Protein 3OFT (pdb70)

Structure (mmCIF, N/CA/C/O backbone):
data_3OFT
#
_entry.id   3OFT
#
_cell.length_a   57.986
_cell.length_b   150.148
_cell.length_c   68.454
_cell.angle_alpha   90.00
_cell.angle_beta   99.89
_cell.angle_gamma   90.00
#
_symmetry.space_group_name_H-M   'P 1 21 1'
#
loop_
_entity.id
_entity.type
_entity.pdbx_description
1 polymer 'Cytochrome P450'
2 non-polymer 'PROTOPORPHYRIN IX CONTAINING FE'
3 non-polymer (2R,5R)-hexane-2,5-diol
4 water water
#
loop_
_atom_site.group_PDB
_atom_site.id
_atom_site.type_symbol
_atom_site.label_atom_id
_atom_site.label_alt_id
_atom_site.label_comp_id
_atom_site.label_asym_id
_atom_site.label_entity_id
_atom_site.label_seq_id
_atom_site.pdbx_PDB_ins_code
_atom_site.Cartn_x
_atom_site.Cartn_y
_atom_site.Cartn_z
_atom_site.occupancy
_atom_site.B_iso_or_equiv
_atom_site.auth_seq_id
_atom_site.auth_comp_id
_atom_site.auth_asym_id
_atom_site.auth_atom_id
_atom_site.pdbx_PDB_model_num
ATOM 1 N N . MET A 1 1 ? 1.251 10.013 47.903 1.00 32.68 1 MET A N 1
ATOM 2 C CA . MET A 1 1 ? 0.241 9.385 48.799 1.00 31.88 1 MET A CA 1
ATOM 3 C C . MET A 1 1 ? -0.294 8.105 48.140 1.00 29.87 1 MET A C 1
ATOM 4 O O . MET A 1 1 ? -0.257 7.967 46.923 1.00 30.47 1 MET A O 1
ATOM 9 N N . ILE A 1 2 ? -0.803 7.180 48.941 1.00 26.36 2 ILE A N 1
ATOM 10 C CA . ILE A 1 2 ? -1.153 5.853 48.450 1.00 23.54 2 ILE A CA 1
ATOM 11 C C . ILE A 1 2 ? -2.669 5.725 48.184 1.00 21.32 2 ILE A C 1
ATOM 12 O O . ILE A 1 2 ? -3.464 5.992 49.081 1.00 20.54 2 ILE A O 1
ATOM 17 N N . PRO A 1 3 ? -3.081 5.309 46.962 1.00 19.23 3 PRO A N 1
ATOM 18 C CA . PRO A 1 3 ? -4.540 5.218 46.773 1.00 18.11 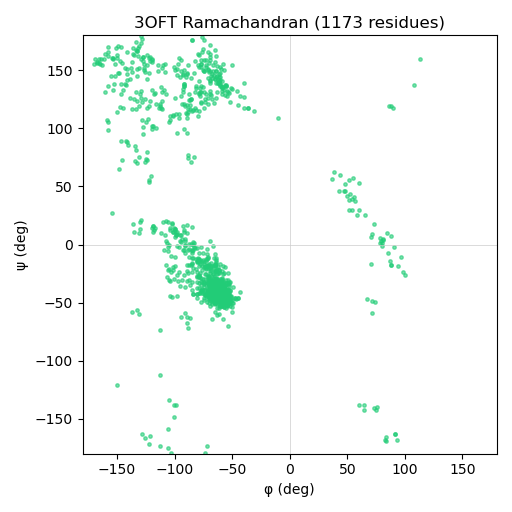3 PRO A CA 1
ATOM 19 C C . PRO A 1 3 ? -5.155 4.181 47.717 1.00 17.54 3 PRO A C 1
ATOM 20 O O . PRO A 1 3 ? -4.471 3.236 48.126 1.00 16.78 3 PRO A O 1
ATOM 24 N N . ALA A 1 4 ? -6.434 4.348 48.050 1.00 17.12 4 ALA A N 1
ATOM 25 C CA . ALA A 1 4 ? -7.091 3.425 48.984 1.00 17.48 4 ALA A CA 1
ATOM 26 C C . ALA A 1 4 ? -7.026 1.930 48.619 1.00 17.29 4 ALA A C 1
ATOM 27 O O . ALA A 1 4 ? -6.978 1.076 49.518 1.00 16.50 4 ALA A O 1
ATOM 29 N N . HIS A 1 5 ? -7.044 1.583 47.327 1.00 16.06 5 HIS A N 1
ATOM 30 C CA . HIS A 1 5 ? -7.111 0.168 46.948 1.00 16.55 5 HIS A CA 1
ATOM 31 C C . HIS A 1 5 ? -5.705 -0.480 46.951 1.00 17.18 5 HIS A C 1
ATOM 32 O O . HIS A 1 5 ? -5.554 -1.609 46.573 1.00 18.36 5 HIS A O 1
ATOM 39 N N . VAL A 1 6 ? -4.673 0.275 47.318 1.00 17.46 6 VAL A N 1
ATOM 40 C CA . VAL A 1 6 ? -3.316 -0.245 47.369 1.00 16.31 6 VAL A CA 1
ATOM 41 C C . VAL A 1 6 ? -2.958 -0.542 48.823 1.00 17.67 6 VAL A C 1
ATOM 42 O O . VAL A 1 6 ? -2.784 0.391 49.618 1.00 17.39 6 VAL A O 1
ATOM 46 N N . PRO A 1 7 ? -2.820 -1.837 49.173 1.00 18.57 7 PRO A N 1
ATOM 47 C CA . PRO A 1 7 ? -2.413 -2.160 50.549 1.00 19.41 7 PRO A CA 1
ATOM 48 C C . PRO A 1 7 ? -1.042 -1.614 50.850 1.00 20.27 7 PRO A C 1
ATOM 49 O O . PRO A 1 7 ? -0.159 -1.615 49.966 1.00 20.38 7 PRO A O 1
ATOM 53 N N . ALA A 1 8 ? -0.860 -1.115 52.074 1.00 20.49 8 ALA A N 1
ATOM 54 C CA . ALA A 1 8 ? 0.415 -0.544 52.474 1.00 21.81 8 ALA A CA 1
ATOM 55 C C . ALA A 1 8 ? 1.587 -1.482 52.199 1.00 21.60 8 ALA A C 1
ATOM 56 O O . ALA A 1 8 ? 2.666 -1.020 51.818 1.00 21.19 8 ALA A O 1
ATOM 58 N N . ASP A 1 9 ? 1.379 -2.776 52.425 1.00 22.50 9 ASP A N 1
ATOM 59 C CA . ASP A 1 9 ? 2.459 -3.753 52.286 1.00 23.43 9 ASP A CA 1
ATOM 60 C C . ASP A 1 9 ? 2.894 -4.006 50.822 1.00 22.81 9 ASP A C 1
ATOM 61 O O . ASP A 1 9 ? 3.930 -4.623 50.592 1.00 22.34 9 ASP A O 1
ATOM 66 N N . ARG A 1 10 ? 2.102 -3.512 49.863 1.00 21.77 10 ARG A N 1
ATOM 67 C CA . ARG A 1 10 ? 2.448 -3.564 48.424 1.00 20.26 10 ARG A CA 1
ATOM 68 C C . ARG A 1 10 ? 3.216 -2.331 47.908 1.00 19.35 10 ARG A C 1
ATOM 69 O O . ARG A 1 10 ? 3.555 -2.281 46.722 1.00 19.08 10 ARG A O 1
ATOM 77 N N . VAL A 1 11 ? 3.489 -1.336 48.753 1.00 18.47 11 VAL A N 1
ATOM 78 C CA . VAL A 1 11 ? 4.110 -0.080 48.286 1.00 18.84 11 VAL A CA 1
ATOM 79 C C . VAL A 1 11 ? 5.619 -0.231 48.164 1.00 19.07 11 VAL A C 1
ATOM 80 O O . VAL A 1 11 ? 6.256 -0.739 49.080 1.00 18.79 11 VAL A O 1
ATOM 84 N N . VAL A 1 12 ? 6.175 0.179 47.023 1.00 18.67 12 VAL A N 1
ATOM 85 C CA . VAL A 1 12 ? 7.630 0.263 46.814 1.00 18.14 12 VAL A CA 1
ATOM 86 C C . VAL A 1 12 ? 7.950 1.614 46.193 1.00 18.83 12 VAL A C 1
ATOM 87 O O . VAL A 1 12 ? 7.068 2.292 45.713 1.00 17.47 12 VAL A O 1
ATOM 91 N N . ASP A 1 13 ? 9.215 2.002 46.167 1.00 19.44 13 ASP A N 1
ATOM 92 C CA . ASP A 1 13 ? 9.559 3.211 45.442 1.00 21.21 13 ASP A CA 1
ATOM 93 C C . ASP A 1 13 ? 10.406 2.925 44.184 1.00 20.49 13 ASP A C 1
ATOM 94 O O . ASP A 1 13 ? 10.940 3.852 43.543 1.00 22.34 13 ASP A O 1
ATOM 99 N N . PHE A 1 14 ? 10.517 1.653 43.830 1.00 19.20 14 PHE A N 1
ATOM 100 C CA . PHE A 1 14 ? 11.183 1.195 42.590 1.00 17.98 14 PHE A CA 1
ATOM 101 C C . PHE A 1 14 ? 10.987 2.099 41.365 1.00 17.48 14 PHE A C 1
ATOM 102 O O . PHE A 1 14 ? 9.857 2.265 40.902 1.00 17.42 14 PHE A O 1
ATOM 110 N N . ASP A 1 15 ? 12.088 2.666 40.842 1.00 16.62 15 ASP A N 1
ATOM 111 C CA . ASP A 1 15 ? 12.082 3.496 39.641 1.00 16.54 15 ASP A CA 1
ATOM 112 C C . ASP A 1 15 ? 12.443 2.633 38.428 1.00 15.54 15 ASP A C 1
ATOM 113 O O . ASP A 1 15 ? 13.597 2.241 38.273 1.00 13.12 15 ASP A O 1
ATOM 118 N N . ILE A 1 16 ? 11.466 2.360 37.563 1.00 15.14 16 ILE A N 1
ATOM 119 C CA . ILE A 1 16 ? 11.706 1.498 36.391 1.00 15.82 16 ILE A CA 1
ATOM 120 C C . ILE A 1 16 ? 12.760 2.003 35.392 1.00 15.97 16 ILE A C 1
ATOM 121 O O . ILE A 1 16 ? 13.371 1.202 34.643 1.00 15.71 16 ILE A O 1
ATOM 126 N N . PHE A 1 17 ? 13.017 3.307 35.409 1.00 15.61 17 PHE A N 1
ATOM 127 C CA . PHE A 1 17 ? 14.047 3.904 34.573 1.00 18.03 17 PHE A CA 1
ATOM 128 C C . PHE A 1 17 ? 15.459 3.754 35.139 1.00 19.69 17 PHE A C 1
ATOM 129 O O . PHE A 1 17 ? 16.420 3.840 34.387 1.00 20.18 17 PHE A O 1
ATOM 137 N N . ASN A 1 18 ? 15.593 3.573 36.453 1.00 20.54 18 ASN A N 1
ATOM 138 C CA . ASN A 1 18 ? 16.904 3.299 37.041 1.00 22.57 18 ASN A CA 1
ATOM 139 C C . ASN A 1 18 ? 16.808 2.360 38.237 1.00 22.33 18 ASN A C 1
ATOM 140 O O . ASN A 1 18 ? 16.934 2.785 39.386 1.00 23.57 18 ASN A O 1
ATOM 145 N N . PRO A 1 19 ? 16.546 1.069 37.974 1.00 21.64 19 PRO A N 1
ATOM 146 C CA . PRO A 1 19 ? 16.488 0.129 39.091 1.00 21.39 19 PRO A CA 1
ATOM 147 C C . PRO A 1 19 ? 17.828 0.109 39.863 1.00 21.41 19 PRO A C 1
ATOM 148 O O . PRO A 1 19 ? 18.902 0.243 39.260 1.00 20.09 19 PRO A O 1
ATOM 152 N N . PRO A 1 20 ? 17.773 0.022 41.199 1.00 21.64 20 PRO A N 1
ATOM 153 C CA . PRO A 1 20 ? 19.031 0.024 41.978 1.00 20.32 20 PRO A CA 1
ATOM 154 C C . PRO A 1 20 ? 19.997 -1.096 41.541 1.00 18.72 20 PRO A C 1
ATOM 155 O O . PRO A 1 20 ? 19.592 -2.247 41.437 1.00 17.75 20 PRO A O 1
ATOM 159 N N . GLY A 1 21 ? 21.248 -0.754 41.255 1.00 17.23 21 GLY A N 1
ATOM 160 C CA . GLY A 1 21 ? 22.213 -1.758 40.780 1.00 16.97 21 GLY A CA 1
ATOM 161 C C . GLY A 1 21 ? 22.097 -2.101 39.292 1.00 16.15 21 GLY A C 1
ATOM 162 O O . GLY A 1 21 ? 22.860 -2.936 38.795 1.00 15.98 21 GLY A O 1
ATOM 163 N N . VAL A 1 22 ? 21.173 -1.461 38.563 1.00 16.02 22 VAL A N 1
ATOM 164 C CA . VAL A 1 22 ? 20.998 -1.765 37.126 1.00 15.56 22 VAL A CA 1
ATOM 165 C C . VAL A 1 22 ? 22.259 -1.540 36.296 1.00 16.56 22 VAL A C 1
ATOM 166 O O . VAL A 1 22 ? 22.480 -2.236 35.315 1.00 15.51 22 VAL A O 1
ATOM 170 N N . GLU A 1 23 ? 23.072 -0.545 36.660 1.00 17.04 23 GLU A N 1
ATOM 171 C CA . GLU A 1 23 ? 24.272 -0.275 35.891 1.00 19.70 23 GLU A CA 1
ATOM 172 C C . GLU A 1 23 ? 25.299 -1.398 35.943 1.00 19.14 23 GLU A C 1
ATOM 173 O O . GLU A 1 23 ? 26.064 -1.549 35.001 1.00 20.09 23 GLU A O 1
ATOM 179 N N . GLN A 1 24 ? 25.304 -2.176 37.021 1.00 19.18 24 GLN A N 1
ATOM 180 C CA . GLN A 1 24 ? 26.161 -3.359 37.102 1.00 19.45 24 GLN A CA 1
ATOM 181 C C . GLN A 1 24 ? 25.530 -4.591 36.431 1.00 17.91 24 GLN A C 1
ATOM 182 O O . GLN A 1 24 ? 26.233 -5.320 35.748 1.00 17.98 24 GLN A O 1
ATOM 188 N N . ASP A 1 25 ? 24.233 -4.828 36.646 1.00 15.55 25 ASP A N 1
ATOM 189 C CA . ASP A 1 25 ? 23.550 -6.069 36.220 1.00 15.68 25 ASP A CA 1
ATOM 190 C C . ASP A 1 25 ? 22.042 -5.752 36.151 1.00 13.92 25 ASP A C 1
ATOM 191 O O . ASP A 1 25 ? 21.408 -5.538 37.183 1.00 12.29 25 ASP A O 1
ATOM 196 N N . TYR A 1 26 ? 21.517 -5.647 34.933 1.00 12.23 26 TYR A N 1
ATOM 197 C CA . TYR A 1 26 ? 20.081 -5.347 34.688 1.00 9.99 26 TYR A CA 1
ATOM 198 C C . TYR A 1 26 ? 19.197 -6.426 35.275 1.00 9.98 26 TYR A C 1
ATOM 199 O O . TYR A 1 26 ? 18.201 -6.109 35.918 1.00 8.99 26 TYR A O 1
ATOM 208 N N . PHE A 1 27 ? 19.581 -7.690 35.076 1.00 10.00 27 PHE A N 1
ATOM 209 C CA . PHE A 1 27 ? 18.845 -8.872 35.503 1.00 11.46 27 PHE A CA 1
ATOM 210 C C . PHE A 1 27 ? 18.766 -8.973 37.032 1.00 12.47 27 PHE A C 1
ATOM 211 O O . PHE A 1 27 ? 17.684 -9.115 37.600 1.00 11.97 27 PHE A O 1
ATOM 219 N N . ALA A 1 28 ? 19.910 -8.852 37.697 1.00 12.88 28 ALA A N 1
ATOM 220 C CA . ALA A 1 28 ? 19.896 -8.888 39.152 1.00 12.77 28 ALA A CA 1
ATOM 221 C C . ALA A 1 28 ? 19.035 -7.712 39.709 1.00 12.53 28 ALA A C 1
ATOM 222 O O . ALA A 1 28 ? 18.299 -7.887 40.690 1.00 12.84 28 ALA A O 1
ATOM 224 N N . ALA A 1 29 ? 19.148 -6.527 39.108 1.00 12.51 29 ALA A N 1
ATOM 225 C CA . ALA A 1 29 ? 18.381 -5.338 39.585 1.00 12.20 29 ALA A CA 1
ATOM 226 C C . ALA A 1 29 ? 16.856 -5.563 39.612 1.00 12.27 29 ALA A C 1
ATOM 227 O O . ALA A 1 29 ? 16.184 -5.193 40.575 1.00 12.94 29 ALA A O 1
ATOM 229 N N . TRP A 1 30 ? 16.318 -6.150 38.546 1.00 11.67 30 TRP A N 1
ATOM 230 C CA . TRP A 1 30 ? 14.906 -6.503 38.459 1.00 10.75 30 TRP A CA 1
ATOM 231 C C . TRP A 1 30 ? 14.527 -7.667 39.354 1.00 11.51 30 TRP A C 1
ATOM 232 O O . TRP A 1 30 ? 13.468 -7.656 39.994 1.00 11.28 30 TRP A O 1
ATOM 243 N N . LYS A 1 31 ? 15.402 -8.664 39.419 1.00 11.34 31 LYS A N 1
ATOM 244 C CA . LYS A 1 31 ? 15.123 -9.842 40.238 1.00 13.48 31 LYS A CA 1
ATOM 245 C C . LYS A 1 31 ? 15.016 -9.589 41.748 1.00 14.17 31 LYS A C 1
ATOM 246 O O . LYS A 1 31 ? 14.466 -10.433 42.460 1.00 14.04 31 LYS A O 1
ATOM 252 N N . THR A 1 32 ? 15.502 -8.445 42.222 1.00 14.09 32 THR A N 1
ATOM 253 C CA . THR A 1 32 ? 15.282 -8.046 43.622 1.00 15.03 32 THR A CA 1
ATOM 254 C C . THR A 1 32 ? 13.788 -8.076 43.965 1.00 15.47 32 THR A C 1
ATOM 255 O O . THR A 1 32 ? 13.414 -8.363 45.123 1.00 13.97 32 THR A O 1
ATOM 259 N N . LEU A 1 33 ? 12.937 -7.819 42.966 1.00 13.58 33 LEU A N 1
ATOM 260 C CA . LEU A 1 33 ? 11.496 -7.789 43.198 1.00 13.84 33 LEU A CA 1
ATOM 261 C C . LEU A 1 33 ? 10.874 -9.159 43.471 1.00 13.69 33 LEU A C 1
ATOM 262 O O . LEU A 1 33 ? 9.768 -9.236 43.977 1.00 14.66 33 LEU A O 1
ATOM 267 N N . LEU A 1 34 ? 11.551 -10.238 43.084 1.00 14.05 34 LEU A N 1
ATOM 268 C CA . LEU A 1 34 ? 11.046 -11.574 43.374 1.00 16.68 34 LEU A CA 1
ATOM 269 C C . LEU A 1 34 ? 11.003 -11.886 44.888 1.00 18.02 34 LEU A C 1
ATOM 270 O O . LEU A 1 34 ? 10.298 -12.843 45.330 1.00 18.82 34 LEU A O 1
ATOM 275 N N . ASP A 1 35 ? 11.732 -11.091 45.663 1.00 19.59 35 ASP A N 1
ATOM 276 C CA . ASP A 1 35 ? 11.729 -11.219 47.139 1.00 22.06 35 ASP A CA 1
ATOM 277 C C . ASP A 1 35 ? 10.534 -10.559 47.839 1.00 22.00 35 ASP A C 1
ATOM 278 O O . ASP A 1 35 ? 10.399 -10.643 49.078 1.00 22.88 35 ASP A O 1
ATOM 283 N N . GLY A 1 36 ? 9.672 -9.896 47.072 1.00 21.12 36 GLY A N 1
ATOM 284 C CA . GLY A 1 36 ? 8.500 -9.232 47.647 1.00 19.12 36 GLY A CA 1
ATOM 285 C C . GLY A 1 36 ? 7.202 -9.733 47.083 1.00 18.44 36 GLY A C 1
ATOM 286 O O . GLY A 1 36 ? 7.172 -10.768 46.439 1.00 18.69 36 GLY A O 1
ATOM 287 N N . PRO A 1 37 ? 6.095 -8.989 47.309 1.00 17.92 37 PRO A N 1
ATOM 288 C CA . PRO A 1 37 ? 4.788 -9.315 46.750 1.00 17.05 37 PRO A CA 1
ATOM 289 C C . PRO A 1 37 ? 4.821 -9.414 45.195 1.00 16.91 37 PRO A C 1
ATOM 290 O O . PRO A 1 37 ? 5.647 -8.759 44.552 1.00 16.64 37 PRO A O 1
ATOM 294 N N . GLY A 1 38 ? 3.956 -10.244 44.629 1.00 15.87 38 GLY A N 1
ATOM 295 C CA . GLY A 1 38 ? 3.929 -10.492 43.186 1.00 15.51 38 GLY A CA 1
ATOM 296 C C . GLY A 1 38 ? 3.317 -9.372 42.367 1.00 15.02 38 GLY A C 1
ATOM 297 O O . GLY A 1 38 ? 3.332 -9.426 41.134 1.00 15.02 38 GLY A O 1
ATOM 298 N N . LEU A 1 39 ? 2.752 -8.375 43.050 1.00 13.37 39 LEU A N 1
ATOM 299 C CA . LEU A 1 39 ? 2.185 -7.171 42.398 1.00 13.40 39 LEU A CA 1
ATOM 300 C C . LEU A 1 39 ? 2.348 -6.032 43.378 1.00 13.26 39 LEU A C 1
ATOM 301 O O . LEU A 1 39 ? 1.793 -6.100 44.490 1.00 15.07 39 LEU A O 1
ATOM 306 N N . VAL A 1 40 ? 3.179 -5.049 43.020 1.00 12.65 40 VAL A N 1
ATOM 307 C CA . VAL A 1 40 ? 3.560 -3.936 43.919 1.00 11.89 40 VAL A CA 1
ATOM 308 C C . VAL A 1 40 ? 3.129 -2.606 43.294 1.00 12.62 40 VAL A C 1
ATOM 309 O O . VAL A 1 40 ? 2.913 -2.524 42.069 1.00 11.87 40 VAL A O 1
ATOM 313 N N . TRP A 1 41 ? 2.954 -1.578 44.119 1.00 12.25 41 TRP A N 1
ATOM 314 C CA . TRP A 1 41 ? 2.598 -0.247 43.629 1.00 11.95 41 TRP A CA 1
ATOM 315 C C . TRP A 1 41 ? 3.791 0.623 43.857 1.00 12.23 41 TRP A C 1
ATOM 316 O O . TRP A 1 41 ? 4.167 0.822 45.001 1.00 12.98 41 TRP A O 1
ATOM 327 N N . SER A 1 42 ? 4.400 1.155 42.791 1.00 11.72 42 SER A N 1
ATOM 328 C CA . SER A 1 42 ? 5.539 2.047 42.974 1.00 12.06 42 SER A CA 1
ATOM 329 C C . SER A 1 42 ? 5.007 3.460 43.049 1.00 13.27 42 SER A C 1
ATOM 330 O O . SER A 1 42 ? 4.121 3.832 42.288 1.00 12.14 42 SER A O 1
ATOM 333 N N . THR A 1 43 ? 5.558 4.242 43.982 1.00 14.24 43 THR A N 1
ATOM 334 C CA . THR A 1 43 ? 5.232 5.662 44.065 1.00 15.83 43 THR A CA 1
ATOM 335 C C . THR A 1 43 ? 5.998 6.527 43.053 1.00 16.74 43 THR A C 1
ATOM 336 O O . THR A 1 43 ? 5.602 7.677 42.810 1.00 16.35 43 THR A O 1
ATOM 340 N N . ALA A 1 44 ? 7.055 5.978 42.428 1.00 15.69 44 ALA A N 1
ATOM 341 C CA . ALA A 1 44 ? 7.843 6.754 41.464 1.00 14.88 44 ALA A CA 1
ATOM 342 C C . ALA A 1 44 ? 7.067 6.843 40.158 1.00 14.31 44 ALA A C 1
ATOM 343 O O . ALA A 1 44 ? 6.068 6.115 39.962 1.00 14.66 44 ALA A O 1
ATOM 345 N N . ASN A 1 45 ? 7.502 7.759 39.297 1.00 14.35 45 ASN A N 1
ATOM 346 C CA . ASN A 1 45 ? 6.958 7.939 37.943 1.00 14.62 45 ASN A CA 1
ATOM 347 C C . ASN A 1 45 ? 5.435 8.088 37.925 1.00 15.55 45 ASN A C 1
ATOM 348 O O . ASN A 1 45 ? 4.747 7.477 37.100 1.00 15.52 45 ASN A O 1
ATOM 353 N N . GLY A 1 46 ? 4.908 8.880 38.848 1.00 14.99 46 GLY A N 1
ATOM 354 C CA . GLY A 1 46 ? 3.473 9.167 38.836 1.00 15.89 46 GLY A CA 1
ATOM 355 C C . GLY A 1 46 ? 2.579 8.155 39.550 1.00 15.79 46 GLY A C 1
ATOM 356 O O . GLY A 1 46 ? 1.369 8.394 39.689 1.00 16.44 46 GLY A O 1
ATOM 357 N N . GLY A 1 47 ? 3.155 7.034 39.993 1.00 14.23 47 GLY A N 1
ATOM 358 C CA . GLY A 1 47 ? 2.383 6.011 40.692 1.00 12.85 47 GLY A CA 1
ATOM 359 C C . GLY A 1 47 ? 1.786 4.985 39.735 1.00 12.18 47 GLY A C 1
ATOM 360 O O . GLY A 1 47 ? 0.947 5.320 38.878 1.00 12.71 47 GLY A O 1
ATOM 361 N N . HIS A 1 48 ? 2.211 3.733 39.892 1.00 11.25 48 HIS A N 1
ATOM 362 C CA . HIS A 1 48 ? 1.804 2.660 38.960 1.00 10.71 48 HIS A CA 1
ATOM 363 C C . HIS A 1 48 ? 2.094 1.269 39.543 1.00 9.53 48 HIS A C 1
ATOM 364 O O . HIS A 1 48 ? 3.011 1.113 40.365 1.00 9.48 48 HIS A O 1
ATOM 371 N N . TRP A 1 49 ? 1.360 0.263 39.079 1.00 8.38 49 TRP A N 1
ATOM 372 C CA . TRP A 1 49 ? 1.648 -1.096 39.465 1.00 9.41 49 TRP A CA 1
ATOM 373 C C . TRP A 1 49 ? 2.854 -1.647 38.729 1.00 10.38 49 TRP A C 1
ATOM 374 O O . TRP A 1 49 ? 3.168 -1.228 37.604 1.00 11.15 49 TRP A O 1
ATOM 385 N N . ILE A 1 50 ? 3.522 -2.596 39.368 1.00 9.19 50 ILE A N 1
ATOM 386 C CA . ILE A 1 50 ? 4.568 -3.379 38.705 1.00 10.94 50 ILE A CA 1
ATOM 387 C C . ILE A 1 50 ? 4.279 -4.869 38.953 1.00 11.29 50 ILE A C 1
ATOM 388 O O . ILE A 1 50 ? 4.126 -5.308 40.126 1.00 11.53 50 ILE A O 1
ATOM 393 N N . ALA A 1 51 ? 4.196 -5.657 37.881 1.00 10.96 51 ALA A N 1
ATOM 394 C CA . ALA A 1 51 ? 4.004 -7.097 38.054 1.00 11.30 51 ALA A CA 1
ATOM 395 C C . ALA A 1 51 ? 5.371 -7.679 38.433 1.00 12.67 51 ALA A C 1
ATOM 396 O O . ALA A 1 51 ? 6.341 -7.422 37.744 1.00 13.38 51 ALA A O 1
ATOM 398 N N . ALA A 1 52 ? 5.438 -8.440 39.533 1.00 13.67 52 ALA A N 1
ATOM 399 C CA . ALA A 1 52 ? 6.706 -8.771 40.165 1.00 14.31 52 ALA A CA 1
ATOM 400 C C . ALA A 1 52 ? 6.864 -10.262 40.445 1.00 14.54 52 ALA A C 1
ATOM 401 O O . ALA A 1 52 ? 7.671 -10.662 41.275 1.00 16.93 52 ALA A O 1
ATOM 403 N N . ARG A 1 53 ? 6.077 -11.071 39.761 1.00 14.69 53 ARG A N 1
ATOM 404 C CA . ARG A 1 53 ? 6.232 -12.533 39.830 1.00 14.09 53 ARG A CA 1
ATOM 405 C C . ARG A 1 53 ? 5.797 -13.082 38.505 1.00 12.65 53 ARG A C 1
ATOM 406 O O . ARG A 1 53 ? 4.871 -12.545 37.859 1.00 10.95 53 ARG A O 1
ATOM 414 N N . GLY A 1 54 ? 6.438 -14.181 38.104 1.00 11.86 54 GLY A N 1
ATOM 415 C CA . GLY A 1 54 ? 6.241 -14.729 36.773 1.00 12.72 54 GLY A CA 1
ATOM 416 C C . GLY A 1 54 ? 4.809 -14.933 36.355 1.00 13.32 54 GLY A C 1
ATOM 417 O O . GLY A 1 54 ? 4.436 -14.554 35.258 1.00 12.05 54 GLY A O 1
ATOM 418 N N . ASP A 1 55 ? 4.009 -15.582 37.194 1.00 13.23 55 ASP A N 1
ATOM 419 C CA . ASP A 1 55 ? 2.639 -15.906 36.782 1.00 14.71 55 ASP A CA 1
ATOM 420 C C . ASP A 1 55 ? 1.769 -14.657 36.600 1.00 13.57 55 ASP A C 1
ATOM 421 O O . ASP A 1 55 ? 0.897 -14.640 35.739 1.00 15.26 55 ASP A O 1
ATOM 426 N N . VAL A 1 56 ? 2.041 -13.614 37.389 1.00 12.49 56 VAL A N 1
ATOM 427 C CA . VAL A 1 56 ? 1.323 -12.340 37.303 1.00 11.06 56 VAL A CA 1
ATOM 428 C C . VAL A 1 56 ? 1.713 -11.606 36.021 1.00 10.23 56 VAL A C 1
ATOM 429 O O . VAL A 1 56 ? 0.850 -11.157 35.283 1.00 10.13 56 VAL A O 1
ATOM 433 N N . VAL A 1 57 ? 3.020 -11.534 35.737 1.00 10.01 57 VAL A N 1
ATOM 434 C CA . VAL A 1 57 ? 3.532 -10.907 34.486 1.00 9.25 57 VAL A CA 1
ATOM 435 C C . VAL A 1 57 ? 2.863 -11.558 33.330 1.00 8.87 57 VAL A C 1
ATOM 436 O O . VAL A 1 57 ? 2.273 -10.882 32.449 1.00 9.11 57 VAL A O 1
ATOM 440 N N . ARG A 1 58 ? 2.926 -12.896 33.315 1.00 9.93 58 ARG A N 1
ATOM 441 C CA . ARG A 1 58 ? 2.380 -13.642 32.179 1.00 9.92 58 ARG A CA 1
ATOM 442 C C . ARG A 1 58 ? 0.838 -13.459 31.996 1.00 10.48 58 ARG A C 1
ATOM 443 O O . ARG A 1 58 ? 0.333 -13.290 30.855 1.00 10.70 58 ARG A O 1
ATOM 451 N N . GLU A 1 59 ? 0.090 -13.495 33.090 1.00 11.67 59 GLU A N 1
ATOM 452 C CA . GLU A 1 59 ? -1.368 -13.366 33.028 1.00 11.93 59 GLU A CA 1
ATOM 453 C C . GLU A 1 59 ? -1.817 -11.965 32.599 1.00 11.61 59 GLU A C 1
ATOM 454 O O . GLU A 1 59 ? -2.706 -11.805 31.759 1.00 12.52 59 GLU A O 1
ATOM 460 N N . LEU A 1 60 ? -1.217 -10.939 33.172 1.00 9.17 60 LEU A N 1
ATOM 461 C CA . LEU A 1 60 ? -1.660 -9.569 32.844 1.00 10.22 60 LEU A CA 1
ATOM 462 C C . LEU A 1 60 ? -1.267 -9.138 31.427 1.00 9.30 60 LEU A C 1
ATOM 463 O O . LEU A 1 60 ? -2.006 -8.411 30.758 1.00 10.21 60 LEU A O 1
ATOM 468 N N . TRP A 1 61 ? -0.116 -9.615 30.949 1.00 9.39 61 TRP A N 1
ATOM 469 C CA . TRP A 1 61 ? 0.369 -9.262 29.608 1.00 8.14 61 TRP A CA 1
ATOM 470 C C . TRP A 1 61 ? -0.589 -9.800 28.554 1.00 9.12 61 TRP A C 1
ATOM 471 O O . TRP A 1 61 ? -0.804 -9.177 27.503 1.00 9.76 61 TRP A O 1
ATOM 482 N N . GLY A 1 62 ? -1.163 -10.965 28.836 1.00 10.43 62 GLY A N 1
ATOM 483 C CA . GLY A 1 62 ? -2.056 -11.611 27.894 1.00 12.25 62 GLY A CA 1
ATOM 484 C C . GLY A 1 62 ? -3.502 -11.119 27.949 1.00 13.95 62 GLY A C 1
ATOM 485 O O . GLY A 1 62 ? -4.299 -11.453 27.060 1.00 13.90 62 GLY A O 1
ATOM 486 N N . ASP A 1 63 ? -3.848 -10.348 28.979 1.00 13.72 63 ASP A N 1
ATOM 487 C CA . ASP A 1 63 ? -5.219 -9.829 29.138 1.00 14.60 63 ASP A CA 1
ATOM 488 C C . ASP A 1 63 ? -5.365 -8.567 28.297 1.00 13.91 63 ASP A C 1
ATOM 489 O O . ASP A 1 63 ? -5.440 -7.458 28.827 1.00 14.65 63 ASP A O 1
ATOM 494 N N . ALA A 1 64 ? -5.477 -8.726 26.982 1.00 13.89 64 ALA A N 1
ATOM 495 C CA . ALA A 1 64 ? -5.558 -7.556 26.104 1.00 13.39 64 ALA A CA 1
ATOM 496 C C . ALA A 1 64 ? -6.926 -6.897 26.213 1.00 14.51 64 ALA A C 1
ATOM 497 O O . ALA A 1 64 ? -7.067 -5.733 25.847 1.00 13.47 64 ALA A O 1
ATOM 499 N N . GLU A 1 65 ? -7.921 -7.630 26.721 1.00 13.97 65 GLU A N 1
ATOM 500 C CA . GLU A 1 65 ? -9.263 -7.040 26.835 1.00 15.06 65 GLU A CA 1
ATOM 501 C C . GLU A 1 65 ? -9.384 -5.998 27.969 1.00 13.16 65 GLU A C 1
ATOM 502 O O . GLU A 1 65 ? -9.908 -4.902 27.774 1.00 14.79 65 GLU A O 1
ATOM 508 N N . ARG A 1 66 ? -8.832 -6.292 29.126 1.00 12.11 66 ARG A N 1
ATOM 509 C CA . ARG A 1 66 ? -9.004 -5.412 30.265 1.00 12.13 66 ARG A CA 1
ATOM 510 C C . ARG A 1 66 ? -7.818 -4.483 30.515 1.00 11.75 66 ARG A C 1
ATOM 511 O O . ARG A 1 66 ? -7.975 -3.465 31.176 1.00 11.93 66 ARG A O 1
ATOM 519 N N . LEU A 1 67 ? -6.652 -4.814 29.953 1.00 11.43 67 LEU A N 1
ATOM 520 C CA . LEU A 1 67 ? -5.445 -3.971 30.089 1.00 11.21 67 LEU A CA 1
ATOM 521 C C . LEU A 1 67 ? -5.020 -3.522 28.697 1.00 10.91 67 LEU A C 1
ATOM 522 O O . LEU A 1 67 ? -4.411 -4.291 27.950 1.00 11.82 67 LEU A O 1
ATOM 527 N N . SER A 1 68 ? -5.348 -2.271 28.389 1.00 9.30 68 SER A N 1
ATOM 528 C CA . SER A 1 68 ? -5.178 -1.632 27.099 1.00 8.58 68 SER A CA 1
ATOM 529 C C . SER A 1 68 ? -3.727 -1.302 26.877 1.00 8.99 68 SER A C 1
ATOM 530 O O . SER A 1 68 ? -2.967 -1.008 27.828 1.00 8.66 68 SER A O 1
ATOM 533 N N . SER A 1 69 ? -3.373 -1.331 25.597 1.00 9.46 69 SER A N 1
ATOM 534 C CA . SER A 1 69 ? -2.021 -1.010 25.123 1.00 9.68 69 SER A CA 1
ATOM 535 C C . SER A 1 69 ? -1.931 0.450 24.727 1.00 9.71 69 SER A C 1
ATOM 536 O O . SER A 1 69 ? -0.895 0.903 24.211 1.00 8.23 69 SER A O 1
ATOM 539 N N . GLN A 1 70 ? -3.011 1.196 24.951 1.00 10.18 70 GLN A N 1
ATOM 540 C CA . GLN A 1 70 ? -3.053 2.557 24.448 1.00 13.77 70 GLN A CA 1
ATOM 541 C C . GLN A 1 70 ? -2.006 3.482 25.026 1.00 13.26 70 GLN A C 1
ATOM 542 O O . GLN A 1 70 ? -1.466 4.338 24.317 1.00 12.77 70 GLN A O 1
ATOM 548 N N . CYS A 1 71 ? -1.749 3.341 26.324 1.00 13.55 71 CYS A N 1
ATOM 549 C CA . CYS A 1 71 ? -0.896 4.309 27.057 1.00 14.00 71 CYS A CA 1
ATOM 550 C C . CYS A 1 71 ? 0.582 4.373 26.558 1.00 14.10 71 CYS A C 1
ATOM 551 O O . CYS A 1 71 ? 1.226 5.428 26.633 1.00 13.48 71 CYS A O 1
ATOM 554 N N . LEU A 1 72 ? 1.103 3.245 26.074 1.00 12.53 72 LEU A N 1
ATOM 555 C CA . LEU A 1 72 ? 2.508 3.081 25.612 1.00 11.94 72 LEU A CA 1
ATOM 556 C C . LEU A 1 72 ? 3.541 3.084 26.741 1.00 12.00 72 LEU A C 1
ATOM 557 O O . LEU A 1 72 ? 4.425 2.233 26.772 1.00 11.19 72 LEU A O 1
ATOM 562 N N . ALA A 1 73 ? 3.440 4.063 27.637 1.00 11.34 73 ALA A N 1
ATOM 563 C CA . ALA A 1 73 ? 4.460 4.238 28.644 1.00 11.59 73 ALA A CA 1
ATOM 564 C C . ALA A 1 73 ? 3.905 4.905 29.862 1.00 12.40 73 ALA A C 1
ATOM 565 O O . ALA A 1 73 ? 2.834 5.583 29.806 1.00 11.47 73 ALA A O 1
ATOM 567 N N . VAL A 1 74 ? 4.629 4.754 30.970 1.00 13.86 74 VAL A N 1
ATOM 568 C CA . VAL A 1 74 ? 4.293 5.511 32.172 1.00 16.85 74 VAL A CA 1
ATOM 569 C C . VAL A 1 74 ? 4.622 7.024 32.097 1.00 18.46 74 VAL A C 1
ATOM 570 O O . VAL A 1 74 ? 4.084 7.804 32.886 1.00 20.21 74 VAL A O 1
ATOM 574 N N . THR A 1 75 ? 5.485 7.441 31.168 1.00 18.56 75 THR A N 1
ATOM 575 C CA . THR A 1 75 ? 5.754 8.873 30.952 1.00 18.63 75 THR A CA 1
ATOM 576 C C . THR A 1 75 ? 4.568 9.513 30.259 1.00 17.53 75 THR A C 1
ATOM 577 O O . THR A 1 75 ? 4.219 9.078 29.159 1.00 17.54 75 THR A O 1
ATOM 581 N N . PRO A 1 76 ? 3.950 10.564 30.868 1.00 18.38 76 PRO A N 1
ATOM 582 C CA . PRO A 1 76 ? 2.762 11.143 30.243 1.00 17.59 76 PRO A CA 1
ATOM 583 C C . PRO A 1 76 ? 3.086 11.765 28.892 1.00 17.65 76 PRO A C 1
ATOM 584 O O . PRO A 1 76 ? 4.159 12.348 28.711 1.00 16.82 76 PRO A O 1
ATOM 588 N N . GLY A 1 77 ? 2.138 11.638 27.965 1.00 17.14 77 GLY A N 1
ATOM 589 C CA . GLY A 1 77 ? 2.249 12.236 26.651 1.00 18.12 77 GLY A CA 1
ATOM 590 C C . GLY A 1 77 ? 2.971 11.442 25.565 1.00 17.49 77 GLY A C 1
ATOM 591 O O . GLY A 1 77 ? 2.854 11.785 24.389 1.00 17.83 77 GLY A O 1
ATOM 592 N N . LEU A 1 78 ? 3.699 10.394 25.944 1.00 16.33 78 LEU A N 1
ATOM 593 C CA . LEU A 1 78 ? 4.560 9.687 25.024 1.00 16.53 78 LEU A CA 1
ATOM 594 C C . LEU A 1 78 ? 3.673 8.934 24.019 1.00 15.08 78 LEU A C 1
ATOM 595 O O . LEU A 1 78 ? 3.846 9.070 22.803 1.00 15.06 78 LEU A O 1
ATOM 600 N N . GLY A 1 79 ? 2.736 8.146 24.539 1.00 13.48 79 GLY A N 1
ATOM 601 C CA . GLY A 1 79 ? 1.798 7.405 23.679 1.00 13.37 79 GLY A CA 1
ATOM 602 C C . GLY A 1 79 ? 0.938 8.283 22.819 1.00 12.80 79 GLY A C 1
ATOM 603 O O . GLY A 1 79 ? 0.621 7.952 21.665 1.00 11.80 79 GLY A O 1
ATOM 604 N N . LYS A 1 80 ? 0.538 9.413 23.386 1.00 13.50 80 LYS A N 1
ATOM 605 C CA . LYS A 1 80 ? -0.332 10.338 22.674 1.00 14.25 80 LYS A CA 1
ATOM 606 C C . LYS A 1 80 ? 0.387 10.855 21.444 1.00 12.98 80 LYS A C 1
ATOM 607 O O . LYS A 1 80 ? -0.238 11.081 20.402 1.00 13.58 80 LYS A O 1
ATOM 613 N N . VAL A 1 81 ? 1.703 11.048 21.551 1.00 11.78 81 VAL A N 1
ATOM 614 C CA . VAL A 1 81 ? 2.471 11.486 20.387 1.00 12.56 81 VAL A CA 1
ATOM 615 C C . VAL A 1 81 ? 2.756 10.356 19.384 1.00 12.35 81 VAL A C 1
ATOM 616 O O . VAL A 1 81 ? 2.563 10.510 18.175 1.00 11.46 81 VAL A O 1
ATOM 620 N N . MET A 1 82 ? 3.259 9.239 19.884 1.00 11.04 82 MET A N 1
ATOM 621 C CA . MET A 1 82 ? 3.754 8.193 18.983 1.00 12.98 82 MET A CA 1
ATOM 622 C C . MET A 1 82 ? 2.667 7.466 18.201 1.00 11.49 82 MET A C 1
ATOM 623 O O . MET A 1 82 ? 2.879 7.190 17.029 1.00 12.92 82 MET A O 1
ATOM 628 N N . GLN A 1 83 ? 1.523 7.168 18.829 1.00 10.48 83 GLN A N 1
ATOM 629 C CA . GLN A 1 83 ? 0.374 6.575 18.121 1.00 10.90 83 GLN A CA 1
ATOM 630 C C . GLN A 1 83 ? 0.815 5.410 17.226 1.00 9.46 83 GLN A C 1
ATOM 631 O O . GLN A 1 83 ? 0.368 5.267 16.076 1.00 9.88 83 GLN A O 1
ATOM 637 N N . PHE A 1 84 ? 1.652 4.540 17.779 1.00 8.63 84 PHE A N 1
ATOM 638 C CA . PHE A 1 84 ? 2.196 3.413 17.002 1.00 8.43 84 PHE A CA 1
ATOM 639 C C . PHE A 1 84 ? 1.133 2.422 16.539 1.00 8.21 84 PHE A C 1
ATOM 640 O O . PHE A 1 84 ? 0.207 2.069 17.274 1.00 6.45 84 PHE A O 1
ATOM 648 N N . ILE A 1 85 ? 1.283 1.966 15.299 1.00 6.48 85 ILE A N 1
ATOM 649 C CA . ILE A 1 85 ? 0.417 0.910 14.778 1.00 7.90 85 ILE A CA 1
ATOM 650 C C . ILE A 1 85 ? 1.288 -0.325 14.425 1.00 7.66 85 ILE A C 1
ATOM 651 O O . ILE A 1 85 ? 2.286 -0.203 13.699 1.00 8.66 85 ILE A O 1
ATOM 656 N N . PRO A 1 86 ? 0.907 -1.522 14.906 1.00 8.17 86 PRO A N 1
ATOM 657 C CA . PRO A 1 86 ? -0.228 -1.929 15.714 1.00 7.89 86 PRO A CA 1
ATOM 658 C C . PRO A 1 86 ? -0.001 -1.809 17.242 1.00 7.78 86 PRO A C 1
ATOM 659 O O . PRO A 1 86 ? -0.915 -2.118 17.987 1.00 6.88 86 PRO A O 1
ATOM 663 N N . LEU A 1 87 ? 1.181 -1.349 17.686 1.00 6.76 87 LEU A N 1
ATOM 664 C CA . LEU A 1 87 ? 1.596 -1.563 19.106 1.00 8.30 87 LEU A CA 1
ATOM 665 C C . LEU A 1 87 ? 0.580 -1.021 20.112 1.00 8.37 87 LEU A C 1
ATOM 666 O O . LEU A 1 87 ? 0.367 -1.609 21.179 1.00 8.49 87 LEU A O 1
ATOM 671 N N . GLN A 1 88 ? 0.005 0.131 19.783 1.00 8.28 88 GLN A N 1
ATOM 672 C CA . GLN A 1 88 ? -0.884 0.836 20.720 1.00 9.22 88 GLN A CA 1
ATOM 673 C C . GLN A 1 88 ? -2.349 0.619 20.471 1.00 9.90 88 GLN A C 1
ATOM 674 O O . GLN A 1 88 ? -3.158 1.278 21.118 1.00 11.63 88 GLN A O 1
ATOM 680 N N . GLN A 1 89 ? -2.718 -0.292 19.564 1.00 9.37 89 GLN A N 1
ATOM 681 C CA . GLN A 1 89 ? -4.153 -0.513 19.325 1.00 9.27 89 GLN A CA 1
ATOM 682 C C . GLN A 1 89 ? -4.739 -1.660 20.134 1.00 9.44 89 GLN A C 1
ATOM 683 O O . GLN A 1 89 ? -4.007 -2.526 20.575 1.00 7.93 89 GLN A O 1
ATOM 689 N N . ASP A 1 90 ? -6.064 -1.642 20.317 1.00 9.01 90 ASP A N 1
ATOM 690 C CA . ASP A 1 90 ? -6.783 -2.716 20.993 1.00 10.86 90 ASP A CA 1
ATOM 691 C C . ASP A 1 90 ? -7.822 -3.346 20.069 1.00 10.62 90 ASP A C 1
ATOM 692 O O . ASP A 1 90 ? -8.228 -2.729 19.074 1.00 10.85 90 ASP A O 1
ATOM 697 N N . GLY A 1 91 ? -8.207 -4.573 20.408 1.00 11.06 91 GLY A N 1
ATOM 698 C CA . GLY A 1 91 ? -9.455 -5.204 19.928 1.00 11.35 91 GLY A CA 1
ATOM 699 C C . GLY A 1 91 ? -9.479 -5.444 18.437 1.00 11.22 91 GLY A C 1
ATOM 700 O O . GLY A 1 91 ? -8.487 -5.834 17.844 1.00 8.92 91 GLY A O 1
ATOM 701 N N . ALA A 1 92 ? -10.645 -5.250 17.832 1.00 11.92 92 ALA A N 1
ATOM 702 C CA . ALA A 1 92 ? -10.781 -5.421 16.381 1.00 11.43 92 ALA A CA 1
ATOM 703 C C . ALA A 1 92 ? -9.888 -4.499 15.557 1.00 10.87 92 ALA A C 1
ATOM 704 O O . ALA A 1 92 ? -9.439 -4.887 14.483 1.00 10.50 92 ALA A O 1
ATOM 706 N N . GLU A 1 93 ? -9.667 -3.268 16.020 1.00 10.45 93 GLU A N 1
ATOM 707 C CA . GLU A 1 93 ? -8.829 -2.334 15.264 1.00 10.47 93 GLU A CA 1
ATOM 708 C C . GLU A 1 93 ? -7.412 -2.888 15.171 1.00 9.16 93 GLU A C 1
ATOM 709 O O . GLU A 1 93 ? -6.826 -2.931 14.099 1.00 8.27 93 GLU A O 1
ATOM 715 N N . HIS A 1 94 ? -6.906 -3.329 16.312 1.00 9.09 94 HIS A N 1
ATOM 716 C CA . HIS A 1 94 ? -5.590 -3.931 16.408 1.00 8.81 94 HIS A CA 1
ATOM 717 C C . HIS A 1 94 ? -5.473 -5.127 15.450 1.00 9.17 94 HIS A C 1
ATOM 718 O O . HIS A 1 94 ? -4.546 -5.236 14.673 1.00 9.00 94 HIS A O 1
ATOM 725 N N . LYS A 1 95 ? -6.432 -6.031 15.497 1.00 9.14 95 LYS A N 1
ATOM 726 C CA . LYS A 1 95 ? -6.386 -7.208 14.611 1.00 11.45 95 LYS A CA 1
ATOM 727 C C . LYS A 1 95 ? -6.334 -6.796 13.128 1.00 10.53 95 LYS A C 1
ATOM 728 O O . LYS A 1 95 ? -5.571 -7.373 12.351 1.00 10.92 95 LYS A O 1
ATOM 734 N N . ALA A 1 96 ? -7.129 -5.795 12.751 1.00 10.76 96 ALA A N 1
ATOM 735 C CA . ALA A 1 96 ? -7.214 -5.375 11.330 1.00 10.67 96 ALA A CA 1
ATOM 736 C C . ALA A 1 96 ? -5.874 -4.837 10.816 1.00 10.49 96 ALA A C 1
ATOM 737 O O . ALA A 1 96 ? -5.511 -5.061 9.694 1.00 10.26 96 ALA A O 1
ATOM 739 N N . PHE A 1 97 ? -5.131 -4.141 11.660 1.00 8.93 97 PHE A N 1
ATOM 740 C CA . PHE A 1 97 ? -3.834 -3.593 11.250 1.00 8.34 97 PHE A CA 1
ATOM 741 C C . PHE A 1 97 ? -2.706 -4.580 11.436 1.00 8.72 97 PHE A C 1
ATOM 742 O O . PHE A 1 97 ? -1.775 -4.590 10.635 1.00 9.22 97 PHE A O 1
ATOM 750 N N . ARG A 1 98 ? -2.769 -5.400 12.485 1.00 8.49 98 ARG A N 1
ATOM 751 C CA . ARG A 1 98 ? -1.737 -6.424 12.703 1.00 9.68 98 ARG A CA 1
ATOM 752 C C . ARG A 1 98 ? -1.689 -7.410 11.517 1.00 10.93 98 ARG A C 1
ATOM 753 O O . ARG A 1 98 ? -0.615 -7.822 11.089 1.00 11.41 98 ARG A O 1
ATOM 761 N N . THR A 1 99 ? -2.861 -7.775 11.001 1.00 11.26 99 THR A N 1
ATOM 762 C CA . THR A 1 99 ? -2.921 -8.761 9.929 1.00 11.83 99 THR A CA 1
ATOM 763 C C . THR A 1 99 ? -1.980 -8.495 8.751 1.00 10.23 99 THR A C 1
ATOM 764 O O . THR A 1 99 ? -1.131 -9.363 8.482 1.00 10.51 99 THR A O 1
ATOM 768 N N . PRO A 1 100 ? -2.081 -7.321 8.072 1.00 11.48 100 PRO A N 1
ATOM 769 C CA . PRO A 1 100 ? -1.126 -7.097 6.978 1.00 10.78 100 PRO A CA 1
ATOM 770 C C . PRO A 1 100 ? 0.323 -6.952 7.456 1.00 11.14 100 PRO A C 1
ATOM 771 O O . PRO A 1 100 ? 1.231 -7.309 6.726 1.00 10.51 100 PRO A O 1
ATOM 775 N N . VAL A 1 101 ? 0.554 -6.414 8.657 1.00 9.85 101 VAL A N 1
ATOM 776 C CA . VAL A 1 101 ? 1.947 -6.284 9.133 1.00 9.74 101 VAL A CA 1
ATOM 777 C C . VAL A 1 101 ? 2.591 -7.675 9.318 1.00 10.88 101 VAL A C 1
ATOM 778 O O . VAL A 1 101 ? 3.724 -7.888 8.897 1.00 11.87 101 VAL A O 1
ATOM 782 N N . MET A 1 102 ? 1.838 -8.618 9.889 1.00 12.00 102 MET A N 1
ATOM 783 C CA . MET A 1 102 ? 2.358 -9.986 10.156 1.00 15.65 102 MET A CA 1
ATOM 784 C C . MET A 1 102 ? 2.611 -10.680 8.843 1.00 15.56 102 MET A C 1
ATOM 785 O O . MET A 1 102 ? 3.574 -11.428 8.717 1.00 15.88 102 MET A O 1
ATOM 790 N N . LYS A 1 103 ? 1.731 -10.446 7.874 1.00 17.05 103 LYS A N 1
ATOM 791 C CA . LYS A 1 103 ? 1.914 -10.975 6.516 1.00 18.37 103 LYS A CA 1
ATOM 792 C C . LYS A 1 103 ? 3.252 -10.518 5.936 1.00 17.91 103 LYS A C 1
ATOM 793 O O . LYS A 1 103 ? 3.999 -11.328 5.408 1.00 18.02 103 LYS A O 1
ATOM 799 N N . GLY A 1 104 ? 3.566 -9.233 6.090 1.00 16.74 104 GLY A N 1
ATOM 800 C CA . GLY A 1 104 ? 4.833 -8.669 5.646 1.00 15.94 104 GLY A CA 1
ATOM 801 C C . GLY A 1 104 ? 6.050 -9.352 6.233 1.00 16.40 104 GLY A C 1
ATOM 802 O O . GLY A 1 104 ? 7.066 -9.504 5.525 1.00 16.52 104 GLY A O 1
ATOM 803 N N . LEU A 1 105 ? 5.936 -9.788 7.496 1.00 14.93 105 LEU A N 1
ATOM 804 C CA . LEU A 1 105 ? 7.012 -10.412 8.266 1.00 16.18 105 LEU A CA 1
ATOM 805 C C . LEU A 1 105 ? 6.985 -11.945 8.417 1.00 16.94 105 LEU A C 1
ATOM 806 O O . LEU A 1 105 ? 7.660 -12.502 9.305 1.00 17.32 105 LEU A O 1
ATOM 811 N N . ALA A 1 106 ? 6.225 -12.617 7.566 1.00 17.66 106 ALA A N 1
ATOM 812 C CA . ALA A 1 106 ? 6.059 -14.078 7.636 1.00 19.14 106 ALA A CA 1
ATOM 813 C C . ALA A 1 106 ? 7.376 -14.810 7.360 1.00 19.46 106 ALA A C 1
ATOM 814 O O . ALA A 1 106 ? 8.275 -14.253 6.722 1.00 18.49 106 ALA A O 1
ATOM 816 N N . SER A 1 107 ? 7.473 -16.049 7.841 1.00 20.89 107 SER A N 1
ATOM 817 C CA . SER A 1 107 ? 8.704 -16.827 7.754 1.00 23.34 107 SER A CA 1
ATOM 818 C C . SER A 1 107 ? 9.283 -16.942 6.340 1.00 23.47 107 SER A C 1
ATOM 819 O O . SER A 1 107 ? 10.492 -16.899 6.188 1.00 23.49 107 SER A O 1
ATOM 822 N N . ARG A 1 108 ? 8.438 -17.087 5.319 1.00 24.17 108 ARG A N 1
ATOM 823 C CA . ARG A 1 108 ? 8.957 -17.185 3.955 1.00 25.10 108 ARG A CA 1
ATOM 824 C C . ARG A 1 108 ? 9.747 -15.940 3.526 1.00 24.25 108 ARG A C 1
ATOM 825 O O . ARG A 1 108 ? 10.759 -16.041 2.811 1.00 24.84 108 ARG A O 1
ATOM 833 N N . PHE A 1 109 ? 9.295 -14.773 3.962 1.00 22.10 109 PHE A N 1
ATOM 834 C CA . PHE A 1 109 ? 9.995 -13.547 3.670 1.00 21.22 109 PHE A CA 1
ATOM 835 C C . PHE A 1 109 ? 11.283 -13.409 4.481 1.00 19.45 109 PHE A C 1
ATOM 836 O O . PHE A 1 109 ? 12.327 -12.964 3.929 1.00 18.09 109 PHE A O 1
ATOM 844 N N . VAL A 1 110 ? 11.204 -13.764 5.777 1.00 17.58 110 VAL A N 1
ATOM 845 C CA . VAL A 1 110 ? 12.384 -13.842 6.657 1.00 16.84 110 VAL A CA 1
ATOM 846 C C . VAL A 1 110 ? 13.475 -14.775 6.086 1.00 17.93 110 VAL A C 1
ATOM 847 O O . VAL A 1 110 ? 14.645 -14.390 5.986 1.00 16.00 110 VAL A O 1
ATOM 851 N N . VAL A 1 111 ? 13.079 -15.991 5.701 1.00 17.95 111 VAL A N 1
ATOM 852 C CA . VAL A 1 111 ? 14.014 -16.919 5.084 1.00 20.17 111 VAL A CA 1
ATOM 853 C C . VAL A 1 111 ? 14.654 -16.327 3.819 1.00 19.54 111 VAL A C 1
ATOM 854 O O . VAL A 1 111 ? 15.871 -16.449 3.653 1.00 20.34 111 VAL A O 1
ATOM 858 N N . ALA A 1 112 ? 13.868 -15.657 2.968 1.00 19.55 112 ALA A N 1
ATOM 859 C CA . ALA A 1 112 ? 14.382 -15.058 1.738 1.00 19.64 112 ALA A CA 1
ATOM 860 C C . ALA A 1 112 ? 15.407 -13.951 2.023 1.00 19.92 112 ALA A C 1
ATOM 861 O O . ALA A 1 112 ? 16.299 -13.726 1.229 1.00 19.77 112 ALA A O 1
ATOM 863 N N . LEU A 1 113 ? 15.266 -13.269 3.162 1.00 19.25 113 LEU A N 1
ATOM 864 C CA . LEU A 1 113 ? 16.137 -12.144 3.531 1.00 19.02 113 LEU A CA 1
ATOM 865 C C . LEU A 1 113 ? 17.438 -12.577 4.210 1.00 17.99 113 LEU A C 1
ATOM 866 O O . LEU A 1 113 ? 18.342 -11.764 4.378 1.00 16.98 113 LEU A O 1
ATOM 871 N N . GLU A 1 114 ? 17.518 -13.843 4.592 1.00 17.22 114 GLU A N 1
ATOM 872 C CA . GLU A 1 114 ? 18.624 -14.345 5.403 1.00 18.75 114 GLU A CA 1
ATOM 873 C C . GLU A 1 114 ? 20.005 -14.108 4.751 1.00 18.54 114 GLU A C 1
ATOM 874 O O . GLU A 1 114 ? 20.940 -13.615 5.414 1.00 19.11 114 GLU A O 1
ATOM 880 N N . PRO A 1 115 ? 20.159 -14.448 3.462 1.00 18.97 115 PRO A N 1
ATOM 881 C CA . PRO A 1 115 ? 21.444 -14.150 2.818 1.00 18.69 115 PRO A CA 1
ATOM 882 C C . PRO A 1 115 ? 21.819 -12.666 2.823 1.00 17.78 115 PRO A C 1
ATOM 883 O O . PRO A 1 115 ? 22.969 -12.327 3.124 1.00 17.24 115 PRO A O 1
ATOM 887 N N . LYS A 1 116 ? 20.879 -11.789 2.496 1.00 17.38 116 LYS A N 1
ATOM 888 C CA . LYS A 1 116 ? 21.178 -10.351 2.543 1.00 17.11 116 LYS A CA 1
ATOM 889 C C . LYS A 1 116 ? 21.503 -9.877 3.959 1.00 15.35 116 LYS A C 1
ATOM 890 O O . LYS A 1 116 ? 22.451 -9.127 4.140 1.00 15.01 116 LYS A O 1
ATOM 896 N N . VAL A 1 117 ? 20.735 -10.322 4.940 1.00 13.30 117 VAL A N 1
ATOM 897 C CA . VAL A 1 117 ? 20.971 -9.905 6.336 1.00 13.68 117 VAL A CA 1
ATOM 898 C C . VAL A 1 117 ? 22.306 -10.467 6.830 1.00 14.05 117 VAL A C 1
ATOM 899 O O . VAL A 1 117 ? 23.087 -9.754 7.457 1.00 15.19 117 VAL A O 1
ATOM 903 N N . GLN A 1 118 ? 22.598 -11.722 6.503 1.00 13.66 118 GLN A N 1
ATOM 904 C CA . GLN A 1 118 ? 23.918 -12.279 6.828 1.00 14.44 118 GLN A CA 1
ATOM 905 C C . GLN A 1 118 ? 25.046 -11.472 6.206 1.00 13.78 118 GLN A C 1
ATOM 906 O O . GLN A 1 118 ? 26.068 -11.241 6.842 1.00 14.02 118 GLN A O 1
ATOM 912 N N . ALA A 1 119 ? 24.892 -11.049 4.956 1.00 14.11 119 ALA A N 1
ATOM 913 C CA . ALA A 1 119 ? 25.951 -10.254 4.313 1.00 14.78 119 ALA A CA 1
ATOM 914 C C . ALA A 1 119 ? 26.226 -8.900 5.039 1.00 15.06 119 ALA A C 1
ATOM 915 O O . ALA A 1 119 ? 27.368 -8.419 5.131 1.00 14.36 119 ALA A O 1
ATOM 917 N N . VAL A 1 120 ? 25.160 -8.294 5.555 1.00 13.72 120 VAL A N 1
ATOM 918 C CA . VAL A 1 120 ? 25.273 -7.065 6.346 1.00 13.49 120 VAL A CA 1
ATOM 919 C C . VAL A 1 120 ? 26.055 -7.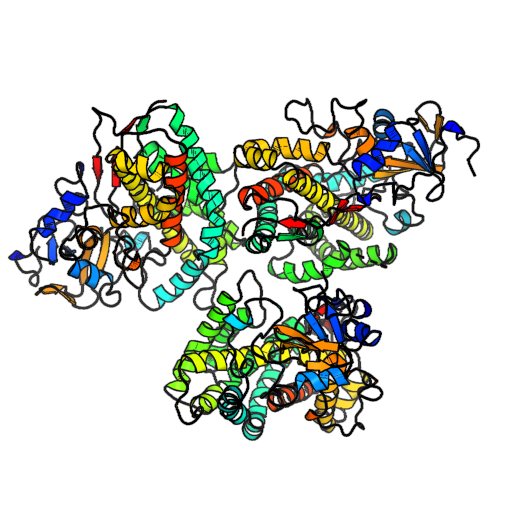310 7.651 1.00 12.16 120 VAL A C 1
ATOM 920 O O . VAL A 1 120 ? 26.967 -6.530 7.992 1.00 12.12 120 VAL A O 1
ATOM 924 N N . ALA A 1 121 ? 25.702 -8.371 8.377 1.00 11.57 121 ALA A N 1
ATOM 925 C CA . ALA A 1 121 ? 26.435 -8.721 9.608 1.00 11.21 121 ALA A CA 1
ATOM 926 C C . ALA A 1 121 ? 27.902 -9.020 9.288 1.00 11.24 121 ALA A C 1
ATOM 927 O O . ALA A 1 121 ? 28.815 -8.569 10.001 1.00 10.52 121 ALA A O 1
ATOM 929 N N . ARG A 1 122 ? 28.141 -9.731 8.186 1.00 10.72 122 ARG A N 1
ATOM 930 C CA . ARG A 1 122 ? 29.518 -10.090 7.815 1.00 11.62 122 ARG A CA 1
ATOM 931 C C . ARG A 1 122 ? 30.363 -8.879 7.484 1.00 11.95 122 ARG A C 1
ATOM 932 O O . ARG A 1 122 ? 31.526 -8.776 7.925 1.00 12.97 122 ARG A O 1
ATOM 940 N N . LYS A 1 123 ? 29.795 -7.962 6.700 1.00 13.39 123 LYS A N 1
ATOM 941 C CA . LYS A 1 123 ? 30.491 -6.733 6.324 1.00 13.95 123 LYS A CA 1
ATOM 942 C C . LYS A 1 123 ? 30.863 -5.941 7.589 1.00 12.32 123 LYS A C 1
ATOM 943 O O . LYS A 1 123 ? 31.956 -5.395 7.681 1.00 11.61 123 LYS A O 1
ATOM 949 N N . LEU A 1 124 ? 29.961 -5.878 8.564 1.00 11.15 124 LEU A N 1
ATOM 950 C CA . LEU A 1 124 ? 30.220 -5.073 9.769 1.00 10.68 124 LEU A CA 1
ATOM 951 C C . LEU A 1 124 ? 31.262 -5.731 10.678 1.00 10.76 124 LEU A C 1
ATOM 952 O O . LEU A 1 124 ? 32.181 -5.050 11.204 1.00 10.93 124 LEU A O 1
ATOM 957 N N . MET A 1 125 ? 31.146 -7.052 10.854 1.00 9.75 125 MET A N 1
ATOM 958 C CA . MET A 1 125 ? 32.164 -7.826 11.537 1.00 11.82 125 MET A CA 1
ATOM 959 C C . MET A 1 125 ? 33.554 -7.637 10.919 1.00 12.75 125 MET A C 1
ATOM 960 O O . MET A 1 125 ? 34.566 -7.410 11.639 1.00 12.30 125 MET A O 1
ATOM 965 N N . GLU A 1 126 ? 33.632 -7.768 9.607 1.00 13.25 126 GLU A N 1
ATOM 966 C CA . GLU A 1 126 ? 34.943 -7.615 8.927 1.00 14.42 126 GLU A CA 1
ATOM 967 C C . GLU A 1 126 ? 35.601 -6.239 9.043 1.00 14.88 126 GLU A C 1
ATOM 968 O O . GLU A 1 126 ? 36.815 -6.131 9.013 1.00 15.53 126 GLU A O 1
ATOM 974 N N . SER A 1 127 ? 34.789 -5.195 9.152 1.00 14.27 127 SER A N 1
ATOM 975 C CA . SER A 1 127 ? 35.256 -3.838 9.384 1.00 14.21 127 SER A CA 1
ATOM 976 C C . SER A 1 127 ? 35.890 -3.704 10.787 1.00 13.56 127 SER A C 1
ATOM 977 O O . SER A 1 127 ? 36.795 -2.887 10.963 1.00 12.65 127 SER A O 1
ATOM 980 N N . LEU A 1 128 ? 35.440 -4.500 11.769 1.00 12.53 128 LEU A N 1
ATOM 981 C CA . LEU A 1 128 ? 35.979 -4.390 13.121 1.00 12.73 128 LEU A CA 1
ATOM 982 C C . LEU A 1 128 ? 37.131 -5.346 13.425 1.00 12.55 128 LEU A C 1
ATOM 983 O O . LEU A 1 128 ? 38.032 -5.011 14.207 1.00 13.17 128 LEU A O 1
ATOM 988 N N . ARG A 1 129 ? 37.119 -6.512 12.792 1.00 11.43 129 ARG A N 1
ATOM 989 C CA . ARG A 1 129 ? 38.102 -7.582 13.094 1.00 12.33 129 ARG A CA 1
ATOM 990 C C . ARG A 1 129 ? 39.597 -7.138 13.163 1.00 12.01 129 ARG A C 1
ATOM 991 O O . ARG A 1 129 ? 40.310 -7.552 14.085 1.00 11.45 129 ARG A O 1
ATOM 999 N N . PRO A 1 130 ? 40.091 -6.338 12.194 1.00 12.94 130 PRO A N 1
ATOM 1000 C CA . PRO A 1 130 ? 41.538 -6.013 12.221 1.00 13.21 130 PRO A CA 1
ATOM 1001 C C . PRO A 1 130 ? 42.024 -5.176 13.430 1.00 12.93 130 PRO A C 1
ATOM 1002 O O . PRO A 1 130 ? 43.217 -5.137 13.735 1.00 12.67 130 PRO A O 1
ATOM 1006 N N . ARG A 1 131 ? 41.107 -4.505 14.111 1.00 12.81 131 ARG A N 1
ATOM 1007 C CA . ARG A 1 131 ? 41.482 -3.673 15.274 1.00 12.47 131 ARG A CA 1
ATOM 1008 C C . ARG A 1 131 ? 42.030 -4.414 16.507 1.00 12.63 131 ARG A C 1
ATOM 1009 O O . ARG A 1 131 ? 42.832 -3.851 17.271 1.00 10.68 131 ARG A O 1
ATOM 1017 N N . GLY A 1 132 ? 41.536 -5.631 16.748 1.00 12.23 132 GLY A N 1
ATOM 1018 C CA . GLY A 1 132 ? 41.844 -6.358 17.982 1.00 12.39 132 GLY A CA 1
ATOM 1019 C C . GLY A 1 132 ? 41.079 -5.923 19.213 1.00 12.28 132 GLY A C 1
ATOM 1020 O O . GLY A 1 132 ? 41.294 -6.445 20.302 1.00 12.64 132 GLY A O 1
ATOM 1021 N N . SER A 1 133 ? 40.182 -4.950 19.048 1.00 13.50 133 SER A N 1
ATOM 1022 C CA . SER A 1 133 ? 39.327 -4.510 20.113 1.00 12.28 133 SER A CA 1
ATOM 1023 C C . SER A 1 133 ? 38.168 -3.702 19.550 1.00 13.12 133 SER A C 1
ATOM 1024 O O . SER A 1 133 ? 38.226 -3.201 18.431 1.00 12.13 133 SER A O 1
ATOM 1027 N N . CYS A 1 134 ? 37.100 -3.578 20.326 1.00 13.56 134 CYS A N 1
ATOM 1028 C CA . CYS A 1 134 ? 36.013 -2.683 19.926 1.00 14.37 134 CYS A CA 1
ATOM 1029 C C . CYS A 1 134 ? 35.224 -2.309 21.145 1.00 14.67 134 CYS A C 1
ATOM 1030 O O . CYS A 1 134 ? 35.321 -2.968 22.183 1.00 14.24 134 CYS A O 1
ATOM 1033 N N . ASP A 1 135 ? 34.450 -1.232 21.011 1.00 15.27 135 ASP A N 1
ATOM 1034 C CA . ASP A 1 135 ? 33.403 -0.907 21.971 1.00 14.80 135 ASP A CA 1
ATOM 1035 C C . ASP A 1 135 ? 32.159 -1.460 21.298 1.00 12.81 135 ASP A C 1
ATOM 1036 O O . ASP A 1 135 ? 31.561 -0.822 20.448 1.00 12.17 135 ASP A O 1
ATOM 1041 N N . PHE A 1 136 ? 31.787 -2.676 21.679 1.00 11.62 136 PHE A N 1
ATOM 1042 C CA . PHE A 1 136 ? 30.833 -3.462 20.904 1.00 10.46 136 PHE A CA 1
ATOM 1043 C C . PHE A 1 136 ? 29.458 -2.808 20.795 1.00 9.25 136 PHE A C 1
ATOM 1044 O O . PHE A 1 136 ? 28.809 -2.937 19.769 1.00 9.30 136 PHE A O 1
ATOM 1052 N N . VAL A 1 137 ? 29.015 -2.123 21.837 1.00 9.39 137 VAL A N 1
ATOM 1053 C CA . VAL A 1 137 ? 27.717 -1.460 21.786 1.00 9.56 137 VAL A CA 1
ATOM 1054 C C . VAL A 1 137 ? 27.744 -0.357 20.732 1.00 11.29 137 VAL A C 1
ATOM 1055 O O . VAL A 1 137 ? 26.852 -0.304 19.874 1.00 10.37 137 VAL A O 1
ATOM 1059 N N . SER A 1 138 ? 28.739 0.533 20.790 1.00 10.48 138 SER A N 1
ATOM 1060 C CA . SER A 1 138 ? 28.709 1.647 19.861 1.00 13.23 138 SER A CA 1
ATOM 1061 C C . SER A 1 138 ? 29.223 1.260 18.466 1.00 12.86 138 SER A C 1
ATOM 1062 O O . SER A 1 138 ? 28.789 1.844 17.484 1.00 13.05 138 SER A O 1
ATOM 1065 N N . ASP A 1 139 ? 30.122 0.270 18.369 1.00 11.49 139 ASP A N 1
ATOM 1066 C CA . ASP A 1 139 ? 30.721 -0.117 17.064 1.00 12.32 139 ASP A CA 1
ATOM 1067 C C . ASP A 1 139 ? 29.921 -1.179 16.311 1.00 11.55 139 ASP A C 1
ATOM 1068 O O . ASP A 1 139 ? 30.064 -1.320 15.087 1.00 11.51 139 ASP A O 1
ATOM 1073 N N . PHE A 1 140 ? 29.114 -1.963 17.027 1.00 9.86 140 PHE A N 1
ATOM 1074 C CA . PHE A 1 140 ? 28.397 -3.042 16.354 1.00 9.53 140 PHE A CA 1
ATOM 1075 C C . PHE A 1 140 ? 26.911 -3.036 16.700 1.00 9.42 140 PHE A C 1
ATOM 1076 O O . PHE A 1 140 ? 26.085 -2.970 15.797 1.00 10.25 140 PHE A O 1
ATOM 1084 N N . ALA A 1 141 ? 26.576 -3.174 17.985 1.00 9.39 141 ALA A N 1
ATOM 1085 C CA . ALA A 1 141 ? 25.181 -3.444 18.369 1.00 11.03 141 ALA A CA 1
ATOM 1086 C C . ALA A 1 141 ? 24.246 -2.346 17.922 1.00 11.63 141 ALA A C 1
ATOM 1087 O O . ALA A 1 141 ? 23.143 -2.628 17.482 1.00 11.67 141 ALA A O 1
ATOM 1089 N N . GLU A 1 142 ? 24.679 -1.094 18.074 1.00 13.20 142 GLU A N 1
ATOM 1090 C CA . GLU A 1 142 ? 23.848 0.049 17.707 1.00 14.94 142 GLU A CA 1
ATOM 1091 C C . GLU A 1 142 ? 23.939 0.401 16.223 1.00 14.85 142 GLU A C 1
ATOM 1092 O O . GLU A 1 142 ? 23.303 1.356 15.812 1.00 16.31 142 GLU A O 1
ATOM 1098 N N . ILE A 1 143 ? 24.741 -0.331 15.452 1.00 13.75 143 ILE A N 1
ATOM 1099 C CA . ILE A 1 143 ? 24.928 -0.040 14.040 1.00 12.77 143 ILE A CA 1
ATOM 1100 C C . ILE A 1 143 ? 24.141 -1.066 13.223 1.00 13.12 143 ILE A C 1
ATOM 1101 O O . ILE A 1 143 ? 23.458 -0.728 12.252 1.00 12.45 143 ILE A O 1
ATOM 1106 N N . LEU A 1 144 ? 24.239 -2.330 13.627 1.00 11.99 144 LEU A N 1
ATOM 1107 C CA . LEU A 1 144 ? 23.637 -3.401 12.839 1.00 12.21 144 LEU A CA 1
ATOM 1108 C C . LE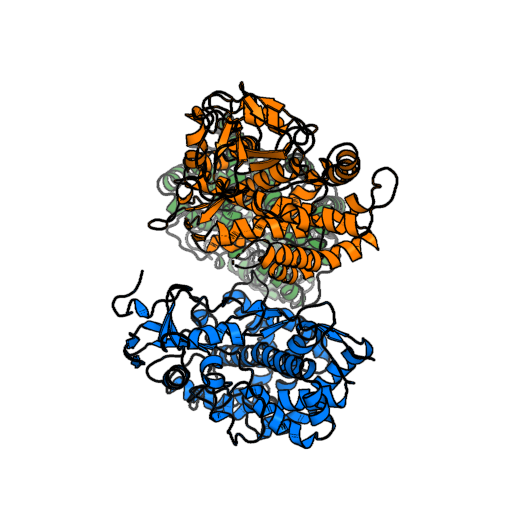U A 1 144 ? 22.127 -3.244 12.550 1.00 11.42 144 LEU A C 1
ATOM 1109 O O . LEU A 1 144 ? 21.711 -3.461 11.403 1.00 11.36 144 LEU A O 1
ATOM 1114 N N . PRO A 1 145 ? 21.300 -2.916 13.570 1.00 11.46 145 PRO A N 1
ATOM 1115 C CA . PRO A 1 145 ? 19.850 -2.892 13.305 1.00 11.10 145 PRO A CA 1
ATOM 1116 C C . PRO A 1 145 ? 19.450 -1.849 12.263 1.00 11.32 145 PRO A C 1
ATOM 1117 O O . PRO A 1 145 ? 18.559 -2.111 11.465 1.00 11.16 145 PRO A O 1
ATOM 1121 N N . LEU A 1 146 ? 20.098 -0.686 12.262 1.00 11.30 146 LEU A N 1
ATOM 1122 C CA . LEU A 1 146 ? 19.796 0.300 11.218 1.00 12.83 146 LEU A CA 1
ATOM 1123 C C . LEU A 1 146 ? 20.244 -0.187 9.852 1.00 12.52 146 LEU A C 1
ATOM 1124 O O . LEU A 1 146 ? 19.482 -0.040 8.906 1.00 12.76 146 LEU A O 1
ATOM 1129 N N . ASN A 1 147 ? 21.456 -0.751 9.733 1.00 11.90 147 ASN A N 1
ATOM 1130 C CA . ASN A 1 147 ? 21.866 -1.385 8.471 1.00 12.56 147 ASN A CA 1
ATOM 1131 C C . ASN A 1 147 ? 20.897 -2.441 7.995 1.00 11.64 147 ASN A C 1
ATOM 1132 O O . ASN A 1 147 ? 20.584 -2.540 6.794 1.00 10.68 147 ASN A O 1
ATOM 1137 N N . ILE A 1 148 ? 20.419 -3.269 8.917 1.00 10.61 148 ILE A N 1
ATOM 1138 C CA . ILE A 1 148 ? 19.424 -4.265 8.534 1.00 11.59 148 ILE A CA 1
ATOM 1139 C C . ILE A 1 148 ? 18.132 -3.594 8.043 1.00 11.70 148 ILE A C 1
ATOM 1140 O O . ILE A 1 148 ? 17.558 -3.996 7.027 1.00 12.05 148 ILE A O 1
ATOM 1145 N N . PHE A 1 149 ? 17.703 -2.546 8.734 1.00 11.68 149 PHE A N 1
ATOM 1146 C CA . PHE A 1 149 ? 16.461 -1.860 8.339 1.00 12.17 149 PHE A CA 1
ATOM 1147 C C . PHE A 1 149 ? 16.514 -1.429 6.889 1.00 11.88 149 PHE A C 1
ATOM 1148 O O . PHE A 1 149 ? 15.546 -1.602 6.131 1.00 12.31 149 PHE A O 1
ATOM 1156 N N . LEU A 1 150 ? 17.633 -0.809 6.522 1.00 12.22 150 LEU A N 1
ATOM 1157 C CA . LEU A 1 150 ? 17.819 -0.309 5.150 1.00 13.18 150 LEU A CA 1
ATOM 1158 C C . LEU A 1 150 ? 17.751 -1.440 4.121 1.00 12.80 150 LEU A C 1
ATOM 1159 O O . LEU A 1 150 ? 17.251 -1.262 2.977 1.00 13.13 150 LEU A O 1
ATOM 1164 N N . THR A 1 151 ? 18.274 -2.607 4.509 1.00 13.50 151 THR A N 1
ATOM 1165 C CA . THR A 1 151 ? 18.099 -3.839 3.717 1.00 14.26 151 THR A CA 1
ATOM 1166 C C . THR A 1 151 ? 16.646 -4.301 3.635 1.00 14.35 151 THR A C 1
ATOM 1167 O O . THR A 1 151 ? 16.164 -4.615 2.526 1.00 14.39 151 THR A O 1
ATOM 1171 N N . LEU A 1 152 ? 15.930 -4.311 4.757 1.00 13.75 152 LEU A N 1
ATOM 1172 C CA . LEU A 1 152 ? 14.518 -4.753 4.765 1.00 15.28 152 LEU A CA 1
ATOM 1173 C C . LEU A 1 152 ? 13.608 -3.924 3.840 1.00 15.33 152 LEU A C 1
ATOM 1174 O O . LEU A 1 152 ? 12.717 -4.477 3.198 1.00 14.72 152 LEU A O 1
ATOM 1179 N N . ILE A 1 153 ? 13.825 -2.621 3.775 1.00 14.74 153 ILE A N 1
ATOM 1180 C CA . ILE A 1 153 ? 13.028 -1.774 2.881 1.00 16.36 153 ILE A CA 1
ATOM 1181 C C . ILE A 1 153 ? 13.636 -1.609 1.474 1.00 17.85 153 ILE A C 1
ATOM 1182 O O . ILE A 1 153 ? 13.054 -0.951 0.597 1.00 16.91 153 ILE A O 1
ATOM 1187 N N . ASP A 1 154 ? 14.793 -2.246 1.280 1.00 19.55 154 ASP A N 1
ATOM 1188 C CA . ASP A 1 154 ? 15.529 -2.255 0.025 1.00 20.88 154 ASP A CA 1
ATOM 1189 C C . ASP A 1 154 ? 15.851 -0.847 -0.533 1.00 21.54 154 ASP A C 1
ATOM 1190 O O . ASP A 1 154 ? 15.491 -0.524 -1.669 1.00 21.29 154 ASP A O 1
ATOM 1195 N N . VAL A 1 155 ? 16.544 -0.019 0.252 1.00 22.11 155 VAL A N 1
ATOM 1196 C CA . VAL A 1 155 ? 17.002 1.313 -0.239 1.00 23.05 155 VAL A CA 1
ATOM 1197 C C . VAL A 1 155 ? 18.118 1.130 -1.273 1.00 23.79 155 VAL A C 1
ATOM 1198 O O . VAL A 1 155 ? 18.864 0.171 -1.176 1.00 22.40 155 VAL A O 1
ATOM 1202 N N . PRO A 1 156 ? 18.224 2.040 -2.273 1.00 25.34 156 PRO A N 1
ATOM 1203 C CA . PRO A 1 156 ? 19.277 1.815 -3.289 1.00 26.34 156 PRO A CA 1
ATOM 1204 C C . PRO A 1 156 ? 20.675 1.826 -2.656 1.00 27.55 156 PRO A C 1
ATOM 1205 O O . PRO A 1 156 ? 20.945 2.606 -1.736 1.00 25.76 156 PRO A O 1
ATOM 1209 N N . LEU A 1 157 ? 21.544 0.933 -3.134 1.00 29.12 157 LEU A N 1
ATOM 1210 C CA . LEU A 1 157 ? 22.839 0.710 -2.496 1.00 31.33 157 LEU A CA 1
ATOM 1211 C C . LEU A 1 157 ? 23.635 2.018 -2.346 1.00 31.97 157 LEU A C 1
ATOM 1212 O O . LEU A 1 157 ? 24.256 2.264 -1.294 1.00 31.89 157 LEU A O 1
ATOM 1217 N N . GLU A 1 158 ? 23.565 2.876 -3.367 1.00 32.33 158 GLU A N 1
ATOM 1218 C CA . GLU A 1 158 ? 24.269 4.161 -3.352 1.00 33.53 158 GLU A CA 1
ATOM 1219 C C . GLU A 1 158 ? 23.791 5.188 -2.288 1.00 33.29 158 GLU A C 1
ATOM 1220 O O . GLU A 1 158 ? 24.556 6.091 -1.918 1.00 33.23 158 GLU A O 1
ATOM 1226 N N . ASP A 1 159 ? 22.553 5.049 -1.793 1.00 32.54 159 ASP A N 1
ATOM 1227 C CA . ASP A 1 159 ? 22.007 5.970 -0.778 1.00 32.16 159 ASP A CA 1
ATOM 1228 C C . ASP A 1 159 ? 22.323 5.577 0.670 1.00 31.40 159 ASP A C 1
ATOM 1229 O O . ASP A 1 159 ? 22.095 6.362 1.584 1.00 30.96 159 ASP A O 1
ATOM 1234 N N . ARG A 1 160 ? 22.844 4.368 0.867 1.00 30.54 160 ARG A N 1
ATOM 1235 C CA . ARG A 1 160 ? 23.104 3.851 2.217 1.00 29.86 160 ARG A CA 1
ATOM 1236 C C . ARG A 1 160 ? 23.961 4.722 3.147 1.00 29.32 160 ARG A C 1
ATOM 1237 O O . ARG A 1 160 ? 23.565 4.930 4.284 1.00 28.82 160 ARG A O 1
ATOM 1245 N N . PRO A 1 161 ? 25.125 5.248 2.677 1.00 29.27 161 PRO A N 1
ATOM 1246 C CA . PRO A 1 161 ? 25.918 6.114 3.577 1.00 28.70 161 PRO A CA 1
ATOM 1247 C C . PRO A 1 161 ? 25.153 7.352 4.058 1.00 28.30 161 PRO A C 1
ATOM 1248 O O . PRO A 1 161 ? 25.191 7.679 5.251 1.00 27.60 161 PRO A O 1
ATOM 1252 N N . ARG A 1 162 ? 24.455 8.023 3.142 1.00 28.20 162 ARG A N 1
ATOM 1253 C CA . ARG A 1 162 ? 23.610 9.162 3.510 1.00 28.17 162 ARG A CA 1
ATOM 1254 C C . ARG A 1 162 ? 22.519 8.694 4.479 1.00 27.61 162 ARG A C 1
ATOM 1255 O O . ARG A 1 162 ? 22.361 9.258 5.557 1.00 27.15 162 ARG A O 1
ATOM 1263 N N . LEU A 1 163 ? 21.799 7.636 4.105 1.00 27.36 163 LEU A N 1
ATOM 1264 C CA . LEU A 1 163 ? 20.674 7.158 4.908 1.00 26.95 163 LEU A CA 1
ATOM 1265 C C . LEU A 1 163 ? 21.106 6.641 6.289 1.00 27.69 163 LEU A C 1
ATOM 1266 O O . LEU A 1 163 ? 20.378 6.787 7.274 1.00 27.73 163 LEU A O 1
ATOM 1271 N N . ARG A 1 164 ? 22.306 6.063 6.350 1.00 28.31 164 ARG A N 1
ATOM 1272 C CA . ARG A 1 164 ? 22.907 5.585 7.588 1.00 29.25 164 ARG A CA 1
ATOM 1273 C C . ARG A 1 164 ? 23.172 6.778 8.530 1.00 29.86 164 ARG A C 1
ATOM 1274 O O . ARG A 1 164 ? 22.831 6.735 9.713 1.00 29.10 164 ARG A O 1
ATOM 1282 N N . GLN A 1 165 ? 23.756 7.851 7.991 1.00 30.55 165 GLN A N 1
ATOM 1283 C CA . GLN A 1 165 ? 24.025 9.047 8.803 1.00 32.07 165 GLN A CA 1
ATOM 1284 C C . GLN A 1 165 ? 22.756 9.761 9.284 1.00 31.81 165 GLN A C 1
ATOM 1285 O O . GLN A 1 165 ? 22.648 10.111 10.468 1.00 31.16 165 GLN A O 1
ATOM 1291 N N . LEU A 1 166 ? 21.792 9.942 8.382 1.00 31.67 166 LEU A N 1
ATOM 1292 C CA . LEU A 1 166 ? 20.463 10.470 8.754 1.00 32.18 166 LEU A CA 1
ATOM 1293 C C . LEU A 1 166 ? 19.828 9.651 9.896 1.00 31.89 166 LEU A C 1
ATOM 1294 O O . LEU A 1 166 ? 19.205 10.201 10.816 1.00 31.76 166 LEU A O 1
ATOM 1299 N N . GLY A 1 167 ? 19.985 8.331 9.818 1.00 31.64 167 GLY A N 1
ATOM 1300 C CA . GLY A 1 167 ? 19.459 7.423 10.837 1.00 32.72 167 GLY A CA 1
ATOM 1301 C C . GLY A 1 167 ? 20.054 7.538 12.239 1.00 32.93 167 GLY A C 1
ATOM 1302 O O . GLY A 1 167 ? 19.363 7.260 13.198 1.00 32.70 167 GLY A O 1
ATOM 1303 N N . VAL A 1 168 ? 21.316 7.947 12.370 1.00 34.80 168 VAL A N 1
ATOM 1304 C CA . VAL A 1 168 ? 22.012 8.000 13.693 1.00 36.78 168 VAL A CA 1
ATOM 1305 C C . VAL A 1 168 ? 21.276 8.785 14.817 1.00 38.33 168 VAL A C 1
ATOM 1306 O O . VAL A 1 168 ? 21.301 8.379 15.989 1.00 38.58 168 VAL A O 1
ATOM 1310 N N . GLN A 1 169 ? 20.590 9.874 14.462 1.00 40.69 169 GLN A N 1
ATOM 1311 C CA . GLN A 1 169 ? 19.718 10.607 15.411 1.00 43.14 169 GLN A CA 1
ATOM 1312 C C . GLN A 1 169 ? 18.649 9.750 16.135 1.00 44.29 169 GLN A C 1
ATOM 1313 O O . GLN A 1 169 ? 18.155 10.109 17.223 1.00 44.52 169 GLN A O 1
ATOM 1319 N N . LEU A 1 170 ? 18.280 8.640 15.499 1.00 45.39 170 LEU A N 1
ATOM 1320 C CA . LEU A 1 170 ? 17.136 7.826 15.908 1.00 46.58 170 LEU A CA 1
ATOM 1321 C C . LEU A 1 170 ? 17.567 6.519 16.579 1.00 47.76 170 LEU A C 1
ATOM 1322 O O . LEU A 1 170 ? 16.836 5.972 17.407 1.00 48.07 170 LEU A O 1
ATOM 1327 N N . THR A 1 171 ? 18.749 6.023 16.214 1.00 49.14 171 THR A N 1
ATOM 1328 C CA . THR A 1 171 ? 19.295 4.809 16.820 1.00 51.04 171 THR A CA 1
ATOM 1329 C C . THR A 1 171 ? 19.862 5.118 18.204 1.00 52.42 171 THR A C 1
ATOM 1330 O O . THR A 1 171 ? 19.894 4.257 19.087 1.00 52.71 171 THR A O 1
ATOM 1334 N N . ARG A 1 172 ? 20.322 6.353 18.380 1.00 53.93 172 ARG A N 1
ATOM 1335 C CA . ARG A 1 172 ? 20.962 6.757 19.621 1.00 55.41 172 ARG A CA 1
ATOM 1336 C C . ARG A 1 172 ? 20.371 8.071 20.131 1.00 56.03 172 ARG A C 1
ATOM 1337 O O . ARG A 1 172 ? 21.020 9.117 20.007 1.00 56.19 172 ARG A O 1
ATOM 1345 N N . PRO A 1 173 ? 19.137 8.022 20.700 1.00 56.57 173 PRO A N 1
ATOM 1346 C CA . PRO A 1 173 ? 18.446 9.230 21.173 1.00 56.81 173 PRO A CA 1
ATOM 1347 C C . PRO A 1 173 ? 19.283 10.035 22.175 1.00 57.01 173 PRO A C 1
ATOM 1348 O O . PRO A 1 173 ? 19.909 9.472 23.084 1.00 57.07 173 PRO A O 1
ATOM 1352 N N . ASP A 1 174 ? 19.273 11.352 21.982 1.00 56.99 174 ASP A N 1
ATOM 1353 C CA . ASP A 1 174 ? 20.184 12.281 22.644 1.00 56.76 174 ASP A CA 1
ATOM 1354 C C . ASP A 1 174 ? 19.450 13.215 23.621 1.00 56.14 174 ASP A C 1
ATOM 1355 O O . ASP A 1 174 ? 19.526 13.036 24.838 1.00 55.98 174 ASP A O 1
ATOM 1360 N N . GLY A 1 175 ? 18.708 14.180 23.085 1.00 55.28 175 GLY A N 1
ATOM 1361 C CA . GLY A 1 175 ? 18.123 15.242 23.895 1.00 53.99 175 GLY A CA 1
ATOM 1362 C C . GLY A 1 175 ? 18.784 16.558 23.516 1.00 53.16 175 GLY A C 1
ATOM 1363 O O . GLY A 1 175 ? 19.881 16.550 22.956 1.00 53.34 175 GLY A O 1
ATOM 1364 N N . SER A 1 176 ? 18.146 17.695 23.803 1.00 52.10 176 SER A N 1
ATOM 1365 C CA . SER A 1 176 ? 16.866 17.766 24.515 1.00 50.61 176 SER A CA 1
ATOM 1366 C C . SER A 1 176 ? 15.656 17.360 23.664 1.00 48.88 176 SER A C 1
ATOM 1367 O O . SER A 1 176 ? 14.565 17.136 24.221 1.00 49.60 176 SER A O 1
ATOM 1370 N N . MET A 1 177 ? 15.852 17.267 22.339 1.00 46.10 177 MET A N 1
ATOM 1371 C CA . MET A 1 177 ? 14.837 16.754 21.394 1.00 42.69 177 MET A CA 1
ATOM 1372 C C . MET A 1 177 ? 13.632 16.117 22.102 1.00 39.67 177 MET A C 1
ATOM 1373 O O . MET A 1 177 ? 13.753 15.048 22.700 1.00 39.38 177 MET A O 1
ATOM 1378 N N . THR A 1 178 ? 12.483 16.788 22.044 1.00 36.11 178 THR A N 1
ATOM 1379 C CA . THR A 1 178 ? 11.255 16.308 22.698 1.00 32.25 178 THR A CA 1
ATOM 1380 C C . THR A 1 178 ? 10.690 15.049 22.013 1.00 30.21 178 THR A C 1
ATOM 1381 O O . THR A 1 178 ? 11.160 14.658 20.930 1.00 27.71 178 THR A O 1
ATOM 1385 N N . VAL A 1 179 ? 9.683 14.420 22.623 1.00 27.37 179 VAL A N 1
ATOM 1386 C CA . VAL A 1 179 ? 9.050 13.282 21.961 1.00 25.53 179 VAL A CA 1
ATOM 1387 C C . VAL A 1 179 ? 8.437 13.706 20.629 1.00 23.95 179 VAL A C 1
ATOM 1388 O O . VAL A 1 179 ? 8.528 12.971 19.646 1.00 23.71 179 VAL A O 1
ATOM 1392 N N . GLU A 1 180 ? 7.809 14.877 20.588 1.00 23.05 180 GLU A N 1
ATOM 1393 C CA . GLU A 1 180 ? 7.239 15.388 19.341 1.00 22.78 180 GLU A CA 1
ATOM 1394 C C . GLU A 1 180 ? 8.327 15.593 18.265 1.00 22.01 180 GLU A C 1
ATOM 1395 O O . GLU A 1 180 ? 8.122 15.250 17.092 1.00 20.48 180 GLU A O 1
ATOM 1401 N N . GLN A 1 181 ? 9.504 16.079 18.660 1.00 21.36 181 GLN A N 1
ATOM 1402 C CA . GLN A 1 181 ? 10.573 16.294 17.669 1.00 22.59 181 GLN A CA 1
ATOM 1403 C C . GLN A 1 181 ? 11.142 14.981 17.149 1.00 21.73 181 GLN A C 1
ATOM 1404 O O . GLN A 1 181 ? 11.520 14.881 15.996 1.00 21.08 181 GLN A O 1
ATOM 1410 N N . LEU A 1 182 ? 11.240 13.992 18.031 1.00 21.38 182 LEU A N 1
ATOM 1411 C CA . LEU A 1 182 ? 11.709 12.655 17.654 1.00 21.22 182 LEU A CA 1
ATOM 1412 C C . LEU A 1 182 ? 10.714 11.981 16.698 1.00 21.07 182 LEU A C 1
ATOM 1413 O O . LEU A 1 182 ? 11.112 11.397 15.688 1.00 21.85 182 LEU A O 1
ATOM 1418 N N . LYS A 1 183 ? 9.427 12.069 17.017 1.00 19.51 183 LYS A N 1
ATOM 1419 C CA . LYS A 1 183 ? 8.366 11.597 16.117 1.00 18.84 183 LYS A CA 1
ATOM 1420 C C . LYS A 1 183 ? 8.471 12.281 14.759 1.00 18.67 183 LYS A C 1
ATOM 1421 O O . LYS A 1 183 ? 8.400 11.633 13.718 1.00 17.94 183 LYS A O 1
ATOM 1427 N N . GLN A 1 184 ? 8.645 13.600 14.760 1.00 17.91 184 GLN A N 1
ATOM 1428 C CA . GLN A 1 184 ? 8.715 14.326 13.495 1.00 17.79 184 GLN A CA 1
ATOM 1429 C C . GLN A 1 184 ? 9.989 13.917 12.687 1.00 16.87 184 GLN A C 1
ATOM 1430 O O . GLN A 1 184 ? 9.917 13.755 11.457 1.00 17.06 184 GLN A O 1
ATOM 1436 N N . ALA A 1 185 ? 11.120 13.772 13.388 1.00 15.17 185 ALA A N 1
ATOM 1437 C CA . ALA A 1 185 ? 12.398 13.340 12.791 1.00 15.49 185 ALA A CA 1
ATOM 1438 C C . ALA A 1 185 ? 12.234 11.954 12.177 1.00 14.93 185 ALA A C 1
ATOM 1439 O O . ALA A 1 185 ? 12.686 11.735 11.075 1.00 14.26 185 ALA A O 1
ATOM 1441 N N . ALA A 1 186 ? 11.605 11.020 12.903 1.00 14.74 186 ALA A N 1
ATOM 1442 C CA . ALA A 1 186 ? 11.369 9.688 12.331 1.00 13.69 186 ALA A CA 1
ATOM 1443 C C . ALA A 1 186 ? 10.515 9.748 11.081 1.00 13.40 186 ALA A C 1
ATOM 1444 O O . ALA A 1 186 ? 10.863 9.152 10.062 1.00 11.97 186 ALA A O 1
ATOM 1446 N N . ASP A 1 187 ? 9.388 10.451 11.167 1.00 12.52 187 ASP A N 1
ATOM 1447 C CA . ASP A 1 187 ? 8.488 10.602 10.020 1.00 13.75 187 ASP A CA 1
ATOM 1448 C C . ASP A 1 187 ? 9.207 11.176 8.808 1.00 13.08 187 ASP A C 1
ATOM 1449 O O . ASP A 1 187 ? 8.980 10.714 7.692 1.00 15.05 187 ASP A O 1
ATOM 1454 N N . ASP A 1 188 ? 10.022 12.200 9.023 1.00 14.13 188 ASP A N 1
ATOM 1455 C CA . ASP A 1 188 ? 10.708 12.864 7.910 1.00 14.62 188 ASP A CA 1
ATOM 1456 C C . ASP A 1 188 ? 11.740 11.945 7.270 1.00 14.47 188 ASP A C 1
ATOM 1457 O O . ASP A 1 188 ? 11.868 11.924 6.068 1.00 13.50 188 ASP A O 1
ATOM 1462 N N . TYR A 1 189 ? 12.462 11.195 8.084 1.00 13.95 189 TYR A N 1
ATOM 1463 C CA . TYR A 1 189 ? 13.357 10.145 7.586 1.00 13.77 189 TYR A CA 1
ATOM 1464 C C . TYR A 1 189 ? 12.661 9.048 6.759 1.00 13.26 189 TYR A C 1
ATOM 1465 O O . TYR A 1 189 ? 13.165 8.623 5.704 1.00 11.27 189 TYR A O 1
ATOM 1474 N N . LEU A 1 190 ? 11.521 8.579 7.263 1.00 11.95 190 LEU A N 1
ATOM 1475 C CA . LEU A 1 190 ? 10.756 7.515 6.637 1.00 12.20 190 LEU A CA 1
ATOM 1476 C C . LEU A 1 190 ? 9.959 7.995 5.426 1.00 12.58 190 LEU A C 1
ATOM 1477 O O . LEU A 1 190 ? 9.694 7.206 4.513 1.00 11.85 190 LEU A O 1
ATOM 1482 N N . TRP A 1 191 ? 9.510 9.250 5.446 1.00 12.68 191 TRP A N 1
ATOM 1483 C CA . TRP A 1 191 ? 8.589 9.679 4.385 1.00 14.18 191 TRP A CA 1
ATOM 1484 C C . TRP A 1 191 ? 9.054 9.398 2.939 1.00 14.44 191 TRP A C 1
ATOM 1485 O O . TRP A 1 191 ? 8.264 8.925 2.129 1.00 14.13 191 TRP A O 1
ATOM 1496 N N . PRO A 1 192 ? 10.334 9.675 2.604 1.00 15.82 192 PRO A N 1
ATOM 1497 C CA . PRO A 1 192 ? 10.657 9.404 1.187 1.00 17.05 192 PRO A CA 1
ATOM 1498 C C . PRO A 1 192 ? 10.471 7.925 0.790 1.00 16.75 192 PRO A C 1
ATOM 1499 O O . PRO A 1 192 ? 10.047 7.627 -0.341 1.00 16.73 192 PRO A O 1
ATOM 1503 N N . PHE A 1 193 ? 10.777 7.002 1.709 1.00 15.74 193 PHE A N 1
ATOM 1504 C CA . PHE A 1 193 ? 10.593 5.573 1.439 1.00 14.42 193 PHE A CA 1
ATOM 1505 C C . PHE A 1 193 ? 9.131 5.180 1.234 1.00 14.19 193 PHE A C 1
ATOM 1506 O O . PHE A 1 193 ? 8.816 4.397 0.331 1.00 13.85 193 PHE A O 1
ATOM 1514 N N . ILE A 1 194 ? 8.271 5.649 2.145 1.00 14.29 194 ILE A N 1
ATOM 1515 C CA . ILE A 1 194 ? 6.826 5.374 2.130 1.00 14.56 194 ILE A CA 1
ATOM 1516 C C . ILE A 1 194 ? 6.211 5.928 0.850 1.00 15.68 194 ILE A C 1
ATOM 1517 O O . ILE A 1 194 ? 5.452 5.235 0.174 1.00 15.75 194 ILE A O 1
ATOM 1522 N N . GLU A 1 195 ? 6.550 7.176 0.530 1.00 17.05 195 GLU A N 1
ATOM 1523 C CA . GLU A 1 195 ? 5.993 7.840 -0.641 1.00 20.08 195 GLU A CA 1
ATOM 1524 C C . GLU A 1 195 ? 6.274 6.990 -1.871 1.00 20.36 195 GLU A C 1
ATOM 1525 O O . GLU A 1 195 ? 5.369 6.710 -2.653 1.00 20.91 195 GLU A O 1
ATOM 1531 N N . LYS A 1 196 ? 7.525 6.533 -1.994 1.00 20.39 196 LYS A N 1
ATOM 1532 C CA . LYS A 1 196 ? 7.961 5.735 -3.141 1.00 22.31 196 LYS A CA 1
ATOM 1533 C C . LYS A 1 196 ? 7.258 4.390 -3.200 1.00 22.26 196 LYS A C 1
ATOM 1534 O O . LYS A 1 196 ? 6.811 3.983 -4.272 1.00 23.21 196 LYS A O 1
ATOM 1540 N N . ARG A 1 197 ? 7.167 3.705 -2.064 1.00 21.71 197 ARG A N 1
ATOM 1541 C CA . ARG A 1 197 ? 6.623 2.357 -2.018 1.00 23.05 197 ARG A CA 1
ATOM 1542 C C . ARG A 1 197 ? 5.096 2.281 -2.087 1.00 23.53 197 ARG A C 1
ATOM 1543 O O . ARG A 1 197 ? 4.546 1.262 -2.538 1.00 23.75 197 ARG A O 1
ATOM 1551 N N . MET A 1 198 ? 4.410 3.347 -1.683 1.00 23.30 198 MET A N 1
ATOM 1552 C CA . MET A 1 198 ? 2.960 3.403 -1.851 1.00 25.19 198 MET A CA 1
ATOM 1553 C C . MET A 1 198 ? 2.582 3.715 -3.320 1.00 25.92 198 MET A C 1
ATOM 1554 O O . MET A 1 198 ? 1.591 3.186 -3.837 1.00 27.30 198 MET A O 1
ATOM 1559 N N . ALA A 1 199 ? 3.394 4.532 -3.979 1.00 27.19 199 ALA A N 1
ATOM 1560 C CA . ALA A 1 199 ? 3.212 4.898 -5.408 1.00 28.07 199 ALA A CA 1
ATOM 1561 C C . ALA A 1 199 ? 3.588 3.770 -6.364 1.00 28.94 199 ALA A C 1
ATOM 1562 O O . ALA A 1 199 ? 2.847 3.461 -7.308 1.00 29.13 199 ALA A O 1
ATOM 1564 N N . GLN A 1 200 ? 4.745 3.153 -6.099 1.00 29.66 200 GLN A N 1
ATOM 1565 C CA . GLN A 1 200 ? 5.328 2.110 -6.944 1.00 29.98 200 GLN A CA 1
ATOM 1566 C C . GLN A 1 200 ? 5.806 0.930 -6.087 1.00 29.27 200 GLN A C 1
ATOM 1567 O O . GLN A 1 200 ? 7.000 0.858 -5.769 1.00 28.98 200 GLN A O 1
ATOM 1573 N N . PRO A 1 201 ? 4.889 0.022 -5.695 1.00 29.04 201 PRO A N 1
ATOM 1574 C CA . PRO A 1 201 ? 5.284 -1.083 -4.816 1.00 29.13 201 PRO A CA 1
ATOM 1575 C C . PRO A 1 201 ? 6.380 -1.969 -5.406 1.00 29.14 201 PRO A C 1
ATOM 1576 O O . PRO A 1 201 ? 6.307 -2.347 -6.578 1.00 29.39 201 PRO A O 1
ATOM 1580 N N . GLY A 1 202 ? 7.399 -2.254 -4.601 1.00 28.01 202 GLY A N 1
ATOM 1581 C CA . GLY A 1 202 ? 8.371 -3.304 -4.907 1.00 27.65 202 GLY A CA 1
ATOM 1582 C C . GLY A 1 202 ? 8.000 -4.532 -4.088 1.00 27.15 202 GLY A C 1
ATOM 1583 O O . GLY A 1 202 ? 6.828 -4.766 -3.806 1.00 28.00 202 GLY A O 1
ATOM 1584 N N . ASP A 1 203 ? 8.994 -5.316 -3.695 1.00 26.68 203 ASP A N 1
ATOM 1585 C CA . ASP A 1 203 ? 8.754 -6.556 -2.965 1.00 25.76 203 ASP A CA 1
ATOM 1586 C C . ASP A 1 203 ? 9.401 -6.522 -1.566 1.00 23.82 203 ASP A C 1
ATOM 1587 O O . ASP A 1 203 ? 9.513 -7.559 -0.897 1.00 23.70 203 ASP A O 1
ATOM 1592 N N . ASP A 1 204 ? 9.855 -5.346 -1.156 1.00 20.79 204 ASP A N 1
ATOM 1593 C CA . ASP A 1 204 ? 10.438 -5.144 0.169 1.00 18.93 204 ASP A CA 1
ATOM 1594 C C . ASP A 1 204 ? 9.382 -5.129 1.279 1.00 17.44 204 ASP A C 1
ATOM 1595 O O . ASP A 1 204 ? 8.183 -5.150 1.011 1.00 15.18 204 ASP A O 1
ATOM 1600 N N . LEU A 1 205 ? 9.848 -5.031 2.536 1.00 15.77 205 LEU A N 1
ATOM 1601 C CA . LEU A 1 205 ? 8.939 -5.031 3.689 1.00 15.21 205 LEU A CA 1
ATOM 1602 C C . LEU A 1 205 ? 7.848 -3.980 3.647 1.00 14.83 205 LEU A C 1
ATOM 1603 O O . LEU A 1 205 ? 6.680 -4.317 3.861 1.00 15.43 205 LEU A O 1
ATOM 1608 N N . PHE A 1 206 ? 8.194 -2.710 3.432 1.00 14.56 206 PHE A N 1
ATOM 1609 C CA . PHE A 1 206 ? 7.162 -1.665 3.462 1.00 14.57 206 PHE A CA 1
ATOM 1610 C C . PHE A 1 206 ? 6.151 -1.899 2.342 1.00 15.40 206 PHE A C 1
ATOM 1611 O O . PHE A 1 206 ? 4.936 -1.820 2.561 1.00 15.00 206 PHE A O 1
ATOM 1619 N N . SER A 1 207 ? 6.649 -2.145 1.132 1.00 16.11 207 SER A N 1
ATOM 1620 C CA . SER A 1 207 ? 5.781 -2.365 -0.042 1.00 16.59 207 SER A CA 1
ATOM 1621 C C . SER A 1 207 ? 4.753 -3.449 0.188 1.00 17.54 207 SER A C 1
ATOM 1622 O O . SER A 1 207 ? 3.578 -3.333 -0.212 1.00 17.84 207 SER A O 1
ATOM 1625 N N . ARG A 1 208 ? 5.201 -4.524 0.801 1.00 17.38 208 ARG A N 1
ATOM 1626 C CA . ARG A 1 208 ? 4.340 -5.652 0.988 1.00 18.14 208 ARG A CA 1
ATOM 1627 C C . ARG A 1 208 ? 3.251 -5.438 2.027 1.00 17.17 208 ARG A C 1
ATOM 1628 O O . ARG A 1 208 ? 2.152 -5.957 1.893 1.00 15.99 208 ARG A O 1
ATOM 1636 N N . ILE A 1 209 ? 3.540 -4.651 3.049 1.00 15.41 209 ILE A N 1
ATOM 1637 C CA . ILE A 1 209 ? 2.512 -4.374 4.061 1.00 14.43 209 ILE A CA 1
ATOM 1638 C C . ILE A 1 209 ? 1.548 -3.323 3.520 1.00 14.84 209 ILE A C 1
ATOM 1639 O O . ILE A 1 209 ? 0.324 -3.450 3.669 1.00 16.11 209 ILE A O 1
ATOM 1644 N N . LEU A 1 210 ? 2.103 -2.307 2.858 1.00 15.40 210 LEU A N 1
ATOM 1645 C CA . LEU A 1 210 ? 1.343 -1.143 2.419 1.00 15.71 210 LEU A CA 1
ATOM 1646 C C . LEU A 1 210 ? 0.462 -1.453 1.201 1.00 17.29 210 LEU A C 1
ATOM 1647 O O . LEU A 1 210 ? -0.499 -0.733 0.954 1.00 16.83 210 LEU A O 1
ATOM 1652 N N . SER A 1 211 ? 0.738 -2.552 0.505 1.00 19.02 211 SER A N 1
ATOM 1653 C CA . SER A 1 211 ? -0.089 -2.915 -0.675 1.00 21.18 211 SER A CA 1
ATOM 1654 C C . SER A 1 211 ? -1.269 -3.834 -0.283 1.00 21.34 211 SER A C 1
ATOM 1655 O O . SER A 1 211 ? -2.161 -4.141 -1.100 1.00 20.75 211 SER A O 1
ATOM 1658 N N . GLU A 1 212 ? -1.272 -4.258 0.972 1.00 19.94 212 GLU A N 1
ATOM 1659 C CA . GLU A 1 212 ? -2.392 -4.985 1.554 1.00 20.91 212 GLU A CA 1
ATOM 1660 C C . GLU A 1 212 ? -3.478 -4.016 2.026 1.00 21.29 212 GLU A C 1
ATOM 1661 O O . GLU A 1 212 ? -3.167 -2.901 2.474 1.00 21.19 212 GLU A O 1
ATOM 1667 N N . PRO A 1 213 ? -4.755 -4.445 1.951 1.00 20.67 213 PRO A N 1
ATOM 1668 C CA . PRO A 1 213 ? -5.822 -3.662 2.546 1.00 20.64 213 PRO A CA 1
ATOM 1669 C C . PRO A 1 213 ? -5.831 -3.762 4.077 1.00 19.66 213 PRO A C 1
ATOM 1670 O O . PRO A 1 213 ? -5.287 -4.707 4.657 1.00 18.89 213 PRO A O 1
ATOM 1674 N N . VAL A 1 214 ? -6.442 -2.780 4.722 1.00 19.02 214 VAL A N 1
ATOM 1675 C CA . VAL A 1 214 ? -6.749 -2.901 6.140 1.00 19.01 214 VAL A CA 1
ATOM 1676 C C . VAL A 1 214 ? -8.265 -2.886 6.244 1.00 19.47 214 VAL A C 1
ATOM 1677 O O . VAL A 1 214 ? -8.894 -1.926 5.821 1.00 17.31 214 VAL A O 1
ATOM 1681 N N . GLY A 1 215 ? -8.836 -3.957 6.795 1.00 20.98 215 GLY A N 1
ATOM 1682 C CA . GLY A 1 215 ? -10.291 -4.100 6.929 1.00 22.13 215 GLY A CA 1
ATOM 1683 C C . GLY A 1 215 ? -11.002 -3.812 5.620 1.00 23.06 215 GLY A C 1
ATOM 1684 O O . GLY A 1 215 ? -12.015 -3.109 5.602 1.00 24.06 215 GLY A O 1
ATOM 1685 N N . GLY A 1 216 ? -10.453 -4.307 4.517 1.00 23.31 216 GLY A N 1
ATOM 1686 C CA . GLY A 1 216 ? -11.103 -4.147 3.195 1.00 24.10 216 GLY A CA 1
ATOM 1687 C C . GLY A 1 216 ? -11.076 -2.766 2.550 1.00 24.39 216 GLY A C 1
ATOM 1688 O O . GLY A 1 216 ? -11.845 -2.482 1.611 1.00 24.96 216 GLY A O 1
ATOM 1689 N N . ARG A 1 217 ? -10.182 -1.896 3.019 1.00 22.33 217 ARG A N 1
ATOM 1690 C CA . ARG A 1 217 ? -10.000 -0.579 2.388 1.00 20.85 217 ARG A CA 1
ATOM 1691 C C . ARG A 1 217 ? -8.482 -0.229 2.396 1.00 19.49 217 ARG A C 1
ATOM 1692 O O . ARG A 1 217 ? -7.705 -0.907 3.073 1.00 18.48 217 ARG A O 1
ATOM 1700 N N . PRO A 1 218 ? -8.049 0.779 1.612 1.00 18.35 218 PRO A N 1
ATOM 1701 C CA . PRO A 1 218 ? -6.599 1.034 1.548 1.00 17.06 218 PRO A CA 1
ATOM 1702 C C . PRO A 1 218 ? -6.051 1.669 2.835 1.00 15.69 218 PRO A C 1
ATOM 1703 O O . PRO A 1 218 ? -6.789 2.361 3.519 1.00 14.06 218 PRO A O 1
ATOM 1707 N N . TRP A 1 219 ? -4.765 1.485 3.133 1.00 14.51 219 TRP A N 1
ATOM 1708 C CA . TRP A 1 219 ? -4.112 2.271 4.206 1.00 14.51 219 TRP A CA 1
ATOM 1709 C C . TRP A 1 219 ? -4.289 3.763 3.935 1.00 15.44 219 TRP A C 1
ATOM 1710 O O . TRP A 1 219 ? -4.116 4.200 2.787 1.00 15.92 219 TRP A O 1
ATOM 1721 N N . THR A 1 220 ? -4.593 4.554 4.962 1.00 14.70 220 THR A N 1
ATOM 1722 C CA . THR A 1 220 ? -4.492 5.995 4.809 1.00 15.01 220 THR A CA 1
ATOM 1723 C C . THR A 1 220 ? -3.020 6.372 4.935 1.00 13.87 220 THR A C 1
ATOM 1724 O O . THR A 1 220 ? -2.207 5.602 5.464 1.00 12.76 220 THR A O 1
ATOM 1728 N N . VAL A 1 221 ? -2.682 7.562 4.481 1.00 11.96 221 VAL A N 1
ATOM 1729 C CA . VAL A 1 221 ? -1.315 8.010 4.585 1.00 12.04 221 VAL A CA 1
ATOM 1730 C C . VAL A 1 221 ? -0.913 8.118 6.064 1.00 10.54 221 VAL A C 1
ATOM 1731 O O . VAL A 1 221 ? 0.212 7.779 6.431 1.00 10.40 221 VAL A O 1
ATOM 1735 N N . ASP A 1 222 ? -1.806 8.623 6.908 1.00 10.20 222 ASP A N 1
ATOM 1736 C CA . ASP A 1 222 ? -1.406 8.740 8.326 1.00 10.78 222 ASP A CA 1
ATOM 1737 C C . ASP A 1 222 ? -1.188 7.368 9.004 1.00 10.14 222 ASP A C 1
ATOM 1738 O O . ASP A 1 222 ? -0.313 7.250 9.856 1.00 9.40 222 ASP A O 1
ATOM 1743 N N . GLU A 1 223 ? -2.001 6.369 8.645 1.00 9.42 223 GLU A N 1
ATOM 1744 C CA . GLU A 1 223 ? -1.839 5.021 9.208 1.00 8.76 223 GLU A CA 1
ATOM 1745 C C . GLU A 1 223 ? -0.503 4.456 8.753 1.00 9.12 223 GLU A C 1
ATOM 1746 O O . GLU A 1 223 ? 0.191 3.864 9.553 1.00 6.83 223 GLU A O 1
ATOM 1752 N N . ALA A 1 224 ? -0.133 4.693 7.483 1.00 8.59 224 ALA A N 1
ATOM 1753 C CA . ALA A 1 224 ? 1.178 4.290 6.973 1.00 9.25 224 ALA A CA 1
ATOM 1754 C C . ALA A 1 224 ? 2.272 4.953 7.794 1.00 9.28 224 ALA A C 1
ATOM 1755 O O . ALA A 1 224 ? 3.227 4.297 8.150 1.00 8.95 224 ALA A O 1
ATOM 1757 N N . ARG A 1 225 ? 2.156 6.263 8.068 1.00 8.85 225 ARG A N 1
ATOM 1758 C CA . ARG A 1 225 ? 3.189 6.933 8.889 1.00 8.43 225 ARG A CA 1
ATOM 1759 C C . ARG A 1 225 ? 3.381 6.233 10.248 1.00 8.38 225 ARG A C 1
ATOM 1760 O O . ARG A 1 225 ? 4.506 6.004 10.651 1.00 7.36 225 ARG A O 1
ATOM 1768 N N . ARG A 1 226 ? 2.268 5.971 10.934 1.00 7.53 226 ARG A N 1
ATOM 1769 C CA . ARG A 1 226 ? 2.231 5.340 12.290 1.00 8.29 226 ARG A CA 1
ATOM 1770 C C . ARG A 1 226 ? 2.763 3.933 12.268 1.00 8.03 226 ARG A C 1
ATOM 1771 O O . ARG A 1 226 ? 3.466 3.510 13.203 1.00 8.80 226 ARG A O 1
ATOM 1779 N N . MET A 1 227 ? 2.389 3.170 11.242 1.00 7.50 227 MET A N 1
ATOM 1780 C CA . MET A 1 227 ? 2.861 1.772 11.160 1.00 8.16 227 MET A CA 1
ATOM 1781 C C . MET A 1 227 ? 4.370 1.689 10.870 1.00 8.97 227 MET A C 1
ATOM 1782 O O . MET A 1 227 ? 5.115 0.899 11.500 1.00 8.67 227 MET A O 1
ATOM 1787 N N . CYS A 1 228 ? 4.806 2.501 9.913 1.00 8.78 228 CYS A N 1
ATOM 1788 C CA . CYS A 1 228 ? 6.210 2.553 9.532 1.00 10.65 228 CYS A CA 1
ATOM 1789 C C . CYS A 1 228 ? 7.101 3.019 10.656 1.00 9.75 228 CYS A C 1
ATOM 1790 O O . CYS A 1 228 ? 8.198 2.455 10.807 1.00 10.11 228 CYS A O 1
ATOM 1793 N N . ARG A 1 229 ? 6.644 4.020 11.440 1.00 8.86 229 ARG A N 1
ATOM 1794 C CA . ARG A 1 229 ? 7.329 4.456 12.669 1.00 11.71 229 ARG A CA 1
ATOM 1795 C C . ARG A 1 229 ? 7.476 3.298 13.676 1.00 9.87 229 ARG A C 1
ATOM 1796 O O . ARG A 1 229 ? 8.541 3.166 14.332 1.00 8.66 229 ARG A O 1
ATOM 1804 N N . ASN A 1 230 ? 6.397 2.524 13.870 1.00 6.73 230 ASN A N 1
ATOM 1805 C CA . ASN A 1 230 ? 6.476 1.313 14.695 1.00 7.87 230 ASN A CA 1
ATOM 1806 C C . ASN A 1 230 ? 7.494 0.259 14.212 1.00 8.19 230 ASN A C 1
ATOM 1807 O O . ASN A 1 230 ? 8.219 -0.312 15.038 1.00 8.98 230 ASN A O 1
ATOM 1812 N N . LEU A 1 231 ? 7.530 -0.011 12.912 1.00 9.10 231 LEU A N 1
ATOM 1813 C CA . LEU A 1 231 ? 8.497 -0.968 12.356 1.00 10.29 231 LEU A CA 1
ATOM 1814 C C . LEU A 1 231 ? 9.930 -0.505 12.562 1.00 10.70 231 LEU A C 1
ATOM 1815 O O . LEU A 1 231 ? 10.794 -1.304 12.987 1.00 12.66 231 LEU A O 1
ATOM 1820 N N . LEU A 1 232 ? 10.176 0.787 12.354 1.00 9.21 232 LEU A N 1
ATOM 1821 C CA . LEU A 1 232 ? 11.512 1.328 12.550 1.00 9.22 232 LEU A CA 1
ATOM 1822 C C . LEU A 1 232 ? 11.907 1.228 14.011 1.00 9.49 232 LEU A C 1
ATOM 1823 O O . LEU A 1 232 ? 12.941 0.629 14.327 1.00 11.22 232 LEU A O 1
ATOM 1828 N N . PHE A 1 233 ? 11.117 1.832 14.898 1.00 8.89 233 PHE A N 1
ATOM 1829 C CA . PHE A 1 233 ? 11.485 1.850 16.313 1.00 10.94 233 PHE A CA 1
ATOM 1830 C C . PHE A 1 233 ? 11.456 0.465 16.960 1.00 11.96 233 PHE A C 1
ATOM 1831 O O . PHE A 1 233 ? 12.322 0.166 17.788 1.00 12.09 233 PHE A O 1
ATOM 1839 N N . GLY A 1 234 ? 10.532 -0.392 16.515 1.00 11.35 234 GLY A N 1
ATOM 1840 C CA . GLY A 1 234 ? 10.337 -1.709 17.138 1.00 11.33 234 GLY A CA 1
ATOM 1841 C C . GLY A 1 234 ? 11.525 -2.658 16.947 1.00 12.36 234 GLY A C 1
ATOM 1842 O O . GLY A 1 234 ? 11.740 -3.553 17.751 1.00 12.27 234 GLY A O 1
ATOM 1843 N N . GLY A 1 235 ? 12.293 -2.444 15.883 1.00 11.76 235 GLY A N 1
ATOM 1844 C CA . GLY A 1 235 ? 13.410 -3.314 15.531 1.00 12.26 235 GLY A CA 1
ATOM 1845 C C . GLY A 1 235 ? 14.788 -2.712 15.823 1.00 12.42 235 GLY A C 1
ATOM 1846 O O . GLY A 1 235 ? 15.797 -3.360 15.597 1.00 14.98 235 GLY A O 1
ATOM 1847 N N . LEU A 1 236 ? 14.852 -1.477 16.319 1.00 11.09 236 LEU A N 1
ATOM 1848 C CA . LEU A 1 236 ? 16.152 -0.818 16.560 1.00 10.88 236 LEU A CA 1
ATOM 1849 C C . LEU A 1 236 ? 16.738 -1.095 17.947 1.00 10.79 236 LEU A C 1
ATOM 1850 O O . LEU A 1 236 ? 17.704 -1.855 18.056 1.00 12.40 236 LEU A O 1
ATOM 1855 N N . ASP A 1 237 ? 16.169 -0.530 19.001 1.00 9.96 237 ASP A N 1
ATOM 1856 C CA . ASP A 1 237 ? 16.778 -0.705 20.336 1.00 10.34 237 ASP A CA 1
ATOM 1857 C C . ASP A 1 237 ? 16.670 -2.141 20.827 1.00 8.88 237 ASP A C 1
ATOM 1858 O O . ASP A 1 237 ? 17.548 -2.605 21.541 1.00 8.81 237 ASP A O 1
ATOM 1863 N N . THR A 1 238 ? 15.585 -2.841 20.474 1.00 7.17 238 THR A N 1
ATOM 1864 C CA . THR A 1 238 ? 15.398 -4.237 20.959 1.00 7.25 238 THR A CA 1
ATOM 1865 C C . THR A 1 238 ? 16.487 -5.161 20.391 1.00 6.97 238 THR A C 1
ATOM 1866 O O . THR A 1 238 ? 17.082 -5.966 21.127 1.00 8.14 238 THR A O 1
ATOM 1870 N N . VAL A 1 239 ? 16.756 -5.024 19.088 1.00 6.89 239 VAL A N 1
ATOM 1871 C CA . VAL A 1 239 ? 17.749 -5.865 18.421 1.00 7.25 239 VAL A CA 1
ATOM 1872 C C . VAL A 1 239 ? 19.156 -5.472 18.893 1.00 7.55 239 VAL A C 1
ATOM 1873 O O . VAL A 1 239 ? 19.958 -6.341 19.205 1.00 6.16 239 VAL A O 1
ATOM 1877 N N . ALA A 1 240 ? 19.410 -4.174 19.038 1.00 6.13 240 ALA A N 1
ATOM 1878 C CA . ALA A 1 240 ? 20.673 -3.754 19.572 1.00 7.23 240 ALA A CA 1
ATOM 1879 C C . ALA A 1 240 ? 20.915 -4.377 20.965 1.00 6.64 240 ALA A C 1
ATOM 1880 O O . ALA A 1 240 ? 22.034 -4.839 21.267 1.00 7.28 240 ALA A O 1
ATOM 1882 N N . ALA A 1 241 ? 19.887 -4.374 21.807 1.00 6.25 241 ALA A N 1
ATOM 1883 C CA . ALA A 1 241 ? 20.024 -4.857 23.182 1.00 6.61 241 ALA A CA 1
ATOM 1884 C C . ALA A 1 241 ? 20.302 -6.354 23.194 1.00 6.27 241 ALA A C 1
ATOM 1885 O O . ALA A 1 241 ? 21.202 -6.814 23.892 1.00 6.52 241 ALA A O 1
ATOM 1887 N N . MET A 1 242 ? 19.554 -7.092 22.391 1.00 6.45 242 MET A N 1
ATOM 1888 C CA . MET A 1 242 ? 19.684 -8.549 22.365 1.00 7.57 242 MET A CA 1
ATOM 1889 C C . MET A 1 242 ? 21.062 -8.963 21.815 1.00 8.17 242 MET A C 1
ATOM 1890 O O . MET A 1 242 ? 21.700 -9.871 22.370 1.00 7.71 242 MET A O 1
ATOM 1895 N N . ILE A 1 243 ? 21.495 -8.307 20.736 1.00 8.37 243 ILE A N 1
ATOM 1896 C CA . ILE A 1 243 ? 22.791 -8.633 20.123 1.00 9.53 243 ILE A CA 1
ATOM 1897 C C . ILE A 1 243 ? 23.899 -8.352 21.127 1.00 9.64 243 ILE A C 1
ATOM 1898 O O . ILE A 1 243 ? 24.835 -9.152 21.256 1.00 9.24 243 ILE A O 1
ATOM 1903 N N . GLY A 1 244 ? 23.792 -7.217 21.827 1.00 9.08 244 GLY A N 1
ATOM 1904 C CA . GLY A 1 244 ? 24.775 -6.905 22.901 1.00 8.18 244 GLY A CA 1
ATOM 1905 C C . GLY A 1 244 ? 24.814 -7.969 24.001 1.00 7.63 244 GLY A C 1
ATOM 1906 O O . GLY A 1 244 ? 25.909 -8.365 24.446 1.00 7.06 244 GLY A O 1
ATOM 1907 N N . MET A 1 245 ? 23.637 -8.459 24.420 1.00 6.64 245 MET A N 1
ATOM 1908 C CA . MET A 1 245 ? 23.571 -9.446 25.492 1.00 6.74 245 MET A CA 1
ATOM 1909 C C . MET A 1 245 ? 24.172 -10.785 25.022 1.00 6.72 245 MET A C 1
ATOM 1910 O O . MET A 1 245 ? 24.849 -11.494 25.790 1.00 6.72 245 MET A O 1
ATOM 1915 N N . VAL A 1 246 ? 23.882 -11.124 23.765 1.00 6.88 246 VAL A N 1
ATOM 1916 C CA . VAL A 1 246 ? 24.458 -12.339 23.143 1.00 7.28 246 VAL A CA 1
ATOM 1917 C C . VAL A 1 246 ? 25.988 -12.260 23.075 1.00 7.32 246 VAL A C 1
ATOM 1918 O O . VAL A 1 246 ? 26.705 -13.237 23.414 1.00 7.50 246 VAL A O 1
ATOM 1922 N N . ALA A 1 247 ? 26.497 -11.114 22.652 1.00 6.97 247 ALA A N 1
ATOM 1923 C CA . ALA A 1 247 ? 27.970 -10.934 22.617 1.00 7.58 247 ALA A CA 1
ATOM 1924 C C . ALA A 1 247 ? 28.592 -10.963 24.013 1.00 8.09 247 ALA A C 1
ATOM 1925 O O . ALA A 1 247 ? 29.685 -11.517 24.180 1.00 9.20 247 ALA A O 1
ATOM 1927 N N . LEU A 1 248 ? 27.922 -10.328 24.971 1.00 7.45 248 LEU A N 1
ATOM 1928 C CA . LEU A 1 248 ? 28.379 -10.293 26.376 1.00 8.45 248 LEU A CA 1
ATOM 1929 C C . LEU A 1 248 ? 28.454 -11.742 26.908 1.00 8.89 248 LEU A C 1
ATOM 1930 O O . LEU A 1 248 ? 29.482 -12.149 27.472 1.00 8.73 248 LEU A O 1
ATOM 1935 N N . HIS A 1 249 ? 27.378 -12.507 26.674 1.00 7.24 249 HIS A N 1
ATOM 1936 C CA . HIS A 1 249 ? 27.367 -13.920 27.054 1.00 8.27 249 HIS A CA 1
ATOM 1937 C C . HIS A 1 249 ? 28.574 -14.673 26.520 1.00 7.80 249 HIS A C 1
ATOM 1938 O O . HIS A 1 249 ? 29.288 -15.360 27.314 1.00 9.14 249 HIS A O 1
ATOM 1945 N N . LEU A 1 250 ? 28.807 -14.583 25.210 1.00 8.18 250 LEU A N 1
ATOM 1946 C CA . LEU A 1 250 ? 29.914 -15.289 24.576 1.00 8.35 250 LEU A CA 1
ATOM 1947 C C . LEU A 1 250 ? 31.261 -14.848 25.144 1.00 9.21 250 LEU A C 1
ATOM 1948 O O . LEU A 1 250 ? 32.122 -15.702 25.394 1.00 9.24 250 LEU A O 1
ATOM 1953 N N . ALA A 1 251 ? 31.449 -13.541 25.323 1.00 8.81 251 ALA A N 1
ATOM 1954 C CA . ALA A 1 251 ? 32.708 -13.003 25.917 1.00 9.67 251 ALA A CA 1
ATOM 1955 C C . ALA A 1 251 ? 32.968 -13.563 27.323 1.00 10.76 251 ALA A C 1
ATOM 1956 O O . ALA A 1 251 ? 34.122 -13.875 27.668 1.00 12.20 251 ALA A O 1
ATOM 1958 N N . ARG A 1 252 ? 31.893 -13.741 28.085 1.00 10.46 252 ARG A N 1
ATOM 1959 C CA . ARG A 1 252 ? 31.957 -14.252 29.445 1.00 12.45 252 ARG A CA 1
ATOM 1960 C C . ARG A 1 252 ? 31.977 -15.784 29.502 1.00 13.68 252 ARG A C 1
ATOM 1961 O O . ARG A 1 252 ? 32.322 -16.345 30.546 1.00 14.46 252 ARG A O 1
ATOM 1969 N N . HIS A 1 253 ? 31.612 -16.452 28.398 1.00 14.70 253 HIS A N 1
ATOM 1970 C CA . HIS A 1 253 ? 31.541 -17.938 28.336 1.00 15.01 253 HIS A CA 1
ATOM 1971 C C . HIS A 1 253 ? 32.370 -18.479 27.200 1.00 15.33 253 HIS A C 1
ATOM 1972 O O . HIS A 1 253 ? 31.833 -18.907 26.153 1.00 16.22 253 HIS A O 1
ATOM 1979 N N . PRO A 1 254 ? 33.708 -18.399 27.343 1.00 15.55 254 PRO A N 1
ATOM 1980 C CA . PRO A 1 254 ? 34.561 -18.949 26.313 1.00 15.78 254 PRO A CA 1
ATOM 1981 C C . PRO A 1 254 ? 34.193 -20.397 25.981 1.00 14.47 254 PRO A C 1
ATOM 1982 O O . PRO A 1 254 ? 34.332 -20.776 24.838 1.00 14.94 254 PRO A O 1
ATOM 1986 N N . GLU A 1 255 ? 33.715 -21.178 26.950 1.00 14.23 255 GLU A N 1
ATOM 1987 C CA . GLU A 1 255 ? 33.255 -22.558 26.631 1.00 14.51 255 GLU A CA 1
ATOM 1988 C C . GLU A 1 255 ? 32.103 -22.579 25.619 1.00 13.91 255 GLU A C 1
ATOM 1989 O O . GLU A 1 255 ? 32.007 -23.526 24.819 1.00 11.31 255 GLU A O 1
ATOM 1995 N N . ASP A 1 256 ? 31.213 -21.572 25.673 1.00 12.64 256 ASP A N 1
ATOM 1996 C CA . ASP A 1 256 ? 30.144 -21.498 24.641 1.00 12.48 256 ASP A CA 1
ATOM 1997 C C . ASP A 1 256 ? 30.658 -21.025 23.305 1.00 11.67 256 ASP A C 1
ATOM 1998 O O . ASP A 1 256 ? 30.152 -21.454 22.277 1.00 10.36 256 ASP A O 1
ATOM 2003 N N . GLN A 1 257 ? 31.681 -20.153 23.273 1.00 11.05 257 GLN A N 1
ATOM 2004 C CA . GLN A 1 257 ? 32.278 -19.827 21.970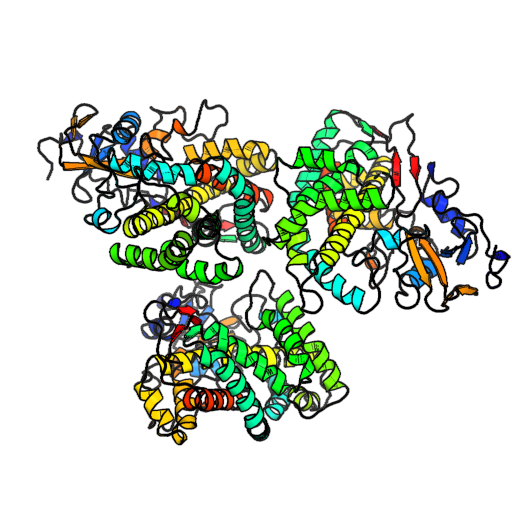 1.00 11.81 257 GLN A CA 1
ATOM 2005 C C . GLN A 1 257 ? 32.825 -21.088 21.347 1.00 12.21 257 GLN A C 1
ATOM 2006 O O . GLN A 1 257 ? 32.650 -21.351 20.129 1.00 12.05 257 GLN A O 1
ATOM 2012 N N . ARG A 1 258 ? 33.524 -21.875 22.178 1.00 13.01 258 ARG A N 1
ATOM 2013 C CA . ARG A 1 258 ? 34.135 -23.099 21.674 1.00 14.93 258 ARG A CA 1
ATOM 2014 C C . ARG A 1 258 ? 33.069 -24.063 21.217 1.00 14.30 258 ARG A C 1
ATOM 2015 O O . ARG A 1 258 ? 33.171 -24.633 20.152 1.00 15.61 258 ARG A O 1
ATOM 2023 N N . LEU A 1 259 ? 32.048 -24.254 22.032 1.00 13.40 259 LEU A N 1
ATOM 2024 C CA . LEU A 1 259 ? 30.922 -25.126 21.622 1.00 12.81 259 LEU A CA 1
ATOM 2025 C C . LEU A 1 259 ? 30.317 -24.781 20.266 1.00 12.22 259 LEU A C 1
ATOM 2026 O O . LEU A 1 259 ? 30.124 -25.660 19.400 1.00 11.17 259 LEU A O 1
ATOM 2031 N N . LEU A 1 260 ? 29.986 -23.502 20.059 1.00 11.23 260 LEU A N 1
ATOM 2032 C CA . LEU A 1 260 ? 29.300 -23.105 18.841 1.00 11.46 260 LEU A CA 1
ATOM 2033 C C . LEU A 1 260 ? 30.198 -22.972 17.613 1.00 12.38 260 LEU A C 1
ATOM 2034 O O . LEU A 1 260 ? 29.700 -22.973 16.481 1.00 13.78 260 LEU A O 1
ATOM 2039 N N . ARG A 1 261 ? 31.510 -22.846 17.818 1.00 13.02 261 ARG A N 1
ATOM 2040 C CA . ARG A 1 261 ? 32.453 -22.959 16.705 1.00 13.87 261 ARG A CA 1
ATOM 2041 C C . ARG A 1 261 ? 32.693 -24.416 16.283 1.00 14.77 261 ARG A C 1
ATOM 2042 O O . ARG A 1 261 ? 32.799 -24.698 15.094 1.00 15.60 261 ARG A O 1
ATOM 2050 N N . GLU A 1 262 ? 32.767 -25.313 17.260 1.00 16.36 262 GLU A N 1
ATOM 2051 C CA . GLU A 1 262 ? 32.838 -26.749 16.985 1.00 17.38 262 GLU A CA 1
ATOM 2052 C C . GLU A 1 262 ? 31.537 -27.293 16.372 1.00 16.30 262 GLU A C 1
ATOM 2053 O O . GLU A 1 262 ? 31.564 -28.114 15.450 1.00 14.34 262 GLU A O 1
ATOM 2059 N N . ARG A 1 263 ? 30.398 -26.851 16.902 1.00 14.25 263 ARG A N 1
ATOM 2060 C CA . ARG A 1 263 ? 29.112 -27.378 16.457 1.00 15.12 263 ARG A CA 1
ATOM 2061 C C . ARG A 1 263 ? 28.220 -26.217 15.978 1.00 14.71 263 ARG A C 1
ATOM 2062 O O . ARG A 1 263 ? 27.357 -25.745 16.704 1.00 15.09 263 ARG A O 1
ATOM 2070 N N . PRO A 1 264 ? 28.442 -25.740 14.743 1.00 16.09 264 PRO A N 1
ATOM 2071 C CA . PRO A 1 264 ? 27.638 -24.637 14.226 1.00 15.12 264 PRO A CA 1
ATOM 2072 C C . PRO A 1 264 ? 26.168 -25.008 14.086 1.00 13.74 264 PRO A C 1
ATOM 2073 O O . PRO A 1 264 ? 25.320 -24.126 14.059 1.00 12.86 264 PRO A O 1
ATOM 2077 N N . ASP A 1 265 ? 25.885 -26.302 13.990 1.00 12.72 265 ASP A N 1
ATOM 2078 C CA . ASP A 1 265 ? 24.495 -26.802 13.949 1.00 11.96 265 ASP A CA 1
ATOM 2079 C C . ASP A 1 265 ? 23.686 -26.568 15.250 1.00 11.19 265 ASP A C 1
ATOM 2080 O O . ASP A 1 265 ? 22.478 -26.764 15.253 1.00 11.44 265 ASP A O 1
ATOM 2085 N N . LEU A 1 266 ? 24.355 -26.165 16.336 1.00 10.14 266 LEU A N 1
ATOM 2086 C CA . LEU A 1 266 ? 23.742 -25.785 17.607 1.00 11.11 266 LEU A CA 1
ATOM 2087 C C . LEU A 1 266 ? 23.448 -24.296 17.686 1.00 9.87 266 LEU A C 1
ATOM 2088 O O . LEU A 1 266 ? 22.877 -23.836 18.660 1.00 10.01 266 LEU A O 1
ATOM 2093 N N . ILE A 1 267 ? 23.859 -23.544 16.684 1.00 9.50 267 ILE A N 1
ATOM 2094 C CA . ILE A 1 267 ? 23.539 -22.089 16.698 1.00 9.34 267 ILE A CA 1
ATOM 2095 C C . ILE A 1 267 ? 22.039 -21.757 16.793 1.00 9.96 267 ILE A C 1
ATOM 2096 O O . ILE A 1 267 ? 21.674 -20.891 17.598 1.00 8.92 267 ILE A O 1
ATOM 2101 N N . PRO A 1 268 ? 21.157 -22.433 16.009 1.00 9.69 268 PRO A N 1
ATOM 2102 C CA . PRO A 1 268 ? 19.731 -22.054 16.149 1.00 10.27 268 PRO A CA 1
ATOM 2103 C C . PRO A 1 268 ? 19.219 -22.307 17.566 1.00 10.32 268 PRO A C 1
ATOM 2104 O O . PRO A 1 268 ? 18.523 -21.446 18.146 1.00 11.03 268 PRO A O 1
ATOM 2108 N N . ALA A 1 269 ? 19.557 -23.468 18.129 1.00 10.46 269 ALA A N 1
ATOM 2109 C CA . ALA A 1 269 ? 19.114 -23.784 19.460 1.00 10.59 269 ALA A CA 1
ATOM 2110 C C . ALA A 1 269 ? 19.733 -22.829 20.489 1.00 11.85 269 ALA A C 1
ATOM 2111 O O . ALA A 1 269 ? 19.046 -22.444 21.445 1.00 12.19 269 ALA A O 1
ATOM 2113 N N . ALA A 1 270 ? 20.985 -22.405 20.260 1.00 10.58 270 ALA A N 1
ATOM 2114 C CA . ALA A 1 270 ? 21.642 -21.472 21.191 1.00 12.07 270 ALA A CA 1
ATOM 2115 C C . ALA A 1 270 ? 20.956 -20.089 21.079 1.00 11.41 270 ALA A C 1
ATOM 2116 O O . ALA A 1 270 ? 20.769 -19.421 22.090 1.00 11.56 270 ALA A O 1
ATOM 2118 N N . ALA A 1 271 ? 20.527 -19.707 19.873 1.00 11.01 271 ALA A N 1
ATOM 2119 C CA . ALA A 1 271 ? 19.861 -18.414 19.690 1.00 11.10 271 ALA A CA 1
ATOM 2120 C C . ALA A 1 271 ? 18.572 -18.391 20.468 1.00 10.34 271 ALA A C 1
ATOM 2121 O O . ALA A 1 271 ? 18.314 -17.421 21.151 1.00 9.74 271 ALA A O 1
ATOM 2123 N N . ASP A 1 272 ? 17.800 -19.478 20.433 1.00 10.58 272 ASP A N 1
ATOM 2124 C CA . ASP A 1 272 ? 16.564 -19.550 21.210 1.00 10.75 272 ASP A CA 1
ATOM 2125 C C . ASP A 1 272 ? 16.780 -19.498 22.723 1.00 9.98 272 ASP A C 1
ATOM 2126 O O . ASP A 1 272 ? 16.026 -18.829 23.430 1.00 9.39 272 ASP A O 1
ATOM 2131 N N . GLU A 1 273 ? 17.771 -20.243 23.222 1.00 8.58 273 GLU A N 1
ATOM 2132 C CA . GLU A 1 273 ? 18.106 -20.300 24.635 1.00 8.62 273 GLU A CA 1
ATOM 2133 C C . GLU A 1 273 ? 18.679 -18.955 25.109 1.00 8.06 273 GLU A C 1
ATOM 2134 O O . GLU A 1 273 ? 18.318 -18.480 26.171 1.00 7.51 273 GLU A O 1
ATOM 2140 N N . LEU A 1 274 ? 19.529 -18.313 24.320 1.00 8.13 274 LEU A N 1
ATOM 2141 C CA . LEU A 1 274 ? 20.056 -16.985 24.728 1.00 8.80 274 LEU A CA 1
ATOM 2142 C C . LEU A 1 274 ? 18.956 -15.902 24.754 1.00 8.27 274 LEU A C 1
ATOM 2143 O O . LEU A 1 274 ? 18.949 -15.029 25.634 1.00 9.17 274 LEU A O 1
ATOM 2148 N N . MET A 1 275 ? 18.040 -15.983 23.799 1.00 8.48 275 MET A N 1
ATOM 2149 C CA . MET A 1 275 ? 16.888 -15.038 23.761 1.00 7.91 275 MET A CA 1
ATOM 2150 C C . MET A 1 275 ? 15.973 -15.224 24.972 1.00 8.30 275 MET A C 1
ATOM 2151 O O . MET A 1 275 ? 15.465 -14.252 25.531 1.00 8.33 275 MET A O 1
ATOM 2156 N N . ARG A 1 276 ? 15.819 -16.458 25.424 1.00 7.62 276 ARG A N 1
ATOM 2157 C CA . ARG A 1 276 ? 15.046 -16.765 26.629 1.00 8.12 276 ARG A CA 1
ATOM 2158 C C . ARG A 1 276 ? 15.810 -16.244 27.843 1.00 6.97 276 ARG A C 1
ATOM 2159 O O . ARG A 1 276 ? 15.204 -15.727 28.790 1.00 6.61 276 ARG A O 1
ATOM 2167 N N . ARG A 1 277 ? 17.139 -16.403 27.813 1.00 7.10 277 ARG A N 1
ATOM 2168 C CA . ARG A 1 277 ? 17.985 -16.153 29.011 1.00 7.63 277 ARG A CA 1
ATOM 2169 C C . ARG A 1 277 ? 18.155 -14.658 29.307 1.00 7.26 277 ARG A C 1
ATOM 2170 O O . ARG A 1 277 ? 18.329 -14.268 30.469 1.00 7.03 277 ARG A O 1
ATOM 2178 N N . TYR A 1 278 ? 18.175 -13.833 28.251 1.00 7.29 278 TYR A N 1
ATOM 2179 C CA . TYR A 1 278 ? 18.503 -12.381 28.410 1.00 7.92 278 TYR A CA 1
ATOM 2180 C C . TYR A 1 278 ? 17.437 -11.398 27.929 1.00 7.84 278 TYR A C 1
ATOM 2181 O O . TYR A 1 278 ? 17.757 -10.479 27.141 1.00 8.45 278 TYR A O 1
ATOM 2190 N N . PRO A 1 279 ? 16.195 -11.527 28.450 1.00 8.40 279 PRO A N 1
ATOM 2191 C CA . PRO A 1 279 ? 15.154 -10.613 28.014 1.00 8.22 279 PRO A CA 1
ATOM 2192 C C . PRO A 1 279 ? 15.278 -9.263 28.718 1.00 8.57 279 PRO A C 1
ATOM 2193 O O . PRO A 1 279 ? 15.556 -9.209 29.948 1.00 10.20 279 PRO A O 1
ATOM 2197 N N . THR A 1 280 ? 15.045 -8.177 27.992 1.00 7.45 280 THR A N 1
ATOM 2198 C CA . THR A 1 280 ? 15.198 -6.867 28.627 1.00 8.27 280 THR A CA 1
ATOM 2199 C C . THR A 1 280 ? 14.052 -5.928 28.306 1.00 8.39 280 THR A C 1
ATOM 2200 O O . THR A 1 280 ? 14.168 -4.713 28.570 1.00 9.08 280 THR A O 1
ATOM 2204 N N . VAL A 1 281 ? 12.985 -6.478 27.706 1.00 7.38 281 VAL A N 1
ATOM 2205 C CA . VAL A 1 281 ? 11.849 -5.642 27.310 1.00 7.67 281 VAL A CA 1
ATOM 2206 C C . VAL A 1 281 ? 10.784 -5.594 28.412 1.00 7.95 281 VAL A C 1
ATOM 2207 O O . VAL A 1 281 ? 10.436 -6.633 28.983 1.00 8.03 281 VAL A O 1
ATOM 2211 N N . ALA A 1 282 ? 10.320 -4.388 28.753 1.00 7.05 282 ALA A N 1
ATOM 2212 C CA . ALA A 1 282 ? 9.157 -4.229 29.652 1.00 7.39 282 ALA A CA 1
ATOM 2213 C C . ALA A 1 282 ? 8.130 -3.367 28.962 1.00 7.77 282 ALA A C 1
ATOM 2214 O O . ALA A 1 282 ? 8.512 -2.498 28.136 1.00 9.35 282 ALA A O 1
ATOM 2216 N N . VAL A 1 283 ? 6.841 -3.610 29.257 1.00 6.71 283 VAL A N 1
ATOM 2217 C CA . VAL A 1 283 ? 5.763 -2.863 28.611 1.00 6.92 283 VAL A CA 1
ATOM 2218 C C . VAL A 1 283 ? 4.805 -2.263 29.621 1.00 7.24 283 VAL A C 1
ATOM 2219 O O . VAL A 1 283 ? 4.715 -2.727 30.777 1.00 7.13 283 VAL A O 1
ATOM 2223 N N . SER A 1 284 ? 4.041 -1.276 29.162 1.00 6.71 284 SER A N 1
ATOM 2224 C CA . SER A 1 284 ? 3.008 -0.647 30.022 1.00 8.16 284 SER A CA 1
ATOM 2225 C C . SER A 1 284 ? 1.604 -0.983 29.543 1.00 7.50 284 SER A C 1
ATOM 2226 O O . SER A 1 284 ? 1.394 -1.238 28.344 1.00 6.75 284 SER A O 1
ATOM 2229 N N . ARG A 1 285 ? 0.635 -1.008 30.466 1.00 7.20 285 ARG A N 1
ATOM 2230 C CA . ARG A 1 285 ? -0.777 -1.121 30.071 1.00 7.87 285 ARG A CA 1
ATOM 2231 C C . ARG A 1 285 ? -1.578 -0.163 30.910 1.00 8.95 285 ARG A C 1
ATOM 2232 O O . ARG A 1 285 ? -1.156 0.164 32.012 1.00 9.55 285 ARG A O 1
ATOM 2240 N N . ASN A 1 286 ? -2.760 0.238 30.433 1.00 9.33 286 ASN A N 1
ATOM 2241 C CA . ASN A 1 286 ? -3.649 1.024 31.272 1.00 9.88 286 ASN A CA 1
ATOM 2242 C C . ASN A 1 286 ? -4.926 0.223 31.425 1.00 9.90 286 ASN A C 1
ATOM 2243 O O . ASN A 1 286 ? -5.478 -0.294 30.456 1.00 9.89 286 ASN A O 1
ATOM 2248 N N . ALA A 1 287 ? -5.399 0.112 32.651 1.00 9.86 287 ALA A N 1
ATOM 2249 C CA . ALA A 1 287 ? -6.610 -0.653 32.877 1.00 11.07 287 ALA A CA 1
ATOM 2250 C C . ALA A 1 287 ? -7.846 0.045 32.281 1.00 11.84 287 ALA A C 1
ATOM 2251 O O . ALA A 1 287 ? -8.080 1.237 32.522 1.00 12.27 287 ALA A O 1
ATOM 2253 N N . VAL A 1 288 ? -8.629 -0.696 31.496 1.00 12.90 288 VAL A N 1
ATOM 2254 C CA . VAL A 1 288 ? -9.945 -0.205 30.986 1.00 13.77 288 VAL A CA 1
ATOM 2255 C C . VAL A 1 288 ? -11.187 -0.894 31.627 1.00 14.99 288 VAL A C 1
ATOM 2256 O O . VAL A 1 288 ? -12.360 -0.524 31.332 1.00 14.73 288 VAL A O 1
ATOM 2260 N N . ALA A 1 289 ? -10.912 -1.898 32.463 1.00 15.38 289 ALA A N 1
ATOM 2261 C CA . ALA A 1 289 ? -11.889 -2.571 33.340 1.00 16.23 289 ALA A CA 1
ATOM 2262 C C . ALA A 1 289 ? -11.114 -2.921 34.595 1.00 15.90 289 ALA A C 1
ATOM 2263 O O . ALA A 1 289 ? -9.900 -3.047 34.526 1.00 16.03 289 ALA A O 1
ATOM 2265 N N . ASP A 1 290 ? -11.786 -3.098 35.738 1.00 15.74 290 ASP A N 1
ATOM 2266 C CA . ASP A 1 290 ? -11.075 -3.544 36.955 1.00 16.53 290 ASP A CA 1
ATOM 2267 C C . ASP A 1 290 ? -10.541 -4.963 36.734 1.00 16.80 290 ASP A C 1
ATOM 2268 O O . ASP A 1 290 ? -11.179 -5.774 36.025 1.00 16.51 290 ASP A O 1
ATOM 2273 N N . VAL A 1 291 ? -9.379 -5.260 37.318 1.00 15.43 291 VAL A N 1
ATOM 2274 C CA . VAL A 1 291 ? -8.735 -6.573 37.138 1.00 16.35 291 VAL A CA 1
ATOM 2275 C C . VAL A 1 291 ? -8.223 -7.042 38.484 1.00 16.44 291 VAL A C 1
ATOM 2276 O O . VAL A 1 291 ? -7.322 -6.429 39.064 1.00 15.41 291 VAL A O 1
ATOM 2280 N N . ASP A 1 292 ? -8.765 -8.148 38.967 1.00 17.20 292 ASP A N 1
ATOM 2281 C CA . ASP A 1 292 ? -8.233 -8.761 40.167 1.00 19.10 292 ASP A CA 1
ATOM 2282 C C . ASP A 1 292 ? -7.026 -9.593 39.804 1.00 19.01 292 ASP A C 1
ATOM 2283 O O . ASP A 1 292 ? -7.080 -10.362 38.824 1.00 19.01 292 ASP A O 1
ATOM 2288 N N . ALA A 1 293 ? -5.980 -9.471 40.625 1.00 17.36 293 ALA A N 1
ATOM 2289 C CA . ALA A 1 293 ? -4.700 -10.104 40.378 1.00 18.44 293 ALA A CA 1
ATOM 2290 C C . ALA A 1 293 ? -3.911 -10.183 41.682 1.00 18.18 293 ALA A C 1
ATOM 2291 O O . ALA A 1 293 ? -3.766 -9.180 42.405 1.00 18.36 293 ALA A O 1
ATOM 2293 N N . ASP A 1 294 ? -3.380 -11.363 41.976 1.00 18.98 294 ASP A N 1
ATOM 2294 C CA . ASP A 1 294 ? -2.530 -11.569 43.147 1.00 20.70 294 ASP A CA 1
ATOM 2295 C C . ASP A 1 294 ? -3.152 -11.070 44.465 1.00 20.79 294 ASP A C 1
ATOM 2296 O O . ASP A 1 294 ? -2.426 -10.628 45.363 1.00 21.73 294 ASP A O 1
ATOM 2301 N N . GLY A 1 295 ? -4.482 -11.092 44.558 1.00 20.70 295 GLY A N 1
ATOM 2302 C CA . GLY A 1 295 ? -5.170 -10.651 45.779 1.00 20.70 295 GLY A CA 1
ATOM 2303 C C . GLY A 1 295 ? -5.425 -9.159 45.927 1.00 20.68 295 GLY A C 1
ATOM 2304 O O . GLY A 1 295 ? -5.807 -8.688 47.009 1.00 21.03 295 GLY A O 1
ATOM 2305 N N . VAL A 1 296 ? -5.192 -8.397 44.863 1.00 19.30 296 VAL A N 1
ATOM 2306 C CA . VAL A 1 296 ? -5.542 -6.975 44.839 1.00 18.63 296 VAL A CA 1
ATOM 2307 C C . VAL A 1 296 ? -6.363 -6.712 43.582 1.00 18.02 296 VAL A C 1
ATOM 2308 O O . VAL A 1 296 ? -6.598 -7.637 42.793 1.00 16.73 296 VAL A O 1
ATOM 2312 N N . THR A 1 297 ? -6.832 -5.474 43.426 1.00 18.03 297 THR A N 1
ATOM 2313 C CA . THR A 1 297 ? -7.618 -5.068 42.272 1.00 18.71 297 THR A CA 1
ATOM 2314 C C . THR A 1 297 ? -6.934 -3.880 41.621 1.00 18.42 297 THR A C 1
ATOM 2315 O O . THR A 1 297 ? -6.790 -2.800 42.218 1.00 18.07 297 THR A O 1
ATOM 2319 N N . ILE A 1 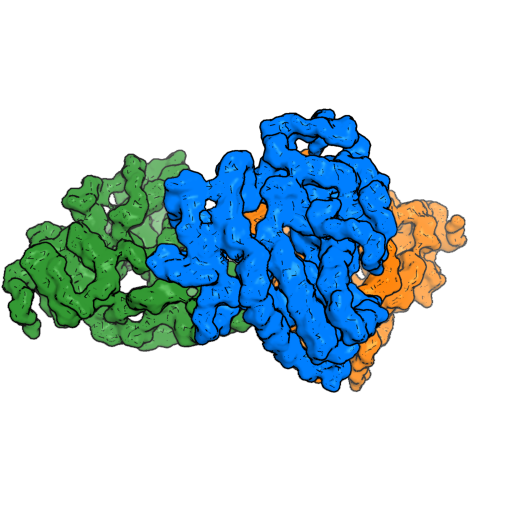298 ? -6.526 -4.093 40.379 1.00 15.96 298 ILE A N 1
ATOM 2320 C CA . ILE A 1 298 ? -6.087 -3.000 39.546 1.00 15.24 298 ILE A CA 1
ATOM 2321 C C . ILE A 1 298 ? -7.375 -2.304 39.088 1.00 14.09 298 ILE A C 1
ATOM 2322 O O . ILE A 1 298 ? -8.241 -2.935 38.512 1.00 14.98 298 ILE A O 1
ATOM 2327 N N . ARG A 1 299 ? -7.519 -1.019 39.363 1.00 13.78 299 ARG A N 1
ATOM 2328 C CA . ARG A 1 299 ? -8.737 -0.271 38.991 1.00 13.50 299 ARG A CA 1
ATOM 2329 C C . ARG A 1 299 ? -8.619 0.378 37.636 1.00 13.12 299 ARG A C 1
ATOM 2330 O O . ARG A 1 299 ? -7.518 0.809 37.251 1.00 12.58 299 ARG A O 1
ATOM 2338 N N . LYS A 1 300 ? -9.752 0.527 36.948 1.00 12.09 300 LYS A N 1
ATOM 2339 C CA . LYS A 1 300 ? -9.813 1.297 35.696 1.00 14.39 300 LYS A CA 1
ATOM 2340 C C . LYS A 1 300 ? -9.039 2.597 35.803 1.00 13.14 300 LYS A C 1
ATOM 2341 O O . LYS A 1 300 ? -9.269 3.393 36.726 1.00 13.15 300 LYS A O 1
ATOM 2347 N N . GLY A 1 301 ? -8.151 2.819 34.837 1.00 11.52 301 GLY A N 1
ATOM 2348 C CA . GLY A 1 301 ? -7.310 4.004 34.825 1.00 10.70 301 GLY A CA 1
ATOM 2349 C C . GLY A 1 301 ? -5.944 3.835 35.448 1.00 9.92 301 GLY A C 1
ATOM 2350 O O . GLY A 1 301 ? -5.093 4.694 35.238 1.00 9.20 301 GLY A O 1
ATOM 2351 N N . ASP A 1 302 ? -5.745 2.804 36.263 1.00 9.21 302 ASP A N 1
ATOM 2352 C CA . ASP A 1 302 ? -4.420 2.521 36.823 1.00 10.10 302 ASP A CA 1
ATOM 2353 C C . ASP A 1 302 ? -3.505 2.077 35.689 1.00 9.85 302 ASP A C 1
ATOM 2354 O O . ASP A 1 302 ? -3.955 1.386 34.761 1.00 9.19 302 ASP A O 1
ATOM 2359 N N . LEU A 1 303 ? -2.229 2.452 35.779 1.00 9.62 303 LEU A N 1
ATOM 2360 C CA . LEU A 1 303 ? -1.179 1.894 34.886 1.00 10.85 303 LEU A CA 1
ATOM 2361 C C . LEU A 1 303 ? -0.491 0.682 35.514 1.00 10.63 303 LEU A C 1
ATOM 2362 O O . LEU A 1 303 ? -0.342 0.609 36.740 1.00 9.35 303 LEU A O 1
ATOM 2367 N N . VAL A 1 304 ? -0.093 -0.259 34.657 1.00 10.06 304 VAL A N 1
ATOM 2368 C CA . VAL A 1 304 ? 0.555 -1.504 35.061 1.00 11.43 304 VAL A CA 1
ATOM 2369 C C . VAL A 1 304 ? 1.826 -1.695 34.219 1.00 10.31 304 VAL A C 1
ATOM 2370 O O . VAL A 1 304 ? 1.769 -1.565 32.987 1.00 10.22 304 VAL A O 1
ATOM 2374 N N . TYR A 1 305 ? 2.951 -1.968 34.873 1.00 8.36 305 TYR A N 1
ATOM 2375 C CA . TYR A 1 305 ? 4.226 -2.159 34.158 1.00 8.08 305 TYR A CA 1
ATOM 2376 C C . TYR A 1 305 ? 4.598 -3.639 34.243 1.00 9.10 305 TYR A C 1
ATOM 2377 O O . TYR A 1 305 ? 4.537 -4.242 35.337 1.00 8.38 305 TYR A O 1
ATOM 2386 N N . LEU A 1 306 ? 4.982 -4.210 33.103 1.00 8.22 306 LEU A N 1
ATOM 2387 C CA . LEU A 1 306 ? 5.191 -5.648 32.960 1.00 7.83 306 LEU A CA 1
ATOM 2388 C C . LEU A 1 306 ? 6.595 -5.943 32.437 1.00 7.85 306 LEU A C 1
ATOM 2389 O O . LEU A 1 306 ? 6.843 -5.780 31.247 1.00 7.88 306 LEU A O 1
ATOM 2394 N N . PRO A 1 307 ? 7.499 -6.421 33.312 1.00 8.40 307 PRO A N 1
ATOM 2395 C CA . PRO A 1 307 ? 8.838 -6.754 32.898 1.00 8.03 307 PRO A CA 1
ATOM 2396 C C . PRO A 1 307 ? 8.958 -8.206 32.471 1.00 8.58 307 PRO A C 1
ATOM 2397 O O . PRO A 1 307 ? 8.763 -9.103 33.272 1.00 9.64 307 PRO A O 1
ATOM 2401 N N . SER A 1 308 ? 9.327 -8.438 31.219 1.00 7.57 308 SER A N 1
ATOM 2402 C CA . SER A 1 308 ? 9.476 -9.828 30.746 1.00 8.40 308 SER A CA 1
ATOM 2403 C C . SER A 1 308 ? 10.515 -10.637 31.541 1.00 8.57 308 SER A C 1
ATOM 2404 O O . SER A 1 308 ? 10.321 -11.842 31.710 1.00 7.77 308 SER A O 1
ATOM 2407 N N . VAL A 1 309 ? 11.558 -9.981 32.055 1.00 7.58 309 VAL A N 1
ATOM 2408 C CA . VAL A 1 309 ? 12.612 -10.658 32.831 1.00 8.54 309 VAL A CA 1
ATOM 2409 C C . VAL A 1 309 ? 12.018 -11.398 34.050 1.00 9.63 309 VAL A C 1
ATOM 2410 O O . VAL A 1 309 ? 12.502 -12.460 34.402 1.00 10.33 309 VAL A O 1
ATOM 2414 N N . LEU A 1 310 ? 10.932 -10.884 34.642 1.00 8.56 310 LEU A N 1
ATOM 2415 C CA . LEU A 1 310 ? 10.380 -11.480 35.845 1.00 9.81 310 LEU A CA 1
ATOM 2416 C C . LEU A 1 310 ? 9.418 -12.637 35.537 1.00 10.22 310 LEU A C 1
ATOM 2417 O O . LEU A 1 310 ? 8.930 -13.303 36.435 1.00 11.11 310 LEU A O 1
ATOM 2422 N N . HIS A 1 311 ? 9.129 -12.888 34.263 1.00 10.09 311 HIS A N 1
ATOM 2423 C CA . HIS A 1 311 ? 8.608 -14.230 33.887 1.00 10.47 311 HIS A CA 1
ATOM 2424 C C . HIS A 1 311 ? 9.754 -15.184 33.563 1.00 11.04 311 HIS A C 1
ATOM 2425 O O . HIS A 1 311 ? 9.913 -16.231 34.248 1.00 11.22 311 HIS A O 1
ATOM 2432 N N . ASN A 1 312 ? 10.541 -14.858 32.531 1.00 9.31 312 ASN A N 1
ATOM 2433 C CA . ASN A 1 312 ? 11.623 -15.759 32.087 1.00 8.73 312 ASN A CA 1
ATOM 2434 C C . ASN A 1 312 ? 12.590 -16.201 33.163 1.00 8.80 312 ASN A C 1
ATOM 2435 O O . ASN A 1 312 ? 12.996 -17.361 33.171 1.00 8.71 312 ASN A O 1
ATOM 2440 N N . LEU A 1 313 ? 12.981 -15.294 34.042 1.00 8.05 313 LEU A N 1
ATOM 2441 C CA . LEU A 1 313 ? 14.019 -15.630 35.001 1.00 9.27 313 LEU A CA 1
ATOM 2442 C C . LEU A 1 313 ? 13.513 -15.899 36.427 1.00 10.63 313 LEU A C 1
ATOM 2443 O O . LEU A 1 313 ? 14.316 -15.888 37.376 1.00 11.36 313 LEU A O 1
ATOM 2448 N N . ASP A 1 314 ? 12.205 -16.094 36.582 1.00 10.63 314 ASP A N 1
ATOM 2449 C CA . ASP A 1 314 ? 11.591 -16.327 37.896 1.00 12.17 314 ASP A CA 1
ATOM 2450 C C . ASP A 1 314 ? 11.686 -17.855 38.068 1.00 13.36 314 ASP A C 1
ATOM 2451 O O . ASP A 1 314 ? 11.065 -18.592 37.278 1.00 13.69 314 ASP A O 1
ATOM 2456 N N . PRO A 1 315 ? 12.491 -18.313 39.047 1.00 14.91 315 PRO A N 1
ATOM 2457 C CA . PRO A 1 315 ? 12.638 -19.765 39.307 1.00 16.61 315 PRO A CA 1
ATOM 2458 C C . PRO A 1 315 ? 11.310 -20.459 39.633 1.00 17.48 315 PRO A C 1
ATOM 2459 O O . PRO A 1 315 ? 11.190 -21.676 39.474 1.00 18.31 315 PRO A O 1
ATOM 2463 N N . ALA A 1 316 ? 10.305 -19.683 40.020 1.00 16.68 316 ALA A N 1
ATOM 2464 C CA . ALA A 1 316 ? 8.986 -20.262 40.220 1.00 17.25 316 ALA A CA 1
ATOM 2465 C C . ALA A 1 316 ? 8.241 -20.552 38.890 1.00 17.17 316 ALA A C 1
ATOM 2466 O O . ALA A 1 316 ? 7.327 -21.374 38.864 1.00 17.00 316 ALA A O 1
ATOM 2468 N N . SER A 1 317 ? 8.666 -19.922 37.787 1.00 16.05 317 SER A N 1
ATOM 2469 C CA . SER A 1 317 ? 8.070 -20.177 36.463 1.00 15.40 317 SER A CA 1
ATOM 2470 C C . SER A 1 317 ? 8.885 -21.117 35.574 1.00 15.33 317 SER A C 1
ATOM 2471 O O . SER A 1 317 ? 8.336 -21.796 34.698 1.00 14.96 317 SER A O 1
ATOM 2474 N N . PHE A 1 318 ? 10.195 -21.118 35.759 1.00 15.20 318 PHE A N 1
ATOM 2475 C CA . PHE A 1 318 ? 11.081 -21.969 34.955 1.00 15.39 318 PHE A CA 1
ATOM 2476 C C . PHE A 1 318 ? 12.178 -22.532 35.830 1.00 16.75 318 PHE A C 1
ATOM 2477 O O . PHE A 1 318 ? 12.741 -21.840 36.675 1.00 16.62 318 PHE A O 1
ATOM 2485 N N . GLU A 1 319 ? 12.529 -23.781 35.590 1.00 16.67 319 GLU A N 1
ATOM 2486 C CA . GLU A 1 319 ? 13.544 -24.440 36.409 1.00 18.06 319 GLU A CA 1
ATOM 2487 C C . GLU A 1 319 ? 14.942 -23.931 36.070 1.00 16.86 319 GLU A C 1
ATOM 2488 O O . GLU A 1 319 ? 15.292 -23.886 34.892 1.00 15.36 319 GLU A O 1
ATOM 2494 N N . ALA A 1 320 ? 15.729 -23.570 37.089 1.00 14.82 320 ALA A N 1
ATOM 2495 C CA . ALA A 1 320 ? 17.131 -23.168 36.898 1.00 15.92 320 ALA A CA 1
ATOM 2496 C C . ALA A 1 320 ? 17.247 -22.157 35.757 1.00 15.09 320 ALA A C 1
ATOM 2497 O O . ALA A 1 320 ? 18.056 -22.316 34.831 1.00 16.73 320 ALA A O 1
ATOM 2499 N N . PRO A 1 321 ? 16.438 -21.091 35.829 1.00 15.46 321 PRO A N 1
ATOM 2500 C CA . PRO A 1 321 ? 16.225 -20.164 34.694 1.00 14.61 321 PRO A CA 1
ATOM 2501 C C . PRO A 1 321 ? 17.506 -19.454 34.230 1.00 13.51 321 PRO A C 1
ATOM 2502 O O . PRO A 1 321 ? 17.587 -19.042 33.082 1.00 12.60 321 PRO A O 1
ATOM 2506 N N . GLU A 1 322 ? 18.509 -19.312 35.098 1.00 13.49 322 GLU A N 1
ATOM 2507 C CA . GLU A 1 322 ? 19.728 -18.629 34.711 1.00 14.32 322 GLU A CA 1
ATOM 2508 C C . GLU A 1 322 ? 20.763 -19.535 33.986 1.00 15.48 322 GLU A C 1
ATOM 2509 O O . GLU A 1 322 ? 21.769 -19.044 33.454 1.00 15.52 322 GLU A O 1
ATOM 2515 N N . GLU A 1 323 ? 20.497 -20.835 33.934 1.00 16.07 323 GLU A N 1
ATOM 2516 C CA . GLU A 1 323 ? 21.348 -21.764 33.162 1.00 16.38 323 GLU A CA 1
ATOM 2517 C C . GLU A 1 323 ? 20.980 -21.720 31.684 1.00 15.96 323 GLU A C 1
ATOM 2518 O O . GLU A 1 323 ? 19.800 -21.723 31.331 1.00 15.67 323 GLU A O 1
ATOM 2524 N N . VAL A 1 324 ? 21.983 -21.652 30.822 1.00 15.23 324 VAL A N 1
ATOM 2525 C CA . VAL A 1 324 ? 21.789 -21.739 29.388 1.00 16.04 324 VAL A CA 1
ATOM 2526 C C . VAL A 1 324 ? 21.909 -23.246 29.134 1.00 17.07 324 VAL A C 1
ATOM 2527 O O . VAL A 1 324 ? 22.986 -23.820 29.340 1.00 17.68 324 VAL A O 1
ATOM 2531 N N . ARG A 1 325 ? 20.812 -23.878 28.733 1.00 16.25 325 ARG A N 1
ATOM 2532 C CA . ARG A 1 325 ? 20.801 -25.332 28.499 1.00 16.47 325 ARG A CA 1
ATOM 2533 C C . ARG A 1 325 ? 19.868 -25.756 27.408 1.00 15.81 325 ARG A C 1
ATOM 2534 O O . ARG A 1 325 ? 18.942 -25.032 27.070 1.00 15.50 325 ARG A O 1
ATOM 2542 N N . PHE A 1 326 ? 20.133 -26.939 26.853 1.00 14.36 326 PHE A N 1
ATOM 2543 C CA . PHE A 1 326 ? 19.571 -27.323 25.568 1.00 14.82 326 PHE A CA 1
ATOM 2544 C C . PHE A 1 326 ? 18.489 -28.386 25.714 1.00 14.05 326 PHE A C 1
ATOM 2545 O O . PHE A 1 326 ? 18.017 -28.907 24.727 1.00 16.15 326 PHE A O 1
ATOM 2553 N N . ASP A 1 327 ? 18.177 -28.758 26.938 1.00 15.10 327 ASP A N 1
ATOM 2554 C CA . ASP A 1 327 ? 17.218 -29.851 27.194 1.00 15.39 327 ASP A CA 1
ATOM 2555 C C . ASP A 1 327 ? 15.880 -29.342 27.724 1.00 15.39 327 ASP A C 1
ATOM 2556 O O . ASP A 1 327 ? 15.117 -30.100 28.333 1.00 14.35 327 ASP A O 1
ATOM 2561 N N . ARG A 1 328 ? 15.578 -28.062 27.501 1.00 13.89 328 ARG A N 1
ATOM 2562 C CA . ARG A 1 328 ? 14.312 -27.516 28.001 1.00 15.07 328 ARG A CA 1
ATOM 2563 C C . ARG A 1 328 ? 13.103 -27.876 27.141 1.00 16.28 328 ARG A C 1
ATOM 2564 O O . ARG A 1 328 ? 11.976 -27.852 27.638 1.00 17.30 328 ARG A O 1
ATOM 2572 N N . GLY A 1 329 ? 13.305 -28.121 25.852 1.00 15.73 329 GLY A N 1
ATOM 2573 C CA . GLY A 1 329 ? 12.169 -28.445 24.973 1.00 17.27 329 GLY A CA 1
ATOM 2574 C C . GLY A 1 329 ? 11.109 -27.340 24.999 1.00 18.71 329 GLY A C 1
ATOM 2575 O O . GLY A 1 329 ? 9.898 -27.596 24.990 1.00 18.38 329 GLY A O 1
ATOM 2576 N N . LEU A 1 330 ? 11.568 -26.095 25.071 1.00 18.33 330 LEU A N 1
ATOM 2577 C CA . LEU A 1 330 ? 10.682 -24.955 25.316 1.00 18.31 330 LEU A CA 1
ATOM 2578 C C . LEU A 1 330 ? 10.460 -24.187 24.028 1.00 17.47 330 LEU A C 1
ATOM 2579 O O . LEU A 1 330 ? 11.404 -23.570 23.537 1.00 18.01 330 LEU A O 1
ATOM 2584 N N . ALA A 1 331 ? 9.256 -24.216 23.442 1.00 16.90 331 ALA A N 1
ATOM 2585 C CA . ALA A 1 331 ? 8.978 -23.308 22.315 1.00 17.05 331 ALA A CA 1
ATOM 2586 C C . ALA A 1 331 ? 9.111 -21.813 22.745 1.00 15.89 331 ALA A C 1
ATOM 2587 O O . ALA A 1 331 ? 8.708 -21.443 23.874 1.00 16.24 331 ALA A O 1
ATOM 2589 N N . PRO A 1 332 ? 9.670 -20.961 21.861 1.00 16.09 332 PRO A N 1
ATOM 2590 C CA . PRO A 1 332 ? 9.878 -19.545 22.223 1.00 15.52 332 PRO A CA 1
ATOM 2591 C C . PRO A 1 332 ? 8.578 -18.848 22.682 1.00 13.26 332 PRO A C 1
ATOM 2592 O O . PRO A 1 332 ? 8.617 -17.996 23.537 1.00 12.16 332 PRO A O 1
ATOM 2596 N N . ILE A 1 333 ? 7.443 -19.235 22.113 1.00 12.89 333 ILE A N 1
ATOM 2597 C CA . ILE A 1 333 ? 6.147 -18.692 22.536 1.00 13.50 333 ILE A CA 1
ATOM 2598 C C . ILE A 1 333 ? 5.826 -18.933 24.007 1.00 12.82 333 ILE A C 1
ATOM 2599 O O . ILE A 1 333 ? 5.051 -18.170 24.599 1.00 12.19 333 ILE A O 1
ATOM 2604 N N . ARG A 1 334 ? 6.437 -19.952 24.628 1.00 12.74 334 ARG A N 1
ATOM 2605 C CA . ARG A 1 334 ? 6.133 -20.270 26.027 1.00 13.22 334 ARG A CA 1
ATOM 2606 C C . ARG A 1 334 ? 6.831 -19.363 27.033 1.00 12.43 334 ARG A C 1
ATOM 2607 O O . ARG A 1 334 ? 6.495 -19.371 28.215 1.00 11.39 334 ARG A O 1
ATOM 2615 N N . HIS A 1 335 ? 7.791 -18.574 26.577 1.00 9.94 335 HIS A N 1
ATOM 2616 C CA . HIS A 1 335 ? 8.328 -17.549 27.468 1.00 9.19 335 HIS A CA 1
ATOM 2617 C C . HIS A 1 335 ? 7.934 -16.170 26.920 1.00 8.47 335 HIS A C 1
ATOM 2618 O O . HIS A 1 335 ? 7.140 -16.066 25.971 1.00 7.75 335 HIS A O 1
ATOM 2625 N N . THR A 1 336 ? 8.460 -15.131 27.540 1.00 7.99 336 THR A N 1
ATOM 2626 C CA . THR A 1 336 ? 7.881 -13.792 27.372 1.00 8.71 336 THR A CA 1
ATOM 2627 C C . THR A 1 336 ? 8.844 -12.795 26.734 1.00 7.39 336 THR A C 1
ATOM 2628 O O . THR A 1 336 ? 8.561 -11.596 26.706 1.00 8.16 336 THR A O 1
ATOM 2632 N N . THR A 1 337 ? 9.969 -13.270 26.165 1.00 7.97 337 THR A N 1
ATOM 2633 C CA . THR A 1 337 ? 10.922 -12.322 25.541 1.00 7.31 337 THR A CA 1
ATOM 2634 C C . THR A 1 337 ? 10.216 -11.446 24.482 1.00 8.16 337 THR A C 1
ATOM 2635 O O . THR A 1 337 ? 10.469 -10.234 24.401 1.00 6.24 337 THR A O 1
ATOM 2639 N N . MET A 1 338 ? 9.316 -12.062 23.711 1.00 7.58 338 MET A N 1
ATOM 2640 C CA . MET A 1 338 ? 8.635 -11.390 22.634 1.00 8.77 338 MET A CA 1
ATOM 2641 C C . MET A 1 338 ? 7.200 -10.981 23.023 1.00 7.22 338 MET A C 1
ATOM 2642 O O . MET A 1 338 ? 6.435 -10.554 22.178 1.00 6.44 338 MET A O 1
ATOM 2647 N N . GLY A 1 339 ? 6.875 -11.080 24.303 1.00 7.12 339 GLY A N 1
ATOM 2648 C CA . GLY A 1 339 ? 5.545 -10.742 24.793 1.00 8.19 339 GLY A CA 1
ATOM 2649 C C . GLY A 1 339 ? 4.622 -11.936 24.809 1.00 9.49 339 GLY A C 1
ATOM 2650 O O . GLY A 1 339 ? 5.069 -13.100 24.779 1.00 9.05 339 GLY A O 1
ATOM 2651 N N . VAL A 1 340 ? 3.339 -11.655 24.902 1.00 9.77 340 VAL A N 1
ATOM 2652 C CA . VAL A 1 340 ? 2.331 -12.732 25.000 1.00 11.88 340 VAL A CA 1
ATOM 2653 C C . VAL A 1 340 ? 0.976 -12.337 24.429 1.00 11.34 340 VAL A C 1
ATOM 2654 O O . VAL A 1 340 ? 0.548 -11.185 24.528 1.00 11.20 340 VAL A O 1
ATOM 2658 N N . GLY A 1 341 ? 0.312 -13.319 23.831 1.00 10.41 341 GLY A N 1
ATOM 2659 C CA . GLY A 1 341 ? -1.049 -13.125 23.325 1.00 10.36 341 GLY A CA 1
ATOM 2660 C C . GLY A 1 341 ? -1.097 -12.272 22.075 1.00 9.93 341 GLY A C 1
ATOM 2661 O O . GLY A 1 341 ? -0.197 -12.379 21.226 1.00 8.03 341 GLY A O 1
ATOM 2662 N N . ALA A 1 342 ? -2.120 -11.402 21.997 1.00 8.44 342 ALA A N 1
ATOM 2663 C CA . ALA A 1 342 ? -2.475 -10.738 20.731 1.00 8.56 342 ALA A CA 1
ATOM 2664 C C . ALA A 1 342 ? -1.352 -9.857 20.179 1.00 7.75 342 ALA A C 1
ATOM 2665 O O . ALA A 1 342 ? -1.210 -9.769 18.995 1.00 7.57 342 ALA A O 1
ATOM 2667 N N . HIS A 1 343 ? -0.584 -9.204 21.051 1.00 6.66 343 HIS A N 1
ATOM 2668 C CA . HIS A 1 343 ? 0.431 -8.235 20.611 1.00 8.13 343 HIS A CA 1
ATOM 2669 C C . HIS A 1 343 ? 1.826 -8.852 20.466 1.00 8.39 343 HIS A C 1
ATOM 2670 O O . HIS A 1 343 ? 2.815 -8.131 20.246 1.00 8.51 343 HIS A O 1
ATOM 2677 N N . ARG A 1 344 ? 1.923 -10.176 20.581 1.00 8.01 344 ARG A N 1
ATOM 2678 C CA . ARG A 1 344 ? 3.271 -10.829 20.538 1.00 8.12 344 ARG A CA 1
ATOM 2679 C C . ARG A 1 344 ? 4.081 -10.357 19.333 1.00 7.05 344 ARG A C 1
ATOM 2680 O O . ARG A 1 344 ? 3.578 -10.311 18.199 1.00 7.60 344 ARG A O 1
ATOM 2688 N N . CYS A 1 345 ? 5.359 -10.018 19.550 1.00 7.12 345 CYS A N 1
ATOM 2689 C CA . CYS A 1 345 ? 6.184 -9.398 18.487 1.00 7.21 345 CYS A CA 1
ATOM 2690 C C . CYS A 1 345 ? 5.976 -9.985 17.086 1.00 8.73 345 CYS A C 1
ATOM 2691 O O . CYS A 1 345 ? 6.266 -11.171 16.870 1.00 7.99 345 CYS A O 1
ATOM 2694 N N . VAL A 1 346 ? 5.507 -9.160 16.144 1.00 7.65 346 VAL A N 1
ATOM 2695 C CA . VAL A 1 346 ? 5.464 -9.568 14.735 1.00 9.25 346 VAL A CA 1
ATOM 2696 C C . VAL A 1 346 ? 6.840 -9.830 14.173 1.00 9.35 346 VAL A C 1
ATOM 2697 O O . VAL A 1 346 ? 6.969 -10.530 13.176 1.00 9.40 346 VAL A O 1
ATOM 2701 N N . GLY A 1 347 ? 7.864 -9.199 14.754 1.00 9.04 347 GLY A N 1
ATOM 2702 C CA . GLY A 1 347 ? 9.227 -9.441 14.263 1.00 9.56 347 GLY A CA 1
ATOM 2703 C C . GLY A 1 347 ? 9.931 -10.606 14.949 1.00 9.77 347 GLY A C 1
ATOM 2704 O O . GLY A 1 347 ? 11.160 -10.685 14.870 1.00 9.42 347 GLY A O 1
ATOM 2705 N N . ALA A 1 348 ? 9.180 -11.485 15.629 1.00 9.71 348 ALA A N 1
ATOM 2706 C CA . ALA A 1 348 ? 9.776 -12.553 16.458 1.00 10.21 348 ALA A CA 1
ATOM 2707 C C . ALA A 1 348 ? 10.609 -13.460 15.574 1.00 10.21 348 ALA A C 1
ATOM 2708 O O . ALA A 1 348 ? 11.709 -13.845 15.933 1.00 10.78 348 ALA A O 1
ATOM 2710 N N . GLY A 1 349 ? 10.057 -13.821 14.423 1.00 10.18 349 GLY A N 1
ATOM 2711 C CA . GLY A 1 349 ? 10.802 -14.607 13.460 1.00 10.98 349 GLY A CA 1
ATOM 2712 C C . GLY A 1 349 ? 12.036 -13.903 12.922 1.00 10.94 349 GLY A C 1
ATOM 2713 O O . GLY A 1 349 ? 13.120 -14.496 12.823 1.00 10.90 349 GLY A O 1
ATOM 2714 N N . LEU A 1 350 ? 11.870 -12.647 12.530 1.00 10.71 350 LEU A N 1
ATOM 2715 C CA . LEU A 1 350 ? 12.996 -11.879 12.017 1.00 10.56 350 LEU A CA 1
ATOM 2716 C C . LEU A 1 350 ? 14.104 -11.696 13.055 1.00 9.37 350 LEU A C 1
ATOM 2717 O O . LEU A 1 350 ? 15.303 -11.806 12.711 1.00 8.92 350 LEU A O 1
ATOM 2722 N N . ALA A 1 351 ? 13.723 -11.399 14.304 1.00 7.61 351 ALA A N 1
ATOM 2723 C CA . ALA A 1 351 ? 14.710 -11.228 15.398 1.00 8.38 351 ALA A CA 1
ATOM 2724 C C . ALA A 1 351 ? 15.518 -12.512 15.591 1.00 9.17 351 ALA A C 1
ATOM 2725 O O . ALA A 1 351 ? 16.745 -12.468 15.717 1.00 10.18 351 ALA A O 1
ATOM 2727 N N . ARG A 1 352 ? 14.845 -13.670 15.581 1.00 8.89 352 ARG A N 1
ATOM 2728 C CA . ARG A 1 352 ? 15.541 -14.967 15.753 1.00 9.40 352 ARG A CA 1
ATOM 2729 C C . ARG A 1 352 ? 16.588 -15.163 14.628 1.00 9.93 352 ARG A C 1
ATOM 2730 O O . ARG A 1 352 ? 17.730 -15.581 14.876 1.00 8.85 352 ARG A O 1
ATOM 2738 N N . MET A 1 353 ? 16.191 -14.828 13.401 1.00 9.55 353 MET A N 1
ATOM 2739 C CA . MET A 1 353 ? 17.090 -14.895 12.246 1.00 9.94 353 MET A CA 1
ATOM 2740 C C . MET A 1 353 ? 18.275 -13.936 12.384 1.00 10.03 353 MET A C 1
ATOM 2741 O O . MET A 1 353 ? 19.408 -14.287 12.046 1.00 10.26 353 MET A O 1
ATOM 2746 N N . GLU A 1 354 ? 18.023 -12.719 12.835 1.00 8.95 354 GLU A N 1
ATOM 2747 C CA . GLU A 1 354 ? 19.121 -11.770 13.051 1.00 10.00 354 GLU A CA 1
ATOM 2748 C C . GLU A 1 354 ? 20.123 -12.286 14.102 1.00 9.82 354 GLU A C 1
ATOM 2749 O O . GLU A 1 354 ? 21.344 -12.152 13.914 1.00 9.18 354 GLU A O 1
ATOM 2755 N N . VAL A 1 355 ? 19.617 -12.860 15.192 1.00 9.16 355 VAL A N 1
ATOM 2756 C CA . VAL A 1 355 ? 20.519 -13.390 16.241 1.00 9.79 355 VAL A CA 1
ATOM 2757 C C . VAL A 1 355 ? 21.321 -14.583 15.687 1.00 9.86 355 VAL A C 1
ATOM 2758 O O . VAL A 1 355 ? 22.547 -14.681 15.919 1.00 9.26 355 VAL A O 1
ATOM 2762 N N . ILE A 1 356 ? 20.637 -15.483 14.991 1.00 8.27 356 ILE A N 1
ATOM 2763 C CA . ILE A 1 356 ? 21.338 -16.633 14.324 1.00 9.69 356 ILE A CA 1
ATOM 2764 C C . ILE A 1 356 ? 22.408 -16.159 13.331 1.00 9.63 356 ILE A C 1
ATOM 2765 O O . ILE A 1 356 ? 23.539 -16.637 13.320 1.00 9.81 356 ILE A O 1
ATOM 2770 N N . VAL A 1 357 ? 22.073 -15.189 12.504 1.00 9.39 357 VAL A N 1
ATOM 2771 C CA . VAL A 1 357 ? 23.036 -14.713 11.522 1.00 11.85 357 VAL A CA 1
ATOM 2772 C C . VAL A 1 357 ? 24.251 -14.020 12.188 1.00 11.63 357 VAL A C 1
ATOM 2773 O O . VAL A 1 357 ? 25.418 -14.146 11.734 1.00 9.68 357 VAL A O 1
ATOM 2777 N N . PHE A 1 358 ? 23.961 -13.303 13.274 1.00 10.37 358 PHE A N 1
ATOM 2778 C CA . PHE A 1 358 ? 25.008 -12.711 14.096 1.00 10.43 358 PHE A CA 1
ATOM 2779 C C . PHE A 1 358 ? 25.962 -13.763 14.654 1.00 11.00 358 PHE A C 1
ATOM 2780 O O . PHE A 1 358 ? 27.192 -13.638 14.528 1.00 11.16 358 PHE A O 1
ATOM 2788 N N . LEU A 1 359 ? 25.401 -14.820 15.235 1.00 9.98 359 LEU A N 1
ATOM 2789 C CA . LEU A 1 359 ? 26.208 -15.899 15.777 1.00 9.72 359 LEU A CA 1
ATOM 2790 C C . LEU A 1 359 ? 27.017 -16.545 14.659 1.00 8.48 359 LEU A C 1
ATOM 2791 O O . LEU A 1 359 ? 28.190 -16.823 14.831 1.00 8.52 359 LEU A O 1
ATOM 2796 N N . ARG A 1 360 ? 26.405 -16.781 13.506 1.00 8.72 360 ARG A N 1
ATOM 2797 C CA . ARG A 1 360 ? 27.126 -17.471 12.437 1.00 10.46 360 ARG A CA 1
ATOM 2798 C C . ARG A 1 360 ? 28.317 -16.629 12.002 1.00 11.05 360 ARG A C 1
ATOM 2799 O O . ARG A 1 360 ? 29.429 -17.139 11.823 1.00 12.35 360 ARG A O 1
ATOM 2807 N N . GLU A 1 361 ? 28.090 -15.351 11.809 1.00 10.70 361 GLU A N 1
ATOM 2808 C CA . GLU A 1 361 ? 29.162 -14.512 11.289 1.00 11.97 361 GLU A CA 1
ATOM 2809 C C . GLU A 1 361 ? 30.212 -14.145 12.296 1.00 12.19 361 GLU A C 1
ATOM 2810 O O . GLU A 1 361 ? 31.408 -14.132 11.938 1.00 12.97 361 GLU A O 1
ATOM 2816 N N . TRP A 1 362 ? 29.794 -13.852 13.534 1.00 11.51 362 TRP A N 1
ATOM 2817 C CA . TRP A 1 362 ? 30.725 -13.417 14.583 1.00 11.65 362 TRP A CA 1
ATOM 2818 C C . TRP A 1 362 ? 31.624 -14.549 15.024 1.00 13.16 362 TRP A C 1
ATOM 2819 O O . TRP A 1 362 ? 32.871 -14.398 15.073 1.00 14.02 362 TRP A O 1
ATOM 2830 N N . LEU A 1 363 ? 31.004 -15.683 15.344 1.00 12.45 363 LEU A N 1
ATOM 2831 C CA . LEU A 1 363 ? 31.750 -16.889 15.679 1.00 13.44 363 LEU A CA 1
ATOM 2832 C C . LEU A 1 363 ? 32.576 -17.433 14.527 1.00 14.06 363 LEU A C 1
ATOM 2833 O O . LEU A 1 363 ? 33.699 -17.860 14.744 1.00 14.94 363 LEU A O 1
ATOM 2838 N N . GLY A 1 364 ? 32.008 -17.458 13.323 1.00 14.07 364 GLY A N 1
ATOM 2839 C CA . GLY A 1 364 ? 32.699 -17.968 12.153 1.00 15.57 364 GLY A CA 1
ATOM 2840 C C . GLY A 1 364 ? 33.853 -17.077 11.716 1.00 15.97 364 GLY A C 1
ATOM 2841 O O . GLY A 1 364 ? 34.904 -17.576 11.300 1.00 16.57 364 GLY A O 1
ATOM 2842 N N . GLY A 1 365 ? 33.688 -15.768 11.831 1.00 15.12 365 GLY A N 1
ATOM 2843 C CA . GLY A 1 365 ? 34.691 -14.825 11.330 1.00 15.16 365 GLY A CA 1
ATOM 2844 C C . GLY A 1 365 ? 35.700 -14.309 12.343 1.00 15.59 365 GLY A C 1
ATOM 2845 O O . GLY A 1 365 ? 36.812 -13.912 11.982 1.00 17.00 365 GLY A O 1
ATOM 2846 N N . MET A 1 366 ? 35.341 -14.334 13.616 1.00 15.05 366 MET A N 1
ATOM 2847 C CA . MET A 1 366 ? 36.196 -13.769 14.668 1.00 14.24 366 MET A CA 1
ATOM 2848 C C . MET A 1 366 ? 37.019 -14.852 15.356 1.00 14.69 366 MET A C 1
ATOM 2849 O O . MET A 1 366 ? 36.550 -16.007 15.520 1.00 14.65 366 MET A O 1
ATOM 2854 N N . PRO A 1 367 ? 38.247 -14.501 15.772 1.00 13.82 367 PRO A N 1
ATOM 2855 C CA . PRO A 1 367 ? 38.961 -15.434 16.643 1.00 14.55 367 PRO A CA 1
ATOM 2856 C C . PRO A 1 367 ? 38.333 -15.434 18.012 1.00 13.86 367 PRO A C 1
ATOM 2857 O O . PRO A 1 367 ? 37.329 -14.759 18.227 1.00 12.44 367 PRO A O 1
ATOM 2861 N N . GLU A 1 368 ? 38.954 -16.132 18.952 1.00 14.80 368 GLU A N 1
ATOM 2862 C CA . GLU A 1 368 ? 38.450 -16.161 20.314 1.00 15.39 368 GLU A CA 1
ATOM 2863 C C . GLU A 1 368 ? 38.509 -14.743 20.857 1.00 14.72 368 GLU A C 1
ATOM 2864 O O . GLU A 1 368 ? 39.484 -14.005 20.582 1.00 15.21 368 GLU A O 1
ATOM 2870 N N . PHE A 1 369 ? 37.474 -14.338 21.582 1.00 12.87 369 PHE A N 1
ATOM 2871 C CA . PHE A 1 369 ? 37.421 -12.970 22.109 1.00 12.69 369 PHE A CA 1
ATOM 2872 C C . PHE A 1 369 ? 37.057 -12.966 23.594 1.00 12.85 369 PHE A C 1
ATOM 2873 O O . PHE A 1 369 ? 36.518 -13.955 24.121 1.00 12.93 369 PHE A O 1
ATOM 2881 N N . ALA A 1 370 ? 37.338 -11.846 24.275 1.00 12.60 370 ALA A N 1
ATOM 2882 C CA . ALA A 1 370 ? 37.135 -11.744 25.717 1.00 12.48 370 ALA A CA 1
ATOM 2883 C C . ALA A 1 370 ? 36.828 -10.318 26.109 1.00 13.60 370 ALA A C 1
ATOM 2884 O O . ALA A 1 370 ? 37.016 -9.385 25.309 1.00 11.18 370 ALA A O 1
ATOM 2886 N N . LEU A 1 371 ? 36.407 -10.128 27.362 1.00 12.89 371 LEU A N 1
ATOM 2887 C CA . LEU A 1 371 ? 36.278 -8.761 27.847 1.00 13.35 371 LEU A CA 1
ATOM 2888 C C . LEU A 1 371 ? 37.678 -8.122 27.995 1.00 13.51 371 LEU A C 1
ATOM 2889 O O . LEU A 1 371 ? 38.659 -8.822 28.267 1.00 14.48 371 LEU A O 1
ATOM 2894 N N . ALA A 1 372 ? 37.758 -6.812 27.809 1.00 13.16 372 ALA A N 1
ATOM 2895 C CA . ALA A 1 372 ? 39.004 -6.068 28.059 1.00 15.24 372 ALA A CA 1
ATOM 2896 C C . ALA A 1 372 ? 39.419 -6.177 29.523 1.00 17.20 372 ALA A C 1
ATOM 2897 O O . ALA A 1 372 ? 38.558 -6.231 30.409 1.00 16.56 372 ALA A O 1
ATOM 2899 N N . PRO A 1 373 ? 40.734 -6.193 29.789 1.00 19.07 373 PRO A N 1
ATOM 2900 C CA . PRO A 1 373 ? 41.120 -6.363 31.197 1.00 21.73 373 PRO A CA 1
ATOM 2901 C C . PRO A 1 373 ? 40.813 -5.178 32.127 1.00 24.01 373 PRO A C 1
ATOM 2902 O O . PRO A 1 373 ? 40.560 -5.408 33.304 1.00 25.35 373 PRO A O 1
ATOM 2906 N N . ASP A 1 374 ? 40.838 -3.939 31.632 1.00 26.26 374 ASP A N 1
ATOM 2907 C CA . ASP A 1 374 ? 40.697 -2.775 32.553 1.00 28.78 374 ASP A CA 1
ATOM 2908 C C . ASP A 1 374 ? 39.485 -1.856 32.314 1.00 28.61 374 ASP A C 1
ATOM 2909 O O . ASP A 1 374 ? 39.449 -0.728 32.822 1.00 29.22 374 ASP A O 1
ATOM 2914 N N . LYS A 1 375 ? 38.500 -2.323 31.549 1.00 27.26 375 LYS A N 1
ATOM 2915 C CA . LYS A 1 375 ? 37.303 -1.529 31.308 1.00 25.95 375 LYS A CA 1
ATOM 2916 C C . LYS A 1 375 ? 36.090 -2.324 31.763 1.00 25.16 375 LYS A C 1
ATOM 2917 O O . LYS A 1 375 ? 36.094 -3.548 31.699 1.00 26.12 375 LYS A O 1
ATOM 2923 N N . ALA A 1 376 ? 35.061 -1.649 32.240 1.00 22.85 376 ALA A N 1
ATOM 2924 C CA . ALA A 1 376 ? 33.912 -2.366 32.816 1.00 20.46 376 ALA A CA 1
ATOM 2925 C C . ALA A 1 376 ? 32.780 -2.528 31.809 1.00 18.02 376 ALA A C 1
ATOM 2926 O O . ALA A 1 376 ? 32.618 -1.709 30.902 1.00 16.68 376 ALA A O 1
ATOM 2928 N N . VAL A 1 377 ? 31.961 -3.552 32.036 1.00 17.08 377 VAL A N 1
ATOM 2929 C CA . VAL A 1 377 ? 30.684 -3.728 31.369 1.00 16.16 377 VAL A CA 1
ATOM 2930 C C . VAL A 1 377 ? 29.644 -2.930 32.170 1.00 15.60 377 VAL A C 1
ATOM 2931 O O . VAL A 1 377 ? 29.523 -3.126 33.394 1.00 16.01 377 VAL A O 1
ATOM 2935 N N . THR A 1 378 ? 28.923 -2.026 31.501 1.00 14.71 378 THR A N 1
ATOM 2936 C CA . THR A 1 378 ? 27.865 -1.256 32.176 1.00 14.11 378 THR A CA 1
ATOM 2937 C C . THR A 1 378 ? 26.557 -1.470 31.419 1.00 13.17 378 THR A C 1
ATOM 2938 O O . THR A 1 378 ? 26.572 -1.766 30.226 1.00 11.34 378 THR A O 1
ATOM 2942 N N . MET A 1 379 ? 25.437 -1.313 32.117 1.00 13.03 379 MET A N 1
ATOM 2943 C CA . MET A 1 379 ? 24.118 -1.550 31.548 1.00 13.14 379 MET A CA 1
ATOM 2944 C C . MET A 1 379 ? 23.217 -0.382 31.923 1.00 13.70 379 MET A C 1
ATOM 2945 O O . MET A 1 379 ? 23.576 0.395 32.804 1.00 14.55 379 MET A O 1
ATOM 2950 N N . LYS A 1 380 ? 22.047 -0.280 31.291 1.00 12.08 380 LYS A N 1
ATOM 2951 C CA . LYS A 1 380 ? 21.010 0.658 31.697 1.00 12.57 380 LYS A CA 1
ATOM 2952 C C . LYS A 1 380 ? 19.643 -0.031 31.765 1.00 12.30 380 LYS A C 1
ATOM 2953 O O . LYS A 1 380 ? 19.458 -1.167 31.257 1.00 10.87 380 LYS A O 1
ATOM 2959 N N . GLY A 1 381 ? 18.681 0.653 32.396 1.00 12.14 381 GLY A N 1
ATOM 2960 C CA . GLY A 1 381 ? 17.329 0.110 32.562 1.00 12.20 381 GLY A CA 1
ATOM 2961 C C . GLY A 1 381 ? 16.391 0.799 31.593 1.00 12.76 381 GLY A C 1
ATOM 2962 O O . GLY A 1 381 ? 16.734 0.964 30.438 1.00 14.83 381 GLY A O 1
ATOM 2963 N N . GLY A 1 382 ? 15.216 1.228 32.037 1.00 12.70 382 GLY A N 1
ATOM 2964 C CA . GLY A 1 382 ? 14.190 1.746 31.073 1.00 12.15 382 GLY A CA 1
ATOM 2965 C C . GLY A 1 382 ? 13.372 0.619 30.445 1.00 11.74 382 GLY A C 1
ATOM 2966 O O . GLY A 1 382 ? 13.490 -0.541 30.856 1.00 10.66 382 GLY A O 1
ATOM 2967 N N . ASN A 1 383 ? 12.578 0.939 29.412 1.00 10.43 383 ASN A N 1
ATOM 2968 C CA . ASN A 1 383 ? 11.689 -0.042 28.819 1.00 10.18 383 ASN A CA 1
ATOM 2969 C C . ASN A 1 383 ? 12.436 -1.102 28.030 1.00 9.21 383 ASN A C 1
ATOM 2970 O O . ASN A 1 383 ? 11.949 -2.202 27.928 1.00 8.21 383 ASN A O 1
ATOM 2975 N N . VAL A 1 384 ? 13.610 -0.776 27.486 1.00 9.46 384 VAL A N 1
ATOM 2976 C CA . VAL A 1 384 ? 14.433 -1.795 26.799 1.00 9.27 384 VAL A CA 1
ATOM 2977 C C . VAL A 1 384 ? 15.828 -1.717 27.419 1.00 8.57 384 VAL A C 1
ATOM 2978 O O . VAL A 1 384 ? 16.633 -0.859 27.043 1.00 7.93 384 VAL A O 1
ATOM 2982 N N . GLY A 1 385 ? 16.085 -2.574 28.401 1.00 8.50 385 GLY A N 1
ATOM 2983 C CA . GLY A 1 385 ? 17.371 -2.637 29.090 1.00 9.15 385 GLY A CA 1
ATOM 2984 C C . GLY A 1 385 ? 18.465 -3.108 28.157 1.00 10.20 385 GLY A C 1
ATOM 2985 O O . GLY A 1 385 ? 18.209 -3.847 27.198 1.00 10.15 385 GLY A O 1
ATOM 2986 N N . ALA A 1 386 ? 19.686 -2.641 28.393 1.00 9.68 386 ALA A N 1
ATOM 2987 C CA . ALA A 1 386 ? 20.771 -2.900 27.457 1.00 10.08 386 ALA A CA 1
ATOM 2988 C C . ALA A 1 386 ? 22.140 -2.653 28.081 1.00 10.02 386 ALA A C 1
ATOM 2989 O O . ALA A 1 386 ? 22.260 -1.890 29.061 1.00 10.17 386 ALA A O 1
ATOM 2991 N N . CYS A 1 387 ? 23.157 -3.327 27.536 1.00 10.02 387 CYS A N 1
ATOM 2992 C CA . CYS A 1 387 ? 24.537 -2.892 27.741 1.00 10.56 387 CYS A CA 1
ATOM 2993 C C . CYS A 1 387 ? 24.739 -1.468 27.221 1.00 11.62 387 CYS A C 1
ATOM 2994 O O . CYS A 1 387 ? 24.286 -1.150 26.131 1.00 11.00 387 CYS A O 1
ATOM 2997 N N . THR A 1 388 ? 25.422 -0.619 27.988 1.00 11.84 388 THR A N 1
ATOM 2998 C CA . THR A 1 388 ? 25.844 0.693 27.482 1.00 12.86 388 THR A CA 1
ATOM 2999 C C . THR A 1 388 ? 27.332 0.686 27.133 1.00 13.37 388 THR A C 1
ATOM 3000 O O . THR A 1 388 ? 27.779 1.526 26.349 1.00 14.77 388 THR A O 1
ATOM 3004 N N . ALA A 1 389 ? 28.112 -0.208 27.740 1.00 13.27 389 ALA A N 1
ATOM 3005 C CA . ALA A 1 389 ? 29.480 -0.456 27.228 1.00 14.04 389 ALA A CA 1
ATOM 3006 C C . ALA A 1 389 ? 29.838 -1.926 27.339 1.00 13.51 389 ALA A C 1
ATOM 3007 O O . ALA A 1 389 ? 29.539 -2.611 28.347 1.00 12.33 389 ALA A O 1
ATOM 3009 N N . LEU A 1 390 ? 30.453 -2.402 26.272 1.00 11.13 390 LEU A N 1
ATOM 3010 C CA . LEU A 1 390 ? 30.915 -3.756 26.187 1.00 10.88 390 LEU A CA 1
ATOM 3011 C C . LEU A 1 390 ? 32.265 -3.825 25.481 1.00 10.46 390 LEU A C 1
ATOM 3012 O O . LEU A 1 390 ? 32.335 -4.026 24.285 1.00 11.67 390 LEU A O 1
ATOM 3017 N N . PRO A 1 391 ? 33.356 -3.637 26.236 1.00 12.14 391 PRO A N 1
ATOM 3018 C CA . PRO A 1 391 ? 34.681 -3.570 25.634 1.00 11.75 391 PRO A CA 1
ATOM 3019 C C . PRO A 1 391 ? 35.259 -4.973 25.427 1.00 11.49 391 PRO A C 1
ATOM 3020 O O . PRO A 1 391 ? 35.509 -5.701 26.410 1.00 11.91 391 PRO A O 1
ATOM 3024 N N . LEU A 1 392 ? 35.470 -5.337 24.158 1.00 10.64 392 LEU A N 1
ATOM 3025 C CA . LEU A 1 392 ? 35.998 -6.641 23.769 1.00 10.13 392 LEU A CA 1
ATOM 3026 C C . LEU A 1 392 ? 37.422 -6.508 23.268 1.00 9.42 392 LEU A C 1
ATOM 3027 O O . LEU A 1 392 ? 37.794 -5.447 22.787 1.00 10.60 392 LEU A O 1
ATOM 3032 N N . VAL A 1 393 ? 38.186 -7.600 23.354 1.00 9.94 393 VAL A N 1
ATOM 3033 C CA . VAL A 1 393 ? 39.546 -7.691 22.855 1.00 9.54 393 VAL A CA 1
ATOM 3034 C C . VAL A 1 393 ? 39.737 -9.082 22.239 1.00 10.36 393 VAL A C 1
ATOM 3035 O O . VAL A 1 393 ? 39.042 -10.052 22.616 1.00 10.87 393 VAL A O 1
ATOM 3039 N N . TRP A 1 394 ? 40.624 -9.153 21.253 1.00 11.70 394 TRP A N 1
ATOM 3040 C CA . TRP A 1 394 ? 40.977 -10.386 20.580 1.00 12.56 394 TRP A CA 1
ATOM 3041 C C . TRP A 1 394 ? 42.318 -10.210 19.869 1.00 14.61 394 TRP A C 1
ATOM 3042 O O . TRP A 1 394 ? 42.800 -9.085 19.680 1.00 14.05 394 TRP A O 1
ATOM 3053 N N . ARG A 1 395 ? 42.934 -11.326 19.485 1.00 16.00 395 ARG A N 1
ATOM 3054 C CA . ARG A 1 395 ? 44.205 -11.263 18.771 1.00 20.14 395 ARG A CA 1
ATOM 3055 C C . ARG A 1 395 ? 43.858 -11.168 17.302 1.00 20.78 395 ARG A C 1
ATOM 3056 O O . ARG A 1 395 ? 43.272 -12.084 16.750 1.00 21.22 395 ARG A O 1
ATOM 3064 N N . ALA A 1 396 ? 44.208 -10.072 16.657 1.00 23.01 396 ALA A N 1
ATOM 3065 C CA . ALA A 1 396 ? 43.812 -9.897 15.241 1.00 24.75 396 ALA A CA 1
ATOM 3066 C C . ALA A 1 396 ? 44.815 -10.550 14.278 1.00 25.80 396 ALA A C 1
ATOM 3067 O O . ALA A 1 396 ? 45.738 -11.273 14.731 1.00 28.42 396 ALA A O 1
ATOM 3069 N N . MET B 1 1 ? 35.417 7.294 78.566 1.00 32.86 1 MET B N 1
ATOM 3070 C CA . MET B 1 1 ? 36.363 7.973 79.513 1.00 31.66 1 MET B CA 1
ATOM 3071 C C . MET B 1 1 ? 36.845 9.330 79.027 1.00 29.51 1 MET B C 1
ATOM 3072 O O . MET B 1 1 ? 36.912 9.623 77.822 1.00 30.48 1 MET B O 1
ATOM 3077 N N . ILE B 1 2 ? 37.177 10.162 79.994 1.00 25.45 2 ILE B N 1
ATOM 3078 C CA . ILE B 1 2 ? 37.573 11.515 79.744 1.00 22.38 2 ILE B CA 1
ATOM 3079 C C . ILE B 1 2 ? 39.057 11.594 80.089 1.00 20.53 2 ILE B C 1
ATOM 3080 O O . ILE B 1 2 ? 39.420 11.282 81.209 1.00 20.28 2 ILE B O 1
ATOM 3085 N N . PRO B 1 3 ? 39.910 12.026 79.136 1.00 18.38 3 PRO B N 1
ATOM 3086 C CA . PRO B 1 3 ? 41.347 12.157 79.399 1.00 17.63 3 PRO B CA 1
ATOM 3087 C C . PRO B 1 3 ? 41.614 13.149 80.541 1.00 17.14 3 PRO B C 1
ATOM 3088 O O . PRO B 1 3 ? 40.831 14.074 80.762 1.00 16.22 3 PRO B O 1
ATOM 3092 N N . ALA B 1 4 ? 42.713 12.957 81.279 1.00 16.93 4 ALA B N 1
ATOM 3093 C CA . ALA B 1 4 ? 43.044 13.831 82.418 1.00 16.54 4 ALA B CA 1
ATOM 3094 C C . ALA B 1 4 ? 43.202 15.331 82.069 1.00 16.19 4 ALA B C 1
ATOM 3095 O O . ALA B 1 4 ? 42.937 16.214 82.889 1.00 15.58 4 ALA B O 1
ATOM 3097 N N . HIS B 1 5 ? 43.632 15.631 80.848 1.00 14.44 5 HIS B N 1
ATOM 3098 C CA . HIS B 1 5 ? 43.845 17.014 80.467 1.00 13.86 5 HIS B CA 1
ATOM 3099 C C . HIS B 1 5 ? 42.542 17.724 80.018 1.00 13.54 5 HIS B C 1
ATOM 3100 O O . HIS B 1 5 ? 42.602 18.885 79.672 1.00 15.21 5 HIS B O 1
ATOM 3107 N N . VAL B 1 6 ? 41.423 17.013 79.979 1.00 13.67 6 VAL B N 1
ATOM 3108 C CA . VAL B 1 6 ? 40.122 17.593 79.591 1.00 13.33 6 VAL B CA 1
ATOM 3109 C C . VAL B 1 6 ? 39.319 17.924 80.842 1.00 14.73 6 VAL B C 1
ATOM 3110 O O . VAL B 1 6 ? 38.915 16.989 81.563 1.00 13.98 6 VAL B O 1
ATOM 3114 N N . PRO B 1 7 ? 39.097 19.233 81.114 1.00 15.19 7 PRO B N 1
ATOM 3115 C CA . PRO B 1 7 ? 38.259 19.600 82.281 1.00 16.75 7 PRO B CA 1
ATOM 3116 C C . PRO B 1 7 ? 36.858 19.049 82.120 1.00 16.98 7 PRO B C 1
ATOM 3117 O O . PRO B 1 7 ? 36.328 19.004 80.996 1.00 16.35 7 PRO B O 1
ATOM 3121 N N . ALA B 1 8 ? 36.244 18.624 83.222 1.00 17.84 8 ALA B N 1
ATOM 3122 C CA . ALA B 1 8 ? 34.915 18.019 83.134 1.00 18.04 8 ALA B CA 1
ATOM 3123 C C . ALA B 1 8 ? 33.900 18.985 82.504 1.00 18.17 8 ALA B C 1
ATOM 3124 O O . ALA B 1 8 ? 33.013 18.540 81.801 1.00 16.51 8 ALA B O 1
ATOM 3126 N N . ASP B 1 9 ? 34.044 20.289 82.743 1.00 18.67 9 ASP B N 1
ATOM 3127 C CA . ASP B 1 9 ? 33.053 21.238 82.221 1.00 19.96 9 ASP B CA 1
ATOM 3128 C C . ASP B 1 9 ? 33.124 21.430 80.685 1.00 19.45 9 ASP B C 1
ATOM 3129 O O . ASP B 1 9 ? 32.224 22.038 80.092 1.00 18.48 9 ASP B O 1
ATOM 3134 N N . ARG B 1 10 ? 34.164 20.860 80.068 1.00 18.14 10 ARG B N 1
ATOM 3135 C CA . ARG B 1 10 ? 34.360 20.906 78.591 1.00 17.60 10 ARG B CA 1
ATOM 3136 C C . ARG B 1 10 ? 33.890 19.657 77.868 1.00 16.82 10 ARG B C 1
ATOM 3137 O O . ARG B 1 10 ? 33.998 19.581 76.645 1.00 16.88 10 ARG B O 1
ATOM 3145 N N . VAL B 1 11 ? 33.393 18.670 78.595 1.00 15.70 11 VAL B N 1
ATOM 3146 C CA . VAL B 1 11 ? 32.887 17.441 77.979 1.00 15.65 11 VAL B CA 1
ATOM 3147 C C . VAL B 1 11 ? 31.478 17.582 77.350 1.00 15.91 11 VAL B C 1
ATOM 3148 O O . VAL B 1 11 ? 30.557 18.118 77.979 1.00 15.74 11 VAL B O 1
ATOM 3152 N N . VAL B 1 12 ? 31.339 17.113 76.108 1.00 14.69 12 VAL B N 1
ATOM 3153 C CA . VAL B 1 12 ? 30.035 16.966 75.427 1.00 14.71 12 VAL B CA 1
ATOM 3154 C C . VAL B 1 12 ? 29.942 15.603 74.766 1.00 15.27 12 VAL B C 1
ATOM 3155 O O . VAL B 1 12 ? 30.925 14.846 74.743 1.00 15.02 12 VAL B O 1
ATOM 3159 N N . ASP B 1 13 ? 28.791 15.268 74.209 1.00 14.48 13 ASP B N 1
ATOM 3160 C CA . ASP B 1 13 ? 28.724 14.028 73.447 1.00 17.16 13 ASP B CA 1
ATOM 3161 C C . ASP B 1 13 ? 28.326 14.284 71.981 1.00 16.48 13 ASP B C 1
ATOM 3162 O O . ASP B 1 13 ? 27.984 13.360 71.230 1.00 17.28 13 ASP B O 1
ATOM 3167 N N . PHE B 1 14 ? 28.403 15.553 71.596 1.00 16.18 14 PHE B N 1
ATOM 3168 C CA . PHE B 1 14 ? 28.073 16.028 70.241 1.00 15.51 14 PHE B CA 1
ATOM 3169 C C . PHE B 1 14 ? 28.672 15.118 69.159 1.00 15.42 14 PHE B C 1
ATOM 3170 O O . PHE B 1 14 ? 29.910 14.956 69.089 1.00 14.60 14 PHE B O 1
ATOM 3178 N N . ASP B 1 15 ? 27.794 14.546 68.323 1.00 14.42 15 ASP B N 1
ATOM 3179 C CA . ASP B 1 15 ? 28.185 13.677 67.218 1.00 14.88 15 ASP B CA 1
ATOM 3180 C C . ASP B 1 15 ? 28.235 14.518 65.947 1.00 13.88 15 ASP B C 1
ATOM 3181 O O . ASP B 1 15 ? 27.188 15.004 65.467 1.00 13.64 15 ASP B O 1
ATOM 3186 N N . ILE B 1 16 ? 29.443 14.707 65.417 1.00 13.11 16 ILE B N 1
ATOM 3187 C CA . ILE B 1 16 ? 29.625 15.541 64.217 1.00 13.22 16 ILE B CA 1
ATOM 3188 C C . ILE B 1 16 ? 28.940 14.998 62.965 1.00 13.95 16 ILE B C 1
ATOM 3189 O O . ILE B 1 16 ? 28.614 15.758 62.025 1.00 14.33 16 ILE B O 1
ATOM 3194 N N . PHE B 1 17 ? 28.681 13.689 62.960 1.00 15.25 17 PHE B N 1
ATOM 3195 C CA . PHE B 1 17 ? 28.010 13.065 61.811 1.00 17.20 17 PHE B CA 1
ATOM 3196 C C . PHE B 1 17 ? 26.522 13.214 61.921 1.00 17.66 17 PHE B C 1
ATOM 3197 O O . PHE B 1 17 ? 25.853 13.138 60.911 1.00 19.69 17 PHE B O 1
ATOM 3205 N N . ASN B 1 18 ? 26.021 13.464 63.129 1.00 17.79 18 ASN B N 1
ATOM 3206 C CA . ASN B 1 18 ? 24.590 13.605 63.350 1.00 19.16 18 ASN B CA 1
ATOM 3207 C C . ASN B 1 18 ? 24.203 14.556 64.462 1.00 18.59 18 ASN B C 1
ATOM 3208 O O . ASN B 1 18 ? 23.639 14.144 65.455 1.00 18.59 18 ASN B O 1
ATOM 3213 N N . PRO B 1 19 ? 24.503 15.842 64.294 1.00 17.90 19 PRO B N 1
ATOM 3214 C CA . PRO B 1 19 ? 24.206 16.772 65.379 1.00 18.61 19 PRO B CA 1
ATOM 3215 C C . PRO B 1 19 ? 22.684 16.806 65.618 1.00 18.91 19 PRO B C 1
ATOM 3216 O O . PRO B 1 19 ? 21.921 16.610 64.674 1.00 17.88 19 PRO B O 1
ATOM 3220 N N . PRO B 1 20 ? 22.249 16.964 66.877 1.00 19.87 20 PRO B N 1
ATOM 3221 C CA . PRO B 1 20 ? 20.818 17.025 67.166 1.00 19.41 20 PRO B CA 1
ATOM 3222 C C . PRO B 1 20 ? 20.092 18.095 66.345 1.00 17.93 20 PRO B C 1
ATOM 3223 O O . PRO B 1 20 ? 20.512 19.247 66.324 1.00 17.77 20 PRO B O 1
ATOM 3227 N N . GLY B 1 21 ? 19.025 17.719 65.661 1.00 16.34 21 GLY B N 1
ATOM 3228 C CA . GLY B 1 21 ? 18.254 18.692 64.846 1.00 15.41 21 GLY B CA 1
ATOM 3229 C C . GLY B 1 21 ? 18.833 19.010 63.467 1.00 14.19 21 GLY B C 1
ATOM 3230 O O . GLY B 1 21 ? 18.293 19.863 62.745 1.00 15.56 21 GLY B O 1
ATOM 3231 N N . VAL B 1 22 ? 19.911 18.330 63.084 1.00 13.86 22 VAL B N 1
ATOM 3232 C CA . VAL B 1 22 ? 20.597 18.606 61.802 1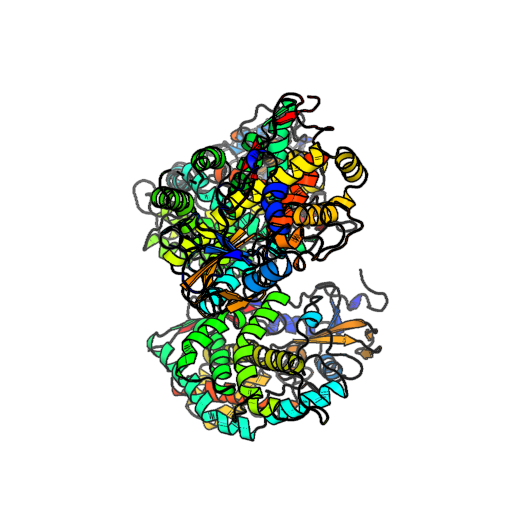.00 13.64 22 VAL B CA 1
ATOM 3233 C C . VAL B 1 22 ? 19.663 18.390 60.611 1.00 14.67 22 VAL B C 1
ATOM 3234 O O . VAL B 1 22 ? 19.797 19.058 59.572 1.00 14.33 22 VAL B O 1
ATOM 3238 N N . GLU B 1 23 ? 18.727 17.446 60.743 1.00 14.36 23 GLU B N 1
ATOM 3239 C CA . GLU B 1 23 ? 17.876 17.092 59.618 1.00 16.36 23 GLU B CA 1
ATOM 3240 C C . GLU B 1 23 ? 16.965 18.260 59.230 1.00 15.52 23 GLU B C 1
ATOM 3241 O O . GLU B 1 23 ? 16.602 18.406 58.046 1.00 15.07 23 GLU B O 1
ATOM 3247 N N . GLN B 1 24 ? 16.580 19.057 60.220 1.00 15.71 24 GLN B N 1
ATOM 3248 C CA . GLN B 1 24 ? 15.825 20.283 59.971 1.00 16.82 24 GLN B CA 1
ATOM 3249 C C . GLN B 1 24 ? 16.697 21.502 59.620 1.00 16.67 24 GLN B C 1
ATOM 3250 O O . GLN B 1 24 ? 16.346 22.250 58.723 1.00 16.80 24 GLN B O 1
ATOM 3256 N N . ASP B 1 25 ? 17.815 21.704 60.319 1.00 14.93 25 ASP B N 1
ATOM 3257 C CA . ASP B 1 25 ? 18.562 22.951 60.153 1.00 14.55 25 ASP B CA 1
ATOM 3258 C C . ASP B 1 25 ? 20.000 22.667 60.601 1.00 13.05 25 ASP B C 1
ATOM 3259 O O . ASP B 1 25 ? 20.302 22.663 61.798 1.00 13.42 25 ASP B O 1
ATOM 3264 N N . TYR B 1 26 ? 20.858 22.412 59.630 1.00 11.58 26 TYR B N 1
ATOM 3265 C CA . TYR B 1 26 ? 22.306 22.225 59.869 1.00 10.75 26 TYR B CA 1
ATOM 3266 C C . TYR B 1 26 ? 22.914 23.363 60.700 1.00 10.33 26 TYR B C 1
ATOM 3267 O O . TYR B 1 26 ? 23.726 23.130 61.610 1.00 11.87 26 TYR B O 1
ATOM 3276 N N . PHE B 1 27 ? 22.555 24.594 60.371 1.00 9.95 27 PHE B N 1
ATOM 3277 C CA . PHE B 1 27 ? 23.149 25.774 61.001 1.00 11.33 27 PHE B CA 1
ATOM 3278 C C . PHE B 1 27 ? 22.766 25.885 62.485 1.00 11.50 27 PHE B C 1
ATOM 3279 O O . PHE B 1 27 ? 23.634 26.081 63.340 1.00 11.60 27 PHE B O 1
ATOM 3287 N N . ALA B 1 28 ? 21.480 25.731 62.776 1.00 11.30 28 ALA B N 1
ATOM 3288 C CA . ALA B 1 28 ? 21.044 25.810 64.153 1.00 11.20 28 ALA B CA 1
ATOM 3289 C C . ALA B 1 28 ? 21.640 24.669 65.016 1.00 11.14 28 ALA B C 1
ATOM 3290 O O . ALA B 1 28 ? 22.022 24.900 66.172 1.00 10.58 28 ALA B O 1
ATOM 3292 N N . ALA B 1 29 ? 21.747 23.473 64.434 1.00 11.13 29 ALA B N 1
ATOM 3293 C CA . ALA B 1 29 ? 22.298 22.287 65.130 1.00 11.39 29 ALA B CA 1
ATOM 3294 C C . ALA B 1 29 ? 23.740 22.550 65.588 1.00 11.15 29 ALA B C 1
ATOM 3295 O O . ALA B 1 29 ? 24.083 22.305 66.760 1.00 11.49 29 ALA B O 1
ATOM 3297 N N . TRP B 1 30 ? 24.563 23.098 64.683 1.00 9.92 30 TRP B N 1
ATOM 3298 C CA . TRP B 1 30 ? 25.930 23.470 65.036 1.00 9.34 30 TRP B CA 1
ATOM 3299 C C . TRP B 1 30 ? 26.044 24.631 66.002 1.00 10.13 30 TRP B C 1
ATOM 3300 O O . TRP B 1 30 ? 26.833 24.563 66.977 1.00 10.49 30 TRP B O 1
ATOM 3311 N N . LYS B 1 31 ? 25.234 25.667 65.771 1.00 10.37 31 LYS B N 1
ATOM 3312 C CA . LYS B 1 31 ? 25.237 26.850 66.644 1.00 12.19 31 LYS B CA 1
ATOM 3313 C C . LYS B 1 31 ? 24.895 26.647 68.106 1.00 12.22 31 LYS B C 1
ATOM 3314 O O . LYS B 1 31 ? 25.219 27.514 68.942 1.00 11.29 31 LYS B O 1
ATOM 3320 N N . THR B 1 32 ? 24.303 25.506 68.418 1.00 13.32 32 THR B N 1
ATOM 3321 C CA . THR B 1 32 ? 24.103 25.117 69.803 1.00 14.75 32 THR B CA 1
ATOM 3322 C C . THR B 1 32 ? 25.408 25.156 70.620 1.00 15.12 32 THR B C 1
ATOM 3323 O O . THR B 1 32 ? 25.381 25.509 71.819 1.00 14.37 32 THR B O 1
ATOM 3327 N N . LEU B 1 33 ? 26.535 24.836 69.975 1.00 13.82 33 LEU B N 1
ATOM 3328 C CA . LEU B 1 33 ? 27.848 24.838 70.654 1.00 13.04 33 LEU B CA 1
ATOM 3329 C C . LEU B 1 33 ? 28.326 26.253 71.040 1.00 13.55 33 LEU B C 1
ATOM 3330 O O . LEU B 1 33 ? 29.172 26.415 71.918 1.00 12.44 33 LEU B O 1
ATOM 3335 N N . LEU B 1 34 ? 27.764 27.292 70.404 1.00 13.24 34 LEU B N 1
ATOM 3336 C CA . LEU B 1 34 ? 28.135 28.665 70.771 1.00 13.89 34 LEU B CA 1
ATOM 3337 C C . LEU B 1 34 ? 27.720 29.018 72.198 1.00 15.52 34 LEU B C 1
ATOM 3338 O O . LEU B 1 34 ? 28.213 29.984 72.770 1.00 16.03 34 LEU B O 1
ATOM 3343 N N . ASP B 1 35 ? 26.802 28.234 72.766 1.00 15.89 35 ASP B N 1
ATOM 3344 C CA . ASP B 1 35 ? 26.338 28.480 74.128 1.00 18.16 35 ASP B CA 1
ATOM 3345 C C . ASP B 1 35 ? 27.114 27.721 75.228 1.00 18.32 35 ASP B C 1
ATOM 3346 O O . ASP B 1 35 ? 26.743 27.728 76.405 1.00 20.69 35 ASP B O 1
ATOM 3351 N N . GLY B 1 36 ? 28.225 27.119 74.841 1.00 17.30 36 GLY B N 1
ATOM 3352 C CA . GLY B 1 36 ? 29.084 26.420 75.781 1.00 15.50 36 GLY B CA 1
ATOM 3353 C C . GLY B 1 36 ? 30.509 26.946 75.676 1.00 13.44 36 GLY B C 1
ATOM 3354 O O . GLY B 1 36 ? 30.777 27.963 75.052 1.00 13.54 36 GLY B O 1
ATOM 3355 N N . PRO B 1 37 ? 31.458 26.223 76.263 1.00 12.69 37 PRO B N 1
ATOM 3356 C CA . PRO B 1 37 ? 32.858 26.611 76.166 1.00 12.17 37 PRO B CA 1
ATOM 3357 C C . PRO B 1 37 ? 33.358 26.642 74.726 1.00 11.31 37 PRO B C 1
ATOM 3358 O O . PRO B 1 37 ? 32.843 25.896 73.882 1.00 12.00 37 PRO B O 1
ATOM 3362 N N . GLY B 1 38 ? 34.364 27.487 74.486 1.00 10.74 38 GLY B N 1
ATOM 3363 C CA . GLY B 1 38 ? 34.912 27.762 73.150 1.00 10.91 38 GLY B CA 1
ATOM 3364 C C . GLY B 1 38 ? 35.733 26.627 72.576 1.00 12.61 38 GLY B C 1
ATOM 3365 O O . GLY B 1 38 ? 36.032 26.613 71.379 1.00 12.61 38 GLY B O 1
ATOM 3366 N N . LEU B 1 39 ? 36.064 25.656 73.416 1.00 11.22 39 LEU B N 1
ATOM 3367 C CA . LEU B 1 39 ? 36.736 24.440 72.963 1.00 11.99 39 LEU B CA 1
ATOM 3368 C C . LEU B 1 39 ? 36.260 23.300 73.838 1.00 11.55 39 LEU B C 1
ATOM 3369 O O . LEU B 1 39 ? 36.454 23.324 75.046 1.00 13.35 39 LEU B O 1
ATOM 3374 N N . VAL B 1 40 ? 35.612 22.317 73.221 1.00 11.52 40 VAL B N 1
ATOM 3375 C CA . VAL B 1 40 ? 34.974 21.208 73.934 1.00 11.07 40 VAL B CA 1
ATOM 3376 C C . VAL B 1 40 ? 35.553 19.870 73.475 1.00 11.25 40 VAL B C 1
ATOM 3377 O O . VAL B 1 40 ? 36.099 19.760 72.367 1.00 9.39 40 VAL B O 1
ATOM 3381 N N . TRP B 1 41 ? 35.420 18.858 74.319 1.00 10.35 41 TRP B N 1
ATOM 3382 C CA . TRP B 1 41 ? 35.885 17.508 74.002 1.00 10.93 41 TRP B CA 1
ATOM 3383 C C . TRP B 1 41 ? 34.658 16.619 73.842 1.00 11.23 41 TRP B C 1
ATOM 3384 O O . TRP B 1 41 ? 33.879 16.428 74.784 1.00 11.11 41 TRP B O 1
ATOM 3395 N N . SER B 1 42 ? 34.455 16.067 72.642 1.00 11.24 42 SER B N 1
ATOM 3396 C CA . SER B 1 42 ? 33.351 15.174 72.472 1.00 11.63 42 SER B CA 1
ATOM 3397 C C . SER B 1 42 ? 33.835 13.770 72.737 1.00 12.32 42 SER B C 1
ATOM 3398 O O . SER B 1 42 ? 34.930 13.383 72.317 1.00 12.94 42 SER B O 1
ATOM 3401 N N . THR B 1 43 ? 33.011 13.013 73.444 1.00 13.31 43 THR B N 1
ATOM 3402 C CA . THR B 1 43 ? 33.284 11.588 73.651 1.00 15.29 43 THR B CA 1
ATOM 3403 C C . THR B 1 43 ? 32.855 10.733 72.444 1.00 15.70 43 THR B C 1
ATOM 3404 O O . THR B 1 43 ? 33.226 9.551 72.348 1.00 16.72 43 THR B O 1
ATOM 3408 N N . ALA B 1 44 ? 32.086 11.310 71.525 1.00 15.02 44 ALA B N 1
ATOM 3409 C CA . ALA B 1 44 ? 31.674 10.592 70.313 1.00 15.20 44 ALA B CA 1
ATOM 3410 C C . ALA B 1 44 ? 32.825 10.338 69.362 1.00 14.96 44 ALA B C 1
ATOM 3411 O O . ALA B 1 44 ? 33.814 11.033 69.401 1.00 14.91 44 ALA B O 1
ATOM 3413 N N . ASN B 1 45 ? 32.655 9.347 68.483 1.00 15.29 45 ASN B N 1
ATOM 3414 C CA . ASN B 1 45 ? 33.549 9.144 67.351 1.00 15.70 45 ASN B CA 1
ATOM 3415 C C . ASN B 1 45 ? 34.997 8.995 67.803 1.00 15.73 45 ASN B C 1
ATOM 3416 O O . ASN B 1 45 ? 35.891 9.569 67.223 1.00 15.15 45 ASN B O 1
ATOM 3421 N N . GLY B 1 46 ? 35.185 8.258 68.891 1.00 16.62 46 GLY B N 1
ATOM 3422 C CA . GLY B 1 46 ? 36.517 7.954 69.403 1.00 16.69 46 GLY B CA 1
ATOM 3423 C C . GLY B 1 46 ? 37.154 9.041 70.240 1.00 17.02 46 GLY B C 1
ATOM 3424 O O . GLY B 1 46 ? 38.300 8.891 70.660 1.00 18.35 46 GLY B O 1
ATOM 3425 N N . GLY B 1 47 ? 36.437 10.130 70.507 1.00 16.12 47 GLY B N 1
ATOM 3426 C CA . GLY B 1 47 ? 37.009 11.191 71.333 1.00 14.36 47 GLY B CA 1
ATOM 3427 C C . GLY B 1 47 ? 37.847 12.217 70.583 1.00 13.03 47 GLY B C 1
ATOM 3428 O O . GLY B 1 47 ? 38.871 11.894 69.943 1.00 13.62 47 GLY B O 1
ATOM 3429 N N . HIS B 1 48 ? 37.421 13.477 70.638 1.00 11.45 48 HIS B N 1
ATOM 3430 C CA . HIS B 1 48 ? 38.134 14.525 69.924 1.00 9.89 48 HIS B CA 1
ATOM 3431 C C . HIS B 1 48 ? 37.659 15.910 70.390 1.00 8.25 48 HIS B C 1
ATOM 3432 O O . HIS B 1 48 ? 36.544 16.059 70.860 1.00 9.34 48 HIS B O 1
ATOM 3439 N N . TRP B 1 49 ? 38.497 16.909 70.197 1.00 8.83 49 TRP B N 1
ATOM 3440 C CA . TRP B 1 49 ? 38.122 18.309 70.460 1.00 8.75 49 TRP B CA 1
ATOM 3441 C C . TRP B 1 49 ? 37.228 18.873 69.331 1.00 9.31 49 TRP B C 1
ATOM 3442 O O . TRP B 1 49 ? 37.303 18.432 68.175 1.00 9.01 49 TRP B O 1
ATOM 3453 N N . ILE B 1 50 ? 36.432 19.885 69.682 1.00 8.25 50 ILE B N 1
ATOM 3454 C CA . ILE B 1 50 ? 35.654 20.648 68.697 1.00 8.29 50 ILE B CA 1
ATOM 3455 C C . ILE B 1 50 ? 35.839 22.106 69.069 1.00 8.55 50 ILE B C 1
ATOM 3456 O O . ILE B 1 50 ? 35.615 22.476 70.222 1.00 8.61 50 ILE B O 1
ATOM 3461 N N . ALA B 1 51 ? 36.285 22.926 68.111 1.00 8.83 51 ALA B N 1
ATOM 3462 C CA . ALA B 1 51 ? 36.383 24.334 68.324 1.00 10.35 51 ALA B CA 1
ATOM 3463 C C . ALA B 1 51 ? 34.968 24.884 68.192 1.00 10.93 51 ALA B C 1
ATOM 3464 O O . ALA B 1 51 ? 34.227 24.490 67.266 1.00 10.13 51 ALA B O 1
ATOM 3466 N N . ALA B 1 52 ? 34.590 25.758 69.132 1.00 10.53 52 ALA B N 1
ATOM 3467 C CA . ALA B 1 52 ? 33.172 26.067 69.332 1.00 11.12 52 ALA B CA 1
ATOM 3468 C C . ALA B 1 52 ? 32.896 27.553 69.519 1.00 11.52 52 ALA B C 1
ATOM 3469 O O . ALA B 1 52 ? 31.831 27.941 70.038 1.00 13.01 52 ALA B O 1
ATOM 3471 N N . ARG B 1 53 ? 33.858 28.367 69.123 1.00 11.69 53 ARG B N 1
ATOM 3472 C CA . ARG B 1 53 ? 33.741 29.829 69.152 1.00 12.17 53 ARG B CA 1
ATOM 3473 C C . ARG B 1 53 ? 34.571 30.319 67.981 1.00 11.89 53 ARG B C 1
ATOM 3474 O O . ARG B 1 53 ? 35.627 29.733 67.674 1.00 10.74 53 ARG B O 1
ATOM 3482 N N . GLY B 1 54 ? 34.159 31.416 67.366 1.00 10.87 54 GLY B N 1
ATOM 3483 C CA . GLY B 1 54 ? 34.835 31.871 66.149 1.00 12.42 54 GLY B CA 1
ATOM 3484 C C . GLY B 1 54 ? 36.320 32.120 66.269 1.00 12.54 54 GLY B C 1
ATOM 3485 O O . GLY B 1 54 ? 37.078 31.675 65.406 1.00 11.36 54 GLY B O 1
ATOM 3486 N N . ASP B 1 55 ? 36.769 32.807 67.329 1.00 11.98 55 ASP B N 1
ATOM 3487 C CA . ASP B 1 55 ? 38.212 33.044 67.438 1.00 11.84 55 ASP B CA 1
ATOM 3488 C C . ASP B 1 55 ? 38.997 31.729 67.558 1.00 10.72 55 ASP B C 1
ATOM 3489 O O . ASP B 1 55 ? 40.105 31.645 67.054 1.00 10.76 55 ASP B O 1
ATOM 3494 N N . VAL B 1 56 ? 38.428 30.728 68.230 1.00 9.09 56 VAL B N 1
ATOM 3495 C CA . VAL B 1 56 ? 39.083 29.407 68.352 1.00 8.23 56 VAL B CA 1
ATOM 3496 C C . VAL B 1 56 ? 39.124 28.661 66.996 1.00 7.94 56 VAL B C 1
ATOM 3497 O O . VAL B 1 56 ? 40.176 28.135 66.589 1.00 8.34 56 VAL B O 1
ATOM 3501 N N . VAL B 1 57 ? 38.001 28.617 66.300 1.00 7.79 57 VAL B N 1
ATOM 3502 C CA . VAL B 1 57 ? 37.966 27.989 64.970 1.00 8.47 57 VAL B CA 1
ATOM 3503 C C . VAL B 1 57 ? 39.041 28.601 64.076 1.00 8.85 57 VAL B C 1
ATOM 3504 O O . VAL B 1 57 ? 39.861 27.888 63.468 1.00 10.16 57 VAL B O 1
ATOM 3508 N N . ARG B 1 58 ? 39.036 29.929 63.995 1.00 9.69 58 ARG B N 1
ATOM 3509 C CA . ARG B 1 58 ? 39.884 30.676 63.089 1.00 9.92 58 ARG B CA 1
ATOM 3510 C C . ARG B 1 58 ? 41.375 30.519 63.458 1.00 10.51 58 ARG B C 1
ATOM 3511 O O . ARG B 1 58 ? 42.212 30.336 62.582 1.00 8.80 58 ARG B O 1
ATOM 3519 N N . GLU B 1 59 ? 41.715 30.519 64.759 1.00 10.01 59 GLU B N 1
ATOM 3520 C CA . GLU B 1 59 ? 43.141 30.444 65.120 1.00 10.97 59 GLU B CA 1
ATOM 3521 C C . GLU B 1 59 ? 43.681 29.025 64.939 1.00 9.57 59 GLU B C 1
ATOM 3522 O O . GLU B 1 59 ? 44.806 28.812 64.426 1.00 10.09 59 GLU B O 1
ATOM 3528 N N . LEU B 1 60 ? 42.896 28.041 65.338 1.00 8.48 60 LEU B N 1
ATOM 3529 C CA . LEU B 1 60 ? 43.324 26.648 65.200 1.00 9.57 60 LEU B CA 1
ATOM 3530 C C . LEU B 1 60 ? 43.428 26.229 63.737 1.00 10.04 60 LEU B C 1
ATOM 3531 O O . LEU B 1 60 ? 44.291 25.443 63.375 1.00 9.64 60 LEU B O 1
ATOM 3536 N N . TRP B 1 61 ? 42.513 26.711 62.918 1.00 8.98 61 TRP B N 1
ATOM 3537 C CA . TRP B 1 61 ? 42.541 26.371 61.466 1.00 10.70 61 TRP B CA 1
ATOM 3538 C C . TRP B 1 61 ? 43.790 26.911 60.750 1.00 11.46 61 TRP B C 1
ATOM 3539 O O . TRP B 1 61 ? 44.366 26.242 59.887 1.00 12.60 61 TRP B O 1
ATOM 3550 N N . GLY B 1 62 ? 44.195 28.120 61.084 1.00 11.66 62 GLY B N 1
ATOM 3551 C CA . GLY B 1 62 ? 45.445 28.673 60.573 1.00 13.70 62 GLY B CA 1
ATOM 3552 C C . GLY B 1 62 ? 46.730 28.067 61.153 1.00 14.63 62 GLY B C 1
ATOM 3553 O O . GLY B 1 62 ? 47.808 28.324 60.599 1.00 17.34 62 GLY B O 1
ATOM 3554 N N . ASP B 1 63 ? 46.648 27.281 62.232 1.00 14.33 63 ASP B N 1
ATOM 3555 C CA . ASP B 1 63 ? 47.874 26.727 62.894 1.00 15.39 63 ASP B CA 1
ATOM 3556 C C . ASP B 1 63 ? 48.300 25.445 62.207 1.00 15.14 63 ASP B C 1
ATOM 3557 O O . ASP B 1 63 ? 48.159 24.365 62.753 1.00 15.68 63 ASP B O 1
ATOM 3562 N N . ALA B 1 64 ? 48.810 25.594 60.999 1.00 15.73 64 ALA B N 1
ATOM 3563 C CA . ALA B 1 64 ? 49.110 24.465 60.098 1.00 16.09 64 ALA B CA 1
ATOM 3564 C C . ALA B 1 64 ? 50.348 23.676 60.559 1.00 16.91 64 ALA B C 1
ATOM 3565 O O . ALA B 1 64 ? 50.529 22.516 60.197 1.00 17.37 64 ALA B O 1
ATOM 3567 N N . GLU B 1 65 ? 51.183 24.308 61.376 1.00 16.41 65 GLU B N 1
ATOM 3568 C CA . GLU B 1 65 ? 52.412 23.667 61.854 1.00 16.79 65 GLU B CA 1
ATOM 3569 C C . GLU B 1 65 ? 52.212 22.693 63.032 1.00 15.80 65 GLU B C 1
ATOM 3570 O O . GLU B 1 65 ? 52.867 21.648 63.118 1.00 14.75 65 GLU B O 1
ATOM 3576 N N . ARG B 1 66 ? 51.319 23.044 63.943 1.00 13.50 66 ARG B N 1
ATOM 3577 C CA . ARG B 1 66 ? 51.153 22.254 65.153 1.00 13.33 66 ARG B CA 1
ATOM 3578 C C . ARG B 1 66 ? 49.948 21.358 65.062 1.00 12.27 66 ARG B C 1
ATOM 3579 O O . ARG B 1 66 ? 49.872 20.349 65.764 1.00 11.62 66 ARG B O 1
ATOM 3587 N N . LEU B 1 67 ? 49.018 21.727 64.175 1.00 9.65 67 LEU B N 1
ATOM 3588 C CA . LEU B 1 67 ? 47.813 20.925 63.932 1.00 10.37 67 LEU B CA 1
ATOM 3589 C C . LEU B 1 67 ? 47.837 20.415 62.498 1.00 9.79 67 LEU B C 1
ATOM 3590 O O . LEU B 1 67 ? 47.509 21.142 61.555 1.00 10.22 67 LEU B O 1
ATOM 3595 N N . SER B 1 68 ? 48.231 19.158 62.347 1.00 10.48 68 SER B N 1
ATOM 3596 C CA . SER B 1 68 ? 48.543 18.571 61.032 1.00 9.71 68 SER B CA 1
ATOM 3597 C C . SER B 1 68 ? 47.268 18.265 60.227 1.00 9.36 68 SER B C 1
ATOM 3598 O O . SER B 1 68 ? 46.202 17.966 60.794 1.00 8.46 68 SER B O 1
ATOM 3601 N N . SER B 1 69 ? 47.385 18.336 58.908 1.00 9.41 69 SER B N 1
ATOM 3602 C CA . SER B 1 69 ? 46.263 17.977 58.013 1.00 11.35 69 SER B CA 1
ATOM 3603 C C . SER B 1 69 ? 46.252 16.497 57.569 1.00 13.41 69 SER B C 1
ATOM 3604 O O . SER B 1 69 ? 45.415 16.077 56.767 1.00 13.43 69 SER B O 1
ATOM 3607 N N . GLN B 1 70 ? 47.170 15.705 58.103 1.00 15.62 70 GLN B N 1
ATOM 3608 C CA . GLN B 1 70 ? 47.387 14.327 57.597 1.00 17.04 70 GLN B CA 1
ATOM 3609 C C . GLN B 1 70 ? 46.229 13.372 57.862 1.00 17.36 70 GLN B C 1
ATOM 3610 O O . GLN B 1 70 ? 45.939 12.512 57.028 1.00 18.31 70 GLN B O 1
ATOM 3616 N N . CYS B 1 71 ? 45.535 13.546 58.982 1.00 16.74 71 CYS B N 1
ATOM 3617 C CA . CYS B 1 71 ? 44.539 12.585 59.438 1.00 17.72 71 CYS B CA 1
ATOM 3618 C C . CYS B 1 71 ? 43.263 12.569 58.580 1.00 17.40 71 CYS B C 1
ATOM 3619 O O . CYS B 1 71 ? 42.568 11.538 58.509 1.00 17.82 71 CYS B O 1
ATOM 3622 N N . LEU B 1 72 ? 42.974 13.712 57.956 1.00 16.26 72 LEU B N 1
ATOM 3623 C CA . LEU B 1 72 ? 41.799 13.953 57.107 1.00 15.97 72 LEU B CA 1
ATOM 3624 C C . LEU B 1 72 ? 40.437 13.960 57.795 1.00 16.45 72 LEU B C 1
ATOM 3625 O O . LEU B 1 72 ? 39.611 14.831 57.506 1.00 16.24 72 LEU B O 1
ATOM 3630 N N . ALA B 1 73 ? 40.184 12.959 58.640 1.00 16.47 73 ALA B N 1
ATOM 3631 C CA . ALA B 1 73 ? 38.858 12.757 59.219 1.00 17.58 73 ALA B CA 1
ATOM 3632 C C . ALA B 1 73 ? 38.970 12.111 60.596 1.00 18.28 73 ALA B C 1
ATOM 3633 O O . ALA B 1 73 ? 40.010 11.516 60.907 1.00 18.56 73 ALA B O 1
ATOM 3635 N N . VAL B 1 74 ? 37.921 12.228 61.418 1.00 19.16 74 VAL B N 1
ATOM 3636 C CA . VAL B 1 74 ? 37.890 11.514 62.715 1.00 21.40 74 VAL B CA 1
ATOM 3637 C C . VAL B 1 74 ? 37.583 10.009 62.581 1.00 23.29 74 VAL B C 1
ATOM 3638 O O . VAL B 1 74 ? 37.782 9.234 63.532 1.00 25.49 74 VAL B O 1
ATOM 3642 N N . THR B 1 75 ? 37.113 9.607 61.407 1.00 24.06 75 THR B N 1
ATOM 3643 C CA . THR B 1 75 ? 36.912 8.189 61.085 1.00 24.94 75 THR B CA 1
ATOM 3644 C C . THR B 1 75 ? 38.257 7.570 60.773 1.00 24.63 75 THR B C 1
ATOM 3645 O O . THR B 1 75 ? 38.956 8.040 59.860 1.00 24.98 75 THR B O 1
ATOM 3649 N N . PRO B 1 76 ? 38.624 6.519 61.528 1.00 24.31 76 PRO B N 1
ATOM 3650 C CA . PRO B 1 76 ? 39.884 5.793 61.366 1.00 24.90 76 PRO B CA 1
ATOM 3651 C C . PRO B 1 76 ? 40.034 5.296 59.942 1.00 24.74 76 PRO B C 1
ATOM 3652 O O . PRO B 1 76 ? 39.068 4.811 59.360 1.00 24.75 76 PRO B O 1
ATOM 3656 N N . GLY B 1 77 ? 41.233 5.452 59.392 1.00 24.92 77 GLY B N 1
ATOM 3657 C CA . GLY B 1 77 ? 41.574 4.848 58.109 1.00 25.11 77 GLY B CA 1
ATOM 3658 C C . GLY B 1 77 ? 41.258 5.652 56.858 1.00 24.35 77 GLY B C 1
ATOM 3659 O O . GLY B 1 77 ? 41.782 5.344 55.777 1.00 23.76 77 GLY B O 1
ATOM 3660 N N . LEU B 1 78 ? 40.392 6.658 56.988 1.00 22.78 78 LEU B N 1
ATOM 3661 C CA . LEU B 1 78 ? 39.932 7.439 55.837 1.00 21.72 78 LEU B CA 1
ATOM 3662 C C . LEU B 1 78 ? 41.070 8.222 55.184 1.00 20.60 78 LEU B C 1
ATOM 3663 O O . LEU B 1 78 ? 41.225 8.195 53.967 1.00 20.43 78 LEU B O 1
ATOM 3668 N N . GLY B 1 79 ? 41.849 8.943 55.989 1.00 18.48 79 GLY B N 1
ATOM 3669 C CA . GLY B 1 79 ? 42.991 9.675 55.458 1.00 18.98 79 GLY B CA 1
ATOM 3670 C C . GLY B 1 79 ? 44.078 8.760 54.915 1.00 18.70 79 GLY B C 1
ATOM 3671 O O . GLY B 1 79 ? 44.738 9.076 53.912 1.00 17.27 79 GLY B O 1
ATOM 3672 N N . LYS B 1 80 ? 44.265 7.611 55.576 1.00 19.30 80 LYS B N 1
ATOM 3673 C CA . LYS B 1 80 ? 45.311 6.666 55.137 1.00 19.77 80 LYS B CA 1
ATOM 3674 C C . LYS B 1 80 ? 45.058 6.201 53.700 1.00 19.08 80 LYS B C 1
ATOM 3675 O O . LYS B 1 80 ? 45.991 6.074 52.895 1.00 19.14 80 LYS B O 1
ATOM 3681 N N . VAL B 1 81 ? 43.798 5.968 53.372 1.00 18.67 81 VAL B N 1
ATOM 3682 C CA . VAL B 1 81 ? 43.459 5.544 52.018 1.00 18.52 81 VAL B CA 1
ATOM 3683 C C . VAL B 1 81 ? 43.455 6.699 50.996 1.00 17.47 81 VAL B C 1
ATOM 3684 O O . VAL B 1 81 ? 43.910 6.515 49.878 1.00 16.32 81 VAL B O 1
ATOM 3688 N N . MET B 1 82 ? 42.914 7.867 51.352 1.00 14.86 82 MET B N 1
ATOM 3689 C CA . MET B 1 82 ? 42.728 8.899 50.332 1.00 14.30 82 MET B CA 1
ATOM 3690 C C . MET B 1 82 ? 44.040 9.600 49.952 1.00 12.58 82 MET B C 1
ATOM 3691 O O . MET B 1 82 ? 44.246 9.929 48.795 1.00 12.04 82 MET B O 1
ATOM 3696 N N . GLN B 1 83 ? 44.898 9.869 50.930 1.00 9.78 83 GLN B N 1
ATOM 3697 C CA . GLN B 1 83 ? 46.189 10.518 50.657 1.00 10.91 83 GLN B CA 1
ATOM 3698 C C . GLN B 1 83 ? 46.123 11.685 49.668 1.00 10.21 83 GLN B C 1
ATOM 3699 O O . GLN B 1 83 ? 46.945 11.756 48.743 1.00 10.19 83 GLN B O 1
ATOM 3705 N N . PHE B 1 84 ? 45.149 12.582 49.856 1.00 7.91 84 PHE B N 1
ATOM 3706 C CA . PHE B 1 84 ? 44.914 13.698 48.951 1.00 8.41 84 PHE B CA 1
ATOM 3707 C C . PHE B 1 84 ? 46.087 14.655 48.884 1.00 9.09 84 PHE B C 1
ATOM 3708 O O . PHE B 1 84 ? 46.699 14.976 49.914 1.00 9.86 84 PHE B O 1
ATOM 3716 N N . ILE B 1 85 ? 46.397 15.122 47.678 1.00 7.71 85 ILE B N 1
ATOM 3717 C CA . ILE B 1 85 ? 47.389 16.182 47.496 1.00 8.42 85 ILE B CA 1
ATOM 3718 C C . ILE B 1 85 ? 46.659 17.393 46.886 1.00 8.20 85 ILE B C 1
ATOM 3719 O O . ILE B 1 85 ? 46.007 17.250 45.871 1.00 7.28 85 ILE B O 1
ATOM 3724 N N . PRO B 1 86 ? 46.829 18.610 47.444 1.00 7.90 86 PRO B N 1
ATOM 3725 C CA . PRO B 1 86 ? 47.657 18.986 48.581 1.00 8.94 86 PRO B CA 1
ATOM 3726 C C . PRO B 1 86 ? 46.941 18.937 49.921 1.00 8.32 86 PRO B C 1
ATOM 3727 O O . PRO B 1 86 ? 47.557 19.253 50.941 1.00 8.47 86 PRO B O 1
ATOM 3731 N N . LEU B 1 87 ? 45.677 18.512 49.945 1.00 7.29 87 LEU B N 1
ATOM 3732 C CA . LEU B 1 87 ? 44.853 18.623 51.191 1.00 8.06 87 LEU B CA 1
ATOM 3733 C C . LEU B 1 87 ? 45.455 18.023 52.468 1.00 7.55 87 LEU B C 1
ATOM 3734 O O . LEU B 1 87 ? 45.363 18.617 53.541 1.00 9.20 87 LEU B O 1
ATOM 3739 N N . GLN B 1 88 ? 46.056 16.851 52.365 1.00 8.50 88 GLN B N 1
ATOM 3740 C CA . GLN B 1 88 ? 46.594 16.150 53.527 1.00 9.89 88 GLN B CA 1
ATOM 3741 C C . GLN B 1 88 ? 48.072 16.369 53.823 1.00 10.44 88 GLN B C 1
ATOM 3742 O O . GLN B 1 88 ? 48.599 15.721 54.732 1.00 11.61 88 GLN B O 1
ATOM 3748 N N . GLN B 1 89 ? 48.741 17.208 53.046 1.00 10.58 89 GLN B N 1
ATOM 3749 C CA . GLN B 1 89 ? 50.163 17.437 53.259 1.00 10.68 89 GLN B CA 1
ATOM 3750 C C . GLN B 1 89 ? 50.447 18.556 54.251 1.00 10.54 89 GLN B C 1
ATOM 3751 O O . GLN B 1 89 ? 49.650 19.495 54.400 1.00 10.06 89 GLN B O 1
ATOM 3757 N N . ASP B 1 90 ? 51.613 18.469 54.882 1.00 10.56 90 ASP B N 1
ATOM 3758 C CA . ASP B 1 90 ? 52.104 19.541 55.775 1.00 12.62 90 ASP B CA 1
ATOM 3759 C C . ASP B 1 90 ? 53.418 20.156 55.329 1.00 12.66 90 ASP B C 1
ATOM 3760 O O . ASP B 1 90 ? 54.179 19.543 54.564 1.00 12.86 90 ASP B O 1
ATOM 3765 N N . GLY B 1 91 ? 53.681 21.365 55.819 1.00 12.96 91 GLY B N 1
ATOM 3766 C CA . GLY B 1 91 ? 55.035 21.964 55.766 1.00 14.45 91 GLY B CA 1
ATOM 3767 C C . GLY B 1 91 ? 55.558 22.235 54.356 1.00 14.38 91 GLY B C 1
ATOM 3768 O O . GLY B 1 91 ? 54.803 22.695 53.458 1.00 12.08 91 GLY B O 1
ATOM 3769 N N . ALA B 1 92 ? 56.845 21.928 54.145 1.00 13.06 92 ALA B N 1
ATOM 3770 C CA . ALA B 1 92 ? 57.481 22.227 52.862 1.00 12.99 92 ALA B CA 1
ATOM 3771 C C . ALA B 1 92 ? 56.917 21.332 51.743 1.00 12.44 92 ALA B C 1
ATOM 3772 O O . ALA B 1 92 ? 56.800 21.762 50.583 1.00 13.91 92 ALA B O 1
ATOM 3774 N N . GLU B 1 93 ? 56.543 20.109 52.086 1.00 11.15 93 GLU B N 1
ATOM 3775 C CA . GLU B 1 93 ? 55.921 19.220 51.088 1.00 12.32 93 GLU B CA 1
ATOM 3776 C C . GLU B 1 93 ? 54.589 19.832 50.552 1.00 10.24 93 GLU B C 1
ATOM 3777 O O . GLU B 1 93 ? 54.330 19.934 49.345 1.00 9.08 93 GLU B O 1
ATOM 3783 N N . HIS B 1 94 ? 53.756 20.308 51.462 1.00 10.60 94 HIS B N 1
ATOM 3784 C CA . HIS B 1 94 ? 52.518 20.993 51.055 1.00 9.23 94 HIS B CA 1
ATOM 3785 C C . HIS B 1 94 ? 52.771 22.188 50.156 1.00 10.63 94 HIS B C 1
ATOM 3786 O O . HIS B 1 94 ? 52.106 22.362 49.134 1.00 10.04 94 HIS B O 1
ATOM 3793 N N . LYS B 1 95 ? 53.684 23.059 50.566 1.00 11.98 95 LYS B N 1
ATOM 3794 C CA . LYS B 1 95 ? 53.984 24.228 49.782 1.00 13.01 95 LYS B CA 1
ATOM 3795 C C . LYS B 1 95 ? 54.396 23.815 48.362 1.00 12.80 95 LYS B C 1
ATOM 3796 O O . LYS B 1 95 ? 53.910 24.361 47.393 1.00 13.45 95 LYS B O 1
ATOM 3802 N N . ALA B 1 96 ? 55.267 22.813 48.259 1.00 13.82 96 ALA B N 1
ATOM 3803 C CA . ALA B 1 96 ? 55.792 22.396 46.972 1.00 13.28 96 ALA B CA 1
ATOM 3804 C C . ALA B 1 96 ? 54.678 21.924 46.025 1.00 12.89 96 ALA B C 1
ATOM 3805 O O . ALA B 1 96 ? 54.697 22.273 44.843 1.00 13.38 96 ALA B O 1
ATOM 3807 N N . PHE B 1 97 ? 53.728 21.137 46.522 1.00 11.79 97 PHE B N 1
ATOM 3808 C CA . PHE B 1 97 ? 52.610 20.694 45.681 1.00 11.21 97 PHE B CA 1
ATOM 3809 C C . PHE B 1 97 ? 51.529 21.716 45.486 1.00 11.05 97 PHE B C 1
ATOM 3810 O O . PHE B 1 97 ? 50.878 21.717 44.451 1.00 11.29 97 PHE B O 1
ATOM 3818 N N . ARG B 1 98 ? 51.290 22.558 46.496 1.00 10.90 98 ARG B N 1
ATOM 3819 C CA . ARG B 1 98 ? 50.221 23.578 46.403 1.00 9.76 98 ARG B CA 1
ATOM 3820 C C . ARG B 1 98 ? 50.525 24.590 45.298 1.00 10.41 98 ARG B C 1
ATOM 3821 O O . ARG B 1 98 ? 49.626 25.021 44.555 1.00 8.88 98 ARG B O 1
ATOM 3829 N N . THR B 1 99 ? 51.807 24.904 45.136 1.00 10.54 99 THR B N 1
ATOM 3830 C CA . THR B 1 99 ? 52.201 25.885 44.151 1.00 11.54 99 THR B CA 1
ATOM 3831 C C . THR B 1 99 ? 51.748 25.630 42.706 1.00 10.74 99 THR B C 1
ATOM 3832 O O . THR B 1 99 ? 51.122 26.514 42.121 1.00 12.24 99 THR B O 1
ATOM 3836 N N . PRO B 1 100 ? 52.066 24.452 42.132 1.00 11.57 100 PRO B N 1
ATOM 3837 C CA . PRO B 1 100 ? 51.591 24.183 40.769 1.00 11.94 100 PRO B CA 1
ATOM 3838 C C . PRO B 1 100 ? 50.074 24.048 40.706 1.00 10.85 100 PRO B C 1
ATOM 3839 O O . PRO B 1 100 ? 49.474 24.407 39.707 1.00 11.21 100 PRO B O 1
ATOM 3843 N N . VAL B 1 101 ? 49.456 23.523 41.755 1.00 11.07 101 VAL B N 1
ATOM 3844 C CA . VAL B 1 101 ? 47.993 23.423 41.772 1.00 12.23 101 VAL B CA 1
ATOM 3845 C C . VAL B 1 101 ? 47.334 24.820 41.684 1.00 13.80 101 VAL B C 1
ATOM 3846 O O . VAL B 1 101 ? 46.426 25.016 40.861 1.00 14.27 101 VAL B O 1
ATOM 3850 N N . MET B 1 102 ? 47.795 25.776 42.515 1.00 14.88 102 MET B N 1
ATOM 3851 C CA . MET B 1 102 ? 47.308 27.173 42.482 1.00 18.32 102 MET B CA 1
ATOM 3852 C C . MET B 1 102 ? 47.551 27.816 41.128 1.00 18.74 102 MET B C 1
ATOM 3853 O O . MET B 1 102 ? 46.713 28.573 40.631 1.00 19.42 102 MET B O 1
ATOM 3858 N N . LYS B 1 103 ? 48.702 27.543 40.521 1.00 19.45 103 LYS B N 1
ATOM 3859 C CA . LYS B 1 103 ? 48.947 28.095 39.200 1.00 19.90 103 LYS B CA 1
ATOM 3860 C C . LYS B 1 103 ? 47.869 27.625 38.212 1.00 18.86 103 LYS B C 1
ATOM 3861 O O . LYS B 1 103 ? 47.396 28.429 37.395 1.00 19.12 103 LYS B O 1
ATOM 3867 N N . GLY B 1 104 ? 47.442 26.365 38.334 1.00 17.17 104 GLY B N 1
ATOM 3868 C CA . GLY B 1 104 ? 46.399 25.802 37.460 1.00 17.90 104 GLY B CA 1
ATOM 3869 C C . GLY B 1 104 ? 45.053 26.506 37.620 1.00 17.94 104 GLY B C 1
ATOM 3870 O O . GLY B 1 104 ? 44.289 26.638 36.645 1.00 17.35 104 GLY B O 1
ATOM 3871 N N . LEU B 1 105 ? 44.782 26.995 38.838 1.00 17.44 105 LEU B N 1
ATOM 3872 C CA . LEU B 1 105 ? 43.488 27.629 39.158 1.00 18.82 105 LEU B CA 1
ATOM 3873 C C . LEU B 1 105 ? 43.536 29.161 39.250 1.00 19.52 105 LEU B C 1
ATOM 3874 O O . LEU B 1 105 ? 42.594 29.782 39.717 1.00 20.60 105 LEU B O 1
ATOM 3879 N N . ALA B 1 106 ? 44.630 29.753 38.787 1.00 20.28 106 ALA B N 1
ATOM 3880 C CA . ALA B 1 106 ? 44.808 31.205 38.735 1.00 20.89 106 ALA B CA 1
ATOM 3881 C C . ALA B 1 106 ? 43.636 31.980 38.078 1.00 20.86 106 ALA B C 1
ATOM 3882 O O . ALA B 1 106 ? 42.875 31.416 37.255 1.00 19.98 106 ALA B O 1
ATOM 3884 N N . SER B 1 107 ? 43.495 33.250 38.462 1.00 20.81 107 SER B N 1
ATOM 3885 C CA . SER B 1 107 ? 42.410 34.162 38.021 1.00 22.24 107 SER B CA 1
ATOM 3886 C C . SER B 1 107 ? 42.086 34.142 36.522 1.00 21.70 107 SER B C 1
ATOM 3887 O O . SER B 1 107 ? 40.914 34.117 36.126 1.00 22.20 107 SER B O 1
ATOM 3890 N N . ARG B 1 108 ? 43.112 34.190 35.685 1.00 21.97 108 ARG B N 1
ATOM 3891 C CA . ARG B 1 108 ? 42.884 34.242 34.237 1.00 21.89 108 ARG B CA 1
ATOM 3892 C C . ARG B 1 108 ? 42.326 32.929 33.700 1.00 20.79 108 ARG B C 1
ATOM 3893 O O . ARG B 1 108 ? 41.681 32.912 32.682 1.00 20.29 108 ARG B O 1
ATOM 3901 N N . PHE B 1 109 ? 42.574 31.826 34.383 1.00 19.77 109 PHE B N 1
ATOM 3902 C CA . PHE B 1 109 ? 41.960 30.587 33.954 1.00 20.05 109 PHE B CA 1
ATOM 3903 C C . PHE B 1 109 ? 40.490 30.543 34.368 1.00 18.70 109 PHE B C 1
ATOM 3904 O O . PHE B 1 109 ? 39.617 30.130 33.582 1.00 18.51 109 PHE B O 1
ATOM 3912 N N . VAL B 1 110 ? 40.206 31.021 35.570 1.00 17.95 110 VAL B N 1
ATOM 3913 C CA . VAL B 1 110 ? 38.824 31.154 36.018 1.00 18.08 110 VAL B CA 1
ATOM 3914 C C . VAL B 1 110 ? 38.009 32.081 35.109 1.00 18.62 110 VAL B C 1
ATOM 3915 O O . VAL B 1 110 ? 36.899 31.741 34.727 1.00 18.91 110 VAL B O 1
ATOM 3919 N N . VAL B 1 111 ? 38.576 33.230 34.758 1.00 18.82 111 VAL B N 1
ATOM 3920 C CA . VAL B 1 111 ? 37.910 34.150 33.828 1.00 20.15 111 VAL B CA 1
ATOM 3921 C C . VAL B 1 111 ? 37.624 33.465 32.491 1.00 19.60 111 VAL B C 1
ATOM 3922 O O . VAL B 1 111 ? 36.512 33.589 31.957 1.00 19.62 111 VAL B O 1
ATOM 3926 N N . ALA B 1 112 ? 38.609 32.730 31.971 1.00 19.93 112 ALA B N 1
ATOM 3927 C CA . ALA B 1 112 ? 38.466 31.992 30.707 1.00 20.10 112 ALA B CA 1
ATOM 3928 C C . ALA B 1 112 ? 37.390 30.912 30.758 1.00 20.53 112 ALA B C 1
ATOM 3929 O O . ALA B 1 112 ? 36.726 30.636 29.751 1.00 19.33 112 ALA B O 1
ATOM 3931 N N . LEU B 1 113 ? 37.217 30.299 31.928 1.00 19.76 113 LEU B N 1
ATOM 3932 C CA . LEU B 1 113 ? 36.239 29.224 32.074 1.00 20.26 113 LEU B CA 1
ATOM 3933 C C . LEU B 1 113 ? 34.801 29.702 32.156 1.00 19.48 113 LEU B C 1
ATOM 3934 O O . LEU B 1 113 ? 33.887 28.937 31.906 1.00 19.93 113 LEU B O 1
ATOM 3939 N N . GLU B 1 114 ? 34.616 30.955 32.539 1.00 18.92 114 GLU B N 1
ATOM 3940 C CA . GLU B 1 114 ? 33.316 31.461 32.936 1.00 20.35 114 GLU B CA 1
ATOM 3941 C C . GLU B 1 114 ? 32.218 31.226 31.897 1.00 19.85 114 GLU B C 1
ATOM 3942 O O . GLU B 1 114 ? 31.151 30.731 32.249 1.00 20.11 114 GLU B O 1
ATOM 3948 N N . PRO B 1 115 ? 32.481 31.547 30.608 1.00 20.16 115 PRO B N 1
ATOM 3949 C CA . PRO B 1 115 ? 31.424 31.310 29.609 1.00 20.11 115 PRO B CA 1
ATOM 3950 C C . PRO B 1 115 ? 31.106 29.841 29.407 1.00 19.79 115 PRO B C 1
ATOM 3951 O O . PRO B 1 115 ? 29.937 29.501 29.180 1.00 18.43 115 PRO B O 1
ATOM 3955 N N . LYS B 1 116 ? 32.110 28.967 29.546 1.00 18.90 116 LYS B N 1
ATOM 3956 C CA . LYS B 1 116 ? 31.864 27.537 29.411 1.00 19.08 116 LYS B CA 1
ATOM 3957 C C . LYS B 1 116 ? 31.074 26.996 30.598 1.00 17.71 116 LYS B C 1
ATOM 3958 O O . LYS B 1 116 ? 30.196 26.153 30.425 1.00 16.20 116 LYS B O 1
ATOM 3964 N N . VAL B 1 117 ? 31.404 27.462 31.799 1.00 16.96 117 VAL B N 1
ATOM 3965 C CA . VAL B 1 117 ? 30.685 27.029 33.002 1.00 17.04 117 VAL B CA 1
ATOM 3966 C C . VAL B 1 117 ? 29.249 27.543 32.965 1.00 16.84 117 VAL B C 1
ATOM 3967 O O . VAL B 1 117 ? 28.310 26.823 33.284 1.00 15.05 117 VAL B O 1
ATOM 3971 N N . GLN B 1 118 ? 29.080 28.799 32.555 1.00 17.43 118 GLN B N 1
ATOM 3972 C CA . GLN B 1 118 ? 27.752 29.384 32.484 1.00 19.07 118 GLN B CA 1
ATOM 3973 C C . GLN B 1 118 ? 26.882 28.568 31.549 1.00 19.01 118 GLN B C 1
ATOM 3974 O O . GLN B 1 118 ? 25.708 28.319 31.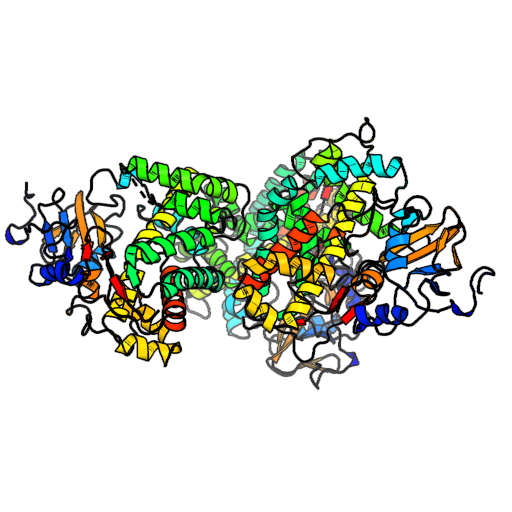850 1.00 18.75 118 GLN B O 1
ATOM 3980 N N . ALA B 1 119 ? 27.459 28.153 30.417 1.00 18.77 119 ALA B N 1
ATOM 3981 C CA . ALA B 1 119 ? 26.765 27.266 29.459 1.00 18.63 119 ALA B CA 1
ATOM 3982 C C . ALA B 1 119 ? 26.350 25.914 30.024 1.00 18.72 119 ALA B C 1
ATOM 3983 O O . ALA B 1 119 ? 25.277 25.387 29.682 1.00 18.48 119 ALA B O 1
ATOM 3985 N N . VAL B 1 120 ? 27.216 25.320 30.857 1.00 18.76 120 VAL B N 1
ATOM 3986 C CA . VAL B 1 120 ? 26.847 24.088 31.566 1.00 18.12 120 VAL B CA 1
ATOM 3987 C C . VAL B 1 120 ? 25.617 24.322 32.463 1.00 16.75 120 VAL B C 1
ATOM 3988 O O . VAL B 1 120 ? 24.650 23.552 32.436 1.00 15.77 120 VAL B O 1
ATOM 3992 N N . ALA B 1 121 ? 25.673 25.378 33.273 1.00 16.22 121 ALA B N 1
ATOM 3993 C CA . ALA B 1 121 ? 24.580 25.722 34.173 1.00 15.44 121 ALA B CA 1
ATOM 3994 C C . ALA B 1 121 ? 23.284 25.913 33.398 1.00 15.42 121 ALA B C 1
ATOM 3995 O O . ALA B 1 121 ? 22.242 25.407 33.818 1.00 15.19 121 ALA B O 1
ATOM 3997 N N . ARG B 1 122 ? 23.351 26.688 32.310 1.00 14.54 122 ARG B N 1
ATOM 3998 C CA . ARG B 1 122 ? 22.184 26.994 31.469 1.00 15.97 122 ARG B CA 1
ATOM 3999 C C . ARG B 1 122 ? 21.541 25.728 30.874 1.00 16.94 122 ARG B C 1
ATOM 4000 O O . ARG B 1 122 ? 20.327 25.566 30.894 1.00 16.56 122 ARG B O 1
ATOM 4008 N N . LYS B 1 123 ? 22.362 24.823 30.361 1.00 17.57 123 LYS B N 1
ATOM 4009 C CA . LYS B 1 123 ? 21.845 23.586 29.785 1.00 18.65 123 LYS B CA 1
ATOM 4010 C C . LYS B 1 123 ? 21.069 22.728 30.802 1.00 18.45 123 LYS B C 1
ATOM 4011 O O . LYS B 1 123 ? 19.990 22.181 30.506 1.00 18.32 123 LYS B O 1
ATOM 4017 N N . LEU B 1 124 ? 21.607 22.631 32.009 1.00 17.15 124 LEU B N 1
ATOM 4018 C CA . LEU B 1 124 ? 20.947 21.870 33.036 1.00 17.09 124 LEU B CA 1
ATOM 4019 C C . LEU B 1 124 ? 19.648 22.554 33.479 1.00 17.04 124 LEU B C 1
ATOM 4020 O O . LEU B 1 124 ? 18.630 21.895 33.685 1.00 18.25 124 LEU B O 1
ATOM 4025 N N . MET B 1 125 ? 19.687 23.865 33.637 1.00 16.44 125 MET B N 1
ATOM 4026 C CA . MET B 1 125 ? 18.493 24.608 34.010 1.00 17.69 125 MET B CA 1
ATOM 4027 C C . MET B 1 125 ? 17.407 24.430 32.934 1.00 18.32 125 MET B C 1
ATOM 4028 O O . MET B 1 125 ? 16.240 24.176 33.246 1.00 17.27 125 MET B O 1
ATOM 4033 N N . GLU B 1 126 ? 17.784 24.601 31.668 1.00 19.84 126 GLU B N 1
ATOM 4034 C CA . GLU B 1 126 ? 16.796 24.471 30.579 1.00 22.08 126 GLU B CA 1
ATOM 4035 C C . GLU B 1 126 ? 16.163 23.062 30.524 1.00 21.91 126 GLU B C 1
ATOM 4036 O O . GLU B 1 126 ? 15.002 22.927 30.150 1.00 22.39 126 GLU B O 1
ATOM 4042 N N . SER B 1 127 ? 16.900 22.032 30.936 1.00 22.38 127 SER B N 1
ATOM 4043 C CA . SER B 1 127 ? 16.372 20.652 30.971 1.00 23.05 127 SER B CA 1
ATOM 4044 C C . SER B 1 127 ? 15.308 20.467 32.060 1.00 23.50 127 SER B C 1
ATOM 4045 O O . SER B 1 127 ? 14.430 19.614 31.949 1.00 22.32 127 SER B O 1
ATOM 4048 N N . LEU B 1 128 ? 15.394 21.276 33.116 1.00 22.95 128 LEU B N 1
ATOM 4049 C CA . LEU B 1 128 ? 14.452 21.178 34.238 1.00 23.04 128 LEU B CA 1
ATOM 4050 C C . LEU B 1 128 ? 13.226 22.053 34.099 1.00 22.32 128 LEU B C 1
ATOM 4051 O O . LEU B 1 128 ? 12.151 21.656 34.530 1.00 22.92 128 LEU B O 1
ATOM 4056 N N . ARG B 1 129 ? 13.406 23.243 33.544 1.00 22.69 129 ARG B N 1
ATOM 4057 C CA . ARG B 1 129 ? 12.385 24.296 33.502 1.00 23.64 129 ARG B CA 1
ATOM 4058 C C . ARG B 1 129 ? 10.934 23.909 33.061 1.00 24.38 129 ARG B C 1
ATOM 4059 O O . ARG B 1 129 ? 9.956 24.334 33.711 1.00 23.49 129 ARG B O 1
ATOM 4067 N N . PRO B 1 130 ? 10.786 23.149 31.956 1.00 24.90 130 PRO B N 1
ATOM 4068 C CA . PRO B 1 130 ? 9.416 22.818 31.492 1.00 25.38 130 PRO B CA 1
ATOM 4069 C C . PRO B 1 130 ? 8.645 21.954 32.455 1.00 25.93 130 PRO B C 1
ATOM 4070 O O . PRO B 1 130 ? 7.436 21.868 32.335 1.00 26.93 130 PRO B O 1
ATOM 4074 N N . ARG B 1 131 ? 9.334 21.290 33.383 1.00 25.55 131 ARG B N 1
ATOM 4075 C CA . ARG B 1 131 ? 8.692 20.419 34.362 1.00 25.12 131 ARG B CA 1
ATOM 4076 C C . ARG B 1 131 ? 7.766 21.098 35.393 1.00 22.90 131 ARG B C 1
ATOM 4077 O O . ARG B 1 131 ? 6.780 20.516 35.825 1.00 21.88 131 ARG B O 1
ATOM 4085 N N . GLY B 1 132 ? 8.086 22.320 35.799 1.00 21.47 132 GLY B N 1
ATOM 4086 C CA . GLY B 1 132 ? 7.332 22.961 36.872 1.00 19.19 132 GLY B CA 1
ATOM 4087 C C . GLY B 1 132 ? 7.705 22.541 38.291 1.00 18.13 132 GLY B C 1
ATOM 4088 O O . GLY B 1 132 ? 7.119 23.047 39.263 1.00 17.02 132 GLY B O 1
ATOM 4089 N N . SER B 1 133 ? 8.656 21.617 38.422 1.00 17.73 133 SER B N 1
ATOM 4090 C CA . SER B 1 133 ? 9.134 21.146 39.743 1.00 18.02 133 SER B CA 1
ATOM 4091 C C . SER B 1 133 ? 10.381 20.300 39.570 1.00 18.34 133 SER B C 1
ATOM 4092 O O . SER B 1 133 ? 10.649 19.810 38.470 1.00 16.98 133 SER B O 1
ATOM 4095 N N . CYS B 1 134 ? 11.145 20.165 40.660 1.00 17.41 134 CYS B N 1
ATOM 4096 C CA . CYS B 1 134 ? 12.291 19.277 40.720 1.00 18.91 134 CYS B CA 1
ATOM 4097 C C . CYS B 1 134 ? 12.663 19.000 42.171 1.00 18.33 134 CYS B C 1
ATOM 4098 O O . CYS B 1 134 ? 12.271 19.725 43.099 1.00 18.46 134 CYS B O 1
ATOM 4101 N N . ASP B 1 135 ? 13.392 17.916 42.350 1.00 18.52 135 ASP B N 1
ATOM 4102 C CA . ASP B 1 135 ? 14.122 17.637 43.559 1.00 18.76 135 ASP B CA 1
ATOM 4103 C C . ASP B 1 135 ? 15.462 18.311 43.265 1.00 17.10 135 ASP B C 1
ATOM 4104 O O . ASP B 1 135 ? 16.294 17.720 42.601 1.00 17.46 135 ASP B O 1
ATOM 4109 N N . PHE B 1 136 ? 15.643 19.548 43.720 1.00 15.68 136 PHE B N 1
ATOM 4110 C CA . PHE B 1 136 ? 16.810 20.315 43.303 1.00 13.72 136 PHE B CA 1
ATOM 4111 C C . PHE B 1 136 ? 18.140 19.593 43.623 1.00 13.99 136 PHE B C 1
ATOM 4112 O O . PHE B 1 136 ? 19.122 19.680 42.845 1.00 13.36 136 PHE B O 1
ATOM 4120 N N . VAL B 1 137 ? 18.190 18.906 44.765 1.00 13.07 137 VAL B N 1
ATOM 4121 C CA . VAL B 1 137 ? 19.415 18.203 45.161 1.00 14.33 137 VAL B CA 1
ATOM 4122 C C . VAL B 1 137 ? 19.819 17.119 44.167 1.00 15.03 137 VAL B C 1
ATOM 4123 O O . VAL B 1 137 ? 20.948 17.118 43.665 1.00 14.51 137 VAL B O 1
ATOM 4127 N N . SER B 1 138 ? 18.911 16.201 43.871 1.00 15.39 138 SER B N 1
ATOM 4128 C CA . SER B 1 138 ? 19.257 15.140 42.939 1.00 16.56 138 SER B CA 1
ATOM 4129 C C . SER B 1 138 ? 19.195 15.587 41.472 1.00 16.54 138 SER B C 1
ATOM 4130 O O . SER B 1 138 ? 19.914 15.029 40.643 1.00 16.91 138 SER B O 1
ATOM 4133 N N . ASP B 1 139 ? 18.349 16.566 41.153 1.00 15.91 139 ASP B N 1
ATOM 4134 C CA . ASP B 1 139 ? 18.194 16.987 39.749 1.00 16.29 139 ASP B CA 1
ATOM 4135 C C . ASP B 1 139 ? 19.128 18.075 39.252 1.00 15.70 139 ASP B C 1
ATOM 4136 O O . ASP B 1 139 ? 19.276 18.254 38.040 1.00 14.60 139 ASP B O 1
ATOM 4141 N N . PHE B 1 140 ? 19.757 18.820 40.159 1.00 13.54 140 PHE B N 1
ATOM 4142 C CA . PHE B 1 140 ? 20.631 19.909 39.722 1.00 12.34 140 PHE B CA 1
ATOM 4143 C C . PHE B 1 140 ? 21.917 19.921 40.530 1.00 11.52 140 PHE B C 1
ATOM 4144 O O . PHE B 1 140 ? 22.991 19.861 39.966 1.00 12.35 140 PHE B O 1
ATOM 4152 N N . ALA B 1 141 ? 21.806 20.048 41.841 1.00 11.37 141 ALA B N 1
ATOM 4153 C CA . ALA B 1 141 ? 22.996 20.294 42.670 1.00 11.39 141 ALA B CA 1
ATOM 4154 C C . ALA B 1 141 ? 24.045 19.178 42.626 1.00 11.58 141 ALA B C 1
ATOM 4155 O O . ALA B 1 141 ? 25.206 19.463 42.553 1.00 11.56 141 ALA B O 1
ATOM 4157 N N . GLU B 1 142 ? 23.628 17.925 42.673 1.00 14.00 142 GLU B N 1
ATOM 4158 C CA . GLU B 1 142 ? 24.550 16.797 42.555 1.00 17.39 142 GLU B CA 1
ATOM 4159 C C . GLU B 1 142 ? 24.972 16.516 41.111 1.00 17.76 142 GLU B C 1
ATOM 4160 O O . GLU B 1 142 ? 25.853 15.690 40.894 1.00 20.75 142 GLU B O 1
ATOM 4166 N N . ILE B 1 143 ? 24.369 17.185 40.129 1.00 16.94 143 ILE B N 1
ATOM 4167 C CA . ILE B 1 143 ? 24.738 16.981 38.712 1.00 16.29 143 ILE B CA 1
ATOM 4168 C C . ILE B 1 143 ? 25.703 18.022 38.172 1.00 14.57 143 ILE B C 1
ATOM 4169 O O . ILE B 1 143 ? 26.644 17.692 37.430 1.00 13.21 143 ILE B O 1
ATOM 4174 N N . LEU B 1 144 ? 25.434 19.293 38.497 1.00 12.59 144 LEU B N 1
ATOM 4175 C CA . LEU B 1 144 ? 26.239 20.408 38.023 1.00 12.43 144 LEU B CA 1
ATOM 4176 C C . LEU B 1 144 ? 27.754 20.220 38.231 1.00 11.77 144 LEU B C 1
ATOM 4177 O O . LEU B 1 144 ? 28.532 20.453 37.308 1.00 10.26 144 LEU B O 1
ATOM 4182 N N . PRO B 1 145 ? 28.173 19.854 39.457 1.00 11.86 145 PRO B N 1
ATOM 4183 C CA . PRO B 1 145 ? 29.608 19.877 39.723 1.00 12.06 145 PRO B CA 1
ATOM 4184 C C . PRO B 1 145 ? 30.385 18.908 38.877 1.00 12.14 145 PRO B C 1
ATOM 4185 O O . PRO B 1 145 ? 31.521 19.209 38.502 1.00 12.95 145 PRO B O 1
ATOM 4189 N N . LEU B 1 146 ? 29.797 17.747 38.580 1.00 11.35 146 LEU B N 1
ATOM 4190 C CA . LEU B 1 146 ? 30.468 16.771 37.710 1.00 12.17 146 LEU B CA 1
ATOM 4191 C C . LEU B 1 146 ? 30.498 17.266 36.279 1.00 12.02 146 LEU B C 1
ATOM 4192 O O . LEU B 1 146 ? 31.526 17.158 35.604 1.00 10.60 146 LEU B O 1
ATOM 4197 N N . ASN B 1 147 ? 29.379 17.811 35.802 1.00 11.64 147 ASN B N 1
ATOM 4198 C CA . ASN B 1 147 ? 29.390 18.488 34.481 1.00 12.81 147 ASN B CA 1
ATOM 4199 C C . ASN B 1 147 ? 30.461 19.577 34.368 1.00 11.74 147 ASN B C 1
ATOM 4200 O O . ASN B 1 147 ? 31.128 19.720 33.336 1.00 12.18 147 ASN B O 1
ATOM 4205 N N . ILE B 1 148 ? 30.664 20.335 35.438 1.00 11.97 148 ILE B N 1
ATOM 4206 C CA . ILE B 1 148 ? 31.699 21.372 35.422 1.00 11.34 148 ILE B CA 1
ATOM 4207 C C . ILE B 1 148 ? 33.093 20.733 35.397 1.00 12.01 148 ILE B C 1
ATOM 4208 O O . ILE B 1 148 ? 34.005 21.176 34.688 1.00 11.81 148 ILE B O 1
ATOM 4213 N N . PHE B 1 149 ? 33.256 19.696 36.202 1.00 11.31 149 PHE B N 1
ATOM 4214 C CA . PHE B 1 149 ? 34.539 19.002 36.238 1.00 12.46 149 PHE B CA 1
ATOM 4215 C C . PHE B 1 149 ? 34.975 18.500 34.837 1.00 12.76 149 PHE B C 1
ATOM 4216 O O . PHE B 1 149 ? 36.151 18.662 34.442 1.00 12.01 149 PHE B O 1
ATOM 4224 N N . LEU B 1 150 ? 34.044 17.903 34.089 1.00 12.97 150 LEU B N 1
ATOM 4225 C CA . LEU B 1 150 ? 34.313 17.468 32.714 1.00 14.52 150 LEU B CA 1
ATOM 4226 C C . LEU B 1 150 ? 34.750 18.636 31.785 1.00 15.10 150 LEU B C 1
ATOM 4227 O O . LEU B 1 150 ? 35.559 18.451 30.847 1.00 14.43 150 LEU B O 1
ATOM 4232 N N . THR B 1 151 ? 34.220 19.826 32.069 1.00 14.30 151 THR B N 1
ATOM 4233 C CA . THR B 1 151 ? 34.600 21.055 31.407 1.00 15.57 151 THR B CA 1
ATOM 4234 C C . THR B 1 151 ? 36.003 21.524 31.803 1.00 15.50 151 THR B C 1
ATOM 4235 O O . THR B 1 151 ? 36.764 21.929 30.941 1.00 15.37 151 THR B O 1
ATOM 4239 N N . LEU B 1 152 ? 36.335 21.454 33.097 1.00 15.72 152 LEU B N 1
ATOM 4240 C CA . LEU B 1 152 ? 37.633 21.897 33.618 1.00 16.44 152 LEU B CA 1
ATOM 4241 C C . LEU B 1 152 ? 38.782 21.128 32.963 1.00 17.13 152 LEU B C 1
ATOM 4242 O O . LEU B 1 152 ? 39.834 21.699 32.627 1.00 16.68 152 LEU B O 1
ATOM 4247 N N . ILE B 1 153 ? 38.579 19.830 32.783 1.00 16.83 153 ILE B N 1
ATOM 4248 C CA . ILE B 1 153 ? 39.620 19.010 32.211 1.00 18.71 153 ILE B CA 1
ATOM 4249 C C . ILE B 1 153 ? 39.430 18.834 30.687 1.00 20.15 153 ILE B C 1
ATOM 4250 O O . ILE B 1 153 ? 40.207 18.124 30.062 1.00 19.57 153 ILE B O 1
ATOM 4255 N N . ASP B 1 154 ? 38.407 19.491 30.122 1.00 21.38 154 ASP B N 1
ATOM 4256 C CA . ASP B 1 154 ? 38.197 19.624 28.659 1.00 23.77 154 ASP B CA 1
ATOM 4257 C C . ASP B 1 154 ? 38.038 18.286 27.955 1.00 24.42 154 ASP B C 1
ATOM 4258 O O . ASP B 1 154 ? 38.750 18.015 26.985 1.00 24.63 154 ASP B O 1
ATOM 4263 N N . VAL B 1 155 ? 37.128 17.444 28.433 1.00 25.64 155 VAL B N 1
ATOM 4264 C CA . VAL B 1 155 ? 36.870 16.141 27.760 1.00 26.57 155 VAL B CA 1
ATOM 4265 C C . VAL B 1 155 ? 36.143 16.391 26.417 1.00 28.34 155 VAL B C 1
ATOM 4266 O O . VAL B 1 155 ? 35.426 17.385 26.288 1.00 26.82 155 VAL B O 1
ATOM 4270 N N . PRO B 1 156 ? 36.348 15.506 25.417 1.00 30.06 156 PRO B N 1
ATOM 4271 C CA . PRO B 1 156 ? 35.638 15.725 24.152 1.00 31.70 156 PRO B CA 1
ATOM 4272 C C . PRO B 1 156 ? 34.114 15.762 24.356 1.00 33.06 156 PRO B C 1
ATOM 4273 O O . PRO B 1 156 ? 33.564 14.946 25.107 1.00 32.55 156 PRO B O 1
ATOM 4277 N N . LEU B 1 157 ? 33.464 16.737 23.714 1.00 35.16 157 LEU B N 1
ATOM 4278 C CA . LEU B 1 157 ? 32.009 16.932 23.783 1.00 36.97 157 LEU B CA 1
ATOM 4279 C C . LEU B 1 157 ? 31.238 15.620 23.639 1.00 37.54 157 LEU B C 1
ATOM 4280 O O . LEU B 1 157 ? 30.323 15.339 24.413 1.00 37.56 157 LEU B O 1
ATOM 4285 N N . GLU B 1 158 ? 31.629 14.814 22.657 1.00 38.44 158 GLU B N 1
ATOM 4286 C CA . GLU B 1 158 ? 30.928 13.564 22.352 1.00 39.43 158 GLU B CA 1
ATOM 4287 C C . GLU B 1 158 ? 31.010 12.529 23.471 1.00 39.41 158 GLU B C 1
ATOM 4288 O O . GLU B 1 158 ? 30.154 11.641 23.566 1.00 39.72 158 GLU B O 1
ATOM 4294 N N . ASP B 1 159 ? 32.034 12.655 24.320 1.00 38.89 159 ASP B N 1
ATOM 4295 C CA . ASP B 1 159 ? 32.306 11.691 25.386 1.00 38.38 159 ASP B CA 1
ATOM 4296 C C . ASP B 1 159 ? 31.509 11.949 26.677 1.00 37.15 159 ASP B C 1
ATOM 4297 O O . ASP B 1 159 ? 31.410 11.080 27.542 1.00 36.98 159 ASP B O 1
ATOM 4302 N N . ARG B 1 160 ? 30.963 13.154 26.808 1.00 35.62 160 ARG B N 1
ATOM 4303 C CA . ARG B 1 160 ? 30.339 13.598 28.057 1.00 34.04 160 ARG B CA 1
ATOM 4304 C C . ARG B 1 160 ? 29.174 12.737 28.590 1.00 33.32 160 ARG B C 1
ATOM 4305 O O . ARG B 1 160 ? 29.161 12.416 29.771 1.00 31.95 160 ARG B O 1
ATOM 4313 N N . PRO B 1 161 ? 28.206 12.335 27.721 1.00 32.97 161 PRO B N 1
ATOM 4314 C CA . PRO B 1 161 ? 27.112 11.480 28.212 1.00 32.42 161 PRO B CA 1
ATOM 4315 C C . PRO B 1 161 ? 27.592 10.224 28.963 1.00 32.20 161 PRO B C 1
ATOM 4316 O O . PRO B 1 161 ? 27.097 9.920 30.053 1.00 31.87 161 PRO B O 1
ATOM 4320 N N . ARG B 1 162 ? 28.551 9.514 28.381 1.00 32.10 162 ARG B N 1
ATOM 4321 C CA . ARG B 1 162 ? 29.118 8.279 28.941 1.00 33.31 162 ARG B CA 1
ATOM 4322 C C . ARG B 1 162 ? 29.814 8.571 30.288 1.00 32.75 162 ARG B C 1
ATOM 4323 O O . ARG B 1 162 ? 29.544 7.927 31.314 1.00 32.16 162 ARG B O 1
ATOM 4331 N N . LEU B 1 163 ? 30.694 9.566 30.275 1.00 32.85 163 LEU B N 1
ATOM 4332 C CA . LEU B 1 163 ? 31.495 9.912 31.450 1.00 33.36 163 LEU B CA 1
ATOM 4333 C C . LEU B 1 163 ? 30.641 10.431 32.617 1.00 34.17 163 LEU B C 1
ATOM 4334 O O . LEU B 1 163 ? 30.972 10.227 33.785 1.00 34.01 163 LEU B O 1
ATOM 4339 N N . ARG B 1 164 ? 29.530 11.092 32.287 1.00 35.11 164 ARG B N 1
ATOM 4340 C CA . ARG B 1 164 ? 28.588 11.573 33.285 1.00 36.18 164 ARG B CA 1
ATOM 4341 C C . ARG B 1 164 ? 27.923 10.419 34.059 1.00 36.65 164 ARG B C 1
ATOM 4342 O O . ARG B 1 164 ? 27.780 10.492 35.286 1.00 36.18 164 ARG B O 1
ATOM 4350 N N . GLN B 1 165 ? 27.543 9.352 33.354 1.00 37.32 165 GLN B N 1
ATOM 4351 C CA . GLN B 1 165 ? 26.922 8.193 34.015 1.00 38.03 165 GLN B CA 1
ATOM 4352 C C . GLN B 1 165 ? 27.910 7.408 34.882 1.00 38.12 165 GLN B C 1
ATOM 4353 O O . GLN B 1 165 ? 27.600 7.070 36.030 1.00 37.66 165 GLN B O 1
ATOM 4359 N N . LEU B 1 166 ? 29.097 7.139 34.335 1.00 38.58 166 LEU B N 1
ATOM 4360 C CA . LEU B 1 166 ? 30.185 6.503 35.096 1.00 39.55 166 LEU B CA 1
ATOM 4361 C C . LEU B 1 166 ? 30.557 7.308 36.342 1.00 39.62 166 LEU B C 1
ATOM 4362 O O . LEU B 1 166 ? 30.879 6.731 37.385 1.00 40.24 166 LEU B O 1
ATOM 4367 N N . GLY B 1 167 ? 30.524 8.635 36.225 1.00 39.49 167 GLY B N 1
ATOM 4368 C CA . GLY B 1 167 ? 30.833 9.514 37.352 1.00 39.18 167 GLY B CA 1
ATOM 4369 C C . GLY B 1 167 ? 29.759 9.617 38.422 1.00 39.31 167 GLY B C 1
ATOM 4370 O O . GLY B 1 167 ? 30.057 10.015 39.557 1.00 38.95 167 GLY B O 1
ATOM 4371 N N . VAL B 1 168 ? 28.520 9.246 38.082 1.00 39.50 168 VAL B N 1
ATOM 4372 C CA . VAL B 1 168 ? 27.371 9.438 38.990 1.00 40.37 168 VAL B CA 1
ATOM 4373 C C . VAL B 1 168 ? 27.590 8.771 40.338 1.00 40.90 168 VAL B C 1
ATOM 4374 O O . VAL B 1 168 ? 27.190 9.302 41.379 1.00 40.94 168 VAL B O 1
ATOM 4378 N N . GLN B 1 169 ? 28.275 7.633 40.315 1.00 41.64 169 GLN B N 1
ATOM 4379 C CA . GLN B 1 169 ? 28.604 6.908 41.530 1.00 42.56 169 GLN B CA 1
ATOM 4380 C C . GLN B 1 169 ? 29.594 7.648 42.452 1.00 42.45 169 GLN B C 1
ATOM 4381 O O . GLN B 1 169 ? 29.684 7.339 43.639 1.00 42.84 169 GLN B O 1
ATOM 4387 N N . LEU B 1 170 ? 30.315 8.628 41.910 1.00 42.17 170 LEU B N 1
ATOM 4388 C CA . LEU B 1 170 ? 31.247 9.451 42.693 1.00 42.08 170 LEU B CA 1
ATOM 4389 C C . LEU B 1 170 ? 30.582 10.675 43.330 1.00 42.44 170 LEU B C 1
ATOM 4390 O O . LEU B 1 170 ? 31.135 11.285 44.252 1.00 42.13 170 LEU B O 1
ATOM 4395 N N . THR B 1 171 ? 29.407 11.035 42.824 1.00 42.99 171 THR B N 1
ATOM 4396 C CA . THR B 1 171 ? 28.679 12.223 43.288 1.00 44.12 171 THR B CA 1
ATOM 4397 C C . THR B 1 171 ? 27.515 11.836 44.208 1.00 45.41 171 THR B C 1
ATOM 4398 O O . THR B 1 171 ? 26.903 12.704 44.832 1.00 45.48 171 THR B O 1
ATOM 4402 N N . ARG B 1 172 ? 27.207 10.539 44.277 1.00 46.88 172 ARG B N 1
ATOM 4403 C CA . ARG B 1 172 ? 26.024 10.076 44.998 1.00 48.66 172 ARG B CA 1
ATOM 4404 C C . ARG B 1 172 ? 26.374 9.270 46.244 1.00 48.68 172 ARG B C 1
ATOM 4405 O O . ARG B 1 172 ? 25.482 8.901 47.008 1.00 49.30 172 ARG B O 1
ATOM 4413 N N . SER B 1 176 ? 27.011 2.286 51.450 1.00 43.06 176 SER B N 1
ATOM 4414 C CA . SER B 1 176 ? 27.360 0.938 51.001 1.00 42.91 176 SER B CA 1
ATOM 4415 C C . SER B 1 176 ? 28.832 0.833 50.594 1.00 42.50 176 SER B C 1
ATOM 4416 O O . SER B 1 176 ? 29.574 0.035 51.171 1.00 42.47 176 SER B O 1
ATOM 4419 N N . MET B 1 177 ? 29.244 1.641 49.612 1.00 41.60 177 MET B N 1
ATOM 4420 C CA . MET B 1 177 ? 30.627 1.650 49.117 1.00 40.69 177 MET B CA 1
ATOM 4421 C C . MET B 1 177 ? 31.575 2.109 50.233 1.00 38.98 177 MET B C 1
ATOM 4422 O O . MET B 1 177 ? 31.348 3.155 50.844 1.00 39.71 177 MET B O 1
ATOM 4427 N N . THR B 1 178 ? 32.601 1.311 50.528 1.00 36.80 178 THR B N 1
ATOM 4428 C CA . THR B 1 178 ? 33.631 1.670 51.517 1.00 34.59 178 THR B CA 1
ATOM 4429 C C . THR B 1 178 ? 34.526 2.798 50.962 1.00 33.27 178 THR B C 1
ATOM 4430 O O . THR B 1 178 ? 34.497 3.068 49.759 1.00 32.35 178 THR B O 1
ATOM 4434 N N . VAL B 1 179 ? 35.319 3.431 51.836 1.00 32.11 179 VAL B N 1
ATOM 4435 C CA . VAL B 1 179 ? 36.312 4.428 51.420 1.00 30.74 179 VAL B CA 1
ATOM 4436 C C . VAL B 1 179 ? 37.339 3.869 50.413 1.00 29.98 179 VAL B C 1
ATOM 4437 O O . VAL B 1 179 ? 37.694 4.543 49.444 1.00 29.54 179 VAL B O 1
ATOM 4441 N N . GLU B 1 180 ? 37.805 2.640 50.627 1.00 29.12 180 GLU B N 1
ATOM 4442 C CA . GLU B 1 180 ? 38.757 2.025 49.712 1.00 28.92 180 GLU B CA 1
ATOM 4443 C C . GLU B 1 180 ? 38.108 1.762 48.345 1.00 27.62 180 GLU B C 1
ATOM 4444 O O . GLU B 1 180 ? 38.722 1.972 47.307 1.00 26.66 180 GLU B O 1
ATOM 4450 N N . GLN B 1 181 ? 36.846 1.343 48.346 1.00 26.27 181 GLN B N 1
ATOM 4451 C CA . GLN B 1 181 ? 36.125 1.172 47.094 1.00 24.95 181 GLN B CA 1
ATOM 4452 C C . GLN B 1 181 ? 35.969 2.482 46.358 1.00 23.81 181 GLN B C 1
ATOM 4453 O O . GLN B 1 181 ? 36.084 2.541 45.131 1.00 22.56 181 GLN B O 1
ATOM 4459 N N . LEU B 1 182 ? 35.689 3.532 47.120 1.00 22.19 182 LEU B N 1
ATOM 4460 C CA . LEU B 1 182 ? 35.419 4.835 46.549 1.00 21.47 182 LEU B CA 1
ATOM 4461 C C . LEU B 1 182 ? 36.682 5.395 45.914 1.00 20.34 182 LEU B C 1
ATOM 4462 O O . LEU B 1 182 ? 36.641 5.934 44.818 1.00 20.12 182 LEU B O 1
ATOM 4467 N N . LYS B 1 183 ? 37.810 5.240 46.609 1.00 20.25 183 LYS B N 1
ATOM 4468 C CA . LYS B 1 183 ? 39.141 5.608 46.078 1.00 18.61 183 LYS B CA 1
ATOM 4469 C C . LYS B 1 183 ? 39.460 4.877 44.777 1.00 18.46 183 LYS B C 1
ATOM 4470 O O . LYS B 1 183 ? 39.887 5.479 43.792 1.00 15.70 183 LYS B O 1
ATOM 4476 N N . GLN B 1 184 ? 39.248 3.564 44.772 1.00 18.86 184 GLN B N 1
ATOM 4477 C CA . GLN B 1 184 ? 39.556 2.792 43.598 1.00 19.38 184 GLN B CA 1
ATOM 4478 C C . GLN B 1 184 ? 38.620 3.216 42.473 1.00 19.03 184 GLN B C 1
ATOM 4479 O O . GLN B 1 184 ? 39.076 3.356 41.344 1.00 20.22 184 GLN B O 1
ATOM 4485 N N . ALA B 1 185 ? 37.335 3.426 42.767 1.00 18.92 185 ALA B N 1
ATOM 4486 C CA . ALA B 1 185 ? 36.397 3.898 41.725 1.00 18.52 185 ALA B CA 1
ATOM 4487 C C . ALA B 1 185 ? 36.791 5.254 41.148 1.00 17.84 185 ALA B C 1
ATOM 4488 O O . ALA B 1 185 ? 36.712 5.470 39.941 1.00 17.32 185 ALA B O 1
ATOM 4490 N N . ALA B 1 186 ? 37.163 6.187 42.020 1.00 17.55 186 ALA B N 1
ATOM 4491 C CA . ALA B 1 186 ? 37.703 7.465 41.561 1.00 16.85 186 ALA B CA 1
ATOM 4492 C C . ALA B 1 186 ? 38.978 7.313 40.702 1.00 16.52 186 ALA B C 1
ATOM 4493 O O . ALA B 1 186 ? 39.086 7.927 39.634 1.00 15.92 186 ALA B O 1
ATOM 4495 N N . ASP B 1 187 ? 39.941 6.514 41.165 1.00 16.65 187 ASP B N 1
ATOM 4496 C CA . ASP B 1 187 ? 41.185 6.328 40.418 1.00 17.39 187 ASP B CA 1
ATOM 4497 C C . ASP B 1 187 ? 40.894 5.728 39.045 1.00 17.90 187 ASP B C 1
ATOM 4498 O O . ASP B 1 187 ? 41.484 6.155 38.056 1.00 17.46 187 ASP B O 1
ATOM 4503 N N . ASP B 1 188 ? 39.973 4.764 38.994 1.00 18.66 188 ASP B N 1
ATOM 4504 C CA . ASP B 1 188 ? 39.642 4.101 37.703 1.00 19.56 188 ASP B CA 1
ATOM 4505 C C . ASP B 1 188 ? 38.957 5.066 36.728 1.00 18.17 188 ASP B C 1
ATOM 4506 O O . ASP B 1 188 ? 39.231 5.047 35.515 1.00 17.68 188 ASP B O 1
ATOM 4511 N N . TYR B 1 189 ? 38.084 5.921 37.266 1.00 17.35 189 TYR B N 1
ATOM 4512 C CA . TYR B 1 189 ? 37.407 6.971 36.487 1.00 16.07 189 TYR B CA 1
ATOM 4513 C C . TYR B 1 189 ? 38.390 8.000 35.945 1.00 15.49 189 TYR B C 1
ATOM 4514 O O . TYR B 1 189 ? 38.300 8.417 34.789 1.00 13.25 189 TYR B O 1
ATOM 4523 N N . LEU B 1 190 ? 39.334 8.424 36.794 1.00 13.88 190 LEU B N 1
ATOM 4524 C CA . LEU B 1 190 ? 40.274 9.478 36.419 1.00 13.06 190 LEU B CA 1
ATOM 4525 C C . LEU B 1 190 ? 41.439 8.999 35.571 1.00 13.09 190 LEU B C 1
ATOM 4526 O O . LEU B 1 190 ? 42.022 9.783 34.829 1.00 11.23 190 LEU B O 1
ATOM 4531 N N . TRP B 1 191 ? 41.815 7.724 35.707 1.00 14.05 191 TRP B N 1
ATOM 4532 C CA . TRP B 1 191 ? 43.047 7.273 35.068 1.00 14.74 191 TRP B CA 1
ATOM 4533 C C . TRP B 1 191 ? 43.123 7.577 33.553 1.00 15.38 191 TRP B C 1
ATOM 4534 O O . TRP B 1 191 ? 44.122 8.110 33.077 1.00 13.75 191 TRP B O 1
ATOM 4545 N N . PRO B 1 192 ? 42.054 7.274 32.803 1.00 16.57 192 PRO B N 1
ATOM 4546 C CA . PRO B 1 192 ? 42.199 7.518 31.385 1.00 18.15 192 PRO B CA 1
ATOM 4547 C C . PRO B 1 192 ? 42.507 8.978 31.083 1.00 18.22 192 PRO B C 1
ATOM 4548 O O . PRO B 1 192 ? 43.263 9.236 30.154 1.00 18.71 192 PRO B O 1
ATOM 4552 N N . PHE B 1 193 ? 41.959 9.915 31.882 1.00 17.63 193 PHE B N 1
ATOM 4553 C CA . PHE B 1 193 ? 42.221 11.366 31.696 1.00 17.37 193 PHE B CA 1
ATOM 4554 C C . PHE B 1 193 ? 43.647 11.808 31.988 1.00 16.29 193 PHE B C 1
ATOM 4555 O O . PHE B 1 193 ? 44.227 12.594 31.248 1.00 16.66 193 PHE B O 1
ATOM 4563 N N . ILE B 1 194 ? 44.147 11.392 33.146 1.00 16.24 194 ILE B N 1
ATOM 4564 C CA . ILE B 1 194 ? 45.536 11.596 33.560 1.00 16.21 194 ILE B CA 1
ATOM 4565 C C . ILE B 1 194 ? 46.518 10.997 32.513 1.00 16.90 194 ILE B C 1
ATOM 4566 O O . ILE B 1 194 ? 47.462 11.646 32.107 1.00 16.51 194 ILE B O 1
ATOM 4571 N N . GLU B 1 195 ? 46.273 9.759 32.099 1.00 18.26 195 GLU B N 1
ATOM 4572 C CA . GLU B 1 195 ? 47.171 9.074 31.140 1.00 21.11 195 GLU B CA 1
ATOM 4573 C C . GLU B 1 195 ? 47.344 9.941 29.895 1.00 20.53 195 GLU B C 1
ATOM 4574 O O . GLU B 1 195 ? 48.473 10.222 29.486 1.00 20.75 195 GLU B O 1
ATOM 4580 N N . LYS B 1 196 ? 46.217 10.402 29.345 1.00 20.93 196 LYS B N 1
ATOM 4581 C CA . LYS B 1 196 ? 46.193 11.171 28.105 1.00 21.90 196 LYS B CA 1
ATOM 4582 C C . LYS B 1 196 ? 46.865 12.522 28.265 1.00 21.64 196 LYS B C 1
ATOM 4583 O O . LYS B 1 196 ? 47.557 12.962 27.362 1.00 22.12 196 LYS B O 1
ATOM 4589 N N . ARG B 1 197 ? 46.674 13.179 29.406 1.00 20.93 197 ARG B N 1
ATOM 4590 C CA . ARG B 1 197 ? 47.150 14.559 29.572 1.00 21.80 197 ARG B CA 1
ATOM 4591 C C . ARG B 1 197 ? 48.615 14.670 30.010 1.00 23.13 197 ARG B C 1
ATOM 4592 O O . ARG B 1 197 ? 49.246 15.720 29.817 1.00 23.43 197 ARG B O 1
ATOM 4600 N N . MET B 1 198 ? 49.128 13.613 30.645 1.00 24.48 198 MET B N 1
ATOM 4601 C CA . MET B 1 198 ? 50.556 13.513 30.935 1.00 26.15 198 MET B CA 1
ATOM 4602 C C . MET B 1 198 ? 51.326 13.135 29.658 1.00 27.41 198 MET B C 1
ATOM 4603 O O . MET B 1 198 ? 52.426 13.643 29.430 1.00 28.54 198 MET B O 1
ATOM 4608 N N . ALA B 1 199 ? 50.747 12.263 28.829 1.00 28.38 199 ALA B N 1
ATOM 4609 C CA . ALA B 1 199 ? 51.372 11.858 27.563 1.00 29.14 199 ALA B CA 1
ATOM 4610 C C . ALA B 1 199 ? 51.365 12.997 26.553 1.00 30.14 199 ALA B C 1
ATOM 4611 O O . ALA B 1 199 ? 52.355 13.212 25.863 1.00 30.42 199 ALA B O 1
ATOM 4613 N N . GLN B 1 200 ? 50.245 13.724 26.478 1.00 30.74 200 GLN B N 1
ATOM 4614 C CA . GLN B 1 200 ? 50.063 14.838 25.544 1.00 31.03 200 GLN B CA 1
ATOM 4615 C C . GLN B 1 200 ? 49.282 15.989 26.156 1.00 30.26 200 GLN B C 1
ATOM 4616 O O . GLN B 1 200 ? 48.049 16.022 26.048 1.00 29.60 200 GLN B O 1
ATOM 4622 N N . PRO B 1 201 ? 49.993 16.930 26.804 1.00 29.70 201 PRO B N 1
ATOM 4623 C CA . PRO B 1 201 ? 49.365 18.047 27.525 1.00 29.70 201 PRO B CA 1
ATOM 4624 C C . PRO B 1 201 ? 48.494 18.907 26.629 1.00 29.27 201 PRO B C 1
ATOM 4625 O O . PRO B 1 201 ? 48.898 19.228 25.517 1.00 28.54 201 PRO B O 1
ATOM 4629 N N . GLY B 1 202 ? 47.301 19.250 27.118 1.00 28.56 202 GLY B N 1
ATOM 4630 C CA . GLY B 1 202 ? 46.408 20.210 26.463 1.00 28.31 202 GLY B CA 1
ATOM 4631 C C . GLY B 1 202 ? 46.451 21.514 27.251 1.00 28.04 202 GLY B C 1
ATOM 4632 O O . GLY B 1 202 ? 47.412 21.756 27.980 1.00 28.52 202 GLY B O 1
ATOM 4633 N N . ASP B 1 203 ? 45.434 22.360 27.112 1.00 27.52 203 ASP B N 1
ATOM 4634 C CA . ASP B 1 203 ? 45.379 23.581 27.940 1.00 26.97 203 ASP B CA 1
ATOM 4635 C C . ASP B 1 203 ? 44.347 23.538 29.085 1.00 24.66 203 ASP B C 1
ATOM 4636 O O . ASP B 1 203 ? 43.976 24.569 29.648 1.00 25.20 203 ASP B O 1
ATOM 4641 N N . ASP B 1 204 ? 43.927 22.340 29.445 1.00 21.34 204 ASP B N 1
ATOM 4642 C CA . ASP B 1 204 ? 42.928 22.147 30.486 1.00 19.93 204 ASP B CA 1
ATOM 4643 C C . ASP B 1 204 ? 43.603 22.135 31.873 1.00 18.27 204 ASP B C 1
ATOM 4644 O O . ASP B 1 204 ? 44.835 22.179 31.984 1.00 17.71 204 ASP B O 1
ATOM 4649 N N . LEU B 1 205 ? 42.785 22.045 32.918 1.00 16.50 205 LEU B N 1
ATOM 4650 C CA . LEU B 1 205 ? 43.250 22.124 34.306 1.00 15.25 205 LEU B CA 1
ATOM 4651 C C . LEU B 1 205 ? 44.269 21.057 34.660 1.00 14.35 205 LEU B C 1
ATOM 4652 O O . LEU B 1 205 ? 45.295 21.347 35.295 1.00 14.30 205 LEU B O 1
ATOM 4657 N N . PHE B 1 206 ? 43.975 19.809 34.302 1.00 14.35 206 PHE B N 1
ATOM 4658 C CA . PHE B 1 206 ? 44.893 18.716 34.625 1.00 14.55 206 PHE B CA 1
ATOM 4659 C C . PHE B 1 206 ? 46.236 18.930 33.905 1.00 14.67 206 PHE B C 1
ATOM 4660 O O . PHE B 1 206 ? 47.309 18.799 34.526 1.00 12.59 206 PHE B O 1
ATOM 4668 N N . SER B 1 207 ? 46.176 19.273 32.613 1.00 14.38 207 SER B N 1
ATOM 4669 C CA . SER B 1 207 ? 47.411 19.453 31.840 1.00 14.84 207 SER B CA 1
ATOM 4670 C C . SER B 1 207 ? 48.272 20.578 32.407 1.00 14.59 207 SER B C 1
ATOM 4671 O O . SER B 1 207 ? 49.507 20.468 32.471 1.00 14.41 207 SER B O 1
ATOM 4674 N N . ARG B 1 208 ? 47.614 21.653 32.800 1.00 14.39 208 ARG B N 1
ATOM 4675 C CA . ARG B 1 208 ? 48.273 22.844 33.261 1.00 15.28 208 ARG B CA 1
ATOM 4676 C C . ARG B 1 208 ? 49.029 22.579 34.582 1.00 14.62 208 ARG B C 1
ATOM 4677 O O . ARG B 1 208 ? 50.192 22.968 34.722 1.00 15.34 208 ARG B O 1
ATOM 4685 N N . ILE B 1 209 ? 48.392 21.894 35.529 1.00 12.28 209 ILE B N 1
ATOM 4686 C CA . ILE B 1 209 ? 49.072 21.538 36.786 1.00 10.46 209 ILE B CA 1
ATOM 4687 C C . ILE B 1 209 ? 50.177 20.492 36.572 1.00 11.47 209 ILE B C 1
ATOM 4688 O O . ILE B 1 209 ? 51.290 20.651 37.085 1.00 11.25 209 ILE B O 1
ATOM 4693 N N . LEU B 1 210 ? 49.885 19.441 35.796 1.00 11.82 210 LEU B N 1
ATOM 4694 C CA . LEU B 1 210 ? 50.797 18.312 35.650 1.00 13.34 210 LEU B CA 1
ATOM 4695 C C . LEU B 1 210 ? 52.034 18.644 34.803 1.00 14.91 210 LEU B C 1
ATOM 4696 O O . LEU B 1 210 ? 53.043 17.937 34.890 1.00 14.21 210 LEU B O 1
ATOM 4701 N N . SER B 1 211 ? 51.970 19.721 34.021 1.00 15.89 211 SER B N 1
ATOM 4702 C CA . SER B 1 211 ? 53.132 20.119 33.211 1.00 18.92 211 SER B CA 1
ATOM 4703 C C . SER B 1 211 ? 54.056 21.047 34.012 1.00 19.23 211 SER B C 1
ATOM 4704 O O . SER B 1 211 ? 55.156 21.386 33.564 1.00 19.61 211 SER B O 1
ATOM 4707 N N . GLU B 1 212 ? 53.635 21.417 35.215 1.00 18.21 212 GLU B N 1
ATOM 4708 C CA . GLU B 1 212 ? 54.466 22.243 36.103 1.00 18.75 212 GLU B CA 1
ATOM 4709 C C . GLU B 1 212 ? 55.340 21.357 36.966 1.00 18.55 212 GLU B C 1
ATOM 4710 O O . GLU B 1 212 ? 54.924 20.289 37.336 1.00 19.80 212 GLU B O 1
ATOM 4716 N N . PRO B 1 213 ? 56.544 21.815 37.325 1.00 18.19 213 PRO B N 1
ATOM 4717 C CA . PRO B 1 213 ? 57.329 21.020 38.254 1.00 18.10 213 PRO B CA 1
ATOM 4718 C C . PRO B 1 213 ? 56.792 21.062 39.684 1.00 17.64 213 PRO B C 1
ATOM 4719 O O . PRO B 1 213 ? 56.046 21.982 40.066 1.00 17.41 213 PRO B O 1
ATOM 4723 N N . VAL B 1 214 ? 57.162 20.061 40.463 1.00 17.56 214 VAL B N 1
ATOM 4724 C CA . VAL B 1 214 ? 56.987 20.116 41.902 1.00 18.13 214 VAL B CA 1
ATOM 4725 C C . VAL B 1 214 ? 58.379 20.167 42.488 1.00 18.85 214 VAL B C 1
ATOM 4726 O O . VAL B 1 214 ? 59.164 19.246 42.289 1.00 16.89 214 VAL B O 1
ATOM 4730 N N . GLY B 1 215 ? 58.691 21.236 43.220 1.00 19.39 215 GLY B N 1
ATOM 4731 C CA . GLY B 1 215 ? 60.019 21.368 43.821 1.00 20.93 215 GLY B CA 1
ATOM 4732 C C . GLY B 1 215 ? 61.123 21.078 42.824 1.00 20.75 215 GLY B C 1
ATOM 4733 O O . GLY B 1 215 ? 62.057 20.337 43.131 1.00 22.83 215 GLY B O 1
ATOM 4734 N N . GLY B 1 216 ? 61.000 21.657 41.630 1.00 20.36 216 GLY B N 1
ATOM 4735 C CA . GLY B 1 216 ? 61.977 21.497 40.550 1.00 19.26 216 GLY B CA 1
ATOM 4736 C C . GLY B 1 216 ? 62.077 20.177 39.819 1.00 19.59 216 GLY B C 1
ATOM 4737 O O . GLY B 1 216 ? 63.024 19.956 39.051 1.00 18.30 216 GLY B O 1
ATOM 4738 N N . ARG B 1 217 ? 61.144 19.260 40.071 1.00 18.05 217 ARG B N 1
ATOM 4739 C CA . ARG B 1 217 ? 61.210 17.967 39.387 1.00 17.97 217 ARG B CA 1
ATOM 4740 C C . ARG B 1 217 ? 59.810 17.540 38.885 1.00 17.18 217 ARG B C 1
ATOM 4741 O O . ARG B 1 217 ? 58.809 18.187 39.221 1.00 16.03 217 ARG B O 1
ATOM 4749 N N . PRO B 1 218 ? 59.733 16.500 38.042 1.00 16.19 218 PRO B N 1
ATOM 4750 C CA . PRO B 1 218 ? 58.405 16.146 37.508 1.00 14.89 218 PRO B CA 1
ATOM 4751 C C . PRO B 1 218 ? 57.511 15.486 38.532 1.00 14.36 218 PRO B C 1
ATOM 4752 O O . PRO B 1 218 ? 57.986 14.854 39.484 1.00 13.23 218 PRO B O 1
ATOM 4756 N N . TRP B 1 219 ? 56.204 15.657 38.332 1.00 13.91 219 TRP B N 1
ATOM 4757 C CA . TRP B 1 219 ? 55.194 14.912 39.074 1.00 14.18 219 TRP B CA 1
ATOM 4758 C C . TRP B 1 219 ? 55.397 13.414 38.841 1.00 14.48 219 TRP B C 1
ATOM 4759 O O . TRP B 1 219 ? 55.615 12.999 37.693 1.00 16.27 219 TRP B O 1
ATOM 4770 N N . THR B 1 220 ? 55.316 12.625 39.903 1.00 13.03 220 THR B N 1
ATOM 4771 C CA . THR B 1 220 ? 55.247 11.175 39.773 1.00 13.45 220 THR B CA 1
ATOM 4772 C C . THR B 1 220 ? 53.837 10.788 39.354 1.00 12.50 220 THR B C 1
ATOM 4773 O O . THR B 1 220 ? 52.880 11.563 39.528 1.00 11.21 220 THR B O 1
ATOM 4777 N N . VAL B 1 221 ? 53.701 9.601 38.771 1.00 11.54 221 VAL B N 1
ATOM 4778 C CA . VAL B 1 221 ? 52.367 9.117 38.479 1.00 10.71 221 VAL B CA 1
ATOM 4779 C C . VAL B 1 221 ? 51.519 8.998 39.747 1.00 10.13 221 VAL B C 1
ATOM 4780 O O . VAL B 1 221 ? 50.343 9.347 39.724 1.00 11.28 221 VAL B O 1
ATOM 4784 N N . ASP B 1 222 ? 52.074 8.528 40.863 1.00 9.70 222 ASP B N 1
ATOM 4785 C CA . ASP B 1 222 ? 51.221 8.416 42.059 1.00 10.45 222 ASP B CA 1
ATOM 4786 C C . ASP B 1 222 ? 50.795 9.761 42.655 1.00 9.98 222 ASP B C 1
ATOM 4787 O O . ASP B 1 222 ? 49.673 9.903 43.144 1.00 8.75 222 ASP B O 1
ATOM 4792 N N . GLU B 1 223 ? 51.672 10.760 42.563 1.00 10.17 223 GLU B N 1
ATOM 4793 C CA . GLU B 1 223 ? 51.328 12.107 43.023 1.00 9.22 223 GLU B CA 1
ATOM 4794 C C . GLU B 1 223 ? 50.237 12.679 42.138 1.00 9.43 223 GLU B C 1
ATOM 4795 O O . GLU B 1 223 ? 49.341 13.341 42.611 1.00 7.33 223 GLU B O 1
ATOM 4801 N N . ALA B 1 224 ? 50.310 12.415 40.835 1.00 8.65 224 ALA B N 1
ATOM 4802 C CA . ALA B 1 224 ? 49.209 12.791 39.955 1.00 8.43 224 ALA B CA 1
ATOM 4803 C C . ALA B 1 224 ? 47.906 12.071 40.298 1.00 9.40 224 ALA B C 1
ATOM 4804 O O . ALA B 1 224 ? 46.854 12.726 40.263 1.00 10.40 224 ALA B O 1
ATOM 4806 N N . ARG B 1 225 ? 47.935 10.771 40.633 1.00 8.27 225 ARG B N 1
ATOM 4807 C CA . ARG B 1 225 ? 46.673 10.112 41.043 1.00 8.00 225 ARG B CA 1
ATOM 4808 C C . ARG B 1 225 ? 46.068 10.852 42.237 1.00 9.03 225 ARG B C 1
ATOM 4809 O O . ARG B 1 225 ? 44.877 11.081 42.274 1.00 8.86 225 ARG B O 1
ATOM 4817 N N . ARG B 1 226 ? 46.910 11.137 43.227 1.00 8.53 226 ARG B N 1
ATOM 4818 C CA . ARG B 1 226 ? 46.464 11.732 44.495 1.00 9.35 226 ARG B CA 1
ATOM 4819 C C . ARG B 1 226 ? 45.988 13.170 44.323 1.00 8.93 226 ARG B C 1
ATOM 4820 O O . ARG B 1 226 ? 45.000 13.583 44.930 1.00 9.71 226 ARG B O 1
ATOM 4828 N N . MET B 1 227 ? 46.677 13.935 43.497 1.00 9.37 227 MET B N 1
ATOM 4829 C CA . MET B 1 227 ? 46.253 15.343 43.238 1.00 10.06 227 MET B CA 1
ATOM 4830 C C . MET B 1 227 ? 44.923 15.371 42.451 1.00 9.98 227 MET B C 1
ATOM 4831 O O . MET B 1 227 ? 44.008 16.177 42.743 1.00 7.20 227 MET B O 1
ATOM 4836 N N . CYS B 1 228 ? 44.842 14.542 41.411 1.00 9.99 228 CYS B N 1
ATOM 4837 C CA . CYS B 1 228 ? 43.653 14.538 40.548 1.00 9.99 228 CYS B CA 1
ATOM 4838 C C . CYS B 1 228 ? 42.422 14.076 41.334 1.00 9.14 228 CYS B C 1
ATOM 4839 O O . CYS B 1 228 ? 41.349 14.615 41.155 1.00 8.17 228 CYS B O 1
ATOM 4842 N N . ARG B 1 229 ? 42.599 13.094 42.227 1.00 9.24 229 ARG B N 1
ATOM 4843 C CA . ARG B 1 229 ? 41.567 12.648 43.180 1.00 11.55 229 ARG B CA 1
ATOM 4844 C C . ARG B 1 229 ? 41.093 13.832 44.065 1.00 10.61 229 ARG B C 1
ATOM 4845 O O . ARG B 1 229 ? 39.858 14.029 44.289 1.00 8.04 229 ARG B O 1
ATOM 4853 N N . ASN B 1 230 ? 42.060 14.621 44.555 1.00 8.87 230 ASN B N 1
ATOM 4854 C CA . ASN B 1 230 ? 41.732 15.801 45.388 1.00 10.06 230 ASN B CA 1
ATOM 4855 C C . ASN B 1 230 ? 40.988 16.872 44.615 1.00 10.42 230 ASN B C 1
ATOM 4856 O O . ASN B 1 230 ? 40.056 17.470 45.137 1.00 9.74 230 ASN B O 1
ATOM 4861 N N . LEU B 1 231 ? 41.375 17.087 43.358 1.00 11.02 231 LEU B N 1
ATOM 4862 C CA . LEU B 1 231 ? 40.678 18.044 42.495 1.00 12.54 231 LEU B CA 1
ATOM 4863 C C . LEU B 1 231 ? 39.228 17.620 42.236 1.00 12.28 231 LEU B C 1
ATOM 4864 O O . LEU B 1 231 ? 38.279 18.420 42.334 1.00 12.34 231 LEU B O 1
ATOM 4869 N N . LEU B 1 232 ? 39.057 16.339 41.967 1.00 13.10 232 LEU B N 1
ATOM 4870 C CA . LEU B 1 232 ? 37.725 15.769 41.705 1.00 12.48 232 LEU B CA 1
ATOM 4871 C C . LEU B 1 232 ? 36.827 15.881 42.922 1.00 12.43 232 LEU B C 1
ATOM 4872 O O . LEU B 1 232 ? 35.804 16.537 42.854 1.00 13.27 232 LEU B O 1
ATOM 4877 N N . PHE B 1 233 ? 37.216 15.268 44.040 1.00 12.07 233 PHE B N 1
ATOM 4878 C CA . PHE B 1 233 ? 36.352 15.258 45.198 1.00 13.67 233 PHE B CA 1
ATOM 4879 C C . PHE B 1 233 ? 36.224 16.659 45.836 1.00 14.10 233 PHE B C 1
ATOM 4880 O O . PHE B 1 233 ? 35.199 16.954 46.460 1.00 14.99 233 PHE B O 1
ATOM 4888 N N . GLY B 1 234 ? 37.261 17.483 45.701 1.00 12.60 234 GLY B N 1
ATOM 4889 C CA . GLY B 1 234 ? 37.286 18.820 46.299 1.00 13.11 234 GLY B CA 1
ATOM 4890 C C . GLY B 1 234 ? 36.211 19.776 45.789 1.00 13.47 234 GLY B C 1
ATOM 4891 O O . GLY B 1 234 ? 35.731 20.640 46.528 1.00 13.14 234 GLY B O 1
ATOM 4892 N N . GLY B 1 235 ? 35.812 19.616 44.539 1.00 12.57 235 GLY B N 1
ATOM 4893 C CA . GLY B 1 235 ? 34.776 20.455 43.990 1.00 13.45 235 GLY B CA 1
ATOM 4894 C C . GLY B 1 235 ? 33.433 19.787 43.754 1.00 13.37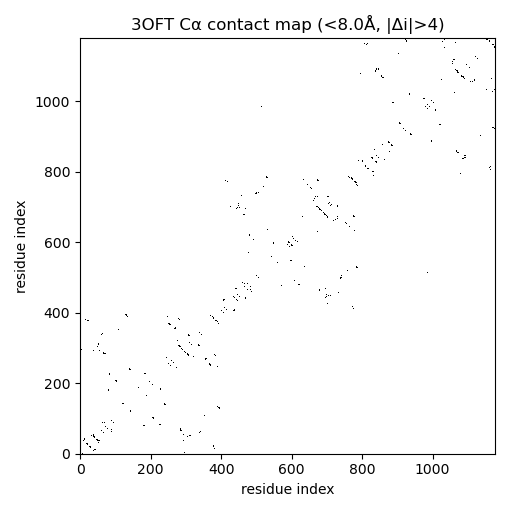 235 GLY B C 1
ATOM 4895 O O . GLY B 1 235 ? 32.598 20.391 43.070 1.00 14.81 235 GLY B O 1
ATOM 4896 N N . LEU B 1 236 ? 33.240 18.543 44.219 1.00 12.60 236 LEU B N 1
ATOM 4897 C CA . LEU B 1 236 ? 31.941 17.834 44.008 1.00 12.14 236 LEU B CA 1
ATOM 4898 C C . LEU B 1 236 ? 30.932 18.083 45.127 1.00 12.55 236 LEU B C 1
ATOM 4899 O O . LEU B 1 236 ? 29.894 18.741 44.878 1.00 12.66 236 LEU B O 1
ATOM 4904 N N . ASP B 1 237 ? 31.206 17.572 46.340 1.00 10.79 237 ASP B N 1
ATOM 4905 C CA . ASP B 1 237 ? 30.216 17.694 47.422 1.00 11.82 237 ASP B CA 1
ATOM 4906 C C . ASP B 1 237 ? 30.118 19.136 47.912 1.00 9.59 237 ASP B C 1
ATOM 4907 O O . ASP B 1 237 ? 29.067 19.563 48.291 1.00 7.21 237 ASP B O 1
ATOM 4912 N N . THR B 1 238 ? 31.226 19.875 47.896 1.00 8.86 238 THR B N 1
ATOM 4913 C CA . THR B 1 238 ? 31.252 21.263 48.428 1.00 9.04 238 THR B CA 1
ATOM 4914 C C . THR B 1 238 ? 30.387 22.165 47.533 1.00 9.24 238 THR B C 1
ATOM 4915 O O . THR B 1 238 ? 29.534 22.927 48.030 1.00 7.81 238 THR B O 1
ATOM 4919 N N . VAL B 1 239 ? 30.596 22.042 46.210 1.00 7.63 239 VAL B N 1
ATOM 4920 C CA . VAL B 1 239 ? 29.831 22.864 45.250 1.00 8.96 239 VAL B CA 1
ATOM 4921 C C . VAL B 1 239 ? 28.363 22.472 45.267 1.00 7.00 239 VAL B C 1
ATOM 4922 O O . VAL B 1 239 ? 27.508 23.332 45.282 1.00 6.04 239 VAL B O 1
ATOM 4926 N N . ALA B 1 240 ? 28.087 21.170 45.271 1.00 7.45 240 ALA B N 1
ATOM 4927 C CA . ALA B 1 240 ? 26.683 20.664 45.447 1.00 7.02 240 ALA B CA 1
ATOM 4928 C C . ALA B 1 240 ? 26.006 21.281 46.672 1.00 8.04 240 ALA B C 1
ATOM 4929 O O . ALA B 1 240 ? 24.863 21.742 46.604 1.00 7.93 240 ALA B O 1
ATOM 4931 N N . ALA B 1 241 ? 26.713 21.286 47.812 1.00 7.24 241 ALA B N 1
ATOM 4932 C CA . ALA B 1 241 ? 26.130 21.840 49.006 1.00 7.20 241 ALA B CA 1
ATOM 4933 C C . ALA B 1 241 ? 25.828 23.337 48.924 1.00 6.65 241 ALA B C 1
ATOM 4934 O O . ALA B 1 241 ? 24.752 23.738 49.332 1.00 5.59 241 ALA B O 1
ATOM 4936 N N . MET B 1 242 ? 26.783 24.138 48.430 1.00 6.03 242 MET B N 1
ATOM 4937 C CA . MET B 1 242 ? 26.649 25.586 48.367 1.00 6.69 242 MET B CA 1
ATOM 4938 C C . MET B 1 242 ? 25.508 25.969 47.413 1.00 7.34 242 MET B C 1
ATOM 4939 O O . MET B 1 242 ? 24.655 26.823 47.744 1.00 6.45 242 MET B O 1
ATOM 4944 N N . ILE B 1 243 ? 25.460 25.295 46.267 1.00 7.80 243 ILE B N 1
ATOM 4945 C CA . ILE B 1 243 ? 24.463 25.605 45.253 1.00 8.25 243 ILE B CA 1
ATOM 4946 C C . ILE B 1 243 ? 23.064 25.252 45.798 1.00 7.78 243 ILE B C 1
ATOM 4947 O O . ILE B 1 243 ? 22.103 25.942 45.555 1.00 7.70 243 ILE B O 1
ATOM 4952 N N . GLY B 1 244 ? 22.954 24.173 46.560 1.00 5.95 244 GLY B N 1
ATOM 4953 C CA . GLY B 1 244 ? 21.698 23.846 47.225 1.00 6.48 244 GLY B CA 1
ATOM 4954 C C . GLY B 1 244 ? 21.280 24.884 48.272 1.00 6.97 244 GLY B C 1
ATOM 4955 O O . GLY B 1 244 ? 20.100 25.211 48.390 1.00 7.30 244 GLY B O 1
ATOM 4956 N N . MET B 1 245 ? 22.226 25.354 49.071 1.00 6.01 245 MET B N 1
ATOM 4957 C CA . MET B 1 245 ? 21.917 26.385 50.055 1.00 6.48 245 MET B CA 1
ATOM 4958 C C . MET B 1 245 ? 21.488 27.683 49.378 1.00 7.58 245 MET B C 1
ATOM 4959 O O . MET B 1 245 ? 20.632 28.393 49.909 1.00 6.37 245 MET B O 1
ATOM 4964 N N . VAL B 1 246 ? 22.150 28.019 48.279 1.00 7.15 246 VAL B N 1
ATOM 4965 C CA . VAL B 1 246 ? 21.797 29.229 47.513 1.00 8.42 246 VAL B CA 1
ATOM 4966 C C . VAL B 1 246 ? 20.376 29.084 46.980 1.00 8.32 246 VAL B C 1
ATOM 4967 O O . VAL B 1 246 ? 19.563 30.015 47.125 1.00 7.77 246 VAL B O 1
ATOM 4971 N N . ALA B 1 247 ? 20.067 27.936 46.381 1.00 8.58 247 ALA B N 1
ATOM 4972 C CA . ALA B 1 247 ? 18.669 27.698 45.918 1.00 9.39 247 ALA B CA 1
ATOM 4973 C C . ALA B 1 247 ? 17.658 27.758 47.059 1.00 9.08 247 ALA B C 1
ATOM 4974 O O . ALA B 1 247 ? 16.587 28.367 46.940 1.00 8.24 247 ALA B O 1
ATOM 4976 N N . LEU B 1 248 ? 17.990 27.126 48.181 1.00 7.33 248 LEU B N 1
ATOM 4977 C CA . LEU B 1 248 ? 17.078 27.142 49.346 1.00 7.25 248 LEU B CA 1
ATOM 4978 C C . LEU B 1 248 ? 16.802 28.565 49.847 1.00 7.65 248 LEU B C 1
ATOM 4979 O O . LEU B 1 248 ? 15.655 28.943 50.152 1.00 7.54 248 LEU B O 1
ATOM 4984 N N . HIS B 1 249 ? 17.870 29.349 49.954 1.00 7.82 249 HIS B N 1
ATOM 4985 C CA . HIS B 1 249 ? 17.741 30.739 50.364 1.00 8.88 249 HIS B CA 1
ATOM 4986 C C . HIS B 1 249 ? 16.786 31.478 49.422 1.00 8.02 249 HIS B C 1
ATOM 4987 O O . HIS B 1 249 ? 15.850 32.159 49.872 1.00 7.77 249 HIS B O 1
ATOM 4994 N N . LEU B 1 250 ? 16.999 31.329 48.123 1.00 8.51 250 LEU B N 1
ATOM 4995 C CA . LEU B 1 250 ? 16.117 32.042 47.190 1.00 9.36 250 LEU B CA 1
ATOM 4996 C C . LEU B 1 250 ? 14.639 31.582 47.259 1.00 9.90 250 LEU B C 1
ATOM 4997 O O . LEU B 1 250 ? 13.700 32.389 47.158 1.00 10.19 250 LEU B O 1
ATOM 5002 N N . ALA B 1 251 ? 14.439 30.285 47.452 1.00 10.01 251 ALA B N 1
ATOM 5003 C CA . ALA B 1 251 ? 13.077 29.746 47.543 1.00 10.69 251 ALA B CA 1
ATOM 5004 C C . ALA B 1 251 ? 12.379 30.272 48.803 1.00 11.93 251 ALA B C 1
ATOM 5005 O O . ALA B 1 251 ? 11.172 30.576 48.765 1.00 11.31 251 ALA B O 1
ATOM 5007 N N . ARG B 1 252 ? 13.160 30.456 49.884 1.00 10.96 252 ARG B N 1
ATOM 5008 C CA . ARG B 1 252 ? 12.629 30.927 51.150 1.00 11.88 252 ARG B CA 1
ATOM 5009 C C . ARG B 1 252 ? 12.479 32.440 51.139 1.00 12.17 252 ARG B C 1
ATOM 5010 O O . ARG B 1 252 ? 11.733 32.973 51.955 1.00 13.22 252 ARG B O 1
ATOM 5018 N N . HIS B 1 253 ? 13.209 33.116 50.246 1.00 11.39 253 HIS B N 1
ATOM 5019 C CA . HIS B 1 253 ? 13.222 34.594 50.200 1.00 12.51 253 HIS B CA 1
ATOM 5020 C C . HIS B 1 253 ? 12.853 35.093 48.817 1.00 12.03 253 HIS B C 1
ATOM 5021 O O . HIS B 1 253 ? 13.728 35.554 48.064 1.00 12.45 253 HIS B O 1
ATOM 5028 N N . PRO B 1 254 ? 11.561 35.000 48.463 1.00 13.40 254 PRO B N 1
ATOM 5029 C CA . PRO B 1 254 ? 11.159 35.434 47.120 1.00 13.93 254 PRO B CA 1
ATOM 5030 C C . PRO B 1 254 ? 11.439 36.928 46.878 1.00 14.30 254 PRO B C 1
ATOM 5031 O O . PRO B 1 254 ? 11.558 37.347 45.718 1.00 14.16 254 PRO B O 1
ATOM 5035 N N . GLU B 1 255 ? 11.561 37.711 47.964 1.00 14.11 255 GLU B N 1
ATOM 5036 C CA . GLU B 1 255 ? 11.891 39.112 47.853 1.00 14.75 255 GLU B CA 1
ATOM 5037 C C . GLU B 1 255 ? 13.347 39.269 47.369 1.00 14.86 255 GLU B C 1
ATOM 5038 O O . GLU B 1 255 ? 13.634 40.220 46.645 1.00 13.52 255 GLU B O 1
ATOM 5044 N N . ASP B 1 256 ? 14.255 38.331 47.724 1.00 12.97 256 ASP B N 1
ATOM 5045 C CA . ASP B 1 256 ? 15.600 38.319 47.094 1.00 13.38 256 ASP B CA 1
ATOM 5046 C C . ASP B 1 256 ? 15.631 37.838 45.633 1.00 12.04 256 ASP B C 1
ATOM 5047 O O . ASP B 1 256 ? 16.466 38.285 44.865 1.00 12.08 256 ASP B O 1
ATOM 5052 N N . GLN B 1 257 ? 14.783 36.887 45.246 1.00 11.67 257 GLN B N 1
ATOM 5053 C CA . GLN B 1 257 ? 14.609 36.588 43.820 1.00 11.75 257 GLN B CA 1
ATOM 5054 C C . GLN B 1 257 ? 14.275 37.828 42.997 1.00 12.36 257 GLN B C 1
ATOM 5055 O O . GLN B 1 257 ? 14.870 38.056 41.948 1.00 12.44 257 GLN B O 1
ATOM 5061 N N . ARG B 1 258 ? 13.289 38.586 43.439 1.00 13.29 258 ARG B N 1
ATOM 5062 C CA . ARG B 1 258 ? 12.876 39.811 42.735 1.00 14.30 258 ARG B CA 1
ATOM 5063 C C . ARG B 1 258 ? 13.986 40.853 42.676 1.00 13.58 258 ARG B C 1
ATOM 5064 O O . ARG B 1 258 ? 14.199 41.507 41.645 1.00 13.40 258 ARG B O 1
ATOM 5072 N N . LEU B 1 259 ? 14.648 41.050 43.807 1.00 11.96 259 LEU B N 1
ATOM 5073 C CA . LEU B 1 259 ? 15.775 41.971 43.856 1.00 12.56 259 LEU B CA 1
ATOM 5074 C C . LEU B 1 259 ? 16.804 41.616 42.767 1.00 12.25 259 LEU B C 1
ATOM 5075 O O . LEU B 1 259 ? 17.226 42.486 41.987 1.00 11.99 259 LEU B O 1
ATOM 5080 N N . LEU B 1 260 ? 17.193 40.342 42.686 1.00 10.87 260 LEU B N 1
ATOM 5081 C CA . LEU B 1 260 ? 18.302 39.987 41.812 1.00 10.83 260 LEU B CA 1
ATOM 5082 C C . LEU B 1 260 ? 17.872 39.854 40.362 1.00 11.73 260 LEU B C 1
ATOM 5083 O O . LEU B 1 260 ? 18.707 39.870 39.479 1.00 12.73 260 LEU B O 1
ATOM 5088 N N . ARG B 1 261 ? 16.565 39.756 40.138 1.00 12.27 261 ARG B N 1
ATOM 5089 C CA . ARG B 1 261 ? 16.023 39.850 38.770 1.00 13.31 261 ARG B CA 1
ATOM 5090 C C . ARG B 1 261 ? 15.927 41.286 38.288 1.00 14.32 261 ARG B C 1
ATOM 5091 O O . ARG B 1 261 ? 16.236 41.559 37.101 1.00 15.81 261 ARG B O 1
ATOM 5099 N N . GLU B 1 262 ? 15.562 42.192 39.197 1.00 15.98 262 GLU B N 1
ATOM 5100 C CA . GLU B 1 262 ? 15.530 43.651 38.960 1.00 17.23 262 GLU B CA 1
ATOM 5101 C C . GLU B 1 262 ? 16.934 44.206 38.764 1.00 17.02 262 GLU B C 1
ATOM 5102 O O . GLU B 1 262 ? 17.192 45.011 37.853 1.00 15.68 262 GLU B O 1
ATOM 5108 N N . ARG B 1 263 ? 17.831 43.774 39.645 1.00 16.07 263 ARG B N 1
ATOM 5109 C CA . ARG B 1 263 ? 19.175 44.302 39.728 1.00 16.53 263 ARG B CA 1
ATOM 5110 C C . ARG B 1 263 ? 20.180 43.150 39.581 1.00 14.98 263 ARG B C 1
ATOM 5111 O O . ARG B 1 263 ? 20.828 42.768 40.556 1.00 15.20 263 ARG B O 1
ATOM 5119 N N . PRO B 1 264 ? 20.330 42.597 38.365 1.00 14.40 264 PRO B N 1
ATOM 5120 C CA . PRO B 1 264 ? 21.299 41.521 38.209 1.00 14.32 264 PRO B CA 1
ATOM 5121 C C . PRO B 1 264 ? 22.749 41.923 38.487 1.00 13.28 264 PRO B C 1
ATOM 5122 O O . PRO B 1 264 ? 23.563 41.072 38.807 1.00 11.86 264 PRO B O 1
ATOM 5126 N N . ASP B 1 265 ? 23.064 43.220 38.421 1.00 13.72 265 ASP B N 1
ATOM 5127 C CA . ASP B 1 265 ? 24.378 43.717 38.877 1.00 13.65 265 ASP B CA 1
ATOM 5128 C C . ASP B 1 265 ? 24.620 43.543 40.384 1.00 12.96 265 ASP B C 1
ATOM 5129 O O . ASP B 1 265 ? 25.715 43.828 40.879 1.00 13.96 265 ASP B O 1
ATOM 5134 N N . LEU B 1 266 ? 23.595 43.133 41.131 1.00 11.18 266 LEU B N 1
ATOM 5135 C CA . LEU B 1 266 ? 23.789 42.773 42.530 1.00 11.47 266 LEU B CA 1
ATOM 5136 C C . LEU B 1 266 ? 24.187 41.304 42.681 1.00 10.40 266 LEU B C 1
ATOM 5137 O O . LEU B 1 266 ? 24.507 40.857 43.763 1.00 9.06 266 LEU B O 1
ATOM 5142 N N . ILE B 1 267 ? 24.230 40.553 41.593 1.00 10.96 267 ILE B N 1
ATOM 5143 C CA . ILE B 1 267 ? 24.490 39.120 41.735 1.00 10.85 267 ILE B CA 1
ATOM 5144 C C . ILE B 1 267 ? 25.880 38.772 42.321 1.00 10.84 267 ILE B C 1
ATOM 5145 O O . ILE B 1 267 ? 25.950 37.879 43.186 1.00 9.69 267 ILE B O 1
ATOM 5150 N N . PRO B 1 268 ? 26.970 39.454 41.864 1.00 9.99 268 PRO B N 1
ATOM 5151 C CA . PRO B 1 268 ? 28.253 39.148 42.481 1.00 9.68 268 PRO B CA 1
ATOM 5152 C C . PRO B 1 268 ? 28.286 39.449 43.960 1.00 9.57 268 PRO B C 1
ATOM 5153 O O . PRO B 1 268 ? 28.877 38.638 44.680 1.00 9.16 268 PRO B O 1
ATOM 5157 N N . ALA B 1 269 ? 27.706 40.584 44.417 1.00 8.67 269 ALA B N 1
ATOM 5158 C CA . ALA B 1 269 ? 27.722 40.871 45.862 1.00 10.50 269 ALA B CA 1
ATOM 5159 C C . ALA B 1 269 ? 26.844 39.851 46.616 1.00 10.41 269 ALA B C 1
ATOM 5160 O O . ALA B 1 269 ? 27.165 39.436 47.722 1.00 8.90 269 ALA B O 1
ATOM 5162 N N . ALA B 1 270 ? 25.707 39.484 46.031 1.00 9.72 270 ALA B N 1
ATOM 5163 C CA . ALA B 1 270 ? 24.860 38.473 46.672 1.00 9.77 270 ALA B CA 1
ATOM 5164 C C . ALA B 1 270 ? 25.566 37.102 46.763 1.00 9.52 270 ALA B C 1
ATOM 5165 O O . ALA B 1 270 ? 25.404 36.414 47.750 1.00 10.21 270 ALA B O 1
ATOM 5167 N N . ALA B 1 271 ? 26.297 36.694 45.720 1.00 9.42 271 ALA B N 1
ATOM 5168 C CA . ALA B 1 271 ? 27.086 35.459 45.774 1.00 9.33 271 ALA B CA 1
ATOM 5169 C C . ALA B 1 271 ? 28.039 35.482 46.962 1.00 8.63 271 ALA B C 1
ATOM 5170 O O . ALA B 1 271 ? 28.077 34.523 47.754 1.00 8.49 271 ALA B O 1
ATOM 5172 N N . ASP B 1 272 ? 28.795 36.570 47.118 1.00 8.70 272 ASP B N 1
ATOM 5173 C CA . ASP B 1 272 ? 29.693 36.685 48.273 1.00 8.78 272 ASP B CA 1
ATOM 5174 C C . ASP B 1 272 ? 28.966 36.560 49.601 1.00 8.50 272 ASP B C 1
ATOM 5175 O O . ASP B 1 272 ? 29.460 35.875 50.523 1.00 7.26 272 ASP B O 1
ATOM 5180 N N . GLU B 1 273 ? 27.789 37.206 49.711 1.00 8.27 273 GLU B N 1
ATOM 5181 C CA . GLU B 1 273 ? 27.061 37.220 50.968 1.00 8.40 273 GLU B CA 1
ATOM 5182 C C . GLU B 1 273 ? 26.510 35.847 51.270 1.00 7.90 273 GLU B C 1
ATOM 5183 O O . GLU B 1 273 ? 26.533 35.408 52.420 1.00 7.34 273 GLU B O 1
ATOM 5189 N N . LEU B 1 274 ? 25.974 35.183 50.248 1.00 7.01 274 LEU B N 1
ATOM 5190 C CA . LEU B 1 274 ? 25.395 33.846 50.422 1.00 7.29 274 LEU B CA 1
ATOM 5191 C C . LEU B 1 274 ? 26.484 32.809 50.752 1.00 7.16 274 LEU B C 1
ATOM 5192 O O . LEU B 1 274 ? 26.213 31.901 51.513 1.00 7.09 274 LEU B O 1
ATOM 5197 N N . MET B 1 275 ? 27.684 32.953 50.198 1.00 6.79 275 MET B N 1
ATOM 5198 C CA . MET B 1 275 ? 28.800 32.004 50.501 1.00 6.65 275 MET B CA 1
ATOM 5199 C C . MET B 1 275 ? 29.269 32.222 51.928 1.00 6.33 275 MET B C 1
ATOM 5200 O O . MET B 1 275 ? 29.644 31.280 52.625 1.00 7.91 275 MET B O 1
ATOM 5205 N N . ARG B 1 276 ? 29.201 33.462 52.395 1.00 5.71 276 ARG B N 1
ATOM 5206 C CA . ARG B 1 276 ? 29.532 33.769 53.820 1.00 7.02 276 ARG B CA 1
ATOM 5207 C C . ARG B 1 276 ? 28.458 33.219 54.765 1.00 7.08 276 ARG B C 1
ATOM 5208 O O . ARG B 1 276 ? 28.746 32.691 55.866 1.00 8.51 276 ARG B O 1
ATOM 5216 N N . ARG B 1 277 ? 27.197 33.377 54.355 1.00 7.82 277 ARG B N 1
ATOM 5217 C CA . ARG B 1 277 ? 26.039 33.024 55.168 1.00 7.23 277 ARG B CA 1
ATOM 5218 C C . ARG B 1 277 ? 25.754 31.526 55.400 1.00 7.66 277 ARG B C 1
ATOM 5219 O O . ARG B 1 277 ? 25.253 31.149 56.491 1.00 7.88 277 ARG B O 1
ATOM 5227 N N . TYR B 1 278 ? 26.067 30.688 54.408 1.00 6.54 278 TYR B N 1
ATOM 5228 C CA . TYR B 1 278 ? 25.688 29.254 54.443 1.00 6.19 278 TYR B CA 1
ATOM 5229 C C . TYR B 1 278 ? 26.922 28.321 54.327 1.00 6.88 278 TYR B C 1
ATOM 5230 O O . TYR B 1 278 ? 26.924 27.406 53.505 1.00 6.62 278 TYR B O 1
ATOM 5239 N N . PRO B 1 279 ? 27.943 28.503 55.192 1.00 6.50 279 PRO B N 1
ATOM 5240 C CA . PRO B 1 279 ? 29.094 27.564 55.123 1.00 6.90 279 PRO B CA 1
ATOM 5241 C C . PRO B 1 279 ? 28.770 26.202 55.782 1.00 7.90 279 PRO B C 1
ATOM 5242 O O . PRO B 1 279 ? 28.137 26.125 56.870 1.00 8.41 279 PRO B O 1
ATOM 5246 N N . THR B 1 280 ? 29.165 25.113 55.123 1.00 6.91 280 THR B N 1
ATOM 5247 C CA . THR B 1 280 ? 28.841 23.824 55.685 1.00 7.29 280 THR B CA 1
ATOM 5248 C C . THR B 1 280 ? 30.030 22.882 55.751 1.00 6.24 280 THR B C 1
ATOM 5249 O O . THR B 1 280 ? 29.828 21.708 56.061 1.00 7.60 280 THR B O 1
ATOM 5253 N N . VAL B 1 281 ? 31.243 23.389 55.499 1.00 5.87 281 VAL B N 1
ATOM 5254 C CA . VAL B 1 281 ? 32.448 22.540 55.541 1.00 5.90 281 VAL B CA 1
ATOM 5255 C C . VAL B 1 281 ? 33.090 22.556 56.949 1.00 5.48 281 VAL B C 1
ATOM 5256 O O . VAL B 1 281 ? 33.247 23.618 57.552 1.00 6.48 281 VAL B O 1
ATOM 5260 N N . ALA B 1 282 ? 33.499 21.378 57.442 1.00 5.27 282 ALA B N 1
ATOM 5261 C CA . ALA B 1 282 ? 34.308 21.294 58.658 1.00 5.80 282 ALA B CA 1
ATOM 5262 C C . ALA B 1 282 ? 35.483 20.391 58.363 1.00 7.50 282 ALA B C 1
ATOM 5263 O O . ALA B 1 282 ? 35.350 19.480 57.534 1.00 7.63 282 ALA B O 1
ATOM 5265 N N . VAL B 1 283 ? 36.604 20.607 59.058 1.00 6.87 283 VAL B N 1
ATOM 5266 C CA . VAL B 1 283 ? 37.822 19.838 58.782 1.00 6.88 283 VAL B CA 1
ATOM 5267 C C . VAL B 1 283 ? 38.370 19.261 60.066 1.00 7.21 283 VAL B C 1
ATOM 5268 O O . VAL B 1 283 ? 38.057 19.764 61.158 1.00 6.08 283 VAL B O 1
ATOM 5272 N N . SER B 1 284 ? 39.194 18.221 59.932 1.00 7.61 284 SER B N 1
ATOM 5273 C CA . SER B 1 284 ? 39.866 17.604 61.085 1.00 7.92 284 SER B CA 1
ATOM 5274 C C . SER B 1 284 ? 41.326 17.908 61.031 1.00 8.78 284 SER B C 1
ATOM 5275 O O . SER B 1 284 ? 41.867 18.138 59.950 1.00 7.70 284 SER B O 1
ATOM 5278 N N . ARG B 1 285 ? 41.967 17.905 62.207 1.00 8.95 285 ARG B N 1
ATOM 5279 C CA . ARG B 1 285 ? 43.411 18.013 62.322 1.00 8.87 285 ARG B CA 1
ATOM 5280 C C . ARG B 1 285 ? 43.887 17.025 63.393 1.00 8.57 285 ARG B C 1
ATOM 5281 O O . ARG B 1 285 ? 43.127 16.701 64.317 1.00 8.36 285 ARG B O 1
ATOM 5289 N N . ASN B 1 286 ? 45.123 16.545 63.278 1.00 9.04 286 ASN B N 1
ATOM 5290 C CA . ASN B 1 286 ? 45.738 15.833 64.395 1.00 10.94 286 ASN B CA 1
ATOM 5291 C C . ASN B 1 286 ? 46.881 16.672 64.991 1.00 9.22 286 ASN B C 1
ATOM 5292 O O . ASN B 1 286 ? 47.751 17.169 64.277 1.00 10.29 286 ASN B O 1
ATOM 5297 N N . ALA B 1 287 ? 46.898 16.827 66.308 1.00 8.87 287 ALA B N 1
ATOM 5298 C CA . ALA B 1 287 ? 47.947 17.663 66.928 1.00 8.92 287 ALA B CA 1
ATOM 5299 C C . ALA B 1 287 ? 49.309 16.957 66.858 1.00 10.09 287 ALA B C 1
ATOM 5300 O O . ALA B 1 287 ? 49.404 15.787 67.258 1.00 10.57 287 ALA B O 1
ATOM 5302 N N . VAL B 1 288 ? 50.336 17.620 66.317 1.00 10.05 288 VAL B N 1
ATOM 5303 C CA . VAL B 1 288 ? 51.706 17.047 66.325 1.00 12.17 288 VAL B CA 1
ATOM 5304 C C . VAL B 1 288 ? 52.603 17.722 67.364 1.00 13.37 288 VAL B C 1
ATOM 5305 O O . VAL B 1 288 ? 53.788 17.366 67.537 1.00 14.80 288 VAL B O 1
ATOM 5309 N N . ALA B 1 289 ? 52.018 18.689 68.054 1.00 13.46 289 ALA B N 1
ATOM 5310 C CA . ALA B 1 289 ? 52.650 19.430 69.143 1.00 13.65 289 ALA B CA 1
ATOM 5311 C C . ALA B 1 289 ? 51.514 19.859 70.049 1.00 13.97 289 ALA B C 1
ATOM 5312 O O . ALA B 1 289 ? 50.384 20.008 69.575 1.00 12.95 289 ALA B O 1
ATOM 5314 N N . ASP B 1 290 ? 51.804 20.095 71.331 1.00 13.54 290 ASP B N 1
ATOM 5315 C CA . ASP B 1 290 ? 50.776 20.607 72.250 1.00 15.58 290 ASP B CA 1
ATOM 5316 C C . ASP B 1 290 ? 50.434 22.036 71.879 1.00 14.80 290 ASP B C 1
ATOM 5317 O O . ASP B 1 290 ? 51.320 22.823 71.537 1.00 14.51 290 ASP B O 1
ATOM 5322 N N . VAL B 1 291 ? 49.147 22.372 71.977 1.00 14.19 291 VAL B N 1
ATOM 5323 C CA . VAL B 1 291 ? 48.667 23.674 71.579 1.00 13.43 291 VAL B CA 1
ATOM 5324 C C . VAL B 1 291 ? 47.784 24.229 72.715 1.00 13.50 291 VAL B C 1
ATOM 5325 O O . VAL B 1 291 ? 46.774 23.628 73.068 1.00 11.54 291 VAL B O 1
ATOM 5329 N N . ASP B 1 292 ? 48.182 25.369 73.275 1.00 13.75 292 ASP B N 1
ATOM 5330 C CA . ASP B 1 292 ? 47.324 26.089 74.239 1.00 15.43 292 ASP B CA 1
ATOM 5331 C C . ASP B 1 292 ? 46.241 26.814 73.471 1.00 14.89 292 ASP B C 1
ATOM 5332 O O . ASP B 1 292 ? 46.539 27.485 72.481 1.00 14.36 292 ASP B O 1
ATOM 5337 N N . ALA B 1 293 ? 44.990 26.652 73.906 1.00 15.87 293 ALA B N 1
ATOM 5338 C CA . ALA B 1 293 ? 43.853 27.362 73.269 1.00 15.82 293 ALA B CA 1
ATOM 5339 C C . ALA B 1 293 ? 42.753 27.531 74.281 1.00 15.86 293 ALA B C 1
ATOM 5340 O O . ALA B 1 293 ? 42.427 26.584 74.980 1.00 14.54 293 ALA B O 1
ATOM 5342 N N . ASP B 1 294 ? 42.218 28.737 74.369 1.00 16.59 294 ASP B N 1
ATOM 5343 C CA . ASP B 1 294 ? 41.023 29.013 75.169 1.00 18.08 294 ASP B CA 1
ATOM 5344 C C . ASP B 1 294 ? 41.144 28.663 76.661 1.00 18.19 294 ASP B C 1
ATOM 5345 O O . ASP B 1 294 ? 40.129 28.415 77.328 1.00 19.23 294 ASP B O 1
ATOM 5350 N N . GLY B 1 295 ? 42.364 28.651 77.186 1.00 17.14 295 GLY B N 1
ATOM 5351 C CA . GLY B 1 295 ? 42.574 28.262 78.612 1.00 17.00 295 GLY B CA 1
ATOM 5352 C C . GLY B 1 295 ? 42.765 26.768 78.861 1.00 17.65 295 GLY B C 1
ATOM 5353 O O . GLY B 1 295 ? 42.786 26.332 80.013 1.00 18.62 295 GLY B O 1
ATOM 5354 N N . VAL B 1 296 ? 42.888 25.967 77.805 1.00 16.36 296 VAL B N 1
ATOM 5355 C CA . VAL B 1 296 ? 43.194 24.529 77.954 1.00 16.26 296 VAL B CA 1
ATOM 5356 C C . VAL B 1 296 ? 44.363 24.172 77.066 1.00 15.34 296 VAL B C 1
ATOM 5357 O O . VAL B 1 296 ? 44.897 25.040 76.395 1.00 14.44 296 VAL B O 1
ATOM 5361 N N . THR B 1 297 ? 44.775 22.905 77.099 1.00 15.12 297 THR B N 1
ATOM 5362 C CA . THR B 1 297 ? 45.844 22.436 76.240 1.00 14.62 297 THR B CA 1
ATOM 5363 C C . THR B 1 297 ? 45.381 21.249 75.454 1.00 13.77 297 THR B C 1
ATOM 5364 O O . THR B 1 297 ? 44.908 20.278 76.021 1.00 14.26 297 THR B O 1
ATOM 5368 N N . ILE B 1 298 ? 45.504 21.349 74.130 1.00 11.96 298 ILE B N 1
ATOM 5369 C CA . ILE B 1 298 ? 45.268 20.223 73.237 1.00 11.18 298 ILE B CA 1
ATOM 5370 C C . ILE B 1 298 ? 46.610 19.479 73.202 1.00 12.16 298 ILE B C 1
ATOM 5371 O O . ILE B 1 298 ? 47.658 20.101 72.984 1.00 11.98 298 ILE B O 1
ATOM 5376 N N . ARG B 1 299 ? 46.596 18.183 73.509 1.00 12.12 299 ARG B N 1
ATOM 5377 C CA . ARG B 1 299 ? 47.860 17.398 73.536 1.00 11.83 299 ARG B CA 1
ATOM 5378 C C . ARG B 1 299 ? 48.242 16.767 72.205 1.00 12.46 299 ARG B C 1
ATOM 5379 O O . ARG B 1 299 ? 47.376 16.333 71.447 1.00 11.44 299 ARG B O 1
ATOM 5387 N N . LYS B 1 300 ? 49.555 16.679 71.950 1.00 12.67 300 LYS B N 1
ATOM 5388 C CA . LYS B 1 300 ? 50.083 15.885 70.820 1.00 14.21 300 LYS B CA 1
ATOM 5389 C C . LYS B 1 300 ? 49.323 14.595 70.673 1.00 12.44 300 LYS B C 1
ATOM 5390 O O . LYS B 1 300 ? 49.214 13.818 71.643 1.00 12.77 300 LYS B O 1
ATOM 5396 N N . GLY B 1 301 ? 48.810 14.312 69.480 1.00 11.02 301 GLY B N 1
ATOM 5397 C CA . GLY B 1 301 ? 48.012 13.080 69.291 1.00 11.09 301 GLY B CA 1
ATOM 5398 C C . GLY B 1 301 ? 46.503 13.223 69.295 1.00 10.56 301 GLY B C 1
ATOM 5399 O O . GLY B 1 301 ? 45.795 12.399 68.713 1.00 10.59 301 GLY B O 1
ATOM 5400 N N . ASP B 1 302 ? 46.006 14.264 69.974 1.00 10.60 302 ASP B N 1
ATOM 5401 C CA . ASP B 1 302 ? 44.567 14.539 70.075 1.00 8.60 302 ASP B CA 1
ATOM 5402 C C . ASP B 1 302 ? 44.089 14.947 68.651 1.00 9.69 302 ASP B C 1
ATOM 5403 O O . ASP B 1 302 ? 44.812 15.604 67.925 1.00 9.47 302 ASP B O 1
ATOM 5408 N N . LEU B 1 303 ? 42.868 14.605 68.304 1.00 9.84 303 LEU B N 1
ATOM 5409 C CA . LEU B 1 303 ? 42.280 15.114 67.062 1.00 10.32 303 LEU B CA 1
ATOM 5410 C C . LEU B 1 303 ? 41.405 16.319 67.397 1.00 10.93 303 LEU B C 1
ATOM 5411 O O . LEU B 1 303 ? 40.895 16.431 68.529 1.00 10.94 303 LEU B O 1
ATOM 5416 N N . VAL B 1 304 ? 41.279 17.243 66.429 1.00 10.11 304 VAL B N 1
ATOM 5417 C CA . VAL B 1 304 ? 40.570 18.499 66.613 1.00 10.70 304 VAL B CA 1
ATOM 5418 C C . VAL B 1 304 ? 39.661 18.669 65.381 1.00 9.47 304 VAL B C 1
ATOM 5419 O O . VAL B 1 304 ? 40.140 18.526 64.268 1.00 10.30 304 VAL B O 1
ATOM 5423 N N . TYR B 1 305 ? 38.390 18.980 65.607 1.00 7.61 305 TYR B N 1
ATOM 5424 C CA . TYR B 1 305 ? 37.452 19.210 64.511 1.00 7.04 305 TYR B CA 1
ATOM 5425 C C . TYR B 1 305 ? 37.060 20.689 64.480 1.00 7.41 305 TYR B C 1
ATOM 5426 O O . TYR B 1 305 ? 36.791 21.287 65.546 1.00 8.48 305 TYR B O 1
ATOM 5435 N N . LEU B 1 306 ? 37.034 21.286 63.278 1.00 6.47 306 LEU B N 1
ATOM 5436 C CA . LEU B 1 306 ? 36.925 22.724 63.137 1.00 6.79 306 LEU B CA 1
ATOM 5437 C C . LEU B 1 306 ? 35.774 22.982 62.166 1.00 7.25 306 LEU B C 1
ATOM 5438 O O . LEU B 1 306 ? 35.939 22.751 60.949 1.00 8.95 306 LEU B O 1
ATOM 5443 N N . PRO B 1 307 ? 34.635 23.462 62.693 1.00 7.77 307 PRO B N 1
ATOM 5444 C CA . PRO B 1 307 ? 33.477 23.773 61.845 1.00 7.74 307 PRO B CA 1
ATOM 5445 C C . PRO B 1 307 ? 33.497 25.239 61.380 1.00 7.06 307 PRO B C 1
ATOM 5446 O O . PRO B 1 307 ? 33.515 26.188 62.198 1.00 7.91 307 PRO B O 1
ATOM 5450 N N . SER B 1 308 ? 33.519 25.446 60.064 1.00 7.03 308 SER B N 1
ATOM 5451 C CA . SER B 1 308 ? 33.598 26.830 59.535 1.00 7.07 308 SER B CA 1
ATOM 5452 C C . SER B 1 308 ? 32.373 27.646 59.974 1.00 7.95 308 SER B C 1
ATOM 5453 O O . SER B 1 308 ? 32.453 28.873 60.181 1.00 8.21 308 SER B O 1
ATOM 5456 N N . VAL B 1 309 ? 31.240 26.964 60.129 1.00 7.80 309 VAL B N 1
ATOM 5457 C CA . VAL B 1 309 ? 30.011 27.638 60.495 1.00 7.92 309 VAL B CA 1
ATOM 5458 C C . VAL B 1 309 ? 30.125 28.393 61.855 1.00 8.80 309 VAL B C 1
ATOM 5459 O O . VAL B 1 309 ? 29.480 29.415 62.057 1.00 8.03 309 VAL B O 1
ATOM 5463 N N . LEU B 1 310 ? 30.982 27.906 62.767 1.00 9.04 310 LEU B N 1
ATOM 5464 C CA . LEU B 1 310 ? 31.146 28.530 64.081 1.00 9.11 310 LEU B CA 1
ATOM 5465 C C . LEU B 1 310 ? 32.089 29.726 64.096 1.00 9.57 310 LEU B C 1
ATOM 5466 O O . LEU B 1 310 ? 32.238 30.393 65.134 1.00 9.98 310 LEU B O 1
ATOM 5471 N N . HIS B 1 311 ? 32.701 30.046 62.951 1.00 8.82 311 HIS B N 1
ATOM 5472 C CA . HIS B 1 311 ? 33.344 31.370 62.777 1.00 8.47 311 HIS B CA 1
ATOM 5473 C C . HIS B 1 311 ? 32.356 32.295 62.104 1.00 9.28 311 HIS B C 1
ATOM 5474 O O . HIS B 1 311 ? 31.921 33.294 62.706 1.00 8.93 311 HIS B O 1
ATOM 5481 N N . ASN B 1 312 ? 31.954 31.952 60.870 1.00 8.24 312 ASN B N 1
ATOM 5482 C CA . ASN B 1 312 ? 31.098 32.846 60.097 1.00 6.46 312 ASN B CA 1
ATOM 5483 C C . ASN B 1 312 ? 29.819 33.242 60.816 1.00 7.21 312 ASN B C 1
ATOM 5484 O O . ASN B 1 312 ? 29.377 34.392 60.682 1.00 6.79 312 ASN B O 1
ATOM 5489 N N . LEU B 1 313 ? 29.178 32.279 61.495 1.00 6.67 313 LEU B N 1
ATOM 5490 C CA . LEU B 1 313 ? 27.889 32.547 62.106 1.00 6.79 313 LEU B CA 1
ATOM 5491 C C . LEU B 1 313 ? 27.929 32.846 63.620 1.00 9.18 313 LEU B C 1
ATOM 5492 O O . LEU B 1 313 ? 26.867 32.903 64.265 1.00 9.50 313 LEU B O 1
ATOM 5497 N N . ASP B 1 314 ? 29.128 33.097 64.155 1.00 9.18 314 ASP B N 1
ATOM 5498 C CA . ASP B 1 314 ? 29.286 33.462 65.572 1.00 10.52 314 ASP B CA 1
ATOM 5499 C C . ASP B 1 314 ? 29.109 34.976 65.653 1.00 10.33 314 ASP B C 1
ATOM 5500 O O . ASP B 1 314 ? 29.937 35.717 65.097 1.00 8.59 314 ASP B O 1
ATOM 5505 N N . PRO B 1 315 ? 28.062 35.440 66.377 1.00 11.82 315 PRO B N 1
ATOM 5506 C CA . PRO B 1 315 ? 27.863 36.881 66.504 1.00 13.26 315 PRO B CA 1
ATOM 5507 C C . PRO B 1 315 ? 28.975 37.596 67.247 1.00 13.89 315 PRO B C 1
ATOM 5508 O O . PRO B 1 315 ? 29.043 38.830 67.170 1.00 14.68 315 PRO B O 1
ATOM 5512 N N . ALA B 1 316 ? 29.821 36.843 67.958 1.00 13.53 316 ALA B N 1
ATOM 5513 C CA . ALA B 1 316 ? 31.055 37.412 68.524 1.00 13.91 316 ALA B CA 1
ATOM 5514 C C . ALA B 1 316 ? 32.163 37.671 67.499 1.00 14.75 316 ALA B C 1
ATOM 5515 O O . ALA B 1 316 ? 33.129 38.412 67.783 1.00 13.90 316 ALA B O 1
ATOM 5517 N N . SER B 1 317 ? 32.026 37.093 66.305 1.00 13.16 317 SER B N 1
ATOM 5518 C CA . SER B 1 317 ? 32.983 37.335 65.227 1.00 12.83 317 SER B CA 1
ATOM 5519 C C . SER B 1 317 ? 32.461 38.267 64.141 1.00 12.62 317 SER B C 1
ATOM 5520 O O . SER B 1 317 ? 33.251 38.954 63.493 1.00 11.21 317 SER B O 1
ATOM 5523 N N . PHE B 1 318 ? 31.150 38.260 63.906 1.00 11.80 318 PHE B N 1
ATOM 5524 C CA . PHE B 1 318 ? 30.550 39.060 62.823 1.00 12.64 318 PHE B CA 1
ATOM 5525 C C . PHE B 1 318 ? 29.214 39.608 63.273 1.00 14.01 318 PHE B C 1
ATOM 5526 O O . PHE B 1 318 ? 28.412 38.897 63.868 1.00 14.63 318 PHE B O 1
ATOM 5534 N N . GLU B 1 319 ? 28.951 40.868 62.952 1.00 15.52 319 GLU B N 1
ATOM 5535 C CA . GLU B 1 319 ? 27.682 41.508 63.377 1.00 17.34 319 GLU B CA 1
ATOM 5536 C C . GLU B 1 319 ? 26.469 40.912 62.644 1.00 15.87 319 GLU B C 1
ATOM 5537 O O . GLU B 1 319 ? 26.500 40.789 61.419 1.00 15.24 319 GLU B O 1
ATOM 5543 N N . ALA B 1 320 ? 25.412 40.561 63.393 1.00 14.94 320 ALA B N 1
ATOM 5544 C CA . ALA B 1 320 ? 24.153 40.006 62.831 1.00 14.92 320 ALA B CA 1
ATOM 5545 C C . ALA B 1 320 ? 24.429 39.041 61.664 1.00 13.58 320 ALA B C 1
ATOM 5546 O O . ALA B 1 320 ? 24.047 39.295 60.497 1.00 12.33 320 ALA B O 1
ATOM 5548 N N . PRO B 1 321 ? 25.129 37.935 61.964 1.00 12.50 321 PRO B N 1
ATOM 5549 C CA . PRO B 1 321 ? 25.702 37.138 60.849 1.00 12.74 321 PRO B CA 1
ATOM 5550 C C . PRO B 1 321 ? 24.702 36.369 60.014 1.00 11.96 321 PRO B C 1
ATOM 5551 O O . PRO B 1 321 ? 25.027 35.964 58.894 1.00 12.07 321 PRO B O 1
ATOM 5555 N N . GLU B 1 322 ? 23.491 36.179 60.533 1.00 11.61 322 GLU B N 1
ATOM 5556 C CA . GLU B 1 322 ? 22.456 35.481 59.768 1.00 12.68 322 GLU B CA 1
ATOM 5557 C C . GLU B 1 322 ? 21.710 36.389 58.773 1.00 13.07 322 GLU B C 1
ATOM 5558 O O . GLU B 1 322 ? 20.797 35.941 58.045 1.00 13.05 322 GLU B O 1
ATOM 5564 N N . GLU B 1 323 ? 22.119 37.657 58.732 1.00 13.95 323 GLU B N 1
ATOM 5565 C CA . GLU B 1 323 ? 21.463 38.614 57.871 1.00 14.57 323 GLU B CA 1
ATOM 5566 C C . GLU B 1 323 ? 22.251 38.655 56.590 1.00 14.23 323 GLU B C 1
ATOM 5567 O O . GLU B 1 323 ? 23.477 38.839 56.615 1.00 14.19 323 GLU B O 1
ATOM 5573 N N . VAL B 1 324 ? 21.560 38.489 55.466 1.00 14.51 324 VAL B N 1
ATOM 5574 C CA . VAL B 1 324 ? 22.198 38.608 54.160 1.00 14.27 324 VAL B CA 1
ATOM 5575 C C . VAL B 1 324 ? 22.094 40.087 53.780 1.00 16.46 324 VAL B C 1
ATOM 5576 O O . VAL B 1 324 ? 20.987 40.590 53.508 1.00 16.13 324 VAL B O 1
ATOM 5580 N N . ARG B 1 325 ? 23.225 40.794 53.805 1.00 16.28 325 ARG B N 1
ATOM 5581 C CA . ARG B 1 325 ? 23.211 42.258 53.683 1.00 16.80 325 ARG B CA 1
ATOM 5582 C C . ARG B 1 325 ? 24.381 42.794 52.883 1.00 16.55 325 ARG B C 1
ATOM 5583 O O . ARG B 1 325 ? 25.446 42.171 52.828 1.00 16.63 325 ARG B O 1
ATOM 5591 N N . PHE B 1 326 ? 24.173 43.940 52.239 1.00 14.94 326 PHE B N 1
ATOM 5592 C CA . PHE B 1 326 ? 25.100 44.453 51.252 1.00 15.30 326 PHE B CA 1
ATOM 5593 C C . PHE B 1 326 ? 26.050 45.526 51.753 1.00 14.93 326 PHE B C 1
ATOM 5594 O O . PHE B 1 326 ? 26.779 46.118 50.962 1.00 17.37 326 PHE B O 1
ATOM 5602 N N . ASP B 1 327 ? 26.042 45.790 53.044 1.00 14.82 327 ASP B N 1
ATOM 5603 C CA . ASP B 1 327 ? 26.877 46.865 53.592 1.00 16.28 327 ASP B CA 1
ATOM 5604 C C . ASP B 1 327 ? 28.055 46.421 54.447 1.00 16.55 327 ASP B C 1
ATOM 5605 O O . ASP B 1 327 ? 28.571 47.230 55.258 1.00 15.67 327 ASP B O 1
ATOM 5610 N N . ARG B 1 328 ? 28.471 45.152 54.303 1.00 15.55 328 ARG B N 1
ATOM 5611 C CA . ARG B 1 328 ? 29.556 44.637 55.140 1.00 15.79 328 ARG B CA 1
ATOM 5612 C C . ARG B 1 328 ? 30.900 45.030 54.595 1.00 17.10 328 ARG B C 1
ATOM 5613 O O . ARG B 1 328 ? 31.105 45.304 53.397 1.00 17.64 328 ARG B O 1
ATOM 5621 N N . GLY B 1 329 ? 31.866 45.015 55.470 1.00 16.83 329 GLY B N 1
ATOM 5622 C CA . GLY B 1 329 ? 33.138 45.426 54.987 1.00 20.15 329 GLY B CA 1
ATOM 5623 C C . GLY B 1 329 ? 33.770 44.500 53.959 1.00 19.18 329 GLY B C 1
ATOM 5624 O O . GLY B 1 329 ? 34.794 44.838 53.478 1.00 18.67 329 GLY B O 1
ATOM 5625 N N . LEU B 1 330 ? 33.125 43.370 53.589 1.00 19.19 330 LEU B N 1
ATOM 5626 C CA . LEU B 1 330 ? 33.854 42.091 53.762 1.00 16.85 330 LEU B CA 1
ATOM 5627 C C . LEU B 1 330 ? 34.471 41.301 52.602 1.00 16.84 330 LEU B C 1
ATOM 5628 O O . LEU B 1 330 ? 33.763 40.601 51.873 1.00 16.75 330 LEU B O 1
ATOM 5633 N N . ALA B 1 331 ? 35.807 41.362 52.485 1.00 14.57 331 ALA B N 1
ATOM 5634 C CA . ALA B 1 331 ? 36.526 40.490 51.550 1.00 13.42 331 ALA B CA 1
ATOM 5635 C C . ALA B 1 331 ? 36.262 39.018 51.955 1.00 12.64 331 ALA B C 1
ATOM 5636 O O . ALA B 1 331 ? 36.275 38.687 53.132 1.00 13.38 331 ALA B O 1
ATOM 5638 N N . PRO B 1 332 ? 36.002 38.146 50.980 1.00 11.85 332 PRO B N 1
ATOM 5639 C CA . PRO B 1 332 ? 35.722 36.729 51.289 1.00 11.55 332 PRO B CA 1
ATOM 5640 C C . PRO B 1 332 ? 36.797 36.011 52.152 1.00 10.36 332 PRO B C 1
ATOM 5641 O O . PRO B 1 332 ? 36.458 35.148 52.948 1.00 10.69 332 PRO B O 1
ATOM 5645 N N . ILE B 1 333 ? 38.068 36.360 51.992 1.00 9.65 333 ILE B N 1
ATOM 5646 C CA . ILE B 1 333 ? 39.131 35.720 52.799 1.00 9.25 333 ILE B CA 1
ATOM 5647 C C . ILE B 1 333 ? 38.996 35.963 54.329 1.00 9.47 333 ILE B C 1
ATOM 5648 O O . ILE B 1 333 ? 39.569 35.229 55.148 1.00 8.99 333 ILE B O 1
ATOM 5653 N N . ARG B 1 334 ? 38.235 36.999 54.708 1.00 7.87 334 ARG B N 1
ATOM 5654 C CA . ARG B 1 334 ? 38.026 37.312 56.097 1.00 9.37 334 ARG B CA 1
ATOM 5655 C C . ARG B 1 334 ? 37.115 36.329 56.810 1.00 9.57 334 ARG B C 1
ATOM 5656 O O . ARG B 1 334 ? 37.125 36.272 58.034 1.00 8.62 334 ARG B O 1
ATOM 5664 N N . HIS B 1 335 ? 36.289 35.576 56.069 1.00 7.85 335 HIS B N 1
ATOM 5665 C CA . HIS B 1 335 ? 35.509 34.527 56.727 1.00 7.28 335 HIS B CA 1
ATOM 5666 C C . HIS B 1 335 ? 36.089 33.130 56.387 1.00 7.27 335 HIS B C 1
ATOM 5667 O O . HIS B 1 335 ? 37.155 33.032 55.706 1.00 7.35 335 HIS B O 1
ATOM 5674 N N . THR B 1 336 ? 35.418 32.064 56.828 1.00 6.68 336 THR B N 1
ATOM 5675 C CA . THR B 1 336 ? 36.076 30.761 56.844 1.00 7.77 336 THR B CA 1
ATOM 5676 C C . THR B 1 336 ? 35.396 29.748 55.933 1.00 7.60 336 THR B C 1
ATOM 5677 O O . THR B 1 336 ? 35.708 28.594 55.968 1.00 6.07 336 THR B O 1
ATOM 5681 N N . THR B 1 337 ? 34.508 30.190 55.038 1.00 7.13 337 THR B N 1
ATOM 5682 C CA . THR B 1 337 ? 33.800 29.199 54.188 1.00 6.67 337 THR B CA 1
ATOM 5683 C C . THR B 1 337 ? 34.816 28.340 53.387 1.00 6.95 337 THR B C 1
ATOM 5684 O O . THR B 1 337 ? 34.584 27.173 53.182 1.00 6.68 337 THR B O 1
ATOM 5688 N N . MET B 1 338 ? 35.909 28.972 52.950 1.00 8.10 338 MET B N 1
ATOM 5689 C CA . MET B 1 338 ? 36.956 28.344 52.134 1.00 9.20 338 MET B CA 1
ATOM 5690 C C . MET B 1 338 ? 38.181 27.958 52.965 1.00 7.72 338 MET B C 1
ATOM 5691 O O . MET B 1 338 ? 39.191 27.561 52.430 1.00 7.12 338 MET B O 1
ATOM 5696 N N . GLY B 1 339 ? 38.077 28.027 54.291 1.00 8.59 339 GLY B N 1
ATOM 5697 C CA . GLY B 1 339 ? 39.220 27.715 55.129 1.00 7.98 339 GLY B CA 1
ATOM 5698 C C . GLY B 1 339 ? 40.037 28.934 55.500 1.00 9.95 339 GLY B C 1
ATOM 5699 O O . GLY B 1 339 ? 39.577 30.065 55.347 1.00 10.96 339 GLY B O 1
ATOM 5700 N N . VAL B 1 340 ? 41.228 28.681 56.055 1.00 9.78 340 VAL B N 1
ATOM 5701 C CA . VAL B 1 340 ? 42.095 29.725 56.523 1.00 10.21 340 VAL B CA 1
ATOM 5702 C C . VAL B 1 340 ? 43.568 29.403 56.359 1.00 9.54 340 VAL B C 1
ATOM 5703 O O . VAL B 1 340 ? 44.005 28.283 56.537 1.00 10.21 340 VAL B O 1
ATOM 5707 N N . GLY B 1 341 ? 44.330 30.382 55.942 1.00 8.13 341 GLY B N 1
ATOM 5708 C CA . GLY B 1 341 ? 45.788 30.183 55.950 1.00 8.98 341 GLY B CA 1
ATOM 5709 C C . GLY B 1 341 ? 46.298 29.305 54.825 1.00 9.16 341 GLY B C 1
ATOM 5710 O O . GLY B 1 341 ? 45.831 29.417 53.672 1.00 8.86 341 GLY B O 1
ATOM 5711 N N . ALA B 1 342 ? 47.268 28.444 55.162 1.00 7.86 342 ALA B N 1
ATOM 5712 C CA . ALA B 1 342 ? 48.049 27.757 54.146 1.00 9.36 342 ALA B CA 1
ATOM 5713 C C . ALA B 1 342 ? 47.222 26.859 53.245 1.00 8.40 342 ALA B C 1
ATOM 5714 O O . ALA B 1 342 ? 47.597 26.694 52.094 1.00 9.53 342 ALA B O 1
ATOM 5716 N N . HIS B 1 343 ? 46.165 26.233 53.783 1.00 8.06 343 HIS B N 1
ATOM 5717 C CA . HIS B 1 343 ? 45.407 25.232 53.025 1.00 7.88 343 HIS B CA 1
ATOM 5718 C C . HIS B 1 343 ? 44.122 25.829 52.433 1.00 8.08 343 HIS B C 1
ATOM 5719 O O . HIS B 1 343 ? 43.244 25.082 51.953 1.00 8.68 343 HIS B O 1
ATOM 5726 N N . ARG B 1 344 ? 43.989 27.159 52.470 1.00 7.57 344 ARG B N 1
ATOM 5727 C CA . ARG B 1 344 ? 42.743 27.786 52.027 1.00 7.44 344 ARG B CA 1
ATOM 5728 C C . ARG B 1 344 ? 42.409 27.320 50.581 1.00 8.20 344 ARG B C 1
ATOM 5729 O O . ARG B 1 344 ? 43.280 27.303 49.709 1.00 8.89 344 ARG B O 1
ATOM 5737 N N . CYS B 1 345 ? 41.164 26.915 50.361 1.00 8.43 345 CYS B N 1
ATOM 5738 C CA . CYS B 1 345 ? 40.690 26.421 49.040 1.00 7.91 345 CYS B CA 1
ATOM 5739 C C . CYS B 1 345 ? 41.369 27.043 47.820 1.00 8.90 345 CYS B C 1
ATOM 5740 O O . CYS B 1 345 ? 41.212 28.229 47.557 1.00 7.76 345 CYS B O 1
ATOM 5743 N N . VAL B 1 346 ? 42.109 26.234 47.061 1.00 9.39 346 VAL B N 1
ATOM 5744 C CA . VAL B 1 346 ? 42.683 26.678 45.766 1.00 8.79 346 VAL B CA 1
ATOM 5745 C C . VAL B 1 346 ? 41.570 26.995 44.777 1.00 9.04 346 VAL B C 1
ATOM 5746 O O . VAL B 1 346 ? 41.750 27.770 43.851 1.00 9.92 346 VAL B O 1
ATOM 5750 N N . GLY B 1 347 ? 40.400 26.418 45.015 1.00 8.17 347 GLY B N 1
ATOM 5751 C CA . GLY B 1 347 ? 39.266 26.629 44.152 1.00 9.72 347 GLY B CA 1
ATOM 5752 C C . GLY B 1 347 ? 38.393 27.764 44.602 1.00 10.69 347 GLY B C 1
ATOM 5753 O O . GLY B 1 347 ? 37.260 27.852 44.129 1.00 10.66 347 GLY B O 1
ATOM 5754 N N . ALA B 1 348 ? 38.889 28.639 45.500 1.00 9.76 348 ALA B N 1
ATOM 5755 C CA . ALA B 1 348 ? 38.030 29.724 46.029 1.00 11.34 348 ALA B CA 1
ATOM 5756 C C . ALA B 1 348 ? 37.473 30.595 44.880 1.00 11.44 348 ALA B C 1
ATOM 5757 O O . ALA B 1 348 ? 36.282 30.886 44.823 1.00 12.66 348 ALA B O 1
ATOM 5759 N N . GLY B 1 349 ? 38.367 31.044 44.017 1.00 10.68 349 GLY B N 1
ATOM 5760 C CA . GLY B 1 349 ? 37.992 31.832 42.835 1.00 11.09 349 GLY B CA 1
ATOM 5761 C C . GLY B 1 349 ? 37.008 31.115 41.920 1.00 10.33 349 GLY B C 1
ATOM 5762 O O . GLY B 1 349 ? 35.998 31.680 41.465 1.00 11.10 349 GLY B O 1
ATOM 5763 N N . LEU B 1 350 ? 37.330 29.886 41.586 1.00 9.61 350 LEU B N 1
ATOM 5764 C CA . LEU B 1 350 ? 36.439 29.086 40.744 1.00 9.28 350 LEU B CA 1
ATOM 5765 C C . LEU B 1 350 ? 35.028 28.900 41.393 1.00 8.79 350 LEU B C 1
ATOM 5766 O O . LEU B 1 350 ? 34.002 29.000 40.705 1.00 8.50 350 LEU B O 1
ATOM 5771 N N . ALA B 1 351 ? 34.988 28.642 42.708 1.00 8.10 351 ALA B N 1
ATOM 5772 C CA . ALA B 1 351 ? 33.703 28.445 43.404 1.00 9.13 351 ALA B CA 1
ATOM 5773 C C . ALA B 1 351 ? 32.830 29.696 43.356 1.00 8.56 351 ALA B C 1
ATOM 5774 O O . ALA B 1 351 ? 31.609 29.595 43.144 1.00 8.87 351 ALA B O 1
ATOM 5776 N N . ARG B 1 352 ? 33.442 30.886 43.521 1.00 9.58 352 ARG B N 1
ATOM 5777 C CA . ARG B 1 352 ? 32.697 32.155 43.482 1.00 8.82 352 ARG B CA 1
ATOM 5778 C C . ARG B 1 352 ? 32.077 32.291 42.084 1.00 9.24 352 ARG B C 1
ATOM 5779 O O . ARG B 1 352 ? 30.950 32.731 41.917 1.00 8.71 352 ARG B O 1
ATOM 5787 N N . MET B 1 353 ? 32.835 31.906 41.092 1.00 8.81 353 MET B N 1
ATOM 5788 C CA . MET B 1 353 ? 32.398 32.076 39.705 1.00 11.42 353 MET B CA 1
ATOM 5789 C C . MET B 1 353 ? 31.234 31.112 39.437 1.00 10.94 353 MET B C 1
ATOM 5790 O O . MET B 1 353 ? 30.245 31.476 38.779 1.00 11.16 353 MET B O 1
ATOM 5795 N N . GLU B 1 354 ? 31.348 29.893 39.970 1.00 10.97 354 GLU B N 1
ATOM 5796 C CA . GLU B 1 354 ? 30.306 28.895 39.814 1.00 11.13 354 GLU B CA 1
ATOM 5797 C C . GLU B 1 354 ? 28.992 29.369 40.460 1.00 11.05 354 GLU B C 1
ATOM 5798 O O . GLU B 1 354 ? 27.935 29.221 39.855 1.00 11.17 354 GLU B O 1
ATOM 5804 N N . VAL B 1 355 ? 29.069 29.952 41.660 1.00 9.34 355 VAL B N 1
ATOM 5805 C CA . VAL B 1 355 ? 27.875 30.499 42.313 1.00 8.95 355 VAL B CA 1
ATOM 5806 C C . VAL B 1 355 ? 27.275 31.660 41.521 1.00 9.65 355 VAL B C 1
ATOM 5807 O O . VAL B 1 355 ? 26.058 31.721 41.317 1.00 9.64 355 VAL B O 1
ATOM 5811 N N . ILE B 1 356 ? 28.137 32.584 41.078 1.00 8.67 356 ILE B N 1
ATOM 5812 C CA . ILE B 1 356 ? 27.675 33.683 40.253 1.00 9.16 356 ILE B CA 1
ATOM 5813 C C . ILE B 1 356 ? 27.012 33.184 38.954 1.00 9.14 356 ILE B C 1
ATOM 5814 O O . ILE B 1 356 ? 25.921 33.659 38.609 1.00 10.81 356 ILE B O 1
ATOM 5819 N N . VAL B 1 357 ? 27.653 32.273 38.232 1.00 9.28 357 VAL B N 1
ATOM 5820 C CA . VAL B 1 357 ? 27.045 31.787 36.967 1.00 11.37 357 VAL B CA 1
ATOM 5821 C C . VAL B 1 357 ? 25.722 31.047 37.223 1.00 10.60 357 VAL B C 1
ATOM 5822 O O . VAL B 1 357 ? 24.756 31.213 36.459 1.00 10.43 357 VAL B O 1
ATOM 5826 N N . PHE B 1 358 ? 25.654 30.293 38.320 1.00 10.65 358 PHE B N 1
ATOM 5827 C CA . PHE B 1 358 ? 24.394 29.656 38.699 1.00 11.38 358 PHE B CA 1
ATOM 5828 C C . PHE B 1 358 ? 23.280 30.693 38.939 1.00 11.43 358 PHE B C 1
ATOM 5829 O O . PHE B 1 358 ? 22.165 30.577 38.406 1.00 12.61 358 PHE B O 1
ATOM 5837 N N . LEU B 1 359 ? 23.575 31.708 39.741 1.00 10.94 359 LEU B N 1
ATOM 5838 C CA . LEU B 1 359 ? 22.597 32.770 39.995 1.00 10.00 359 LEU B CA 1
ATOM 5839 C C . LEU B 1 359 ? 22.157 33.425 38.695 1.00 10.26 359 LEU B C 1
ATOM 5840 O O . LEU B 1 359 ? 20.965 33.613 38.486 1.00 10.95 359 LEU B O 1
ATOM 5845 N N . ARG B 1 360 ? 23.110 33.786 37.836 1.00 10.95 360 ARG B N 1
ATOM 5846 C CA . ARG B 1 360 ? 22.752 34.407 36.550 1.00 12.53 360 ARG B CA 1
ATOM 5847 C C . ARG B 1 360 ? 21.759 33.561 35.772 1.00 13.29 360 ARG B C 1
ATOM 5848 O O . ARG B 1 360 ? 20.756 34.074 35.240 1.00 13.88 360 ARG B O 1
ATOM 5856 N N . GLU B 1 361 ? 22.029 32.270 35.681 1.00 13.32 361 GLU B N 1
ATOM 5857 C CA . GLU B 1 361 ? 21.251 31.409 34.793 1.00 14.87 361 GLU B CA 1
ATOM 5858 C C . GLU B 1 361 ? 19.927 30.994 35.416 1.00 14.73 361 GLU B C 1
ATOM 5859 O O . GLU B 1 361 ? 18.865 31.078 34.772 1.00 14.27 361 GLU B O 1
ATOM 5865 N N . TRP B 1 362 ? 19.983 30.576 36.679 1.00 14.86 362 TRP B N 1
ATOM 5866 C CA . TRP B 1 362 ? 18.794 30.192 37.390 1.00 14.37 362 TRP B CA 1
ATOM 5867 C C . TRP B 1 362 ? 17.820 31.390 37.521 1.00 15.28 362 TRP B C 1
ATOM 5868 O O . TRP B 1 362 ? 16.626 31.273 37.181 1.00 15.32 362 TRP B O 1
ATOM 5879 N N . LEU B 1 363 ? 18.311 32.552 37.945 1.00 14.01 363 LEU B N 1
ATOM 5880 C CA . LEU B 1 363 ? 17.388 33.697 38.073 1.00 14.57 363 LEU B CA 1
ATOM 5881 C C . LEU B 1 363 ? 16.977 34.222 36.707 1.00 15.80 363 LEU B C 1
ATOM 5882 O O . LEU B 1 363 ? 15.823 34.570 36.503 1.00 15.57 363 LEU B O 1
ATOM 5887 N N . GLY B 1 364 ? 17.910 34.255 35.769 1.00 15.43 364 GLY B N 1
ATOM 5888 C CA . GLY B 1 364 ? 17.623 34.814 34.443 1.00 18.10 364 GLY B CA 1
ATOM 5889 C C . GLY B 1 364 ? 16.686 33.964 33.601 1.00 18.86 364 GLY B C 1
ATOM 5890 O O . GLY B 1 364 ? 15.902 34.495 32.793 1.00 20.53 364 GLY B O 1
ATOM 5891 N N . GLY B 1 365 ? 16.740 32.651 33.814 1.00 18.80 365 GLY B N 1
ATOM 5892 C CA . GLY B 1 365 ? 16.017 31.696 32.994 1.00 18.77 365 GLY B CA 1
ATOM 5893 C C . GLY B 1 365 ? 14.789 31.094 33.628 1.00 18.60 365 GLY B C 1
ATOM 5894 O O . GLY B 1 365 ? 13.907 30.638 32.912 1.00 18.56 365 GLY B O 1
ATOM 5895 N N . MET B 1 366 ? 14.704 31.122 34.963 1.00 18.19 366 MET B N 1
ATOM 5896 C CA . MET B 1 366 ? 13.585 30.489 35.674 1.00 16.77 366 MET B CA 1
ATOM 5897 C C . MET B 1 366 ? 12.563 31.538 36.050 1.00 16.14 366 MET B C 1
ATOM 5898 O O . MET B 1 366 ? 12.913 32.677 36.276 1.00 14.82 366 MET B O 1
ATOM 5903 N N . PRO B 1 367 ? 11.283 31.148 36.134 1.00 16.21 367 PRO B N 1
ATOM 5904 C CA . PRO B 1 367 ? 10.284 32.043 36.686 1.00 16.14 367 PRO B CA 1
ATOM 5905 C C . PRO B 1 367 ? 10.448 32.062 38.204 1.00 16.26 367 PRO B C 1
ATOM 5906 O O . PRO B 1 367 ? 11.310 31.358 38.742 1.00 15.12 367 PRO B O 1
ATOM 5910 N N . GLU B 1 368 ? 9.639 32.845 38.890 1.00 16.89 368 GLU B N 1
ATOM 5911 C CA . GLU B 1 368 ? 9.609 32.761 40.351 1.00 17.51 368 GLU B CA 1
ATOM 5912 C C . GLU B 1 368 ? 9.351 31.319 40.839 1.00 16.62 368 GLU B C 1
ATOM 5913 O O . GLU B 1 368 ? 8.448 30.633 40.339 1.00 16.80 368 GLU B O 1
ATOM 5919 N N . PHE B 1 369 ? 10.161 30.838 41.786 1.00 14.87 369 PHE B N 1
ATOM 5920 C CA . PHE B 1 369 ? 10.026 29.463 42.277 1.00 13.16 369 PHE B CA 1
ATOM 5921 C C . PHE B 1 369 ? 9.839 29.500 43.795 1.00 13.33 369 PHE B C 1
ATOM 5922 O O . PHE B 1 369 ? 10.102 30.535 44.435 1.00 13.94 369 PHE B O 1
ATOM 5930 N N . ALA B 1 370 ? 9.353 28.403 44.369 1.00 13.38 370 ALA B N 1
ATOM 5931 C CA . ALA B 1 370 ? 9.063 28.365 45.810 1.00 13.70 370 ALA B CA 1
ATOM 5932 C C . ALA B 1 370 ? 9.276 26.942 46.285 1.00 13.19 370 ALA B C 1
ATOM 5933 O O . ALA B 1 370 ? 9.518 26.052 45.473 1.00 11.99 370 ALA B O 1
ATOM 5935 N N . LEU B 1 371 ? 9.252 26.729 47.606 1.00 13.16 371 LEU B N 1
ATOM 5936 C CA . LEU B 1 371 ? 9.269 25.378 48.113 1.00 13.06 371 LEU B CA 1
ATOM 5937 C C . LEU B 1 371 ? 7.939 24.706 47.789 1.00 14.20 371 LEU B C 1
ATOM 5938 O O . LEU B 1 371 ? 6.876 25.323 47.903 1.00 13.28 371 LEU B O 1
ATOM 5943 N N . ALA B 1 372 ? 8.019 23.450 47.396 1.00 16.28 372 ALA B N 1
ATOM 5944 C CA . ALA B 1 372 ? 6.820 22.628 47.138 1.00 18.27 372 ALA B CA 1
ATOM 5945 C C . ALA B 1 372 ? 5.951 22.470 48.373 1.00 20.14 372 ALA B C 1
ATOM 5946 O O . ALA B 1 372 ? 6.461 22.261 49.475 1.00 20.76 372 ALA B O 1
ATOM 5948 N N . PRO B 1 373 ? 4.622 22.564 48.198 1.00 22.50 373 PRO B N 1
ATOM 5949 C CA . PRO B 1 373 ? 3.758 22.358 49.376 1.00 23.63 373 PRO B CA 1
ATOM 5950 C C . PRO B 1 373 ? 3.778 20.874 49.778 1.00 24.87 373 PRO B C 1
ATOM 5951 O O . PRO B 1 373 ? 3.879 19.996 48.921 1.00 26.13 373 PRO B O 1
ATOM 5955 N N . ASP B 1 374 ? 3.745 20.579 51.068 1.00 26.09 374 ASP B N 1
ATOM 5956 C CA . ASP B 1 374 ? 3.554 19.189 51.483 1.00 27.31 374 ASP B CA 1
ATOM 5957 C C . ASP B 1 374 ? 4.742 18.242 51.081 1.00 27.43 374 ASP B C 1
ATOM 5958 O O . ASP B 1 374 ? 4.560 17.031 50.918 1.00 28.16 374 ASP B O 1
ATOM 5963 N N . LYS B 1 375 ? 5.953 18.802 50.913 1.00 26.59 375 LYS B N 1
ATOM 5964 C CA . LYS B 1 375 ? 7.198 18.019 50.810 1.00 25.21 375 LYS B CA 1
ATOM 5965 C C . LYS B 1 375 ? 8.229 18.663 51.744 1.00 23.97 375 LYS B C 1
ATOM 5966 O O . LYS B 1 375 ? 8.231 19.877 51.921 1.00 23.84 375 LYS B O 1
ATOM 5972 N N . ALA B 1 376 ? 9.088 17.870 52.368 1.00 22.29 376 ALA B N 1
ATOM 5973 C CA . ALA B 1 376 ? 9.991 18.406 53.402 1.00 20.74 376 ALA B CA 1
ATOM 5974 C C . ALA B 1 376 ? 11.323 18.876 52.810 1.00 18.73 376 ALA B C 1
ATOM 5975 O O . ALA B 1 376 ? 11.801 18.254 51.882 1.00 18.09 376 ALA B O 1
ATOM 5977 N N . VAL B 1 377 ? 11.909 19.958 53.347 1.00 16.09 377 VAL B N 1
ATOM 5978 C CA . VAL B 1 377 ? 13.342 20.262 53.124 1.00 15.27 377 VAL B CA 1
ATOM 5979 C C . VAL B 1 377 ? 14.130 19.525 54.206 1.00 14.00 377 VAL B C 1
ATOM 5980 O O . VAL B 1 377 ? 13.826 19.657 55.407 1.00 14.12 377 VAL B O 1
ATOM 5984 N N . THR B 1 378 ? 15.082 18.703 53.798 1.00 13.17 378 THR B N 1
ATOM 5985 C CA . THR B 1 378 ? 15.895 18.020 54.803 1.00 14.12 378 THR B CA 1
ATOM 5986 C C . THR B 1 378 ? 17.379 18.231 54.557 1.00 12.74 378 THR B C 1
ATOM 5987 O O . THR B 1 378 ? 17.786 18.514 53.415 1.00 13.22 378 THR B O 1
ATOM 5991 N N . MET B 1 379 ? 18.170 18.108 55.633 1.00 11.47 379 MET B N 1
ATOM 5992 C CA . MET B 1 379 ? 19.619 18.307 55.582 1.00 11.47 379 MET B CA 1
ATOM 5993 C C . MET B 1 379 ? 20.377 17.152 56.256 1.00 11.96 379 MET B C 1
ATOM 5994 O O . MET B 1 379 ? 19.776 16.282 56.896 1.00 11.81 379 MET B O 1
ATOM 5999 N N . LYS B 1 380 ? 21.692 17.141 56.090 1.00 11.89 380 LYS B N 1
ATOM 6000 C CA . LYS B 1 380 ? 22.533 16.181 56.783 1.00 13.04 380 LYS B CA 1
ATOM 6001 C C . LYS B 1 380 ? 23.764 16.884 57.328 1.00 13.29 380 LYS B C 1
ATOM 6002 O O . LYS B 1 380 ? 24.106 18.000 56.880 1.00 12.25 380 LYS B O 1
ATOM 6008 N N . GLY B 1 381 ? 24.442 16.202 58.263 1.00 13.67 381 GLY B N 1
ATOM 6009 C CA . GLY B 1 381 ? 25.690 16.705 58.843 1.00 14.39 381 GLY B CA 1
ATOM 6010 C C . GLY B 1 381 ? 26.880 16.050 58.173 1.00 14.58 381 GLY B C 1
ATOM 6011 O O . GLY B 1 381 ? 26.902 15.888 56.941 1.00 15.74 381 GLY B O 1
ATOM 6012 N N . GLY B 1 382 ? 27.866 15.687 58.983 1.00 13.94 382 GLY B N 1
ATOM 6013 C CA . GLY B 1 382 ? 29.148 15.181 58.452 1.00 12.96 382 GLY B CA 1
ATOM 6014 C C . GLY B 1 382 ? 30.056 16.351 58.073 1.00 11.90 382 GLY B C 1
ATOM 6015 O O . GLY B 1 382 ? 29.753 17.522 58.382 1.00 11.64 382 GLY B O 1
ATOM 6016 N N . ASN B 1 383 ? 31.138 16.043 57.365 1.00 10.61 383 ASN B N 1
ATOM 6017 C CA . ASN B 1 383 ? 32.158 17.045 57.060 1.00 9.92 383 ASN B CA 1
ATOM 6018 C C . ASN B 1 383 ? 31.671 18.094 56.071 1.00 8.64 383 ASN B C 1
ATOM 6019 O O . ASN B 1 383 ? 32.130 19.216 56.108 1.00 8.28 383 ASN B O 1
ATOM 6024 N N . VAL B 1 384 ? 30.825 17.700 55.130 1.00 8.09 384 VAL B N 1
ATOM 6025 C CA . VAL B 1 384 ? 30.231 18.705 54.246 1.00 8.61 384 VAL B CA 1
ATOM 6026 C C . VAL B 1 384 ? 28.734 18.637 54.427 1.00 7.80 384 VAL B C 1
ATOM 6027 O O . VAL B 1 384 ? 28.086 17.772 53.860 1.00 8.30 384 VAL B O 1
ATOM 6031 N N . GLY B 1 385 ? 28.171 19.543 55.216 1.00 6.50 385 GLY B N 1
ATOM 6032 C CA . GLY B 1 385 ? 26.714 19.521 55.454 1.00 6.72 385 GLY B CA 1
ATOM 6033 C C . GLY B 1 385 ? 26.013 19.932 54.186 1.00 7.83 385 GLY B C 1
ATOM 6034 O O . GLY B 1 385 ? 26.610 20.609 53.332 1.00 6.78 385 GLY B O 1
ATOM 6035 N N . ALA B 1 386 ? 24.760 19.521 54.023 1.00 8.11 386 ALA B N 1
ATOM 6036 C CA . ALA B 1 386 ? 24.078 19.795 52.767 1.00 10.29 386 ALA B CA 1
ATOM 6037 C C . ALA B 1 386 ? 22.606 19.537 52.902 1.00 10.55 386 ALA B C 1
ATOM 6038 O O . ALA B 1 386 ? 22.184 18.728 53.738 1.00 10.65 386 ALA B O 1
ATOM 6040 N N . CYS B 1 387 ? 21.821 20.175 52.047 1.00 10.21 387 CYS B N 1
ATOM 6041 C CA . CYS B 1 387 ? 20.451 19.663 51.864 1.00 11.90 387 CYS B CA 1
ATOM 6042 C C . CYS B 1 387 ? 20.485 18.263 51.240 1.00 12.53 387 CYS B C 1
ATOM 6043 O O . CYS B 1 387 ? 21.305 17.965 50.354 1.00 12.58 387 CYS B O 1
ATOM 6046 N N . THR B 1 388 ? 19.577 17.408 51.695 1.00 13.25 388 THR B N 1
ATOM 6047 C CA . THR B 1 388 ? 19.411 16.082 51.092 1.00 14.34 388 THR B CA 1
ATOM 6048 C C . THR B 1 388 ? 18.111 16.012 50.278 1.00 14.26 388 THR B C 1
ATOM 6049 O O . THR B 1 388 ? 17.977 15.151 49.417 1.00 15.95 388 THR B O 1
ATOM 6053 N N . ALA B 1 389 ? 17.190 16.949 50.516 1.00 13.45 389 ALA B N 1
ATOM 6054 C CA . ALA B 1 389 ? 15.977 17.075 49.729 1.00 13.17 389 ALA B CA 1
ATOM 6055 C C . ALA B 1 389 ? 15.634 18.552 49.657 1.00 13.18 389 ALA B C 1
ATOM 6056 O O . ALA B 1 389 ? 15.619 19.243 50.696 1.00 13.74 389 ALA B O 1
ATOM 6058 N N . LEU B 1 390 ? 15.396 19.063 48.452 1.00 11.76 390 LEU B N 1
ATOM 6059 C CA . LEU B 1 390 ? 14.997 20.460 48.291 1.00 11.56 390 LEU B CA 1
ATOM 6060 C C . LEU B 1 390 ? 13.935 20.509 47.180 1.00 12.63 390 LEU B C 1
ATOM 6061 O O . LEU B 1 390 ? 14.266 20.686 46.032 1.00 12.82 390 LEU B O 1
ATOM 6066 N N . PRO B 1 391 ? 12.649 20.335 47.534 1.00 14.22 391 PRO B N 1
ATOM 6067 C CA . PRO B 1 391 ? 11.623 20.217 46.489 1.00 13.93 391 PRO B CA 1
ATOM 6068 C C . PRO B 1 391 ? 11.165 21.615 46.115 1.00 13.36 391 PRO B C 1
ATOM 6069 O O . PRO B 1 391 ? 10.703 22.360 46.973 1.00 15.41 391 PRO B O 1
ATOM 6073 N N . LEU B 1 392 ? 11.343 21.978 44.844 1.00 13.63 392 LEU B N 1
ATOM 6074 C CA . LEU B 1 392 ? 10.979 23.297 44.334 1.00 13.54 392 LEU B CA 1
ATOM 6075 C C . LEU B 1 392 ? 9.839 23.171 43.324 1.00 14.12 392 LEU B C 1
ATOM 6076 O O . LEU B 1 392 ? 9.735 22.129 42.640 1.00 14.64 392 LEU B O 1
ATOM 6081 N N . VAL B 1 393 ? 9.009 24.216 43.259 1.00 14.76 393 VAL B N 1
ATOM 6082 C CA . VAL B 1 393 ? 7.928 24.332 42.249 1.00 15.60 393 VAL B CA 1
ATOM 6083 C C . VAL B 1 393 ? 7.929 25.701 41.593 1.00 15.17 393 VAL B C 1
ATOM 6084 O O . VAL B 1 393 ? 8.361 26.678 42.198 1.00 14.47 393 VAL B O 1
ATOM 6088 N N . TRP B 1 394 ? 7.463 25.762 40.339 1.00 15.76 394 TRP B N 1
ATOM 6089 C CA . TRP B 1 394 ? 7.292 27.016 39.641 1.00 16.45 394 TRP B CA 1
ATOM 6090 C C . TRP B 1 394 ? 6.272 26.821 38.520 1.00 18.26 394 TRP B C 1
ATOM 6091 O O . TRP B 1 394 ? 5.961 25.687 38.152 1.00 18.04 394 TRP B O 1
ATOM 6102 N N . ARG B 1 395 ? 5.775 27.919 37.969 1.00 20.46 395 ARG B N 1
ATOM 6103 C CA . ARG B 1 395 ? 4.864 27.814 36.819 1.00 23.67 395 ARG B CA 1
ATOM 6104 C C . ARG B 1 395 ? 5.647 27.549 35.535 1.00 24.82 395 ARG B C 1
ATOM 6105 O O . ARG B 1 395 ? 6.440 28.382 35.078 1.00 24.22 395 ARG B O 1
ATOM 6113 N N . ALA B 1 396 ? 5.438 26.383 34.951 1.00 26.82 396 ALA B N 1
ATOM 6114 C CA . ALA B 1 396 ? 6.141 26.071 33.720 1.00 28.79 396 ALA B CA 1
ATOM 6115 C C . ALA B 1 396 ? 5.461 26.725 32.510 1.00 29.96 396 ALA B C 1
ATOM 6116 O O . ALA B 1 396 ? 5.019 26.048 31.572 1.00 31.50 396 ALA B O 1
ATOM 6118 N N . MET C 1 1 ? 15.919 51.498 -22.039 1.00 59.01 1 MET C N 1
ATOM 6119 C CA . MET C 1 1 ? 14.532 51.962 -22.342 1.00 58.84 1 MET C CA 1
ATOM 6120 C C . MET C 1 1 ? 13.446 50.982 -21.868 1.00 58.24 1 MET C C 1
ATOM 6121 O O . MET C 1 1 ? 13.756 49.893 -21.356 1.00 58.23 1 MET C O 1
ATOM 6126 N N . ILE C 1 2 ? 12.181 51.388 -22.025 1.00 57.12 2 ILE C N 1
ATOM 6127 C CA . ILE C 1 2 ? 11.020 50.534 -21.740 1.00 55.83 2 ILE C CA 1
ATOM 6128 C C . ILE C 1 2 ? 10.984 49.342 -22.719 1.00 54.90 2 ILE C C 1
ATOM 6129 O O . ILE C 1 2 ? 10.948 49.544 -23.935 1.00 54.84 2 ILE C O 1
ATOM 6134 N N . PRO C 1 3 ? 10.998 48.098 -22.189 1.00 53.64 3 PRO C N 1
ATOM 6135 C CA . PRO C 1 3 ? 10.979 46.906 -23.042 1.00 52.62 3 PRO C CA 1
ATOM 6136 C C . PRO C 1 3 ? 9.659 46.759 -23.812 1.00 51.56 3 PRO C C 1
ATOM 6137 O O . PRO C 1 3 ? 8.625 47.257 -23.356 1.00 50.93 3 PRO C O 1
ATOM 6141 N N . ALA C 1 4 ? 9.711 46.073 -24.957 1.00 50.52 4 ALA C N 1
ATOM 6142 C CA . ALA C 1 4 ? 8.564 45.930 -25.873 1.00 49.67 4 ALA C CA 1
ATOM 6143 C C . ALA C 1 4 ? 7.293 45.319 -25.252 1.00 49.24 4 ALA C C 1
ATOM 6144 O O . ALA C 1 4 ? 6.177 45.760 -25.558 1.00 48.95 4 ALA C O 1
ATOM 6146 N N . HIS C 1 5 ? 7.467 44.327 -24.370 1.00 48.39 5 HIS C N 1
ATOM 6147 C CA . HIS C 1 5 ? 6.336 43.620 -23.739 1.00 47.74 5 HIS C CA 1
ATOM 6148 C C . HIS C 1 5 ? 5.568 44.410 -22.677 1.00 47.41 5 HIS C C 1
ATOM 6149 O O . HIS C 1 5 ? 4.465 44.008 -22.276 1.00 47.53 5 HIS C O 1
ATOM 6156 N N . VAL C 1 6 ? 6.145 45.520 -22.218 1.00 46.30 6 VAL C N 1
ATOM 6157 C CA . VAL C 1 6 ? 5.511 46.358 -21.211 1.00 45.40 6 VAL C CA 1
ATOM 6158 C C . VAL C 1 6 ? 4.498 47.299 -21.877 1.00 45.22 6 VAL C C 1
ATOM 6159 O O . VAL C 1 6 ? 4.891 48.124 -22.695 1.00 45.62 6 VAL C O 1
ATOM 6163 N N . PRO C 1 7 ? 3.194 47.182 -21.545 1.00 44.77 7 PRO C N 1
ATOM 6164 C CA . PRO C 1 7 ? 2.282 48.186 -22.106 1.00 44.41 7 PRO C CA 1
ATOM 6165 C C . PRO C 1 7 ? 2.635 49.604 -21.678 1.00 44.01 7 PRO C C 1
ATOM 6166 O O . PRO C 1 7 ? 3.082 49.824 -20.542 1.00 44.15 7 PRO C O 1
ATOM 6170 N N . ALA C 1 8 ? 2.441 50.553 -22.592 1.00 43.09 8 ALA C N 1
ATOM 6171 C CA . ALA C 1 8 ? 2.719 51.963 -22.326 1.00 42.30 8 ALA C CA 1
ATOM 6172 C C . ALA C 1 8 ? 1.926 52.483 -21.124 1.00 41.72 8 ALA C C 1
ATOM 6173 O O . ALA C 1 8 ? 2.475 53.222 -20.302 1.00 41.70 8 ALA C O 1
ATOM 6175 N N . ASP C 1 9 ? 0.655 52.085 -21.012 1.00 40.29 9 ASP C N 1
ATOM 6176 C CA . ASP C 1 9 ? -0.209 52.545 -19.920 1.00 39.57 9 ASP C CA 1
ATOM 6177 C C . ASP C 1 9 ? 0.131 51.960 -18.533 1.00 37.75 9 ASP C C 1
ATOM 6178 O O . ASP C 1 9 ? -0.481 52.337 -17.541 1.00 37.93 9 ASP C O 1
ATOM 6183 N N . ARG C 1 10 ? 1.100 51.051 -18.466 1.00 35.80 10 ARG C N 1
ATOM 6184 C CA . ARG C 1 10 ? 1.550 50.493 -17.171 1.00 33.63 10 ARG C CA 1
ATOM 6185 C C . ARG C 1 10 ? 2.790 51.201 -16.589 1.00 33.01 10 ARG C C 1
ATOM 6186 O O . ARG C 1 10 ? 3.254 50.860 -15.490 1.00 31.86 10 ARG C O 1
ATOM 6194 N N . VAL C 1 11 ? 3.327 52.178 -17.325 1.00 31.77 11 VAL C N 1
ATOM 6195 C CA . VAL C 1 11 ? 4.603 52.830 -16.969 1.00 30.68 11 VAL C CA 1
ATOM 6196 C C . VAL C 1 11 ? 4.446 53.861 -15.864 1.00 30.43 11 VAL C C 1
ATOM 6197 O O . VAL C 1 11 ? 3.573 54.729 -15.929 1.00 29.85 11 VAL C O 1
ATOM 6201 N N . VAL C 1 12 ? 5.310 53.764 -14.851 1.00 28.92 12 VAL C N 1
ATOM 6202 C CA . VAL C 1 12 ? 5.375 54.771 -13.819 1.00 28.35 12 VAL C CA 1
ATOM 6203 C C . VAL C 1 12 ? 6.807 55.264 -13.595 1.00 28.01 12 VAL C C 1
ATOM 6204 O O . VAL C 1 12 ? 7.782 54.736 -14.142 1.00 28.06 12 VAL C O 1
ATOM 6208 N N . ASP C 1 13 ? 6.885 56.276 -12.754 1.00 28.38 13 ASP C N 1
ATOM 6209 C CA . ASP C 1 13 ? 8.100 56.963 -12.373 1.00 29.38 13 ASP C CA 1
ATOM 6210 C C . ASP C 1 13 ? 8.604 56.454 -10.998 1.00 28.14 13 ASP C C 1
ATOM 6211 O O . ASP C 1 13 ? 9.717 56.778 -10.569 1.00 28.30 13 ASP C O 1
ATOM 6216 N N . PHE C 1 14 ? 7.757 55.675 -10.322 1.00 26.34 14 PHE C N 1
ATOM 6217 C CA . PHE C 1 14 ? 7.869 55.385 -8.890 1.00 24.23 14 PHE C CA 1
ATOM 6218 C C . PHE C 1 14 ? 9.266 54.887 -8.497 1.00 23.11 14 PHE C C 1
ATOM 6219 O O . PHE C 1 14 ? 9.759 53.899 -9.052 1.00 23.07 14 PHE C O 1
ATOM 6227 N N . ASP C 1 15 ? 9.904 55.595 -7.565 1.00 21.71 15 ASP C N 1
ATOM 6228 C CA . ASP C 1 15 ? 11.234 55.223 -7.049 1.00 21.42 15 ASP C CA 1
ATOM 6229 C C . ASP C 1 15 ? 11.072 54.549 -5.677 1.00 20.19 15 ASP C C 1
ATOM 6230 O O . ASP C 1 15 ? 10.672 55.181 -4.686 1.00 19.56 15 ASP C O 1
ATOM 6235 N N . ILE C 1 16 ? 11.364 53.257 -5.631 1.00 19.53 16 ILE C N 1
ATOM 6236 C CA . ILE C 1 16 ? 11.089 52.456 -4.427 1.00 19.66 16 ILE C CA 1
ATOM 6237 C C . ILE C 1 16 ? 12.001 52.864 -3.272 1.00 19.52 16 ILE C C 1
ATOM 6238 O O . ILE C 1 16 ? 11.670 52.657 -2.112 1.00 20.23 16 ILE C O 1
ATOM 6243 N N . PHE C 1 17 ? 13.135 53.473 -3.608 1.00 20.16 17 PHE C N 1
ATOM 6244 C CA . PHE C 1 17 ? 14.060 53.990 -2.605 1.00 21.71 17 PHE C CA 1
ATOM 6245 C C . PHE C 1 17 ? 13.627 55.315 -2.028 1.00 22.77 17 PHE C C 1
ATOM 6246 O O . PHE C 1 17 ? 13.971 55.628 -0.883 1.00 21.71 17 PHE C O 1
ATOM 6254 N N . ASN C 1 18 ? 12.887 56.099 -2.815 1.00 23.88 18 ASN C N 1
ATOM 6255 C CA . ASN C 1 18 ? 12.116 57.189 -2.194 1.00 25.89 18 ASN C CA 1
ATOM 6256 C C . ASN C 1 18 ? 10.765 57.562 -2.818 1.00 24.90 18 ASN C C 1
ATOM 6257 O O . ASN C 1 18 ? 10.672 58.399 -3.728 1.00 24.98 18 ASN C O 1
ATOM 6262 N N . PRO C 1 19 ? 9.714 56.877 -2.342 1.00 24.34 19 PRO C N 1
ATOM 6263 C CA . PRO C 1 19 ? 8.343 57.055 -2.805 1.00 24.26 19 PRO C CA 1
ATOM 6264 C C . PRO C 1 19 ? 7.902 58.504 -2.556 1.00 24.76 19 PRO C C 1
ATOM 6265 O O . PRO C 1 19 ? 8.350 59.112 -1.584 1.00 23.09 19 PRO C O 1
ATOM 6269 N N . PRO C 1 20 ? 7.039 59.064 -3.435 1.00 25.84 20 PRO C N 1
ATOM 6270 C CA . PRO C 1 20 ? 6.654 60.476 -3.234 1.00 25.60 20 PRO C CA 1
ATOM 6271 C C . PRO C 1 20 ? 5.906 60.651 -1.907 1.00 24.76 20 PRO C C 1
ATOM 6272 O O . PRO C 1 20 ? 5.001 59.875 -1.622 1.00 24.36 20 PRO C O 1
ATOM 6276 N N . GLY C 1 21 ? 6.309 61.634 -1.096 1.00 22.72 21 GLY C N 1
ATOM 6277 C CA . GLY C 1 21 ? 5.696 61.847 0.208 1.00 22.59 21 GLY C CA 1
ATOM 6278 C C . GLY C 1 21 ? 6.150 60.896 1.308 1.00 21.84 21 GLY C C 1
ATOM 6279 O O . GLY C 1 21 ? 5.618 60.940 2.420 1.00 22.41 21 GLY C O 1
ATOM 6280 N N . VAL C 1 22 ? 7.141 60.037 1.025 1.00 22.00 22 VAL C N 1
ATOM 6281 C CA . VAL C 1 22 ? 7.555 59.013 2.007 1.00 20.94 22 VAL C CA 1
ATOM 6282 C C . VAL C 1 22 ? 7.981 59.618 3.353 1.00 22.32 22 VAL C C 1
ATOM 6283 O O . VAL C 1 22 ? 7.661 59.059 4.419 1.00 21.09 22 VAL C O 1
ATOM 6287 N N . GLU C 1 23 ? 8.666 60.769 3.285 1.00 22.58 23 GLU C N 1
ATOM 6288 C CA . GLU C 1 23 ? 9.173 61.458 4.470 1.00 24.29 23 GLU C CA 1
ATOM 6289 C C . GLU C 1 23 ? 8.102 61.691 5.556 1.00 23.86 23 GLU C C 1
ATOM 6290 O O . GLU C 1 23 ? 8.390 61.527 6.747 1.00 24.31 23 GLU C O 1
ATOM 6296 N N . GLN C 1 24 ? 6.877 62.041 5.145 1.00 23.10 24 GLN C N 1
ATOM 6297 C CA . GLN C 1 24 ? 5.743 62.276 6.070 1.00 22.61 24 GLN C CA 1
ATOM 6298 C C . GLN C 1 24 ? 4.986 61.019 6.466 1.00 22.37 24 GLN C C 1
ATOM 6299 O O . GLN C 1 24 ? 4.573 60.878 7.624 1.00 21.30 24 GLN C O 1
ATOM 6305 N N . ASP C 1 25 ? 4.793 60.116 5.500 1.00 21.47 25 ASP C N 1
ATOM 6306 C CA . ASP C 1 25 ? 3.973 58.928 5.708 1.00 21.27 25 ASP C CA 1
ATOM 6307 C C . ASP C 1 25 ? 4.374 57.848 4.686 1.00 20.28 25 ASP C C 1
ATOM 6308 O O . ASP C 1 25 ? 4.011 57.946 3.504 1.00 19.79 25 ASP C O 1
ATOM 6313 N N . TYR C 1 26 ? 5.089 56.821 5.153 1.00 18.54 26 TYR C N 1
ATOM 6314 C CA . TYR C 1 26 ? 5.458 55.688 4.305 1.00 17.09 26 TYR C CA 1
ATOM 6315 C C . TYR C 1 26 ? 4.215 54.977 3.726 1.00 16.45 26 TYR C C 1
ATOM 6316 O O . TYR C 1 26 ? 4.190 54.585 2.562 1.00 15.04 26 TYR C O 1
ATOM 6325 N N . PHE C 1 27 ? 3.190 54.808 4.551 1.00 16.85 27 PHE C N 1
ATOM 6326 C CA . PHE C 1 27 ? 2.012 54.047 4.136 1.00 17.25 27 PHE C CA 1
ATOM 6327 C C . PHE C 1 27 ? 1.211 54.756 3.035 1.00 18.48 27 PHE C C 1
ATOM 6328 O O . PHE C 1 27 ? 0.939 54.144 1.990 1.00 19.23 27 PHE C O 1
ATOM 6336 N N . ALA C 1 28 ? 0.873 56.036 3.247 1.00 18.05 28 ALA C N 1
ATOM 6337 C CA . ALA C 1 28 ? 0.220 56.842 2.187 1.00 18.75 28 ALA C CA 1
ATOM 6338 C C . ALA C 1 28 ? 1.024 56.836 0.911 1.00 18.24 28 ALA C C 1
ATOM 6339 O O . ALA C 1 28 ? 0.469 56.679 -0.179 1.00 18.28 28 ALA C O 1
ATOM 6341 N N . ALA C 1 29 ? 2.339 57.011 1.030 1.00 18.79 29 ALA C N 1
ATOM 6342 C CA . ALA C 1 29 ? 3.200 57.063 -0.151 1.00 18.52 29 ALA C CA 1
ATOM 6343 C C . ALA C 1 29 ? 3.039 55.821 -1.035 1.00 18.35 29 ALA C C 1
ATOM 6344 O O . ALA C 1 29 ? 2.944 55.921 -2.257 1.00 18.05 29 ALA C O 1
ATOM 6346 N N . TRP C 1 30 ? 3.006 54.651 -0.407 1.00 17.86 30 TRP C N 1
ATOM 6347 C CA . TRP C 1 30 ? 2.838 53.395 -1.163 1.00 16.29 30 TRP C CA 1
ATOM 6348 C C . TRP C 1 30 ? 1.414 53.236 -1.667 1.00 16.50 30 TRP C C 1
ATOM 6349 O O . TRP C 1 30 ? 1.184 52.850 -2.820 1.00 17.45 30 TRP C O 1
ATOM 6360 N N . LYS C 1 31 ? 0.463 53.627 -0.841 1.00 17.14 31 LYS C N 1
ATOM 6361 C CA . LYS C 1 31 ? -0.948 53.484 -1.200 1.00 19.25 31 LYS C CA 1
ATOM 6362 C C . LYS C 1 31 ? -1.392 54.321 -2.412 1.00 19.82 31 LYS C C 1
ATOM 6363 O O . LYS C 1 31 ? -2.481 54.094 -2.950 1.00 20.20 31 LYS C O 1
ATOM 6369 N N . THR C 1 32 ? -0.560 55.274 -2.832 1.00 20.51 32 THR C N 1
ATOM 6370 C CA . THR C 1 32 ? -0.826 56.011 -4.077 1.00 21.22 32 THR C CA 1
ATOM 6371 C C . THR C 1 32 ? -0.913 55.061 -5.282 1.00 21.29 32 THR C C 1
ATOM 6372 O O . THR C 1 32 ? -1.636 55.337 -6.236 1.00 21.64 32 THR C O 1
ATOM 6376 N N . LEU C 1 33 ? -0.182 53.940 -5.240 1.00 21.00 33 LEU C N 1
ATOM 6377 C CA . LEU C 1 33 ? -0.209 52.936 -6.327 1.00 20.20 33 LEU C CA 1
ATOM 6378 C C . LEU C 1 33 ? -1.558 52.212 -6.420 1.00 20.56 33 LEU C C 1
ATOM 6379 O O . LEU C 1 33 ? -1.883 51.590 -7.427 1.00 20.15 33 LEU C O 1
ATOM 6384 N N . LEU C 1 34 ? -2.364 52.323 -5.374 1.00 21.90 34 LEU C N 1
ATOM 6385 C CA . LEU C 1 34 ? -3.708 51.758 -5.387 1.00 23.93 34 LEU C CA 1
ATOM 6386 C C . LEU C 1 34 ? -4.664 52.557 -6.289 1.00 25.18 34 LEU C C 1
ATOM 6387 O O . LEU C 1 34 ? -5.649 51.983 -6.754 1.00 25.10 34 LEU C O 1
ATOM 6392 N N . ASP C 1 35 ? -4.399 53.850 -6.507 1.00 27.17 35 ASP C N 1
ATOM 6393 C CA . ASP C 1 35 ? -5.161 54.583 -7.551 1.00 29.59 35 ASP C CA 1
ATOM 6394 C C . ASP C 1 35 ? -4.851 54.168 -9.000 1.00 29.65 35 ASP C C 1
ATOM 6395 O O . ASP C 1 35 ? -5.423 54.752 -9.937 1.00 31.18 35 ASP C O 1
ATOM 6400 N N . GLY C 1 36 ? -3.994 53.168 -9.212 1.00 28.93 36 GLY C N 1
ATOM 6401 C CA . GLY C 1 36 ? -3.602 52.803 -10.579 1.00 26.97 36 GLY C CA 1
ATOM 6402 C C . GLY C 1 36 ? -3.735 51.341 -10.960 1.00 26.38 36 GLY C C 1
ATOM 6403 O O . GLY C 1 36 ? -4.442 50.583 -10.288 1.00 26.58 36 GLY C O 1
ATOM 6404 N N . PRO C 1 37 ? -3.070 50.929 -12.068 1.00 25.59 37 PRO C N 1
ATOM 6405 C CA . PRO C 1 37 ? -3.053 49.517 -12.480 1.00 24.45 37 PRO C CA 1
ATOM 6406 C C . PRO C 1 37 ? -2.478 48.592 -11.384 1.00 23.33 37 PRO C C 1
ATOM 6407 O O . PRO C 1 37 ? -1.672 49.038 -10.549 1.00 21.96 37 PRO C O 1
ATOM 6411 N N . GLY C 1 38 ? -2.861 47.322 -11.416 1.00 22.29 38 GLY C N 1
ATOM 6412 C CA . GLY C 1 38 ? -2.505 46.379 -10.343 1.00 21.49 38 GLY C CA 1
ATOM 6413 C C . GLY C 1 38 ? -1.088 45.867 -10.480 1.00 20.77 38 GLY C C 1
ATOM 6414 O O . GLY C 1 38 ? -0.550 45.268 -9.554 1.00 20.63 38 GLY C O 1
ATOM 6415 N N . LEU C 1 39 ? -0.492 46.091 -11.649 1.00 20.04 39 LEU C N 1
ATOM 6416 C CA . LEU C 1 39 ? 0.885 45.716 -11.923 1.00 19.83 39 LEU C CA 1
ATOM 6417 C C . LEU C 1 39 ? 1.484 46.802 -12.849 1.00 20.58 39 LEU C C 1
ATOM 6418 O O . LEU C 1 39 ? 0.983 47.025 -13.954 1.00 20.72 39 LEU C O 1
ATOM 6423 N N . VAL C 1 40 ? 2.511 47.504 -12.360 1.00 20.26 40 VAL C N 1
ATOM 6424 C CA . VAL C 1 40 ? 3.125 48.619 -13.097 1.00 20.47 40 VAL C CA 1
ATOM 6425 C C . VAL C 1 40 ? 4.599 48.387 -13.315 1.00 21.12 40 VAL C C 1
ATOM 6426 O O . VAL C 1 40 ? 5.224 47.549 -12.627 1.00 19.39 40 VAL C O 1
ATOM 6430 N N . TRP C 1 41 ? 5.159 49.106 -14.289 1.00 21.16 41 TRP C N 1
ATOM 6431 C CA . TRP C 1 41 ? 6.569 49.054 -14.617 1.00 21.84 41 TRP C CA 1
ATOM 6432 C C . TRP C 1 41 ? 7.199 50.401 -14.292 1.00 22.65 41 TRP C C 1
ATOM 6433 O O . TRP C 1 41 ? 6.846 51.414 -14.913 1.00 22.96 41 TRP C O 1
ATOM 6444 N N . SER C 1 42 ? 8.146 50.418 -13.357 1.00 21.92 42 SER C N 1
ATOM 6445 C CA . SER C 1 42 ? 8.856 51.663 -13.051 1.00 21.85 42 SER C CA 1
ATOM 6446 C C . SER C 1 42 ? 10.115 51.771 -13.892 1.00 21.96 42 SER C C 1
ATOM 6447 O O . SER C 1 42 ? 10.844 50.805 -14.050 1.00 21.80 42 SER C O 1
ATOM 6450 N N . THR C 1 43 ? 10.365 52.957 -14.437 1.00 22.54 43 THR C N 1
ATOM 6451 C CA . THR C 1 43 ? 11.600 53.215 -15.165 1.00 23.98 43 THR C CA 1
ATOM 6452 C C . THR C 1 43 ? 12.767 53.451 -14.199 1.00 24.04 43 THR C C 1
ATOM 6453 O O . THR C 1 43 ? 13.926 53.375 -14.595 1.00 24.92 43 THR C O 1
ATOM 6457 N N . ALA C 1 44 ? 12.461 53.724 -12.933 1.00 24.02 44 ALA C N 1
ATOM 6458 C CA . ALA C 1 44 ? 13.494 54.023 -11.946 1.00 24.40 44 ALA C CA 1
ATOM 6459 C C . ALA C 1 44 ? 14.319 52.769 -11.630 1.00 24.83 44 ALA C C 1
ATOM 6460 O O . ALA C 1 44 ? 13.894 51.639 -11.945 1.00 23.98 44 ALA C O 1
ATOM 6462 N N . ASN C 1 45 ? 15.511 52.970 -11.060 1.00 24.25 45 ASN C N 1
ATOM 6463 C CA . ASN C 1 45 ? 16.317 51.860 -10.521 1.00 24.92 45 ASN C CA 1
ATOM 6464 C C . ASN C 1 45 ? 16.518 50.715 -11.521 1.00 24.79 45 ASN C C 1
ATOM 6465 O O . ASN C 1 45 ? 16.456 49.534 -11.169 1.00 24.47 45 ASN C O 1
ATOM 6470 N N . GLY C 1 46 ? 16.707 51.090 -12.785 1.00 24.08 46 GLY C N 1
ATOM 6471 C CA . GLY C 1 46 ? 17.073 50.134 -13.825 1.00 24.32 46 GLY C CA 1
ATOM 6472 C C . GLY C 1 46 ? 15.934 49.474 -14.581 1.00 24.50 46 GLY C C 1
ATOM 6473 O O . GLY C 1 46 ? 16.193 48.692 -15.486 1.00 25.22 46 GLY C O 1
ATOM 6474 N N . GLY C 1 47 ? 14.687 49.791 -14.212 1.00 24.30 47 GLY C N 1
ATOM 6475 C CA . GLY C 1 47 ? 13.482 49.241 -14.854 1.00 22.96 47 GLY C CA 1
ATOM 6476 C C . GLY C 1 47 ? 13.067 47.935 -14.201 1.00 21.18 47 GLY C C 1
ATOM 6477 O O . GLY C 1 47 ? 13.838 46.986 -14.196 1.00 21.75 47 GLY C O 1
ATOM 6478 N N . HIS C 1 48 ? 11.860 47.905 -13.633 1.00 19.66 48 HIS C N 1
ATOM 6479 C CA . HIS C 1 48 ? 11.336 46.701 -12.963 1.00 18.55 48 HIS C CA 1
ATOM 6480 C C . HIS C 1 48 ? 9.822 46.814 -12.719 1.00 17.35 48 HIS C C 1
ATOM 6481 O O . HIS C 1 48 ? 9.269 47.912 -12.653 1.00 18.21 48 HIS C O 1
ATOM 6488 N N . TRP C 1 49 ? 9.156 45.680 -12.526 1.00 16.53 49 TRP C N 1
ATOM 6489 C CA . TRP C 1 49 ? 7.719 45.685 -12.236 1.00 16.19 49 TRP C CA 1
ATOM 6490 C C . TRP C 1 49 ? 7.548 46.011 -10.772 1.00 16.09 49 TRP C C 1
ATOM 6491 O O . TRP C 1 49 ? 8.482 45.782 -10.003 1.00 16.77 49 TRP C O 1
ATOM 6502 N N . ILE C 1 50 ? 6.394 46.576 -10.413 1.00 15.35 50 ILE C N 1
ATOM 6503 C CA . ILE C 1 50 ? 5.968 46.740 -9.010 1.00 15.33 50 ILE C CA 1
ATOM 6504 C C . ILE C 1 50 ? 4.561 46.167 -8.898 1.00 15.62 50 ILE C C 1
ATOM 6505 O O . ILE C 1 50 ? 3.676 46.579 -9.647 1.00 16.02 50 ILE C O 1
ATOM 6510 N N . ALA C 1 51 ? 4.360 45.186 -8.011 1.00 14.51 51 ALA C N 1
ATOM 6511 C CA . ALA C 1 51 ? 3.005 44.733 -7.704 1.00 15.04 51 ALA C CA 1
ATOM 6512 C C . ALA C 1 51 ? 2.279 45.816 -6.960 1.00 15.37 51 ALA C C 1
ATOM 6513 O O . ALA C 1 51 ? 2.791 46.330 -5.951 1.00 16.28 51 ALA C O 1
ATOM 6515 N N . ALA C 1 52 ? 1.080 46.167 -7.439 1.00 16.03 52 ALA C N 1
ATOM 6516 C CA . ALA C 1 52 ? 0.408 47.382 -6.977 1.00 16.39 52 ALA C CA 1
ATOM 6517 C C . ALA C 1 52 ? -1.052 47.238 -6.514 1.00 16.96 52 ALA C C 1
ATOM 6518 O O . ALA C 1 52 ? -1.792 48.238 -6.439 1.00 18.12 52 ALA C O 1
ATOM 6520 N N . ARG C 1 53 ? -1.450 46.021 -6.165 1.00 16.02 53 ARG C N 1
ATOM 6521 C CA . ARG C 1 53 ? -2.815 45.702 -5.717 1.00 15.68 53 ARG C CA 1
ATOM 6522 C C . ARG C 1 53 ? -2.647 44.451 -4.859 1.00 15.14 53 ARG C C 1
ATOM 6523 O O . ARG C 1 53 ? -1.795 43.630 -5.174 1.00 14.19 53 ARG C O 1
ATOM 6531 N N . GLY C 1 54 ? -3.454 44.326 -3.800 1.00 14.55 54 GLY C N 1
ATOM 6532 C CA . GLY C 1 54 ? -3.340 43.228 -2.853 1.00 14.78 54 GLY C CA 1
ATOM 6533 C C . GLY C 1 54 ? -3.314 41.845 -3.464 1.00 14.51 54 GLY C C 1
ATOM 6534 O O . GLY C 1 54 ? -2.491 41.010 -3.087 1.00 13.74 54 GLY C O 1
ATOM 6535 N N . ASP C 1 55 ? -4.196 41.554 -4.429 1.00 14.28 55 ASP C N 1
ATOM 6536 C CA . ASP C 1 55 ? -4.172 40.202 -4.951 1.00 14.19 55 ASP C CA 1
ATOM 6537 C C . ASP C 1 55 ? -2.882 39.886 -5.682 1.00 13.29 55 ASP C C 1
ATOM 6538 O O . ASP C 1 55 ? -2.396 38.766 -5.627 1.00 13.48 55 ASP C O 1
ATOM 6543 N N . VAL C 1 56 ? -2.340 40.858 -6.390 1.00 13.70 56 VAL C N 1
ATOM 6544 C CA . VAL C 1 56 ? -1.145 40.624 -7.194 1.00 13.05 56 VAL C CA 1
ATOM 6545 C C . VAL C 1 56 ? 0.051 40.457 -6.280 1.00 12.41 56 VAL C C 1
ATOM 6546 O O . VAL C 1 56 ? 0.916 39.602 -6.505 1.00 12.60 56 VAL C O 1
ATOM 6550 N N . VAL C 1 57 ? 0.109 41.277 -5.231 1.00 12.56 57 VAL C N 1
ATOM 6551 C CA . VAL C 1 57 ? 1.255 41.184 -4.300 1.00 11.70 57 VAL C CA 1
ATOM 6552 C C . VAL C 1 57 ? 1.269 39.777 -3.723 1.00 11.36 57 VAL C C 1
ATOM 6553 O O . VAL C 1 57 ? 2.313 39.100 -3.725 1.00 9.88 57 VAL C O 1
ATOM 6557 N N . ARG C 1 58 ? 0.100 39.362 -3.234 1.00 11.57 58 ARG C N 1
ATOM 6558 C CA . ARG C 1 58 ? -0.050 38.105 -2.511 1.00 11.82 58 ARG C CA 1
ATOM 6559 C C . ARG C 1 58 ? 0.232 36.882 -3.409 1.00 12.20 58 ARG C C 1
ATOM 6560 O O . ARG C 1 58 ? 0.905 35.949 -2.975 1.00 11.60 58 ARG C O 1
ATOM 6568 N N . GLU C 1 59 ? -0.296 36.890 -4.645 1.00 12.39 59 GLU C N 1
ATOM 6569 C CA . GLU C 1 59 ? -0.083 35.784 -5.589 1.00 13.34 59 GLU C CA 1
ATOM 6570 C C . GLU C 1 59 ? 1.366 35.666 -6.033 1.00 12.47 59 GLU C C 1
ATOM 6571 O O . GLU C 1 59 ? 1.896 34.560 -6.061 1.00 13.21 59 GLU C O 1
ATOM 6577 N N . LEU C 1 60 ? 2.006 36.786 -6.386 1.00 12.09 60 LEU C N 1
ATOM 6578 C CA . LEU C 1 60 ? 3.406 36.763 -6.851 1.00 13.02 60 LEU C CA 1
ATOM 6579 C C . LEU C 1 60 ? 4.392 36.409 -5.745 1.00 12.78 60 LEU C C 1
ATOM 6580 O O . LEU C 1 60 ? 5.391 35.747 -5.987 1.00 13.09 60 LEU C O 1
ATOM 6585 N N . TRP C 1 61 ? 4.099 36.870 -4.536 1.00 11.05 61 TRP C N 1
ATOM 6586 C CA . TRP C 1 61 ? 4.975 36.606 -3.413 1.00 11.73 61 TRP C CA 1
ATOM 6587 C C . TRP C 1 61 ? 5.019 35.091 -3.111 1.00 12.98 61 TRP C C 1
ATOM 6588 O O . TRP C 1 61 ? 6.062 34.531 -2.717 1.00 13.46 61 TRP C O 1
ATOM 6599 N N . GLY C 1 62 ? 3.889 34.428 -3.321 1.00 14.02 62 GLY C N 1
ATOM 6600 C CA . GLY C 1 62 ? 3.762 33.018 -3.057 1.00 17.62 62 GLY C CA 1
ATOM 6601 C C . GLY C 1 62 ? 4.346 32.138 -4.152 1.00 19.02 62 GLY C C 1
ATOM 6602 O O . GLY C 1 62 ? 4.584 30.962 -3.898 1.00 20.46 62 GLY C O 1
ATOM 6603 N N . ASP C 1 63 ? 4.618 32.703 -5.341 1.00 20.33 63 ASP C N 1
ATOM 6604 C CA . ASP C 1 63 ? 5.039 31.920 -6.521 1.00 21.28 63 ASP C CA 1
ATOM 6605 C C . ASP C 1 63 ? 6.551 31.780 -6.510 1.00 21.24 63 ASP C C 1
ATOM 6606 O O . ASP C 1 63 ? 7.249 32.465 -7.244 1.00 21.05 63 ASP C O 1
ATOM 6611 N N . ALA C 1 64 ? 7.057 30.890 -5.663 1.00 21.50 64 ALA C N 1
ATOM 6612 C CA . ALA C 1 64 ? 8.485 30.789 -5.411 1.00 22.53 64 ALA C CA 1
ATOM 6613 C C . ALA C 1 64 ? 9.230 30.058 -6.544 1.00 23.43 64 ALA C C 1
ATOM 6614 O O . ALA C 1 64 ? 10.481 30.099 -6.644 1.00 24.60 64 ALA C O 1
ATOM 6616 N N . GLU C 1 65 ? 8.470 29.379 -7.382 1.00 22.94 65 GLU C N 1
ATOM 6617 C CA . GLU C 1 65 ? 9.071 28.551 -8.427 1.00 23.36 65 GLU C CA 1
ATOM 6618 C C . GLU C 1 65 ? 9.325 29.319 -9.728 1.00 21.58 65 GLU C C 1
ATOM 6619 O O . GLU C 1 65 ? 10.304 29.049 -10.433 1.00 22.93 65 GLU C O 1
ATOM 6625 N N . ARG C 1 66 ? 8.497 30.308 -10.029 1.00 19.53 66 ARG C N 1
ATOM 6626 C CA . ARG C 1 66 ? 8.701 31.123 -11.231 1.00 17.09 66 ARG C CA 1
ATOM 6627 C C . ARG C 1 66 ? 9.346 32.491 -10.967 1.00 16.85 66 ARG C C 1
ATOM 6628 O O . ARG C 1 66 ? 9.907 33.107 -11.882 1.00 15.99 66 ARG C O 1
ATOM 6636 N N . LEU C 1 67 ? 9.282 32.963 -9.723 1.00 14.81 67 LEU C N 1
ATOM 6637 C CA . LEU C 1 67 ? 9.902 34.236 -9.351 1.00 14.70 67 LEU C CA 1
ATOM 6638 C C . LEU C 1 67 ? 10.926 33.896 -8.283 1.00 14.68 67 LEU C C 1
ATOM 6639 O O . LEU C 1 67 ? 10.545 33.598 -7.158 1.00 14.80 67 LEU C O 1
ATOM 6644 N N . SER C 1 68 ? 12.210 33.847 -8.661 1.00 13.54 68 SER C N 1
ATOM 6645 C CA . SER C 1 68 ? 13.299 33.388 -7.807 1.00 13.65 68 SER C CA 1
ATOM 6646 C C . SER C 1 68 ? 13.682 34.482 -6.790 1.00 13.34 68 SER C C 1
ATOM 6647 O O . SER C 1 68 ? 13.474 35.682 -7.045 1.00 14.33 68 SER C O 1
ATOM 6650 N N . SER C 1 69 ? 14.262 34.063 -5.674 1.00 12.59 69 SER C N 1
ATOM 6651 C CA . SER C 1 69 ? 14.699 34.969 -4.618 1.00 13.22 69 SER C CA 1
ATOM 6652 C C . SER C 1 69 ? 16.193 35.226 -4.745 1.00 13.51 69 SER C C 1
ATOM 6653 O O . SER C 1 69 ? 16.791 35.813 -3.848 1.00 12.39 69 SER C O 1
ATOM 6656 N N . GLN C 1 70 ? 16.823 34.762 -5.830 1.00 14.44 70 GLN C N 1
ATOM 6657 C CA . GLN C 1 70 ? 18.309 34.866 -5.895 1.00 17.55 70 GLN C CA 1
ATOM 6658 C C . GLN C 1 70 ? 18.861 36.304 -5.933 1.00 17.98 70 GLN C C 1
ATOM 6659 O O . GLN C 1 70 ? 19.940 36.571 -5.356 1.00 18.76 70 GLN C O 1
ATOM 6665 N N . CYS C 1 71 ? 18.138 37.209 -6.599 1.00 18.22 71 CYS C N 1
ATOM 6666 C CA . CYS C 1 71 ? 18.637 38.568 -6.895 1.00 20.27 71 CYS C CA 1
ATOM 6667 C C . CYS C 1 71 ? 18.781 39.446 -5.656 1.00 19.21 71 CYS C C 1
ATOM 6668 O O . CYS C 1 71 ? 19.648 40.329 -5.630 1.00 18.80 71 CYS C O 1
ATOM 6671 N N . LEU C 1 72 ? 17.916 39.207 -4.664 1.00 18.46 72 LEU C N 1
ATOM 6672 C CA . LEU C 1 72 ? 17.865 39.941 -3.379 1.00 18.13 72 LEU C CA 1
ATOM 6673 C C . LEU C 1 72 ? 17.289 41.339 -3.491 1.00 18.54 72 LEU C C 1
ATOM 6674 O O . LEU C 1 72 ? 16.452 41.751 -2.662 1.00 16.57 72 LEU C O 1
ATOM 6679 N N . ALA C 1 73 ? 17.806 42.102 -4.455 1.00 19.65 73 ALA C N 1
ATOM 6680 C CA . ALA C 1 73 ? 17.383 43.485 -4.607 1.00 21.32 73 ALA C CA 1
ATOM 6681 C C . ALA C 1 73 ? 17.473 43.941 -6.065 1.00 22.47 73 ALA C C 1
ATOM 6682 O O . ALA C 1 73 ? 18.157 43.329 -6.888 1.00 21.72 73 ALA C O 1
ATOM 6684 N N . VAL C 1 74 ? 16.795 45.042 -6.350 1.00 24.30 74 VAL C N 1
ATOM 6685 C CA . VAL C 1 74 ? 16.870 45.714 -7.644 1.00 27.41 74 VAL C CA 1
ATOM 6686 C C . VAL C 1 74 ? 18.283 46.313 -7.883 1.00 28.60 74 VAL C C 1
ATOM 6687 O O . VAL C 1 74 ? 18.701 46.484 -9.054 1.00 29.95 74 VAL C O 1
ATOM 6691 N N . THR C 1 75 ? 19.001 46.614 -6.790 1.00 28.94 75 THR C N 1
ATOM 6692 C CA . THR C 1 75 ? 20.337 47.224 -6.856 1.00 30.04 75 THR C CA 1
ATOM 6693 C C . THR C 1 75 ? 21.375 46.194 -7.300 1.00 29.94 75 THR C C 1
ATOM 6694 O O . THR C 1 75 ? 21.583 45.187 -6.599 1.00 30.52 75 THR C O 1
ATOM 6698 N N . PRO C 1 76 ? 22.019 46.428 -8.466 1.00 29.20 76 PRO C N 1
ATOM 6699 C CA . PRO C 1 76 ? 22.934 45.423 -9.039 1.00 28.91 76 PRO C CA 1
ATOM 6700 C C . PRO C 1 76 ? 24.038 45.025 -8.072 1.00 28.12 76 PRO C C 1
ATOM 6701 O O . PRO C 1 76 ? 24.593 45.879 -7.377 1.00 27.99 76 PRO C O 1
ATOM 6705 N N . GLY C 1 77 ? 24.331 43.732 -8.000 1.00 27.30 77 GLY C N 1
ATOM 6706 C CA . GLY C 1 77 ? 25.492 43.275 -7.249 1.00 25.86 77 GLY C CA 1
ATOM 6707 C C . GLY C 1 77 ? 25.276 43.001 -5.765 1.00 25.38 77 GLY C C 1
ATOM 6708 O O . GLY C 1 77 ? 26.103 42.328 -5.138 1.00 24.45 77 GLY C O 1
ATOM 6709 N N . LEU C 1 78 ? 24.192 43.528 -5.186 1.00 23.36 78 LEU C N 1
ATOM 6710 C CA . LEU C 1 78 ? 23.987 43.380 -3.750 1.00 22.92 78 LEU C CA 1
ATOM 6711 C C . LEU C 1 78 ? 23.732 41.914 -3.301 1.00 21.18 78 LEU C C 1
ATOM 6712 O O . LEU C 1 78 ? 24.260 41.461 -2.261 1.00 20.86 78 LEU C O 1
ATOM 6717 N N . GLY C 1 79 ? 22.936 41.180 -4.079 1.00 19.93 79 GLY C N 1
ATOM 6718 C CA . GLY C 1 79 ? 22.711 39.754 -3.814 1.00 18.35 79 GLY C CA 1
ATOM 6719 C C . GLY C 1 79 ? 24.008 38.950 -3.965 1.00 19.87 79 GLY C C 1
ATOM 6720 O O . GLY C 1 79 ? 24.240 37.982 -3.237 1.00 17.12 79 GLY C O 1
ATOM 6721 N N . LYS C 1 80 ? 24.864 39.347 -4.914 1.00 20.47 80 LYS C N 1
ATOM 6722 C CA . LYS C 1 80 ? 26.091 38.565 -5.143 1.00 21.78 80 LYS C CA 1
ATOM 6723 C C . LYS C 1 80 ? 27.026 38.728 -3.963 1.00 22.00 80 LYS C C 1
ATOM 6724 O O . LYS C 1 80 ? 27.737 37.796 -3.610 1.00 22.44 80 LYS C O 1
ATOM 6730 N N . VAL C 1 81 ? 27.041 39.911 -3.353 1.00 20.80 81 VAL C N 1
ATOM 6731 C CA . VAL C 1 81 ? 27.899 40.121 -2.198 1.00 20.52 81 VAL C CA 1
ATOM 6732 C C . VAL C 1 81 ? 27.367 39.401 -0.955 1.00 19.76 81 VAL C C 1
ATOM 6733 O O . VAL C 1 81 ? 28.137 38.745 -0.256 1.00 18.74 81 VAL C O 1
ATOM 6737 N N . MET C 1 82 ? 26.054 39.481 -0.712 1.00 17.60 82 MET C N 1
ATOM 6738 C CA . MET C 1 82 ? 25.484 38.989 0.546 1.00 17.60 82 MET C CA 1
ATOM 6739 C C . MET C 1 82 ? 25.262 37.482 0.612 1.00 15.60 82 MET C C 1
ATOM 6740 O O . MET C 1 82 ? 25.540 36.891 1.648 1.00 16.60 82 MET C O 1
ATOM 6745 N N . GLN C 1 83 ? 24.742 36.899 -0.477 1.00 14.99 83 GLN C N 1
ATOM 6746 C CA . GLN C 1 83 ? 24.361 35.461 -0.583 1.00 15.34 83 GLN C CA 1
ATOM 6747 C C . GLN C 1 83 ? 23.760 34.888 0.683 1.00 14.71 83 GLN C C 1
ATOM 6748 O O . GLN C 1 83 ? 24.238 33.899 1.245 1.00 14.49 83 GLN C O 1
ATOM 6754 N N . PHE C 1 84 ? 22.692 35.528 1.131 1.00 14.43 84 PHE C N 1
ATOM 6755 C CA . PHE C 1 84 ? 22.044 35.156 2.383 1.00 12.77 84 PHE C CA 1
ATOM 6756 C C . PHE C 1 84 ? 21.451 33.748 2.299 1.00 13.39 84 PHE C C 1
ATOM 6757 O O . PHE C 1 84 ? 20.871 33.356 1.280 1.00 12.63 84 PHE C O 1
ATOM 6765 N N . ILE C 1 85 ? 21.564 33.029 3.415 1.00 12.84 85 ILE C N 1
ATOM 6766 C CA . ILE C 1 85 ? 20.973 31.705 3.570 1.00 12.64 85 ILE C CA 1
ATOM 6767 C C . ILE C 1 85 ? 20.039 31.792 4.768 1.00 12.01 85 ILE C C 1
ATOM 6768 O O . ILE C 1 85 ? 20.483 32.166 5.853 1.00 11.76 85 ILE C O 1
ATOM 6773 N N . PRO C 1 86 ? 18.750 31.457 4.585 1.00 12.00 86 PRO C N 1
ATOM 6774 C CA . PRO C 1 86 ? 18.142 30.884 3.391 1.00 12.50 86 PRO C CA 1
ATOM 6775 C C . PRO C 1 86 ? 17.433 31.887 2.471 1.00 12.62 86 PRO C C 1
ATOM 6776 O O . PRO C 1 86 ? 16.767 31.486 1.536 1.00 11.14 86 PRO C O 1
ATOM 6780 N N . LEU C 1 87 ? 17.593 33.184 2.728 1.00 11.71 87 LEU C N 1
ATOM 6781 C CA . LEU C 1 87 ? 16.752 34.183 2.022 1.00 11.86 87 LEU C CA 1
ATOM 6782 C C . LEU C 1 87 ? 16.899 34.177 0.487 1.00 11.77 87 LEU C C 1
ATOM 6783 O O . LEU C 1 87 ? 15.927 34.442 -0.243 1.00 11.09 87 LEU C O 1
ATOM 6788 N N . GLN C 1 88 ? 18.110 33.944 -0.007 1.00 10.48 88 GLN C N 1
ATOM 6789 C CA . GLN C 1 88 ? 18.312 34.022 -1.471 1.00 12.59 88 GLN C CA 1
ATOM 6790 C C . GLN C 1 88 ? 18.271 32.669 -2.191 1.00 13.60 88 GLN C C 1
ATOM 6791 O O . GLN C 1 88 ? 18.613 32.566 -3.372 1.00 14.64 88 GLN C O 1
ATOM 6797 N N . GLN C 1 89 ? 17.845 31.631 -1.488 1.00 14.72 89 GLN C N 1
ATOM 6798 C CA . GLN C 1 89 ? 17.914 30.297 -2.057 1.00 15.05 89 GLN C CA 1
ATOM 6799 C C . GLN C 1 89 ? 16.557 29.903 -2.568 1.00 15.42 89 GLN C C 1
ATOM 6800 O O . GLN C 1 89 ? 15.525 30.386 -2.064 1.00 13.23 89 GLN C O 1
ATOM 6806 N N . ASP C 1 90 ? 16.565 29.023 -3.574 1.00 15.20 90 ASP C N 1
ATOM 6807 C CA . ASP C 1 90 ? 15.333 28.514 -4.185 1.00 16.37 90 ASP C CA 1
ATOM 6808 C C . ASP C 1 90 ? 15.251 26.981 -4.082 1.00 17.41 90 ASP C C 1
ATOM 6809 O O . ASP C 1 90 ? 16.263 26.306 -3.881 1.00 17.00 90 ASP C O 1
ATOM 6814 N N . GLY C 1 91 ? 14.031 26.462 -4.245 1.00 18.37 91 GLY C N 1
ATOM 6815 C CA . GLY C 1 91 ? 13.772 25.025 -4.482 1.00 18.49 91 GLY C CA 1
ATOM 6816 C C . GLY C 1 91 ? 14.249 24.090 -3.397 1.00 18.79 91 GLY C C 1
ATOM 6817 O O . GLY C 1 91 ? 14.146 24.368 -2.186 1.00 18.50 91 GLY C O 1
ATOM 6818 N N . ALA C 1 92 ? 14.826 22.974 -3.834 1.00 18.66 92 ALA C N 1
ATOM 6819 C CA . ALA C 1 92 ? 15.323 21.993 -2.881 1.00 18.30 92 ALA C CA 1
ATOM 6820 C C . ALA C 1 92 ? 16.498 22.497 -2.004 1.00 17.24 92 ALA C C 1
ATOM 6821 O O . ALA C 1 92 ? 16.602 22.142 -0.844 1.00 16.99 92 ALA C O 1
ATOM 6823 N N . GLU C 1 93 ? 17.360 23.351 -2.544 1.00 17.35 93 GLU C N 1
ATOM 6824 C CA . GLU C 1 93 ? 18.416 23.970 -1.738 1.00 17.88 93 GLU C CA 1
ATOM 6825 C C . GLU C 1 93 ? 17.811 24.808 -0.580 1.00 16.63 93 GLU C C 1
ATOM 6826 O O . GLU C 1 93 ? 18.172 24.662 0.589 1.00 16.86 93 GLU C O 1
ATOM 6832 N N . HIS C 1 94 ? 16.864 25.665 -0.916 1.00 16.18 94 HIS C N 1
ATOM 6833 C CA . HIS C 1 94 ? 16.196 26.483 0.099 1.00 16.33 94 HIS C CA 1
ATOM 6834 C C . HIS C 1 94 ? 15.613 25.616 1.231 1.00 16.06 94 HIS C C 1
ATOM 6835 O O . HIS C 1 94 ? 15.833 25.884 2.400 1.00 17.10 94 HIS C O 1
ATOM 6842 N N . LYS C 1 95 ? 14.889 24.558 0.864 1.00 18.30 95 LYS C N 1
ATOM 6843 C CA . LYS C 1 95 ? 14.255 23.663 1.848 1.00 18.72 95 LYS C CA 1
ATOM 6844 C C . LYS C 1 95 ? 15.299 23.048 2.739 1.00 19.00 95 LYS C C 1
ATOM 6845 O O . LYS C 1 95 ? 15.131 22.975 3.951 1.00 20.01 95 LYS C O 1
ATOM 6851 N N . ALA C 1 96 ? 16.401 22.631 2.130 1.00 19.97 96 ALA C N 1
ATOM 6852 C CA . ALA C 1 96 ? 17.471 21.981 2.858 1.00 19.58 96 ALA C CA 1
ATOM 6853 C C . ALA C 1 96 ? 18.060 22.886 3.931 1.00 19.58 96 ALA C C 1
ATOM 6854 O O . ALA C 1 96 ? 18.303 22.437 5.039 1.00 18.76 96 ALA C O 1
ATOM 6856 N N . PHE C 1 97 ? 18.322 24.154 3.606 1.00 18.08 97 PHE C N 1
ATOM 6857 C CA . PHE C 1 97 ? 18.867 25.057 4.607 1.00 18.48 97 PHE C CA 1
ATOM 6858 C C . PHE C 1 97 ? 17.845 25.654 5.586 1.00 18.42 97 PHE C C 1
ATOM 6859 O O . PHE C 1 97 ? 18.185 25.954 6.741 1.00 18.27 97 PHE C O 1
ATOM 6867 N N . ARG C 1 98 ? 16.625 25.877 5.117 1.00 18.14 98 ARG C N 1
ATOM 6868 C CA . ARG C 1 98 ? 15.588 26.455 5.984 1.00 19.01 98 ARG C CA 1
ATOM 6869 C C . ARG C 1 98 ? 15.216 25.555 7.158 1.00 19.57 98 ARG C C 1
ATOM 6870 O O . ARG C 1 98 ? 14.996 26.047 8.252 1.00 18.82 98 ARG C O 1
ATOM 6878 N N . THR C 1 99 ? 15.140 24.242 6.919 1.00 20.16 99 THR C N 1
ATOM 6879 C CA . THR C 1 99 ? 14.693 23.307 7.963 1.00 21.31 99 THR C CA 1
ATOM 6880 C C . THR C 1 99 ? 15.503 23.404 9.296 1.00 20.72 99 THR C C 1
ATOM 6881 O O . THR C 1 99 ? 14.902 23.584 10.348 1.00 20.97 99 THR C O 1
ATOM 6885 N N . PRO C 1 100 ? 16.862 23.319 9.262 1.00 20.98 100 PRO C N 1
ATOM 6886 C CA . PRO C 1 100 ? 17.608 23.526 10.517 1.00 20.65 100 PRO C CA 1
ATOM 6887 C C . PRO C 1 100 ? 17.519 24.937 11.121 1.00 20.63 100 PRO C C 1
ATOM 6888 O O . PRO C 1 100 ? 17.584 25.094 12.360 1.00 19.65 100 PRO C O 1
ATOM 6892 N N . VAL C 1 101 ? 17.391 25.957 10.264 1.00 19.68 101 VAL C N 1
ATOM 6893 C CA . VAL C 1 101 ? 17.175 27.318 10.745 1.00 19.35 101 VAL C CA 1
ATOM 6894 C C . VAL C 1 101 ? 15.865 27.397 11.559 1.00 21.49 101 VAL C C 1
ATOM 6895 O O . VAL C 1 101 ? 15.863 27.878 12.684 1.00 21.02 101 VAL C O 1
ATOM 6899 N N . MET C 1 102 ? 14.775 26.930 10.960 1.00 24.48 102 MET C N 1
ATOM 6900 C CA . MET C 1 102 ? 13.486 26.769 11.648 1.00 28.49 102 MET C CA 1
ATOM 6901 C C . MET C 1 102 ? 13.562 25.985 12.958 1.00 29.77 102 MET C C 1
ATOM 6902 O O . MET C 1 102 ? 13.029 26.433 13.970 1.00 30.25 102 MET C O 1
ATOM 6907 N N . LYS C 1 103 ? 14.229 24.830 12.934 1.00 31.02 103 LYS C N 1
ATOM 6908 C CA . LYS C 1 103 ? 14.443 24.031 14.140 1.00 32.49 103 LYS C CA 1
ATOM 6909 C C . LYS C 1 103 ? 15.103 24.845 15.249 1.00 32.69 103 LYS C C 1
ATOM 6910 O O . LYS C 1 103 ? 14.687 24.751 16.404 1.00 33.85 103 LYS C O 1
ATOM 6916 N N . GLY C 1 104 ? 16.110 25.655 14.907 1.00 31.95 104 GLY C N 1
ATOM 6917 C CA . GLY C 1 104 ? 16.757 26.535 15.879 1.00 30.93 104 GLY C CA 1
ATOM 6918 C C . GLY C 1 104 ? 15.866 27.641 16.433 1.00 31.23 104 GLY C C 1
ATOM 6919 O O . GLY C 1 104 ? 16.056 28.097 17.569 1.00 30.94 104 GLY C O 1
ATOM 6920 N N . LEU C 1 105 ? 14.901 28.079 15.631 1.00 30.30 105 LEU C N 1
ATOM 6921 C CA . LEU C 1 105 ? 14.024 29.195 15.998 1.00 30.35 105 LEU C CA 1
ATOM 6922 C C . LEU C 1 105 ? 12.628 28.738 16.470 1.00 31.34 105 LEU C C 1
ATOM 6923 O O . LEU C 1 105 ? 11.684 29.546 16.547 1.00 31.32 105 LEU C O 1
ATOM 6928 N N . ALA C 1 106 ? 12.521 27.461 16.839 1.00 32.34 106 ALA C N 1
ATOM 6929 C CA . ALA C 1 106 ? 11.232 26.861 17.234 1.00 33.01 106 ALA C CA 1
ATOM 6930 C C . ALA C 1 106 ? 10.622 27.475 18.501 1.00 33.33 106 ALA C C 1
ATOM 6931 O O . ALA C 1 106 ? 11.306 28.157 19.290 1.00 32.48 106 ALA C O 1
ATOM 6933 N N . SER C 1 107 ? 9.319 27.242 18.675 1.00 33.53 107 SER C N 1
ATOM 6934 C CA . SER C 1 107 ? 8.566 27.804 19.802 1.00 34.27 107 SER C CA 1
ATOM 6935 C C . SER C 1 107 ? 9.298 27.600 21.118 1.00 33.63 107 SER C C 1
ATOM 6936 O O . SER C 1 107 ? 9.449 28.535 21.895 1.00 32.52 107 SER C O 1
ATOM 6939 N N . ARG C 1 108 ? 9.786 26.380 21.326 1.00 34.17 108 ARG C N 1
ATOM 6940 C CA . ARG C 1 108 ? 10.396 25.999 22.594 1.00 35.10 108 ARG C CA 1
ATOM 6941 C C . ARG C 1 108 ? 11.541 26.966 22.915 1.00 34.64 108 ARG C C 1
ATOM 6942 O O . ARG C 1 108 ? 11.750 27.357 24.061 1.00 35.10 108 ARG C O 1
ATOM 6950 N N . PHE C 1 109 ? 12.246 27.400 21.885 1.00 34.08 109 PHE C N 1
ATOM 6951 C CA . PHE C 1 109 ? 13.436 28.197 22.090 1.00 33.29 109 PHE C CA 1
ATOM 6952 C C . PHE C 1 109 ? 13.115 29.695 22.250 1.00 32.19 109 PHE C C 1
ATOM 6953 O O . PHE C 1 109 ? 13.783 30.399 23.010 1.00 31.18 109 PHE C O 1
ATOM 6961 N N . VAL C 1 110 ? 12.059 30.152 21.572 1.00 30.52 110 VAL C N 1
ATOM 6962 C CA . VAL C 1 110 ? 11.505 31.497 21.749 1.00 29.10 110 VAL C CA 1
ATOM 6963 C C . VAL C 1 110 ? 10.928 31.706 23.149 1.00 29.19 110 VAL C C 1
ATOM 6964 O O . VAL C 1 110 ? 11.139 32.754 23.769 1.00 27.95 110 VAL C O 1
ATOM 6968 N N . VAL C 1 111 ? 10.157 30.728 23.623 1.00 29.54 111 VAL C N 1
ATOM 6969 C CA . VAL C 1 111 ? 9.680 30.722 25.012 1.00 30.51 111 VAL C CA 1
ATOM 6970 C C . VAL C 1 111 ? 10.874 30.840 25.989 1.00 30.92 111 VAL C C 1
ATOM 6971 O O . VAL C 1 111 ? 10.849 31.672 26.900 1.00 30.58 111 VAL C O 1
ATOM 6975 N N . ALA C 1 112 ? 11.935 30.054 25.754 1.00 31.57 112 ALA C N 1
ATOM 6976 C CA . ALA C 1 112 ? 13.144 30.085 26.595 1.00 32.10 112 ALA C CA 1
ATOM 6977 C C . ALA C 1 112 ? 13.754 31.474 26.665 1.00 32.66 112 ALA C C 1
ATOM 6978 O O . ALA C 1 112 ? 14.118 31.947 27.754 1.00 33.67 112 ALA C O 1
ATOM 6980 N N . LEU C 1 113 ? 13.849 32.131 25.510 1.00 32.42 113 LEU C N 1
ATOM 6981 C CA . LEU C 1 113 ? 14.413 33.492 25.412 1.00 31.74 113 LEU C CA 1
ATOM 6982 C C . LEU C 1 113 ? 13.570 34.610 26.001 1.00 30.90 113 LEU C C 1
ATOM 6983 O O . LEU C 1 113 ? 14.081 35.705 26.249 1.00 30.40 113 LEU C O 1
ATOM 6988 N N . GLU C 1 114 ? 12.286 34.346 26.205 1.00 30.01 114 GLU C N 1
ATOM 6989 C CA . GLU C 1 114 ? 11.340 35.400 26.604 1.00 30.11 114 GLU C CA 1
ATOM 6990 C C . GLU C 1 114 ? 11.786 36.272 27.802 1.00 29.72 114 GLU C C 1
ATOM 6991 O O . GLU C 1 114 ? 11.825 37.490 27.660 1.00 29.84 114 GLU C O 1
ATOM 6997 N N . PRO C 1 115 ? 12.140 35.663 28.965 1.00 29.16 115 PRO C N 1
ATOM 6998 C CA . PRO C 1 115 ? 12.513 36.521 30.113 1.00 28.83 115 PRO C CA 1
ATOM 6999 C C . PRO C 1 115 ? 13.796 37.343 29.894 1.00 28.44 115 PRO C C 1
ATOM 7000 O O . PRO C 1 115 ? 13.892 38.495 30.332 1.00 27.81 115 PRO C O 1
ATOM 7004 N N . LYS C 1 116 ? 14.760 36.747 29.206 1.00 28.32 116 LYS C N 1
ATOM 7005 C CA . LYS C 1 116 ? 16.019 37.400 28.886 1.00 28.60 116 LYS C CA 1
ATOM 7006 C C . LYS C 1 116 ? 15.866 38.583 27.893 1.00 28.20 116 LYS C C 1
ATOM 7007 O O . LYS C 1 116 ? 16.563 39.612 28.025 1.00 27.65 116 LYS C O 1
ATOM 7013 N N . VAL C 1 117 ? 14.957 38.450 26.917 1.00 26.74 117 VAL C N 1
ATOM 7014 C CA . VAL C 1 117 ? 14.607 39.594 26.048 1.00 26.29 117 VAL C CA 1
ATOM 7015 C C . VAL C 1 117 ? 13.819 40.662 26.819 1.00 25.82 117 VAL C C 1
ATOM 7016 O O . VAL C 1 117 ? 14.021 41.861 26.611 1.00 25.23 117 VAL C O 1
ATOM 7020 N N . GLN C 1 118 ? 12.922 40.231 27.708 1.00 26.31 118 GLN C N 1
ATOM 7021 C CA . GLN C 1 118 ? 12.161 41.182 28.522 1.00 26.90 118 GLN C CA 1
ATOM 7022 C C . GLN C 1 118 ? 13.083 42.021 29.419 1.00 27.09 118 GLN C C 1
ATOM 7023 O O . GLN C 1 118 ? 12.861 43.221 29.595 1.00 27.05 118 GLN C O 1
ATOM 7029 N N . ALA C 1 119 ? 14.124 41.387 29.959 1.00 26.94 119 ALA C N 1
ATOM 7030 C CA . ALA C 1 119 ? 15.113 42.087 30.777 1.00 27.22 119 ALA C CA 1
ATOM 7031 C C . ALA C 1 119 ? 15.876 43.147 29.960 1.00 26.82 119 ALA C C 1
ATOM 7032 O O . ALA C 1 119 ? 16.085 44.271 30.434 1.00 26.25 119 ALA C O 1
ATOM 7034 N N . VAL C 1 120 ? 16.284 42.777 28.739 1.00 26.44 120 VAL C N 1
ATOM 7035 C CA . VAL C 1 120 ? 16.909 43.713 27.797 1.00 25.72 120 VAL C CA 1
ATOM 7036 C C . VAL C 1 120 ? 15.995 44.921 27.514 1.00 24.78 120 VAL C C 1
ATOM 7037 O O . VAL C 1 120 ? 16.441 46.081 27.565 1.00 23.19 120 VAL C O 1
ATOM 7041 N N . ALA C 1 121 ? 14.715 44.654 27.230 1.00 23.96 121 ALA C N 1
ATOM 7042 C CA . ALA C 1 121 ? 13.739 45.728 26.968 1.00 22.88 121 ALA C CA 1
ATOM 7043 C C . ALA C 1 121 ? 13.568 46.624 28.198 1.00 22.65 121 ALA C C 1
ATOM 7044 O O . ALA C 1 121 ? 13.558 47.864 28.113 1.00 21.88 121 ALA C O 1
ATOM 7046 N N . ARG C 1 122 ? 13.419 45.981 29.350 1.00 22.73 122 ARG C N 1
ATOM 7047 C CA . ARG C 1 122 ? 13.287 46.714 30.609 1.00 22.86 122 ARG C CA 1
ATOM 7048 C C . ARG C 1 122 ? 14.507 47.627 30.871 1.00 22.96 122 ARG C C 1
ATOM 7049 O O . ARG C 1 122 ? 14.326 48.819 31.112 1.00 22.78 122 ARG C O 1
ATOM 7057 N N . LYS C 1 123 ? 15.734 47.089 30.803 1.00 23.27 123 LYS C N 1
ATOM 7058 C CA . LYS C 1 123 ? 16.952 47.893 31.105 1.00 23.15 123 LYS C CA 1
ATOM 7059 C C . LYS C 1 123 ? 17.030 49.151 30.219 1.00 22.68 123 LYS C C 1
ATOM 7060 O O . LYS C 1 123 ? 17.281 50.272 30.697 1.00 21.21 123 LYS C O 1
ATOM 7066 N N . LEU C 1 124 ? 16.761 48.976 28.922 1.00 21.64 124 LEU C N 1
ATOM 7067 C CA . LEU C 1 124 ? 16.833 50.092 27.993 1.00 21.52 124 LEU C CA 1
ATOM 7068 C C . LEU C 1 124 ? 15.755 51.145 28.272 1.00 20.98 124 LEU C C 1
ATOM 7069 O O . LEU C 1 124 ? 16.012 52.332 28.129 1.00 21.34 124 LEU C O 1
ATOM 7074 N N . MET C 1 125 ? 14.544 50.719 28.619 1.00 21.00 125 MET C N 1
ATOM 7075 C CA . MET C 1 125 ? 13.483 51.686 28.945 1.00 22.31 125 MET C CA 1
ATOM 7076 C C . MET C 1 125 ? 13.842 52.404 30.261 1.00 22.80 125 MET C C 1
ATOM 7077 O O . MET C 1 125 ? 13.637 53.617 30.399 1.00 21.84 125 MET C O 1
ATOM 7082 N N . GLU C 1 126 ? 14.385 51.653 31.219 1.00 24.01 126 GLU C N 1
ATOM 7083 C CA . GLU C 1 126 ? 14.772 52.287 32.493 1.00 25.49 126 GLU C CA 1
ATOM 7084 C C . GLU C 1 126 ? 15.839 53.336 32.236 1.00 25.55 126 GLU C C 1
ATOM 7085 O O . GLU C 1 126 ? 15.864 54.360 32.909 1.00 26.32 126 GLU C O 1
ATOM 7091 N N . SER C 1 127 ? 16.679 53.124 31.219 1.00 25.83 127 SER C N 1
ATOM 7092 C CA . SER C 1 127 ? 17.745 54.105 30.898 1.00 25.76 127 SER C CA 1
ATOM 7093 C C . SER C 1 127 ? 17.215 55.391 30.239 1.00 25.15 127 SER C C 1
ATOM 7094 O O . SER C 1 127 ? 17.839 56.439 30.330 1.00 25.47 127 SER C O 1
ATOM 7097 N N . LEU C 1 128 ? 16.067 55.313 29.577 1.00 24.38 128 LEU C N 1
ATOM 7098 C CA . LEU C 1 128 ? 15.514 56.459 28.839 1.00 23.21 128 LEU C CA 1
ATOM 7099 C C . LEU C 1 128 ? 14.460 57.239 29.638 1.00 22.69 128 LEU C C 1
ATOM 7100 O O . LEU C 1 128 ? 14.307 58.444 29.441 1.00 21.08 128 LEU C O 1
ATOM 7105 N N . ARG C 1 129 ? 13.726 56.530 30.494 1.00 23.00 129 ARG C N 1
ATOM 7106 C CA . ARG C 1 129 ? 12.545 57.094 31.220 1.00 25.16 129 ARG C CA 1
ATOM 7107 C C . ARG C 1 129 ? 12.855 58.386 31.993 1.00 25.50 129 ARG C C 1
ATOM 7108 O O . ARG C 1 129 ? 12.039 59.305 31.969 1.00 26.06 129 ARG C O 1
ATOM 7116 N N . PRO C 1 130 ? 14.049 58.470 32.641 1.00 26.36 130 PRO C N 1
ATOM 7117 C CA . PRO C 1 130 ? 14.385 59.663 33.440 1.00 27.10 130 PRO C CA 1
ATOM 7118 C C . PRO C 1 130 ? 14.439 60.951 32.640 1.00 28.11 130 PRO C C 1
ATOM 7119 O O . PRO C 1 130 ? 14.284 62.036 33.215 1.00 28.72 130 PRO C O 1
ATOM 7123 N N . ARG C 1 131 ? 14.672 60.838 31.326 1.00 28.32 131 ARG C N 1
ATOM 7124 C CA . ARG C 1 131 ? 14.862 62.002 30.449 1.00 28.10 131 ARG C CA 1
ATOM 7125 C C . ARG C 1 131 ? 13.604 62.824 30.222 1.00 26.91 131 ARG C C 1
ATOM 7126 O O . ARG C 1 131 ? 13.685 64.029 30.091 1.00 25.92 131 ARG C O 1
ATOM 7134 N N . GLY C 1 132 ? 12.440 62.181 30.148 1.00 26.12 132 GLY C N 1
ATOM 7135 C CA . GLY C 1 132 ? 11.218 62.921 29.817 1.00 25.63 132 GLY C CA 1
ATOM 7136 C C . GLY C 1 132 ? 11.066 63.197 28.331 1.00 25.98 132 GLY C C 1
ATOM 7137 O O . GLY C 1 132 ? 10.115 63.869 27.892 1.00 25.49 132 GLY C O 1
ATOM 7138 N N . SER C 1 133 ? 12.009 62.675 27.549 1.00 25.86 133 SER C N 1
ATOM 7139 C CA . SER C 1 133 ? 11.933 62.729 26.078 1.00 25.98 133 SER C CA 1
ATOM 7140 C C . SER C 1 133 ? 13.018 61.842 25.497 1.00 25.99 133 SER C C 1
ATOM 7141 O O . SER C 1 133 ? 14.018 61.531 26.151 1.00 25.37 133 SER C O 1
ATOM 7144 N N . CYS C 1 134 ? 12.793 61.385 24.276 1.00 26.20 134 CYS C N 1
ATOM 7145 C CA . CYS C 1 134 ? 13.820 60.651 23.555 1.00 25.40 134 CYS C CA 1
ATOM 7146 C C . CYS C 1 134 ? 13.577 60.843 22.074 1.00 25.19 134 CYS C C 1
ATOM 7147 O O . CYS C 1 134 ? 12.488 61.252 21.655 1.00 24.87 134 CYS C O 1
ATOM 7150 N N . ASP C 1 135 ? 14.626 60.613 21.287 1.00 24.81 135 ASP C N 1
ATOM 7151 C CA . ASP C 1 135 ? 14.457 60.377 19.861 1.00 23.96 135 ASP C CA 1
ATOM 7152 C C . ASP C 1 135 ? 14.331 58.857 19.799 1.00 21.55 135 ASP C C 1
ATOM 7153 O O . ASP C 1 135 ? 15.312 58.137 19.915 1.00 20.48 135 ASP C O 1
ATOM 7158 N N . PHE C 1 136 ? 13.098 58.367 19.712 1.00 20.23 136 PHE C N 1
ATOM 7159 C CA . PHE C 1 136 ? 12.851 56.947 19.894 1.00 18.49 136 PHE C CA 1
ATOM 7160 C C . PHE C 1 136 ? 13.639 56.092 18.880 1.00 18.03 136 PHE C C 1
ATOM 7161 O O . PHE C 1 136 ? 14.119 55.050 19.247 1.00 17.77 136 PHE C O 1
ATOM 7169 N N . VAL C 1 137 ? 13.804 56.554 17.642 1.00 17.30 137 VAL C N 1
ATOM 7170 C CA . VAL C 1 137 ? 14.525 55.749 16.650 1.00 18.80 137 VAL C CA 1
ATOM 7171 C C . VAL C 1 137 ? 15.987 55.501 17.035 1.00 18.98 137 VAL C C 1
ATOM 7172 O O . VAL C 1 137 ? 16.430 54.344 17.083 1.00 18.09 137 VAL C O 1
ATOM 7176 N N . SER C 1 138 ? 16.732 56.578 17.297 1.00 19.47 138 SER C N 1
ATOM 7177 C CA . SER C 1 138 ? 18.150 56.413 17.622 1.00 21.05 138 SER C CA 1
ATOM 7178 C C . SER C 1 138 ? 18.390 55.960 19.073 1.00 21.45 138 SER C C 1
ATOM 7179 O O . SER C 1 138 ? 19.392 55.302 19.348 1.00 20.54 138 SER C O 1
ATOM 7182 N N . ASP C 1 139 ? 17.462 56.269 19.990 1.00 20.94 139 ASP C N 1
ATOM 7183 C CA . ASP C 1 139 ? 17.631 55.907 21.408 1.00 21.59 139 ASP C CA 1
ATOM 7184 C C . ASP C 1 139 ? 17.131 54.531 21.830 1.00 21.49 139 ASP C C 1
ATOM 7185 O O . ASP C 1 139 ? 17.611 53.984 22.833 1.00 21.36 139 ASP C O 1
ATOM 7190 N N . PHE C 1 140 ? 16.175 53.964 21.089 1.00 19.93 140 PHE C N 1
ATOM 7191 C CA . PHE C 1 140 ? 15.575 52.686 21.488 1.00 19.11 140 PHE C CA 1
ATOM 7192 C C . PHE C 1 140 ? 15.504 51.725 20.315 1.00 18.50 140 PHE C C 1
ATOM 7193 O O . PHE C 1 140 ? 16.057 50.624 20.386 1.00 17.31 140 PHE C O 1
ATOM 7201 N N . ALA C 1 141 ? 14.844 52.163 19.237 1.00 18.39 141 ALA C N 1
ATOM 7202 C CA . ALA C 1 141 ? 14.544 51.264 18.101 1.00 19.50 141 ALA C CA 1
ATOM 7203 C C . ALA C 1 141 ? 15.789 50.619 17.502 1.00 20.14 141 ALA C C 1
ATOM 7204 O O . ALA C 1 141 ? 15.821 49.398 17.330 1.00 21.11 141 ALA C O 1
ATOM 7206 N N . GLU C 1 142 ? 16.809 51.418 17.191 1.00 21.97 142 GLU C N 1
ATOM 7207 C CA . GLU C 1 142 ? 18.076 50.870 16.656 1.00 24.16 142 GLU C CA 1
ATOM 7208 C C . GLU C 1 142 ? 18.984 50.233 17.685 1.00 24.28 142 GLU C C 1
ATOM 7209 O O . GLU C 1 142 ? 20.070 49.778 17.309 1.00 25.54 142 GLU C O 1
ATOM 7215 N N . ILE C 1 143 ? 18.609 50.248 18.965 1.00 23.49 143 ILE C N 1
ATOM 7216 C CA . ILE C 1 143 ? 19.473 49.688 20.018 1.00 22.08 143 ILE C CA 1
ATOM 7217 C C . ILE C 1 143 ? 18.984 48.315 20.462 1.00 22.03 143 ILE C C 1
ATOM 7218 O O . ILE C 1 143 ? 19.783 47.372 20.619 1.00 21.90 143 ILE C O 1
ATOM 7223 N N . LEU C 1 144 ? 17.668 48.212 20.675 1.00 21.61 144 LEU C N 1
ATOM 7224 C CA . LEU C 1 144 ? 17.053 47.006 21.187 1.00 21.43 144 LEU C CA 1
ATOM 7225 C C . LEU C 1 144 ? 17.408 45.770 20.370 1.00 21.15 144 LEU C C 1
ATOM 7226 O O . LEU C 1 144 ? 17.803 44.747 20.955 1.00 20.74 144 LEU C O 1
ATOM 7231 N N . PRO C 1 145 ? 17.285 45.846 19.014 1.00 21.03 145 PRO C N 1
ATOM 7232 C CA . PRO C 1 145 ? 17.556 44.633 18.246 1.00 21.03 145 PRO C CA 1
ATOM 7233 C C . PRO C 1 145 ? 18.961 44.097 18.444 1.00 21.26 145 PRO C C 1
ATOM 7234 O O . PRO C 1 145 ? 19.129 42.877 18.533 1.00 19.89 145 PRO C O 1
ATOM 7238 N N . LEU C 1 146 ? 19.955 44.997 18.493 1.00 21.40 146 LEU C N 1
ATOM 7239 C CA . LEU C 1 146 ? 21.343 44.592 18.677 1.00 22.91 146 LEU C CA 1
ATOM 7240 C C . LEU C 1 146 ? 21.544 44.001 20.073 1.00 23.08 146 LEU C C 1
ATOM 7241 O O . LEU C 1 146 ? 22.151 42.950 20.198 1.00 24.18 146 LEU C O 1
ATOM 7246 N N . ASN C 1 147 ? 21.031 44.670 21.109 1.00 23.55 147 ASN C N 1
ATOM 7247 C CA . ASN C 1 147 ? 21.124 44.157 22.496 1.00 23.76 147 ASN C CA 1
ATOM 7248 C C . ASN C 1 147 ? 20.507 42.762 22.594 1.00 24.29 147 ASN C C 1
ATOM 7249 O O . ASN C 1 147 ? 21.060 41.864 23.252 1.00 24.03 147 ASN C O 1
ATOM 7254 N N . ILE C 1 148 ? 19.352 42.593 21.938 1.00 25.10 148 ILE C N 1
ATOM 7255 C CA . ILE C 1 148 ? 18.714 41.286 21.827 1.00 26.11 148 ILE C CA 1
ATOM 7256 C C . ILE C 1 148 ? 19.621 40.278 21.158 1.00 26.90 148 ILE C C 1
ATOM 7257 O O . ILE C 1 148 ? 19.804 39.189 21.681 1.00 26.79 148 ILE C O 1
ATOM 7262 N N . PHE C 1 149 ? 20.201 40.642 20.015 1.00 27.79 149 PHE C N 1
ATOM 7263 C CA . PHE C 1 149 ? 21.098 39.749 19.316 1.00 29.37 149 PHE C CA 1
ATOM 7264 C C . PHE C 1 149 ? 22.258 39.247 20.181 1.00 30.34 149 PHE C C 1
ATOM 7265 O O . PHE C 1 149 ? 22.653 38.075 20.083 1.00 30.43 149 PHE C O 1
ATOM 7273 N N . LEU C 1 150 ? 22.828 40.145 20.987 1.00 31.56 150 LEU C N 1
ATOM 7274 C CA . LEU C 1 150 ? 23.894 39.792 21.925 1.00 32.81 150 LEU C CA 1
ATOM 7275 C C . LEU C 1 150 ? 23.382 38.724 22.925 1.00 34.31 150 LEU C C 1
ATOM 7276 O O . LEU C 1 150 ? 24.110 37.788 23.296 1.00 35.12 150 LEU C O 1
ATOM 7281 N N . THR C 1 151 ? 22.110 38.835 23.303 1.00 35.26 151 THR C N 1
ATOM 7282 C CA . THR C 1 151 ? 21.458 37.830 24.152 1.00 36.73 151 THR C CA 1
ATOM 7283 C C . THR C 1 151 ? 21.143 36.548 23.377 1.00 37.29 151 THR C C 1
ATOM 7284 O O . THR C 1 151 ? 21.373 35.459 23.890 1.00 37.51 151 THR C O 1
ATOM 7288 N N . LEU C 1 152 ? 20.646 36.662 22.143 1.00 37.92 152 LEU C N 1
ATOM 7289 C CA . LEU C 1 152 ? 20.314 35.474 21.340 1.00 38.98 152 LEU C CA 1
ATOM 7290 C C . LEU C 1 152 ? 21.497 34.527 21.149 1.00 39.64 152 LEU C C 1
ATOM 7291 O O . LEU C 1 152 ? 21.350 33.315 21.329 1.00 39.84 152 LEU C O 1
ATOM 7296 N N . ILE C 1 153 ? 22.651 35.085 20.772 1.00 40.60 153 ILE C N 1
ATOM 7297 C CA . ILE C 1 153 ? 23.909 34.338 20.646 1.00 41.74 153 ILE C CA 1
ATOM 7298 C C . ILE C 1 153 ? 24.617 34.266 21.998 1.00 42.83 153 ILE C C 1
ATOM 7299 O O . ILE C 1 153 ? 25.711 33.705 22.118 1.00 41.72 153 ILE C O 1
ATOM 7304 N N . ASP C 1 154 ? 23.969 34.863 22.995 1.00 44.88 154 ASP C N 1
ATOM 7305 C CA . ASP C 1 154 ? 24.398 34.833 24.393 1.00 47.24 154 ASP C CA 1
ATOM 7306 C C . ASP C 1 154 ? 25.900 35.063 24.593 1.00 48.57 154 ASP C C 1
ATOM 7307 O O . ASP C 1 154 ? 26.614 34.209 25.117 1.00 49.05 154 ASP C O 1
ATOM 7312 N N . VAL C 1 155 ? 26.357 36.228 24.150 1.00 50.27 155 VAL C N 1
ATOM 7313 C CA . VAL C 1 155 ? 27.718 36.707 24.371 1.00 52.02 155 VAL C CA 1
ATOM 7314 C C . VAL C 1 155 ? 27.990 36.934 25.869 1.00 53.34 155 VAL C C 1
ATOM 7315 O O . VAL C 1 155 ? 27.058 37.244 26.622 1.00 53.53 155 VAL C O 1
ATOM 7319 N N . PRO C 1 156 ? 29.258 36.757 26.306 1.00 54.66 156 PRO C N 1
ATOM 7320 C CA . PRO C 1 156 ? 29.746 37.235 27.613 1.00 55.55 156 PRO C CA 1
ATOM 7321 C C . PRO C 1 156 ? 29.217 38.627 28.039 1.00 56.40 156 PRO C C 1
ATOM 7322 O O . PRO C 1 156 ? 29.158 39.553 27.219 1.00 56.38 156 PRO C O 1
ATOM 7326 N N . LEU C 1 157 ? 28.877 38.754 29.327 1.00 57.52 157 LEU C N 1
ATOM 7327 C CA . LEU C 1 157 ? 28.105 39.888 29.866 1.00 58.53 157 LEU C CA 1
ATOM 7328 C C . LEU C 1 157 ? 28.845 41.228 29.878 1.00 59.18 157 LEU C C 1
ATOM 7329 O O . LEU C 1 157 ? 28.275 42.241 29.474 1.00 59.46 157 LEU C O 1
ATOM 7334 N N . GLU C 1 158 ? 30.097 41.261 30.332 1.00 59.98 158 GLU C N 1
ATOM 7335 C CA . GLU C 1 158 ? 30.829 42.536 30.265 1.00 60.57 158 GLU C CA 1
ATOM 7336 C C . GLU C 1 158 ? 31.648 42.712 28.970 1.00 60.63 158 GLU C C 1
ATOM 7337 O O . GLU C 1 158 ? 32.473 43.623 28.863 1.00 60.85 158 GLU C O 1
ATOM 7343 N N . ASP C 1 159 ? 31.394 41.849 27.984 1.00 60.53 159 ASP C N 1
ATOM 7344 C CA . ASP C 1 159 ? 31.813 42.121 26.603 1.00 60.45 159 ASP C CA 1
ATOM 7345 C C . ASP C 1 159 ? 30.767 42.971 25.877 1.00 60.09 159 ASP C C 1
ATOM 7346 O O . ASP C 1 159 ? 31.066 43.601 24.858 1.00 60.03 159 ASP C O 1
ATOM 7351 N N . ARG C 1 160 ? 29.554 43.000 26.429 1.00 59.61 160 ARG C N 1
ATOM 7352 C CA . ARG C 1 160 ? 28.411 43.693 25.816 1.00 59.12 160 ARG C CA 1
ATOM 7353 C C . ARG C 1 160 ? 28.586 45.210 25.587 1.00 58.98 160 ARG C C 1
ATOM 7354 O O . ARG C 1 160 ? 28.196 45.697 24.521 1.00 58.85 160 ARG C O 1
ATOM 7362 N N . PRO C 1 161 ? 29.153 45.965 26.568 1.00 58.72 161 PRO C N 1
ATOM 7363 C CA . PRO C 1 161 ? 29.314 47.404 26.284 1.00 58.65 161 PRO C CA 1
ATOM 7364 C C . PRO C 1 161 ? 30.282 47.693 25.128 1.00 58.57 161 PRO C C 1
ATOM 7365 O O . PRO C 1 161 ? 30.082 48.654 24.378 1.00 58.33 161 PRO C O 1
ATOM 7369 N N . ARG C 1 162 ? 31.304 46.849 24.987 1.00 58.55 162 ARG C N 1
ATOM 7370 C CA . ARG C 1 162 ? 32.267 46.949 23.892 1.00 58.46 162 ARG C CA 1
ATOM 7371 C C . ARG C 1 162 ? 31.653 46.487 22.562 1.00 58.14 162 ARG C C 1
ATOM 7372 O O . ARG C 1 162 ? 32.038 46.966 21.493 1.00 58.13 162 ARG C O 1
ATOM 7380 N N . LEU C 1 163 ? 30.704 45.557 22.634 1.00 57.41 163 LEU C N 1
ATOM 7381 C CA . LEU C 1 163 ? 30.079 45.017 21.429 1.00 57.03 163 LEU C CA 1
ATOM 7382 C C . LEU C 1 163 ? 28.876 45.838 20.945 1.00 56.61 163 LEU C C 1
ATOM 7383 O O . LEU C 1 163 ? 28.610 45.895 19.739 1.00 56.25 163 LEU C O 1
ATOM 7388 N N . ARG C 1 164 ? 28.169 46.470 21.884 1.00 56.27 164 ARG C N 1
ATOM 7389 C CA . ARG C 1 164 ? 27.124 47.446 21.568 1.00 56.23 164 ARG C CA 1
ATOM 7390 C C . ARG C 1 164 ? 27.707 48.550 20.694 1.00 56.23 164 ARG C C 1
ATOM 7391 O O . ARG C 1 164 ? 27.140 48.910 19.655 1.00 55.86 164 ARG C O 1
ATOM 7399 N N . GLN C 1 165 ? 28.861 49.062 21.128 1.00 56.24 165 GLN C N 1
ATOM 7400 C CA . GLN C 1 165 ? 29.568 50.143 20.441 1.00 56.27 165 GLN C CA 1
ATOM 7401 C C . GLN C 1 165 ? 30.174 49.709 19.112 1.00 55.84 165 GLN C C 1
ATOM 7402 O O . GLN C 1 165 ? 30.035 50.404 18.102 1.00 55.84 165 GLN C O 1
ATOM 7408 N N . LEU C 1 166 ? 30.814 48.545 19.117 1.00 55.53 166 LEU C N 1
ATOM 7409 C CA . LEU C 1 166 ? 31.319 47.918 17.900 1.00 55.20 166 LEU C CA 1
ATOM 7410 C C . LEU C 1 166 ? 30.222 47.660 16.850 1.00 54.72 166 LEU C C 1
ATOM 7411 O O . LEU C 1 166 ? 30.513 47.596 15.656 1.00 54.53 166 LEU C O 1
ATOM 7416 N N . GLY C 1 167 ? 28.972 47.516 17.301 1.00 54.10 167 GLY C N 1
ATOM 7417 C CA . GLY C 1 167 ? 27.848 47.186 16.417 1.00 53.18 167 GLY C CA 1
ATOM 7418 C C . GLY C 1 167 ? 27.054 48.360 15.859 1.00 52.81 167 GLY C C 1
ATOM 7419 O O . GLY C 1 167 ? 26.151 48.161 15.045 1.00 52.38 167 GLY C O 1
ATOM 7420 N N . VAL C 1 168 ? 27.391 49.573 16.306 1.00 52.41 168 VAL C N 1
ATOM 7421 C CA . VAL C 1 168 ? 26.837 50.842 15.786 1.00 52.06 168 VAL C CA 1
ATOM 7422 C C . VAL C 1 168 ? 26.865 50.954 14.250 1.00 52.04 168 VAL C C 1
ATOM 7423 O O . VAL C 1 168 ? 25.944 51.503 13.642 1.00 51.96 168 VAL C O 1
ATOM 7427 N N . GLN C 1 169 ? 27.917 50.423 13.634 1.00 52.25 169 GLN C N 1
ATOM 7428 C CA . GLN C 1 169 ? 28.071 50.442 12.175 1.00 52.59 169 GLN C CA 1
ATOM 7429 C C . GLN C 1 169 ? 26.984 49.643 11.448 1.00 52.66 169 GLN C C 1
ATOM 7430 O O . GLN C 1 169 ? 26.634 49.949 10.305 1.00 52.26 169 GLN C O 1
ATOM 7436 N N . LEU C 1 170 ? 26.460 48.620 12.122 1.00 52.82 170 LEU C N 1
ATOM 7437 C CA . LEU C 1 170 ? 25.463 47.717 11.540 1.00 53.15 170 LEU C CA 1
ATOM 7438 C C . LEU C 1 170 ? 24.039 48.225 11.760 1.00 52.96 170 LEU C C 1
ATOM 7439 O O . LEU C 1 170 ? 23.638 48.503 12.893 1.00 53.00 170 LEU C O 1
ATOM 7444 N N . MET C 1 177 ? 30.225 53.524 3.995 1.00 45.73 177 MET C N 1
ATOM 7445 C CA . MET C 1 177 ? 30.605 52.132 3.753 1.00 45.66 177 MET C CA 1
ATOM 7446 C C . MET C 1 177 ? 30.028 51.574 2.451 1.00 45.02 177 MET C C 1
ATOM 7447 O O . MET C 1 177 ? 28.862 51.817 2.132 1.00 44.98 177 MET C O 1
ATOM 7452 N N . THR C 1 178 ? 30.843 50.835 1.692 1.00 44.22 178 THR C N 1
ATOM 7453 C CA . THR C 1 178 ? 30.318 50.089 0.534 1.00 43.20 178 THR C CA 1
ATOM 7454 C C . THR C 1 178 ? 29.562 48.860 1.039 1.00 42.42 178 THR C C 1
ATOM 7455 O O . THR C 1 178 ? 29.639 48.513 2.222 1.00 42.31 178 THR C O 1
ATOM 7459 N N . VAL C 1 179 ? 28.827 48.208 0.145 1.00 41.60 179 VAL C N 1
ATOM 7460 C CA . VAL C 1 179 ? 28.155 46.978 0.525 1.00 40.97 179 VAL C CA 1
ATOM 7461 C C . VAL C 1 179 ? 29.198 45.923 0.950 1.00 39.92 179 VAL C C 1
ATOM 7462 O O . VAL C 1 179 ? 29.060 45.303 2.001 1.00 39.18 179 VAL C O 1
ATOM 7466 N N . GLU C 1 180 ? 30.260 45.760 0.165 1.00 39.32 180 GLU C N 1
ATOM 7467 C CA . GLU C 1 180 ? 31.266 44.757 0.515 1.00 38.92 180 GLU C CA 1
ATOM 7468 C C . GLU C 1 180 ? 31.958 45.073 1.858 1.00 38.61 180 GLU C C 1
ATOM 7469 O O . GLU C 1 180 ? 32.226 44.170 2.654 1.00 37.91 180 GLU C O 1
ATOM 7475 N N . GLN C 1 181 ? 32.163 46.360 2.153 1.00 38.49 181 GLN C N 1
ATOM 7476 C CA . GLN C 1 181 ? 32.691 46.754 3.466 1.00 38.28 181 GLN C CA 1
ATOM 7477 C C . GLN C 1 181 ? 31.698 46.446 4.592 1.00 38.00 181 GLN C C 1
ATOM 7478 O O . GLN C 1 181 ? 32.092 45.996 5.674 1.00 37.33 181 GLN C O 1
ATOM 7484 N N . LEU C 1 182 ? 30.414 46.673 4.320 1.00 37.24 182 LEU C N 1
ATOM 7485 C CA . LEU C 1 182 ? 29.351 46.337 5.266 1.00 36.98 182 LEU C CA 1
ATOM 7486 C C . LEU C 1 182 ? 29.358 44.838 5.638 1.00 36.49 182 LEU C C 1
ATOM 7487 O O . LEU C 1 182 ? 29.370 44.480 6.825 1.00 36.35 182 LEU C O 1
ATOM 7492 N N . LYS C 1 183 ? 29.370 43.982 4.618 1.00 36.00 183 LYS C N 1
ATOM 7493 C CA . LYS C 1 183 ? 29.470 42.516 4.788 1.00 35.39 183 LYS C CA 1
ATOM 7494 C C . LYS C 1 183 ? 30.721 42.092 5.558 1.00 35.09 183 LYS C C 1
ATOM 7495 O O . LYS C 1 183 ? 30.662 41.217 6.436 1.00 34.08 183 LYS C O 1
ATOM 7501 N N . GLN C 1 184 ? 31.846 42.715 5.210 1.00 35.01 184 GLN C N 1
ATOM 7502 C CA . GLN C 1 184 ? 33.117 42.428 5.855 1.00 35.88 184 GLN C CA 1
ATOM 7503 C C . GLN C 1 184 ? 33.054 42.781 7.332 1.00 35.67 184 GLN C C 1
ATOM 7504 O O . GLN C 1 184 ? 33.529 42.014 8.176 1.00 35.96 184 GLN C O 1
ATOM 7510 N N . ALA C 1 185 ? 32.459 43.943 7.622 1.00 35.77 185 ALA C N 1
ATOM 7511 C CA . ALA C 1 185 ? 32.234 44.416 8.990 1.00 35.82 185 ALA C CA 1
ATOM 7512 C C . ALA C 1 185 ? 31.301 43.473 9.735 1.00 35.42 185 ALA C C 1
ATOM 7513 O O . ALA C 1 185 ? 31.542 43.146 10.896 1.00 35.41 185 ALA C O 1
ATOM 7515 N N . ALA C 1 186 ? 30.223 43.074 9.062 1.00 34.92 186 ALA C N 1
ATOM 7516 C CA . ALA C 1 186 ? 29.302 42.080 9.590 1.00 34.91 186 ALA C CA 1
ATOM 7517 C C . ALA C 1 186 ? 30.018 40.748 9.872 1.00 34.92 186 ALA C C 1
ATOM 7518 O O . ALA C 1 186 ? 29.927 40.242 10.992 1.00 34.61 186 ALA C O 1
ATOM 7520 N N . ASP C 1 187 ? 30.735 40.202 8.880 1.00 35.37 187 ASP C N 1
ATOM 7521 C CA . ASP C 1 187 ? 31.502 38.952 9.067 1.00 36.42 187 ASP C CA 1
ATOM 7522 C C . ASP C 1 187 ? 32.484 39.053 10.232 1.00 37.21 187 ASP C C 1
ATOM 7523 O O . ASP C 1 187 ? 32.474 38.196 11.108 1.00 37.35 187 ASP C O 1
ATOM 7528 N N . ASP C 1 188 ? 33.308 40.110 10.236 1.00 38.37 188 ASP C N 1
ATOM 7529 C CA . ASP C 1 188 ? 34.314 40.345 11.287 1.00 39.66 188 ASP C CA 1
ATOM 7530 C C . ASP C 1 188 ? 33.693 40.365 12.677 1.00 39.74 188 ASP C C 1
ATOM 7531 O O . ASP C 1 188 ? 34.251 39.796 13.620 1.00 39.40 188 ASP C O 1
ATOM 7536 N N . TYR C 1 189 ? 32.539 41.028 12.784 1.00 40.03 189 TYR C N 1
ATOM 7537 C CA . TYR C 1 189 ? 31.784 41.160 14.037 1.00 40.60 189 TYR C CA 1
ATOM 7538 C C . TYR C 1 189 ? 31.324 39.803 14.583 1.00 40.65 189 TYR C C 1
ATOM 7539 O O . TYR C 1 189 ? 31.331 39.562 15.795 1.00 40.24 189 TYR C O 1
ATOM 7548 N N . LEU C 1 190 ? 30.916 38.936 13.666 1.00 40.77 190 LEU C N 1
ATOM 7549 C CA . LEU C 1 190 ? 30.269 37.679 14.006 1.00 41.27 190 LEU C CA 1
ATOM 7550 C C . LEU C 1 190 ? 31.271 36.555 14.127 1.00 41.77 190 LEU C C 1
ATOM 7551 O O . LEU C 1 190 ? 31.037 35.586 14.845 1.00 41.62 190 LEU C O 1
ATOM 7556 N N . TRP C 1 191 ? 32.388 36.696 13.421 1.00 42.93 191 TRP C N 1
ATOM 7557 C CA . TRP C 1 191 ? 33.336 35.602 13.292 1.00 44.54 191 TRP C CA 1
ATOM 7558 C C . TRP C 1 191 ? 33.738 34.939 14.619 1.00 44.83 191 TRP C C 1
ATOM 7559 O O . TRP C 1 191 ? 33.679 33.710 14.708 1.00 44.53 191 TRP C O 1
ATOM 7570 N N . PRO C 1 192 ? 34.099 35.737 15.655 1.00 45.65 192 PRO C N 1
ATOM 7571 C CA . PRO C 1 192 ? 34.539 35.080 16.895 1.00 46.42 192 PRO C CA 1
ATOM 7572 C C . PRO C 1 192 ? 33.502 34.101 17.469 1.00 47.04 192 PRO C C 1
ATOM 7573 O O . PRO C 1 192 ? 33.878 32.999 17.863 1.00 46.75 192 PRO C O 1
ATOM 7577 N N . PHE C 1 193 ? 32.223 34.491 17.473 1.00 47.92 193 PHE C N 1
ATOM 7578 C CA . PHE C 1 193 ? 31.126 33.617 17.931 1.00 49.31 193 PHE C CA 1
ATOM 7579 C C . PHE C 1 193 ? 30.848 32.442 16.999 1.00 49.99 193 PHE C C 1
ATOM 7580 O O . PHE C 1 193 ? 30.439 31.375 17.458 1.00 49.75 193 PHE C O 1
ATOM 7588 N N . ILE C 1 194 ? 31.037 32.637 15.693 1.00 51.16 194 ILE C N 1
ATOM 7589 C CA . ILE C 1 194 ? 30.938 31.509 14.766 1.00 52.58 194 ILE C CA 1
ATOM 7590 C C . ILE C 1 194 ? 31.959 30.447 15.198 1.00 53.56 194 ILE C C 1
ATOM 7591 O O . ILE C 1 194 ? 31.562 29.364 15.629 1.00 53.64 194 ILE C O 1
ATOM 7596 N N . GLU C 1 195 ? 33.255 30.769 15.141 1.00 54.64 195 GLU C N 1
ATOM 7597 C CA . GLU C 1 195 ? 34.297 29.789 15.503 1.00 55.74 195 GLU C CA 1
ATOM 7598 C C . GLU C 1 195 ? 34.095 29.188 16.906 1.00 56.07 195 GLU C C 1
ATOM 7599 O O . GLU C 1 195 ? 34.273 27.982 17.086 1.00 56.23 195 GLU C O 1
ATOM 7605 N N . LYS C 1 196 ? 33.710 30.031 17.874 1.00 56.62 196 LYS C N 1
ATOM 7606 C CA . LYS C 1 196 ? 33.338 29.603 19.232 1.00 56.97 196 LYS C CA 1
ATOM 7607 C C . LYS C 1 196 ? 32.251 28.537 19.151 1.00 57.53 196 LYS C C 1
ATOM 7608 O O . LYS C 1 196 ? 32.496 27.362 19.426 1.00 57.67 196 LYS C O 1
ATOM 7614 N N . ARG C 1 197 ? 31.059 28.971 18.742 1.00 58.14 197 ARG C N 1
ATOM 7615 C CA . ARG C 1 197 ? 29.855 28.128 18.646 1.00 58.57 197 ARG C CA 1
ATOM 7616 C C . ARG C 1 197 ? 29.975 26.862 17.779 1.00 58.42 197 ARG C C 1
ATOM 7617 O O . ARG C 1 197 ? 29.167 25.933 17.912 1.00 58.09 197 ARG C O 1
ATOM 7625 N N . MET C 1 198 ? 30.974 26.844 16.894 1.00 58.66 198 MET C N 1
ATOM 7626 C CA . MET C 1 198 ? 31.225 25.717 15.992 1.00 58.90 198 MET C CA 1
ATOM 7627 C C . MET C 1 198 ? 32.277 24.771 16.578 1.00 59.00 198 MET C C 1
ATOM 7628 O O . MET C 1 198 ? 32.172 23.556 16.406 1.00 59.01 198 MET C O 1
ATOM 7633 N N . ALA C 1 199 ? 33.275 25.330 17.268 1.00 58.97 199 ALA C N 1
ATOM 7634 C CA . ALA C 1 199 ? 34.219 24.534 18.061 1.00 59.07 199 ALA C CA 1
ATOM 7635 C C . ALA C 1 199 ? 33.485 23.901 19.248 1.00 59.24 199 ALA C C 1
ATOM 7636 O O . ALA C 1 199 ? 33.369 22.672 19.329 1.00 59.40 199 ALA C O 1
ATOM 7638 N N . GLN C 1 200 ? 32.975 24.745 20.149 1.00 59.14 200 GLN C N 1
ATOM 7639 C CA . GLN C 1 200 ? 32.134 24.302 21.261 1.00 59.01 200 GLN C CA 1
ATOM 7640 C C . GLN C 1 200 ? 30.664 24.624 20.987 1.00 58.66 200 GLN C C 1
ATOM 7641 O O . GLN C 1 200 ? 30.289 25.788 21.025 1.00 58.77 200 GLN C O 1
ATOM 7647 N N . PRO C 1 201 ? 29.831 23.603 20.683 1.00 58.41 201 PRO C N 1
ATOM 7648 C CA . PRO C 1 201 ? 28.376 23.831 20.719 1.00 58.18 201 PRO C CA 1
ATOM 7649 C C . PRO C 1 201 ? 27.828 24.044 22.141 1.00 57.60 201 PRO C C 1
ATOM 7650 O O . PRO C 1 201 ? 28.514 23.755 23.138 1.00 57.76 201 PRO C O 1
ATOM 7654 N N . GLY C 1 202 ? 26.607 24.570 22.214 1.00 56.92 202 GLY C N 1
ATOM 7655 C CA . GLY C 1 202 ? 25.948 24.892 23.481 1.00 55.72 202 GLY C CA 1
ATOM 7656 C C . GLY C 1 202 ? 24.443 24.757 23.357 1.00 54.92 202 GLY C C 1
ATOM 7657 O O . GLY C 1 202 ? 23.936 23.668 23.058 1.00 55.27 202 GLY C O 1
ATOM 7658 N N . ASP C 1 203 ? 23.729 25.857 23.608 1.00 53.45 203 ASP C N 1
ATOM 7659 C CA . ASP C 1 203 ? 22.281 25.923 23.372 1.00 51.71 203 ASP C CA 1
ATOM 7660 C C . ASP C 1 203 ? 21.770 27.356 23.125 1.00 50.20 203 ASP C C 1
ATOM 7661 O O . ASP C 1 203 ? 20.609 27.680 23.412 1.00 50.08 203 ASP C O 1
ATOM 7666 N N . ASP C 1 204 ? 22.652 28.207 22.604 1.00 47.75 204 ASP C N 1
ATOM 7667 C CA . ASP C 1 204 ? 22.247 29.503 22.061 1.00 45.77 204 ASP C CA 1
ATOM 7668 C C . ASP C 1 204 ? 21.802 29.323 20.598 1.00 44.06 204 ASP C C 1
ATOM 7669 O O . ASP C 1 204 ? 21.891 28.228 20.019 1.00 43.30 204 ASP C O 1
ATOM 7674 N N . LEU C 1 205 ? 21.333 30.415 20.005 1.00 42.34 205 LEU C N 1
ATOM 7675 C CA . LEU C 1 205 ? 20.737 30.383 18.680 1.00 40.04 205 LEU C CA 1
ATOM 7676 C C . LEU C 1 205 ? 21.678 29.852 17.610 1.00 39.61 205 LEU C C 1
ATOM 7677 O O . LEU C 1 205 ? 21.314 28.943 16.871 1.00 39.13 205 LEU C O 1
ATOM 7682 N N . PHE C 1 206 ? 22.878 30.433 17.523 1.00 38.96 206 PHE C N 1
ATOM 7683 C CA . PHE C 1 206 ? 23.878 30.016 16.531 1.00 38.79 206 PHE C CA 1
ATOM 7684 C C . PHE C 1 206 ? 24.242 28.534 16.688 1.00 38.44 206 PHE C C 1
ATOM 7685 O O . PHE C 1 206 ? 24.202 27.781 15.726 1.00 38.17 206 PHE C O 1
ATOM 7693 N N . SER C 1 207 ? 24.577 28.113 17.908 1.00 39.02 207 SER C N 1
ATOM 7694 C CA . SER C 1 207 ? 24.991 26.712 18.137 1.00 39.37 207 SER C CA 1
ATOM 7695 C C . SER C 1 207 ? 23.925 25.661 17.775 1.00 39.67 207 SER C C 1
ATOM 7696 O O . SER C 1 207 ? 24.261 24.613 17.224 1.00 39.90 207 SER C O 1
ATOM 7699 N N . ARG C 1 208 ? 22.648 25.942 18.045 1.00 39.98 208 ARG C N 1
ATOM 7700 C CA . ARG C 1 208 ? 21.592 24.966 17.718 1.00 40.00 208 ARG C CA 1
ATOM 7701 C C . ARG C 1 208 ? 21.298 24.770 16.233 1.00 39.42 208 ARG C C 1
ATOM 7702 O O . ARG C 1 208 ? 20.957 23.657 15.812 1.00 39.08 208 ARG C O 1
ATOM 7710 N N . ILE C 1 209 ? 21.403 25.838 15.438 1.00 38.19 209 ILE C N 1
ATOM 7711 C CA . ILE C 1 209 ? 21.260 25.674 13.989 1.00 37.24 209 ILE C CA 1
ATOM 7712 C C . ILE C 1 209 ? 22.523 25.017 13.418 1.00 37.88 209 ILE C C 1
ATOM 7713 O O . ILE C 1 209 ? 22.444 24.189 12.495 1.00 36.47 209 ILE C O 1
ATOM 7718 N N . LEU C 1 210 ? 23.678 25.377 13.981 1.00 38.71 210 LEU C N 1
ATOM 7719 C CA . LEU C 1 210 ? 24.939 24.876 13.426 1.00 40.62 210 LEU C CA 1
ATOM 7720 C C . LEU C 1 210 ? 25.221 23.406 13.787 1.00 41.73 210 LEU C C 1
ATOM 7721 O O . LEU C 1 210 ? 25.775 22.669 12.969 1.00 41.69 210 LEU C O 1
ATOM 7726 N N . SER C 1 211 ? 24.780 22.968 14.969 1.00 43.76 211 SER C N 1
ATOM 7727 C CA . SER C 1 211 ? 24.844 21.538 15.324 1.00 45.05 211 SER C CA 1
ATOM 7728 C C . SER C 1 211 ? 23.846 20.661 14.522 1.00 46.11 211 SER C C 1
ATOM 7729 O O . SER C 1 211 ? 23.994 19.435 14.463 1.00 46.23 211 SER C O 1
ATOM 7732 N N . GLU C 1 212 ? 22.851 21.294 13.895 1.00 47.06 212 GLU C N 1
ATOM 7733 C CA . GLU C 1 212 ? 21.857 20.584 13.070 1.00 48.10 212 GLU C CA 1
ATOM 7734 C C . GLU C 1 212 ? 22.318 20.458 11.623 1.00 48.29 212 GLU C C 1
ATOM 7735 O O . GLU C 1 212 ? 22.505 21.476 10.950 1.00 48.64 212 GLU C O 1
ATOM 7741 N N . PRO C 1 213 ? 22.465 19.214 11.113 1.00 48.43 213 PRO C N 1
ATOM 7742 C CA . PRO C 1 213 ? 23.020 19.052 9.760 1.00 48.32 213 PRO C CA 1
ATOM 7743 C C . PRO C 1 213 ? 22.113 19.634 8.674 1.00 48.29 213 PRO C C 1
ATOM 7744 O O . PRO C 1 213 ? 20.959 19.974 8.946 1.00 48.56 213 PRO C O 1
ATOM 7748 N N . VAL C 1 214 ? 22.656 19.757 7.465 1.00 48.03 214 VAL C N 1
ATOM 7749 C CA . VAL C 1 214 ? 21.903 20.136 6.269 1.00 47.70 214 VAL C CA 1
ATOM 7750 C C . VAL C 1 214 ? 22.077 19.024 5.232 1.00 47.50 214 VAL C C 1
ATOM 7751 O O . VAL C 1 214 ? 23.193 18.722 4.819 1.00 47.10 214 VAL C O 1
ATOM 7755 N N . GLY C 1 215 ? 20.967 18.404 4.831 1.00 47.87 215 GLY C N 1
ATOM 7756 C CA . GLY C 1 215 ? 21.013 17.179 4.017 1.00 47.68 215 GLY C CA 1
ATOM 7757 C C . GLY C 1 215 ? 21.877 16.107 4.667 1.00 47.82 215 GLY C C 1
ATOM 7758 O O . GLY C 1 215 ? 22.641 15.414 3.987 1.00 47.93 215 GLY C O 1
ATOM 7759 N N . GLY C 1 216 ? 21.785 16.007 5.998 1.00 47.64 216 GLY C N 1
ATOM 7760 C CA . GLY C 1 216 ? 22.529 15.014 6.782 1.00 47.61 216 GLY C CA 1
ATOM 7761 C C . GLY C 1 216 ? 24.029 15.239 6.888 1.00 47.39 216 GLY C C 1
ATOM 7762 O O . GLY C 1 216 ? 24.694 14.650 7.749 1.00 47.62 216 GLY C O 1
ATOM 7763 N N . ARG C 1 217 ? 24.557 16.079 6.000 1.00 46.72 217 ARG C N 1
ATOM 7764 C CA . ARG C 1 217 ? 25.972 16.452 5.999 1.00 45.62 217 ARG C CA 1
ATOM 7765 C C . ARG C 1 217 ? 26.163 17.787 6.739 1.00 44.67 217 ARG C C 1
ATOM 7766 O O . ARG C 1 217 ? 25.199 18.525 6.945 1.00 44.90 217 ARG C O 1
ATOM 7774 N N . PRO C 1 218 ? 27.393 18.086 7.180 1.00 43.27 218 PRO C N 1
ATOM 7775 C CA . PRO C 1 218 ? 27.477 19.246 8.072 1.00 42.08 218 PRO C CA 1
ATOM 7776 C C . PRO C 1 218 ? 27.448 20.595 7.329 1.00 40.05 218 PRO C C 1
ATOM 7777 O O . PRO C 1 218 ? 27.621 20.633 6.110 1.00 39.96 218 PRO C O 1
ATOM 7781 N N . TRP C 1 219 ? 27.187 21.674 8.069 1.00 38.07 219 TRP C N 1
ATOM 7782 C CA . TRP C 1 219 ? 27.282 23.043 7.541 1.00 35.52 219 TRP C CA 1
ATOM 7783 C C . TRP C 1 219 ? 28.738 23.261 7.095 1.00 33.40 219 TRP C C 1
ATOM 7784 O O . TRP C 1 219 ? 29.659 22.850 7.809 1.00 32.78 219 TRP C O 1
ATOM 7795 N N . THR C 1 220 ? 28.952 23.881 5.932 1.00 30.48 220 THR C N 1
ATOM 7796 C CA . THR C 1 220 ? 30.281 24.422 5.631 1.00 27.68 220 THR C CA 1
ATOM 7797 C C . THR C 1 220 ? 30.439 25.746 6.378 1.00 26.19 220 THR C C 1
ATOM 7798 O O . THR C 1 220 ? 29.442 26.420 6.685 1.00 25.29 220 THR C O 1
ATOM 7802 N N . VAL C 1 221 ? 31.668 26.123 6.711 1.00 23.86 221 VAL C N 1
ATOM 7803 C CA . VAL C 1 221 ? 31.852 27.401 7.391 1.00 22.87 221 VAL C CA 1
ATOM 7804 C C . VAL C 1 221 ? 31.297 28.560 6.533 1.00 21.96 221 VAL C C 1
ATOM 7805 O O . VAL C 1 221 ? 30.650 29.456 7.094 1.00 22.22 221 VAL C O 1
ATOM 7809 N N . ASP C 1 222 ? 31.499 28.513 5.206 1.00 20.70 222 ASP C N 1
ATOM 7810 C CA . ASP C 1 222 ? 30.935 29.523 4.268 1.00 20.65 222 ASP C CA 1
ATOM 7811 C C . ASP C 1 222 ? 29.409 29.590 4.441 1.00 20.11 222 ASP C C 1
ATOM 7812 O O . ASP C 1 222 ? 28.852 30.669 4.605 1.00 18.37 222 ASP C O 1
ATOM 7817 N N . GLU C 1 223 ? 28.742 28.437 4.405 1.00 19.67 223 GLU C N 1
ATOM 7818 C CA . GLU C 1 223 ? 27.283 28.408 4.562 1.00 20.14 223 GLU C CA 1
ATOM 7819 C C . GLU C 1 223 ? 26.846 28.960 5.913 1.00 19.69 223 GLU C C 1
ATOM 7820 O O . GLU C 1 223 ? 25.876 29.713 5.976 1.00 20.15 223 GLU C O 1
ATOM 7826 N N . ALA C 1 224 ? 27.585 28.634 6.974 1.00 19.51 224 ALA C N 1
ATOM 7827 C CA . ALA C 1 224 ? 27.283 29.066 8.327 1.00 19.29 224 ALA C CA 1
ATOM 7828 C C . ALA C 1 224 ? 27.329 30.598 8.445 1.00 19.91 224 ALA C C 1
ATOM 7829 O O . ALA C 1 224 ? 26.409 31.228 8.989 1.00 18.52 224 ALA C O 1
ATOM 7831 N N . ARG C 1 225 ? 28.384 31.190 7.910 1.00 19.94 225 ARG C N 1
ATOM 7832 C CA . ARG C 1 225 ? 28.512 32.639 7.924 1.00 20.10 225 ARG C CA 1
ATOM 7833 C C . ARG C 1 225 ? 27.429 33.357 7.080 1.00 18.29 225 ARG C C 1
ATOM 7834 O O . ARG C 1 225 ? 26.930 34.383 7.505 1.00 18.92 225 ARG C O 1
ATOM 7842 N N . ARG C 1 226 ? 27.070 32.825 5.912 1.00 16.01 226 ARG C N 1
ATOM 7843 C CA . ARG C 1 226 ? 25.974 33.383 5.106 1.00 15.49 226 ARG C CA 1
ATOM 7844 C C . ARG C 1 226 ? 24.633 33.263 5.831 1.00 15.52 226 ARG C C 1
ATOM 7845 O O . ARG C 1 226 ? 23.773 34.131 5.709 1.00 15.15 226 ARG C O 1
ATOM 7853 N N . MET C 1 227 ? 24.460 32.196 6.600 1.00 14.61 227 MET C N 1
ATOM 7854 C CA . MET C 1 227 ? 23.246 32.067 7.390 1.00 15.86 227 MET C CA 1
ATOM 7855 C C . MET C 1 227 ? 23.236 32.993 8.609 1.00 16.02 227 MET C C 1
ATOM 7856 O O . MET C 1 227 ? 22.240 33.669 8.846 1.00 14.35 227 MET C O 1
ATOM 7861 N N . CYS C 1 228 ? 24.320 33.020 9.390 1.00 16.65 228 CYS C N 1
ATOM 7862 C CA . CYS C 1 228 ? 24.428 33.967 10.503 1.00 17.44 228 CYS C CA 1
ATOM 7863 C C . CYS C 1 228 ? 24.236 35.435 10.083 1.00 16.82 228 CYS C C 1
ATOM 7864 O O . CYS C 1 228 ? 23.554 36.179 10.763 1.00 17.02 228 CYS C O 1
ATOM 7867 N N . ARG C 1 229 ? 24.813 35.810 8.944 1.00 16.26 229 ARG C N 1
ATOM 7868 C CA . ARG C 1 229 ? 24.655 37.103 8.307 1.00 16.55 229 ARG C CA 1
ATOM 7869 C C . ARG C 1 229 ? 23.163 37.375 8.048 1.00 15.64 229 ARG C C 1
ATOM 7870 O O . ARG C 1 229 ? 22.680 38.486 8.308 1.00 15.49 229 ARG C O 1
ATOM 7878 N N . ASN C 1 230 ? 22.426 36.370 7.572 1.00 14.94 230 ASN C N 1
ATOM 7879 C CA . ASN C 1 230 ? 20.983 36.525 7.314 1.00 14.57 230 ASN C CA 1
ATOM 7880 C C . ASN C 1 230 ? 20.206 36.747 8.610 1.00 15.44 230 ASN C C 1
ATOM 7881 O O . ASN C 1 230 ? 19.289 37.576 8.686 1.00 14.50 230 ASN C O 1
ATOM 7886 N N . LEU C 1 231 ? 20.569 36.006 9.642 1.00 15.67 231 LEU C N 1
ATOM 7887 C CA . LEU C 1 231 ? 19.942 36.199 10.967 1.00 17.85 231 LEU C CA 1
ATOM 7888 C C . LEU C 1 231 ? 20.169 37.600 11.561 1.00 19.12 231 LEU C C 1
ATOM 7889 O O . LEU C 1 231 ? 19.233 38.225 12.093 1.00 20.14 231 LEU C O 1
ATOM 7894 N N . LEU C 1 232 ? 21.408 38.078 11.474 1.00 18.53 232 LEU C N 1
ATOM 7895 C CA . LEU C 1 232 ? 21.772 39.402 11.942 1.00 20.11 232 LEU C CA 1
ATOM 7896 C C . LEU C 1 232 ? 20.995 40.483 11.188 1.00 20.41 232 LEU C C 1
ATOM 7897 O O . LEU C 1 232 ? 20.249 41.244 11.791 1.00 20.62 232 LEU C O 1
ATOM 7902 N N . PHE C 1 233 ? 21.173 40.524 9.870 1.00 21.07 233 PHE C N 1
ATOM 7903 C CA . PHE C 1 233 ? 20.529 41.541 9.040 1.00 21.73 233 PHE C CA 1
ATOM 7904 C C . PHE C 1 233 ? 19.011 41.371 8.909 1.00 21.19 233 PHE C C 1
ATOM 7905 O O . PHE C 1 233 ? 18.297 42.358 8.765 1.00 21.96 233 PHE C O 1
ATOM 7913 N N . GLY C 1 234 ? 18.527 40.134 8.982 1.00 19.97 234 GLY C N 1
ATOM 7914 C CA . GLY C 1 234 ? 17.092 39.851 8.880 1.00 18.67 234 GLY C CA 1
ATOM 7915 C C . GLY C 1 234 ? 16.322 40.359 10.089 1.00 19.07 234 GLY C C 1
ATOM 7916 O O . GLY C 1 234 ? 15.135 40.697 9.980 1.00 18.47 234 GLY C O 1
ATOM 7917 N N . GLY C 1 235 ? 16.999 40.423 11.235 1.00 17.59 235 GLY C N 1
ATOM 7918 C CA . GLY C 1 235 ? 16.394 40.847 12.476 1.00 18.46 235 GLY C CA 1
ATOM 7919 C C . GLY C 1 235 ? 16.713 42.226 13.031 1.00 19.08 235 GLY C C 1
ATOM 7920 O O . GLY C 1 235 ? 16.132 42.607 14.053 1.00 19.88 235 GLY C O 1
ATOM 7921 N N . LEU C 1 236 ? 17.640 42.968 12.416 1.00 18.00 236 LEU C N 1
ATOM 7922 C CA . LEU C 1 236 ? 17.964 44.303 12.948 1.00 17.75 236 LEU C CA 1
ATOM 7923 C C . LEU C 1 236 ? 17.037 45.396 12.405 1.00 16.82 236 LEU C C 1
ATOM 7924 O O . LEU C 1 236 ? 16.316 46.034 13.183 1.00 17.07 236 LEU C O 1
ATOM 7929 N N . ASP C 1 237 ? 17.060 45.633 11.095 1.00 15.61 237 ASP C N 1
ATOM 7930 C CA . ASP C 1 237 ? 16.301 46.763 10.567 1.00 15.97 237 ASP C CA 1
ATOM 7931 C C . ASP C 1 237 ? 14.807 46.487 10.628 1.00 13.35 237 ASP C C 1
ATOM 7932 O O . ASP C 1 237 ? 14.010 47.399 10.774 1.00 12.99 237 ASP C O 1
ATOM 7937 N N . THR C 1 238 ? 14.421 45.230 10.540 1.00 12.57 238 THR C N 1
ATOM 7938 C CA . THR C 1 238 ? 12.962 44.957 10.538 1.00 12.09 238 THR C CA 1
ATOM 7939 C C . THR C 1 238 ? 12.380 45.194 11.928 1.00 11.62 238 THR C C 1
ATOM 7940 O O . THR C 1 238 ? 11.352 45.835 12.078 1.00 12.02 238 THR C O 1
ATOM 7944 N N . VAL C 1 239 ? 13.022 44.618 12.938 1.00 12.79 239 VAL C N 1
ATOM 7945 C CA . VAL C 1 239 ? 12.566 44.792 14.321 1.00 12.68 239 VAL C CA 1
ATOM 7946 C C . VAL C 1 239 ? 12.580 46.261 14.717 1.00 12.73 239 VAL C C 1
ATOM 7947 O O . VAL C 1 239 ? 11.610 46.761 15.336 1.00 12.10 239 VAL C O 1
ATOM 7951 N N . ALA C 1 240 ? 13.650 46.956 14.320 1.00 12.67 240 ALA C N 1
ATOM 7952 C CA . ALA C 1 240 ? 13.772 48.380 14.567 1.00 13.27 240 ALA C CA 1
ATOM 7953 C C . ALA C 1 240 ? 12.609 49.156 13.953 1.00 13.56 240 ALA C C 1
ATOM 7954 O O . ALA C 1 240 ? 11.957 49.977 14.633 1.00 11.99 240 ALA C O 1
ATOM 7956 N N . ALA C 1 241 ? 12.321 48.883 12.671 1.00 12.98 241 ALA C N 1
ATOM 7957 C CA . ALA C 1 241 ? 11.178 49.510 12.010 1.00 13.05 241 ALA C CA 1
ATOM 7958 C C . ALA C 1 241 ? 9.840 49.233 12.717 1.00 12.40 241 ALA C C 1
ATOM 7959 O O . ALA C 1 241 ? 9.089 50.168 12.991 1.00 12.63 241 ALA C O 1
ATOM 7961 N N . MET C 1 242 ? 9.561 47.965 13.024 1.00 13.30 242 MET C N 1
ATOM 7962 C CA . MET C 1 242 ? 8.279 47.563 13.623 1.00 13.58 242 MET C CA 1
ATOM 7963 C C . MET C 1 242 ? 8.108 48.194 15.009 1.00 14.43 242 MET C C 1
ATOM 7964 O O . MET C 1 242 ? 7.055 48.778 15.304 1.00 13.45 242 MET C O 1
ATOM 7969 N N . ILE C 1 243 ? 9.151 48.100 15.832 1.00 14.83 243 ILE C N 1
ATOM 7970 C CA . ILE C 1 243 ? 9.108 48.670 17.189 1.00 16.28 243 ILE C CA 1
ATOM 7971 C C . ILE C 1 243 ? 8.804 50.183 17.106 1.00 16.08 243 ILE C C 1
ATOM 7972 O O . ILE C 1 243 ? 7.929 50.677 17.807 1.00 16.87 243 ILE C O 1
ATOM 7977 N N . GLY C 1 244 ? 9.500 50.897 16.222 1.00 15.51 244 GLY C N 1
ATOM 7978 C CA . GLY C 1 244 ? 9.208 52.296 15.941 1.00 15.50 244 GLY C CA 1
ATOM 7979 C C . GLY C 1 244 ? 7.756 52.566 15.546 1.00 15.06 244 GLY C C 1
ATOM 7980 O O . GLY C 1 244 ? 7.119 53.532 16.040 1.00 15.29 244 GLY C O 1
ATOM 7981 N N . MET C 1 245 ? 7.221 51.734 14.647 1.00 14.23 245 MET C N 1
ATOM 7982 C CA . MET C 1 245 ? 5.823 51.875 14.285 1.00 13.51 245 MET C CA 1
ATOM 7983 C C . MET C 1 245 ? 4.881 51.614 15.466 1.00 13.74 245 MET C C 1
ATOM 7984 O O . MET C 1 245 ? 3.841 52.237 15.558 1.00 14.62 245 MET C O 1
ATOM 7989 N N . VAL C 1 246 ? 5.218 50.681 16.347 1.00 13.88 246 VAL C N 1
ATOM 7990 C CA . VAL C 1 246 ? 4.342 50.389 17.479 1.00 15.27 246 VAL C CA 1
ATOM 7991 C C . VAL C 1 246 ? 4.343 51.584 18.424 1.00 15.67 246 VAL C C 1
ATOM 7992 O O . VAL C 1 246 ? 3.271 52.028 18.885 1.00 16.45 246 VAL C O 1
ATOM 7996 N N . ALA C 1 247 ? 5.548 52.101 18.698 1.00 15.87 247 ALA C N 1
ATOM 7997 C CA . ALA C 1 247 ? 5.706 53.292 19.536 1.00 16.45 247 ALA C CA 1
ATOM 7998 C C . ALA C 1 247 ? 4.968 54.483 18.956 1.00 15.36 247 ALA C C 1
ATOM 7999 O O . ALA C 1 247 ? 4.275 55.174 19.670 1.00 16.59 247 ALA C O 1
ATOM 8001 N N . LEU C 1 248 ? 5.139 54.743 17.660 1.00 15.43 248 LEU C N 1
ATOM 8002 C CA . LEU C 1 248 ? 4.426 55.798 16.967 1.00 15.26 248 LEU C CA 1
ATOM 8003 C C . LEU C 1 248 ? 2.914 55.721 17.148 1.00 16.57 248 LEU C C 1
ATOM 8004 O O . LEU C 1 248 ? 2.231 56.745 17.362 1.00 15.91 248 LEU C O 1
ATOM 8009 N N . HIS C 1 249 ? 2.397 54.508 16.979 1.00 17.30 249 HIS C N 1
ATOM 8010 C CA . HIS C 1 249 ? 0.977 54.294 17.051 1.00 16.90 249 HIS C CA 1
ATOM 8011 C C . HIS C 1 249 ? 0.454 54.589 18.471 1.00 16.71 249 HIS C C 1
ATOM 8012 O O . HIS C 1 249 ? -0.537 55.303 18.641 1.00 16.87 249 HIS C O 1
ATOM 8019 N N . LEU C 1 250 ? 1.098 54.002 19.472 1.00 16.98 250 LEU C N 1
ATOM 8020 C CA . LEU C 1 250 ? 0.772 54.308 20.855 1.00 18.28 250 LEU C CA 1
ATOM 8021 C C . LEU C 1 250 ? 0.836 55.805 21.140 1.00 18.97 250 LEU C C 1
ATOM 8022 O O . LEU C 1 250 ? -0.095 56.336 21.762 1.00 19.93 250 LEU C O 1
ATOM 8027 N N . ALA C 1 251 ? 1.867 56.485 20.632 1.00 19.85 251 ALA C N 1
ATOM 8028 C CA . ALA C 1 251 ? 1.982 57.937 20.773 1.00 21.65 251 ALA C CA 1
ATOM 8029 C C . ALA C 1 251 ? 0.794 58.684 20.160 1.00 23.14 251 ALA C C 1
ATOM 8030 O O . ALA C 1 251 ? 0.310 59.659 20.751 1.00 23.45 251 ALA C O 1
ATOM 8032 N N . ARG C 1 252 ? 0.352 58.259 18.972 1.00 23.13 252 ARG C N 1
ATOM 8033 C CA . ARG C 1 252 ? -0.793 58.879 18.296 1.00 24.29 252 ARG C CA 1
ATOM 8034 C C . ARG C 1 252 ? -2.145 58.450 18.873 1.00 24.65 252 ARG C C 1
ATOM 8035 O O . ARG C 1 252 ? -3.173 59.040 18.554 1.00 26.64 252 ARG C O 1
ATOM 8043 N N . HIS C 1 253 ? -2.162 57.404 19.683 1.00 24.35 253 HIS C N 1
ATOM 8044 C CA . HIS C 1 253 ? -3.421 56.833 20.150 1.00 24.63 253 HIS C CA 1
ATOM 8045 C C . HIS C 1 253 ? -3.356 56.575 21.642 1.00 23.73 253 HIS C C 1
ATOM 8046 O O . HIS C 1 253 ? -3.272 55.435 22.082 1.00 23.30 253 HIS C O 1
ATOM 8053 N N . PRO C 1 254 ? -3.383 57.661 22.445 1.00 24.45 254 PRO C N 1
ATOM 8054 C CA . PRO C 1 254 ? -3.327 57.506 23.896 1.00 24.75 254 PRO C CA 1
ATOM 8055 C C . PRO C 1 254 ? -4.457 56.629 24.432 1.00 25.00 254 PRO C C 1
ATOM 8056 O O . PRO C 1 254 ? -4.299 56.001 25.469 1.00 24.86 254 PRO C O 1
ATOM 8060 N N . GLU C 1 255 ? -5.563 56.550 23.694 1.00 25.61 255 GLU C N 1
ATOM 8061 C CA . GLU C 1 255 ? -6.673 55.652 24.039 1.00 26.86 255 GLU C CA 1
ATOM 8062 C C . GLU C 1 255 ? -6.235 54.183 24.035 1.00 26.54 255 GLU C C 1
ATOM 8063 O O . GLU C 1 255 ? -6.663 53.406 24.886 1.00 25.55 255 GLU C O 1
ATOM 8069 N N . ASP C 1 256 ? -5.336 53.824 23.102 1.00 26.70 256 ASP C N 1
ATOM 8070 C CA . ASP C 1 256 ? -4.707 52.502 23.081 1.00 27.25 256 ASP C CA 1
ATOM 8071 C C . ASP C 1 256 ? -3.660 52.267 24.200 1.00 26.85 256 ASP C C 1
ATOM 8072 O O . ASP C 1 256 ? -3.581 51.160 24.732 1.00 27.09 256 ASP C O 1
ATOM 8077 N N . GLN C 1 257 ? -2.868 53.288 24.564 1.00 26.46 257 GLN C N 1
ATOM 8078 C CA . GLN C 1 257 ? -1.995 53.177 25.755 1.00 25.78 257 GLN C CA 1
ATOM 8079 C C . GLN C 1 257 ? -2.842 52.853 26.985 1.00 26.35 257 GLN C C 1
ATOM 8080 O O . GLN C 1 257 ? -2.529 51.937 27.765 1.00 26.10 257 GLN C O 1
ATOM 8086 N N . ARG C 1 258 ? -3.930 53.600 27.142 1.00 27.69 258 ARG C N 1
ATOM 8087 C CA . ARG C 1 258 ? -4.839 53.392 28.287 1.00 29.54 258 ARG C CA 1
ATOM 8088 C C . ARG C 1 258 ? -5.379 51.971 28.345 1.00 28.96 258 ARG C C 1
ATOM 8089 O O . ARG C 1 258 ? -5.246 51.295 29.375 1.00 29.29 258 ARG C O 1
ATOM 8097 N N . LEU C 1 259 ? -5.964 51.520 27.228 1.00 28.44 259 LEU C N 1
ATOM 8098 C CA . LEU C 1 259 ? -6.625 50.216 27.174 1.00 27.69 259 LEU C CA 1
ATOM 8099 C C . LEU C 1 259 ? -5.659 49.122 27.516 1.00 27.53 259 LEU C C 1
ATOM 8100 O O . LEU C 1 259 ? -5.969 48.263 28.339 1.00 26.82 259 LEU C O 1
ATOM 8105 N N . LEU C 1 260 ? -4.476 49.171 26.903 1.00 26.43 260 LEU C N 1
ATOM 8106 C CA . LEU C 1 260 ? -3.483 48.138 27.116 1.00 27.15 260 LEU C CA 1
ATOM 8107 C C . LEU C 1 260 ? -2.883 48.150 28.513 1.00 27.62 260 LEU C C 1
ATOM 8108 O O . LEU C 1 260 ? -2.372 47.128 28.969 1.00 27.47 260 LEU C O 1
ATOM 8113 N N . ARG C 1 261 ? -2.947 49.299 29.185 1.00 29.45 261 ARG C N 1
ATOM 8114 C CA . ARG C 1 261 ? -2.490 49.408 30.591 1.00 30.32 261 ARG C CA 1
ATOM 8115 C C . ARG C 1 261 ? -3.563 48.894 31.570 1.00 31.66 261 ARG C C 1
ATOM 8116 O O . ARG C 1 261 ? -3.253 48.150 32.503 1.00 31.61 261 ARG C O 1
ATOM 8124 N N . GLU C 1 262 ? -4.819 49.253 31.323 1.00 33.28 262 GLU C N 1
ATOM 8125 C CA . GLU C 1 262 ? -5.952 48.667 32.053 1.00 35.39 262 GLU C CA 1
ATOM 8126 C C . GLU C 1 262 ? -6.099 47.149 31.834 1.00 36.27 262 GLU C C 1
ATOM 8127 O O . GLU C 1 262 ? -6.465 46.412 32.758 1.00 35.86 262 GLU C O 1
ATOM 8133 N N . ARG C 1 263 ? -5.798 46.694 30.612 1.00 36.87 263 ARG C N 1
ATOM 8134 C CA . ARG C 1 263 ? -6.113 45.337 30.159 1.00 37.56 263 ARG C CA 1
ATOM 8135 C C . ARG C 1 263 ? -4.904 44.651 29.463 1.00 37.10 263 ARG C C 1
ATOM 8136 O O . ARG C 1 263 ? -4.932 44.430 28.248 1.00 36.25 263 ARG C O 1
ATOM 8144 N N . PRO C 1 264 ? -3.848 44.295 30.236 1.00 36.93 264 PRO C N 1
ATOM 8145 C CA . PRO C 1 264 ? -2.595 43.793 29.640 1.00 36.38 264 PRO C CA 1
ATOM 8146 C C . PRO C 1 264 ? -2.688 42.389 29.042 1.00 35.97 264 PRO C C 1
ATOM 8147 O O . PRO C 1 264 ? -1.746 41.947 28.372 1.00 36.06 264 PRO C O 1
ATOM 8151 N N . ASP C 1 265 ? -3.796 41.692 29.308 1.00 34.57 265 ASP C N 1
ATOM 8152 C CA . ASP C 1 265 ? -4.092 40.414 28.676 1.00 33.68 265 ASP C CA 1
ATOM 8153 C C . ASP C 1 265 ? -4.391 40.595 27.172 1.00 31.89 265 ASP C C 1
ATOM 8154 O O . ASP C 1 265 ? -4.357 39.632 26.409 1.00 31.62 265 ASP C O 1
ATOM 8159 N N . LEU C 1 266 ? -4.715 41.830 26.781 1.00 30.06 266 LEU C N 1
ATOM 8160 C CA . LEU C 1 266 ? -4.943 42.208 25.389 1.00 28.02 266 LEU C CA 1
ATOM 8161 C C . LEU C 1 266 ? -3.637 42.428 24.589 1.00 26.54 266 LEU C C 1
ATOM 8162 O O . LEU C 1 266 ? -3.677 42.550 23.367 1.00 23.92 266 LEU C O 1
ATOM 8167 N N . ILE C 1 267 ? -2.503 42.502 25.284 1.00 24.47 267 ILE C N 1
ATOM 8168 C CA . ILE C 1 267 ? -1.214 42.785 24.635 1.00 23.57 267 ILE C CA 1
ATOM 8169 C C . ILE C 1 267 ? -0.826 41.805 23.494 1.00 23.18 267 ILE C C 1
ATOM 8170 O O . ILE C 1 267 ? -0.433 42.273 22.416 1.00 22.39 267 ILE C O 1
ATOM 8175 N N . PRO C 1 268 ? -0.918 40.467 23.717 1.00 22.38 268 PRO C N 1
ATOM 8176 C CA . PRO C 1 268 ? -0.555 39.614 22.557 1.00 22.24 268 PRO C CA 1
ATOM 8177 C C . PRO C 1 268 ? -1.447 39.830 21.326 1.00 21.56 268 PRO C C 1
ATOM 8178 O O . PRO C 1 268 ? -0.930 39.927 20.198 1.00 21.07 268 PRO C O 1
ATOM 8182 N N . ALA C 1 269 ? -2.762 39.946 21.527 1.00 21.63 269 ALA C N 1
ATOM 8183 C CA . ALA C 1 269 ? -3.667 40.327 20.435 1.00 21.10 269 ALA C CA 1
ATOM 8184 C C . ALA C 1 269 ? -3.378 41.710 19.838 1.00 20.30 269 ALA C C 1
ATOM 8185 O O . ALA C 1 269 ? -3.575 41.928 18.641 1.00 18.90 269 ALA C O 1
ATOM 8187 N N . ALA C 1 270 ? -2.950 42.659 20.667 1.00 19.55 270 ALA C N 1
ATOM 8188 C CA . ALA C 1 270 ? -2.574 43.984 20.162 1.00 18.98 270 ALA C CA 1
ATOM 8189 C C . ALA C 1 270 ? -1.294 43.864 19.329 1.00 18.03 270 ALA C C 1
ATOM 8190 O O . ALA C 1 270 ? -1.158 44.540 18.351 1.00 16.56 270 ALA C O 1
ATOM 8192 N N . ALA C 1 271 ? -0.353 43.012 19.735 1.00 17.66 271 ALA C N 1
ATOM 8193 C CA . ALA C 1 271 ? 0.902 42.909 18.988 1.00 18.29 271 ALA C CA 1
ATOM 8194 C C . ALA C 1 271 ? 0.555 42.420 17.566 1.00 18.08 271 ALA C C 1
ATOM 8195 O O . ALA C 1 271 ? 0.970 43.030 16.581 1.00 17.48 271 ALA C O 1
ATOM 8197 N N . ASP C 1 272 ? -0.279 41.383 17.489 1.00 17.31 272 ASP C N 1
ATOM 8198 C CA . ASP C 1 272 ? -0.721 40.832 16.189 1.00 17.66 272 ASP C CA 1
ATOM 8199 C C . ASP C 1 272 ? -1.347 41.897 15.314 1.00 16.58 272 ASP C C 1
ATOM 8200 O O . ASP C 1 272 ? -0.996 42.034 14.153 1.00 16.09 272 ASP C O 1
ATOM 8205 N N . GLU C 1 273 ? -2.274 42.661 15.882 1.00 16.22 273 GLU C N 1
ATOM 8206 C CA . GLU C 1 273 ? -3.007 43.662 15.139 1.00 14.85 273 GLU C CA 1
ATOM 8207 C C . GLU C 1 273 ? -2.116 44.808 14.677 1.00 13.70 273 GLU C C 1
ATOM 8208 O O . GLU C 1 273 ? -2.230 45.248 13.559 1.00 13.51 273 GLU C O 1
ATOM 8214 N N . LEU C 1 274 ? -1.198 45.280 15.525 1.00 13.08 274 LEU C N 1
ATOM 8215 C CA . LEU C 1 274 ? -0.229 46.327 15.137 1.00 12.84 274 LEU C CA 1
ATOM 8216 C C . LEU C 1 274 ? 0.753 45.887 14.033 1.00 11.25 274 LEU C C 1
ATOM 8217 O O . LEU C 1 274 ? 1.092 46.685 13.132 1.00 9.90 274 LEU C O 1
ATOM 8222 N N . MET C 1 275 ? 1.217 44.646 14.120 1.00 12.00 275 MET C N 1
ATOM 8223 C CA . MET C 1 275 ? 2.143 44.103 13.076 1.00 12.25 275 MET C CA 1
ATOM 8224 C C . MET C 1 275 ? 1.420 43.968 11.712 1.00 12.02 275 MET C C 1
ATOM 8225 O O . MET C 1 275 ? 2.032 44.122 10.657 1.00 11.82 275 MET C O 1
ATOM 8230 N N . ARG C 1 276 ? 0.121 43.678 11.760 1.00 11.41 276 ARG C N 1
ATOM 8231 C CA . ARG C 1 276 ? -0.733 43.664 10.549 1.00 10.72 276 ARG C CA 1
ATOM 8232 C C . ARG C 1 276 ? -0.857 45.080 10.010 1.00 11.74 276 ARG C C 1
ATOM 8233 O O . ARG C 1 276 ? -0.784 45.347 8.775 1.00 11.28 276 ARG C O 1
ATOM 8241 N N . ARG C 1 277 ? -1.038 46.014 10.932 1.00 12.80 277 ARG C N 1
ATOM 8242 C CA . ARG C 1 277 ? -1.398 47.377 10.547 1.00 13.02 277 ARG C CA 1
ATOM 8243 C C . ARG C 1 277 ? -0.251 48.165 9.961 1.00 12.98 277 ARG C C 1
ATOM 8244 O O . ARG C 1 277 ? -0.479 48.996 9.097 1.00 13.62 277 ARG C O 1
ATOM 8252 N N . TYR C 1 278 ? 0.984 47.942 10.427 1.00 12.13 278 TYR C N 1
ATOM 8253 C CA . TYR C 1 278 ? 2.150 48.738 9.954 1.00 11.70 278 TYR C CA 1
ATOM 8254 C C . TYR C 1 278 ? 3.291 47.935 9.279 1.00 12.12 278 TYR C C 1
ATOM 8255 O O . TYR C 1 278 ? 4.438 48.023 9.713 1.00 11.74 278 TYR C O 1
ATOM 8264 N N . PRO C 1 279 ? 2.990 47.199 8.178 1.00 11.03 279 PRO C N 1
ATOM 8265 C CA . PRO C 1 279 ? 4.041 46.421 7.490 1.00 11.07 279 PRO C CA 1
ATOM 8266 C C . PRO C 1 279 ? 4.928 47.366 6.688 1.00 10.90 279 PRO C C 1
ATOM 8267 O O . PRO C 1 279 ? 4.403 48.246 5.980 1.00 11.89 279 PRO C O 1
ATOM 8271 N N . THR C 1 280 ? 6.254 47.215 6.743 1.00 8.77 280 THR C N 1
ATOM 8272 C CA . THR C 1 280 ? 7.104 48.072 5.884 1.00 10.07 280 THR C CA 1
ATOM 8273 C C . THR C 1 280 ? 8.168 47.339 5.055 1.00 8.55 280 THR C C 1
ATOM 8274 O O . THR C 1 280 ? 9.078 47.974 4.527 1.00 10.09 280 THR C O 1
ATOM 8278 N N . VAL C 1 281 ? 8.066 46.021 4.952 1.00 9.16 281 VAL C N 1
ATOM 8279 C CA . VAL C 1 281 ? 9.032 45.221 4.183 1.00 9.25 281 VAL C CA 1
ATOM 8280 C C . VAL C 1 281 ? 8.532 45.040 2.748 1.00 9.82 281 VAL C C 1
ATOM 8281 O O . VAL C 1 281 ? 7.342 44.749 2.510 1.00 9.16 281 VAL C O 1
ATOM 8285 N N . ALA C 1 282 ? 9.430 45.245 1.792 1.00 8.23 282 ALA C N 1
ATOM 8286 C CA . ALA C 1 282 ? 9.147 44.850 0.392 1.00 8.96 282 ALA C CA 1
ATOM 8287 C C . ALA C 1 282 ? 10.295 43.966 -0.095 1.00 9.79 282 ALA C C 1
ATOM 8288 O O . ALA C 1 282 ? 11.412 44.051 0.438 1.00 9.33 282 ALA C O 1
ATOM 8290 N N . VAL C 1 283 ? 10.023 43.057 -1.047 1.00 9.69 283 VAL C N 1
ATOM 8291 C CA . VAL C 1 283 ? 11.074 42.170 -1.488 1.00 8.87 283 VAL C CA 1
ATOM 8292 C C . VAL C 1 283 ? 11.202 42.207 -2.998 1.00 10.26 283 VAL C C 1
ATOM 8293 O O . VAL C 1 283 ? 10.256 42.615 -3.698 1.00 9.44 283 VAL C O 1
ATOM 8297 N N . SER C 1 284 ? 12.357 41.746 -3.470 1.00 11.12 284 SER C N 1
ATOM 8298 C CA . SER C 1 284 ? 12.614 41.668 -4.916 1.00 12.41 284 SER C CA 1
ATOM 8299 C C . SER C 1 284 ? 12.602 40.219 -5.373 1.00 12.70 284 SER C C 1
ATOM 8300 O O . SER C 1 284 ? 12.941 39.304 -4.605 1.00 12.75 284 SER C O 1
ATOM 8303 N N . ARG C 1 285 ? 12.175 40.012 -6.617 1.00 12.24 285 ARG C N 1
ATOM 8304 C CA . ARG C 1 285 ? 12.178 38.691 -7.227 1.00 12.09 285 ARG C CA 1
ATOM 8305 C C . ARG C 1 285 ? 12.692 38.857 -8.657 1.00 12.94 285 ARG C C 1
ATOM 8306 O O . ARG C 1 285 ? 12.492 39.916 -9.244 1.00 12.38 285 ARG C O 1
ATOM 8314 N N . ASN C 1 286 ? 13.372 37.821 -9.172 1.00 14.15 286 ASN C N 1
ATOM 8315 C CA . ASN C 1 286 ? 13.801 37.747 -10.579 1.00 15.96 286 ASN C CA 1
ATOM 8316 C C . ASN C 1 286 ? 13.016 36.619 -11.262 1.00 15.87 286 ASN C C 1
ATOM 8317 O O . ASN C 1 286 ? 13.023 35.477 -10.815 1.00 15.71 286 ASN C O 1
ATOM 8322 N N . ALA C 1 287 ? 12.279 36.974 -12.313 1.00 17.02 287 ALA C N 1
ATOM 8323 C CA . ALA C 1 287 ? 11.469 36.002 -13.045 1.00 17.07 287 ALA C CA 1
ATOM 8324 C C . ALA C 1 287 ? 12.358 35.008 -13.783 1.00 18.78 287 ALA C C 1
ATOM 8325 O O . ALA C 1 287 ? 13.242 35.392 -14.561 1.00 18.35 287 ALA C O 1
ATOM 8327 N N . VAL C 1 288 ? 12.136 33.726 -13.517 1.00 19.68 288 VAL C N 1
ATOM 8328 C CA . VAL C 1 288 ? 12.875 32.675 -14.219 1.00 22.27 288 VAL C CA 1
ATOM 8329 C C . VAL C 1 288 ? 11.998 31.940 -15.259 1.00 23.01 288 VAL C C 1
ATOM 8330 O O . VAL C 1 288 ? 12.450 31.005 -15.918 1.00 24.48 288 VAL C O 1
ATOM 8334 N N . ALA C 1 289 ? 10.751 32.378 -15.377 1.00 23.26 289 ALA C N 1
ATOM 8335 C CA . ALA C 1 289 ? 9.750 31.835 -16.299 1.00 23.32 289 ALA C CA 1
ATOM 8336 C C . ALA C 1 289 ? 8.822 32.999 -16.528 1.00 23.63 289 ALA C C 1
ATOM 8337 O O . ALA C 1 289 ? 8.830 33.937 -15.726 1.00 23.59 289 ALA C O 1
ATOM 8339 N N . ASP C 1 290 ? 8.040 32.968 -17.617 1.00 23.35 290 ASP C N 1
ATOM 8340 C CA . ASP C 1 290 ? 7.016 33.986 -17.876 1.00 23.57 290 ASP C CA 1
ATOM 8341 C C . ASP C 1 290 ? 5.892 33.837 -16.872 1.00 22.26 290 ASP C C 1
ATOM 8342 O O . ASP C 1 290 ? 5.506 32.721 -16.536 1.00 22.95 290 ASP C O 1
ATOM 8347 N N . VAL C 1 291 ? 5.359 34.952 -16.400 1.00 20.48 291 VAL C N 1
ATOM 8348 C CA . VAL C 1 291 ? 4.304 34.877 -15.396 1.00 19.23 291 VAL C CA 1
ATOM 8349 C C . VAL C 1 291 ? 3.207 35.806 -15.804 1.00 18.75 291 VAL C C 1
ATOM 8350 O O . VAL C 1 291 ? 3.420 37.022 -15.879 1.00 19.69 291 VAL C O 1
ATOM 8354 N N . ASP C 1 292 ? 2.038 35.232 -16.076 1.00 18.54 292 ASP C N 1
ATOM 8355 C CA . ASP C 1 292 ? 0.810 35.983 -16.304 1.00 17.92 292 ASP C CA 1
ATOM 8356 C C . ASP C 1 292 ? 0.231 36.605 -15.014 1.00 17.50 292 ASP C C 1
ATOM 8357 O O . ASP C 1 292 ? 0.040 35.914 -14.015 1.00 16.91 292 ASP C O 1
ATOM 8362 N N . ALA C 1 293 ? -0.072 37.903 -15.043 1.00 16.99 293 ALA C N 1
ATOM 8363 C CA . ALA C 1 293 ? -0.707 38.559 -13.893 1.00 17.89 293 ALA C CA 1
ATOM 8364 C C . ALA C 1 293 ? -1.418 39.810 -14.350 1.00 18.09 293 ALA C C 1
ATOM 8365 O O . ALA C 1 293 ? -0.880 40.568 -15.170 1.00 18.03 293 ALA C O 1
ATOM 8367 N N . ASP C 1 294 ? -2.633 39.993 -13.833 1.00 18.81 294 ASP C N 1
ATOM 8368 C CA . ASP C 1 294 ? -3.419 41.216 -13.986 1.00 20.68 294 ASP C CA 1
ATOM 8369 C C . ASP C 1 294 ? -3.629 41.690 -15.425 1.00 21.44 294 ASP C C 1
ATOM 8370 O O . ASP C 1 294 ? -3.781 42.887 -15.665 1.00 21.98 294 ASP C O 1
ATOM 8375 N N . GLY C 1 295 ? -3.665 40.765 -16.366 1.00 21.62 295 GLY C N 1
ATOM 8376 C CA . GLY C 1 295 ? -3.873 41.141 -17.757 1.00 23.65 295 GLY C CA 1
ATOM 8377 C C . GLY C 1 295 ? -2.606 41.265 -18.582 1.00 24.53 295 GLY C C 1
ATOM 8378 O O . GLY C 1 295 ? -2.693 41.373 -19.797 1.00 25.25 295 GLY C O 1
ATOM 8379 N N . VAL C 1 296 ? -1.425 41.251 -17.952 1.00 23.99 296 VAL C N 1
ATOM 8380 C CA . VAL C 1 296 ? -0.162 41.335 -18.716 1.00 24.12 296 VAL C CA 1
ATOM 8381 C C . VAL C 1 296 ? 0.758 40.133 -18.451 1.00 23.64 296 VAL C C 1
ATOM 8382 O O . VAL C 1 296 ? 0.355 39.167 -17.818 1.00 23.26 296 VAL C O 1
ATOM 8386 N N . THR C 1 297 ? 1.984 40.178 -18.954 1.00 22.86 297 THR C N 1
ATOM 8387 C CA . THR C 1 297 ? 2.895 39.081 -18.757 1.00 23.07 297 THR C CA 1
ATOM 8388 C C . THR C 1 297 ? 4.254 39.613 -18.294 1.00 23.06 297 THR C C 1
ATOM 8389 O O . THR C 1 297 ? 4.844 40.476 -18.935 1.00 22.41 297 THR C O 1
ATOM 8393 N N . ILE C 1 298 ? 4.708 39.121 -17.142 1.00 22.29 298 ILE C N 1
ATOM 8394 C CA . ILE C 1 298 ? 6.068 39.368 -16.681 1.00 22.03 298 ILE C CA 1
ATOM 8395 C C . ILE C 1 298 ? 6.931 38.398 -17.486 1.00 22.36 298 ILE C C 1
ATOM 8396 O O . ILE C 1 298 ? 6.617 37.219 -17.532 1.00 22.75 298 ILE C O 1
ATOM 8401 N N . ARG C 1 299 ? 7.998 38.866 -18.126 1.00 22.86 299 ARG C N 1
ATOM 8402 C CA . ARG C 1 299 ? 8.841 37.954 -18.914 1.00 24.42 299 ARG C CA 1
ATOM 8403 C C . ARG C 1 299 ? 10.029 37.437 -18.122 1.00 24.47 299 ARG C C 1
ATOM 8404 O O . ARG C 1 299 ? 10.569 38.143 -17.269 1.00 24.25 299 ARG C O 1
ATOM 8412 N N . LYS C 1 300 ? 10.449 36.223 -18.443 1.00 23.91 300 LYS C N 1
ATOM 8413 C CA . LYS C 1 300 ? 11.673 35.639 -17.919 1.00 24.88 300 LYS C CA 1
ATOM 8414 C C . LYS C 1 300 ? 12.793 36.674 -18.014 1.00 24.84 300 LYS C C 1
ATOM 8415 O O . LYS C 1 300 ? 12.958 37.330 -19.059 1.00 25.11 300 LYS C O 1
ATOM 8421 N N . GLY C 1 301 ? 13.526 36.837 -16.909 1.00 23.96 301 GLY C N 1
ATOM 8422 C CA . GLY C 1 301 ? 14.558 37.872 -16.784 1.00 22.81 301 GLY C CA 1
ATOM 8423 C C . GLY C 1 301 ? 14.162 39.158 -16.062 1.00 22.81 301 GLY C C 1
ATOM 8424 O O . GLY C 1 301 ? 15.049 39.847 -15.547 1.00 22.94 301 GLY C O 1
ATOM 8425 N N . ASP C 1 302 ? 12.857 39.486 -16.019 1.00 20.29 302 ASP C N 1
ATOM 8426 C CA . ASP C 1 302 ? 12.381 40.751 -15.450 1.00 19.57 302 ASP C CA 1
ATOM 8427 C C . ASP C 1 302 ? 12.555 40.684 -13.927 1.00 18.68 302 ASP C C 1
ATOM 8428 O O . ASP C 1 302 ? 12.509 39.606 -13.352 1.00 17.70 302 ASP C O 1
ATOM 8433 N N . LEU C 1 303 ? 12.760 41.850 -13.316 1.00 18.52 303 LEU C N 1
ATOM 8434 C CA . LEU C 1 303 ? 12.720 42.000 -11.862 1.00 18.24 303 LEU C CA 1
ATOM 8435 C C . LEU C 1 303 ? 11.310 42.479 -11.458 1.00 16.74 303 LEU C C 1
ATOM 8436 O O . LEU C 1 303 ? 10.646 43.252 -12.189 1.00 15.55 303 LEU C O 1
ATOM 8441 N N . VAL C 1 304 ? 10.851 41.982 -10.305 1.00 15.16 304 VAL C N 1
ATOM 8442 C CA . VAL C 1 304 ? 9.551 42.324 -9.779 1.00 14.05 304 VAL C CA 1
ATOM 8443 C C . VAL C 1 304 ? 9.733 42.765 -8.314 1.00 12.33 304 VAL C C 1
ATOM 8444 O O . VAL C 1 304 ? 10.438 42.085 -7.566 1.00 12.23 304 VAL C O 1
ATOM 8448 N N . TYR C 1 305 ? 9.140 43.895 -7.935 1.00 11.66 305 TYR C N 1
ATOM 8449 C CA . TYR C 1 305 ? 9.208 44.400 -6.556 1.00 12.29 305 TYR C CA 1
ATOM 8450 C C . TYR C 1 305 ? 7.858 44.230 -5.871 1.00 12.29 305 TYR C C 1
ATOM 8451 O O . TYR C 1 305 ? 6.824 44.562 -6.470 1.00 12.28 305 TYR C O 1
ATOM 8460 N N . LEU C 1 306 ? 7.848 43.639 -4.661 1.00 11.64 306 LEU C N 1
ATOM 8461 C CA . LEU C 1 306 ? 6.592 43.267 -3.999 1.00 10.78 306 LEU C CA 1
ATOM 8462 C C . LEU C 1 306 ? 6.512 43.932 -2.627 1.00 11.90 306 LEU C C 1
ATOM 8463 O O . LEU C 1 306 ? 7.228 43.502 -1.725 1.00 10.42 306 LEU C O 1
ATOM 8468 N N . PRO C 1 307 ? 5.634 44.958 -2.484 1.00 11.62 307 PRO C N 1
ATOM 8469 C CA . PRO C 1 307 ? 5.403 45.687 -1.226 1.00 11.62 307 PRO C CA 1
ATOM 8470 C C . PRO C 1 307 ? 4.300 45.048 -0.360 1.00 11.22 307 PRO C C 1
ATOM 8471 O O . PRO C 1 307 ? 3.114 45.077 -0.721 1.00 11.21 307 PRO C O 1
ATOM 8475 N N . SER C 1 308 ? 4.682 44.497 0.800 1.00 9.27 308 SER C N 1
ATOM 8476 C CA . SER C 1 308 ? 3.702 43.839 1.691 1.00 8.69 308 SER C CA 1
ATOM 8477 C C . SER C 1 308 ? 2.582 44.821 2.092 1.00 9.53 308 SER C C 1
ATOM 8478 O O . SER C 1 308 ? 1.435 44.417 2.299 1.00 8.70 308 SER C O 1
ATOM 8481 N N . VAL C 1 309 ? 2.922 46.103 2.220 1.00 10.25 309 VAL C N 1
ATOM 8482 C CA . VAL C 1 309 ? 1.921 47.106 2.594 1.00 11.68 309 VAL C CA 1
ATOM 8483 C C . VAL C 1 309 ? 0.690 47.126 1.659 1.00 12.51 309 VAL C C 1
ATOM 8484 O O . VAL C 1 309 ? -0.408 47.397 2.126 1.00 13.38 309 VAL C O 1
ATOM 8488 N N . LEU C 1 310 ? 0.879 46.784 0.380 1.00 12.43 310 LEU C N 1
ATOM 8489 C CA . LEU C 1 310 ? -0.199 46.866 -0.610 1.00 13.61 310 LEU C CA 1
ATOM 8490 C C . LEU C 1 310 ? -1.075 45.641 -0.633 1.00 13.40 310 LEU C C 1
ATOM 8491 O O . LEU C 1 310 ? -2.067 45.606 -1.377 1.00 15.27 310 LEU C O 1
ATOM 8496 N N . HIS C 1 311 ? -0.700 44.617 0.135 1.00 11.85 311 HIS C N 1
ATOM 8497 C CA . HIS C 1 311 ? -1.664 43.566 0.446 1.00 11.41 311 HIS C CA 1
ATOM 8498 C C . HIS C 1 311 ? -2.365 43.961 1.728 1.00 11.86 311 HIS C C 1
ATOM 8499 O O . HIS C 1 311 ? -3.577 44.146 1.699 1.00 12.61 311 HIS C O 1
ATOM 8506 N N . ASN C 1 312 ? -1.627 44.149 2.844 1.00 10.92 312 ASN C N 1
ATOM 8507 C CA . ASN C 1 312 ? -2.275 44.362 4.136 1.00 10.37 312 ASN C CA 1
ATOM 8508 C C . ASN C 1 312 ? -3.256 45.521 4.189 1.00 11.15 312 ASN C C 1
ATOM 8509 O O . ASN C 1 312 ? -4.333 45.407 4.820 1.00 11.50 312 ASN C O 1
ATOM 8514 N N . LEU C 1 313 ? -2.865 46.628 3.577 1.00 12.44 313 LEU C N 1
ATOM 8515 C CA . LEU C 1 313 ? -3.654 47.859 3.630 1.00 14.23 313 LEU C CA 1
ATOM 8516 C C . LEU C 1 313 ? -4.514 48.128 2.389 1.00 15.72 313 LEU C C 1
ATOM 8517 O O . LEU C 1 313 ? -5.058 49.241 2.245 1.00 16.46 313 LEU C O 1
ATOM 8522 N N . ASP C 1 314 ? -4.677 47.127 1.526 1.00 15.70 314 ASP C N 1
ATOM 8523 C CA . ASP C 1 314 ? -5.532 47.285 0.331 1.00 17.57 314 ASP C CA 1
ATOM 8524 C C . ASP C 1 314 ? -6.950 46.978 0.805 1.00 17.57 314 ASP C C 1
ATOM 8525 O O . ASP C 1 314 ? -7.234 45.834 1.225 1.00 17.04 314 ASP C O 1
ATOM 8530 N N . PRO C 1 315 ? -7.848 47.983 0.776 1.00 17.99 315 PRO C N 1
ATOM 8531 C CA . PRO C 1 315 ? -9.208 47.640 1.261 1.00 18.87 315 PRO C CA 1
ATOM 8532 C C . PRO C 1 315 ? -9.964 46.583 0.414 1.00 18.85 315 PRO C C 1
ATOM 8533 O O . PRO C 1 315 ? -11.023 46.094 0.845 1.00 19.23 315 PRO C O 1
ATOM 8537 N N . ALA C 1 316 ? -9.453 46.270 -0.772 1.00 18.26 316 ALA C N 1
ATOM 8538 C CA . ALA C 1 316 ? -10.010 45.192 -1.597 1.00 19.03 316 ALA C CA 1
ATOM 8539 C C . ALA C 1 316 ? -9.527 43.821 -1.124 1.00 19.46 316 ALA C C 1
ATOM 8540 O O . ALA C 1 316 ? -10.082 42.812 -1.520 1.00 19.75 316 ALA C O 1
ATOM 8542 N N . SER C 1 317 ? -8.512 43.785 -0.257 1.00 17.86 317 SER C N 1
ATOM 8543 C CA . SER C 1 317 ? -8.040 42.521 0.314 1.00 17.21 317 SER C CA 1
ATOM 8544 C C . SER C 1 317 ? -8.496 42.312 1.759 1.00 16.78 317 SER C C 1
ATOM 8545 O O . SER C 1 317 ? -8.694 41.181 2.176 1.00 17.08 317 SER C O 1
ATOM 8548 N N . PHE C 1 318 ? -8.645 43.399 2.521 1.00 17.35 318 PHE C N 1
ATOM 8549 C CA . PHE C 1 318 ? -8.974 43.314 3.950 1.00 17.73 318 PHE C CA 1
ATOM 8550 C C . PHE C 1 318 ? -9.999 44.361 4.348 1.00 19.10 318 PHE C C 1
ATOM 8551 O O . PHE C 1 318 ? -9.947 45.491 3.870 1.00 19.20 318 PHE C O 1
ATOM 8559 N N . GLU C 1 319 ? -10.902 43.982 5.245 1.00 20.61 319 GLU C N 1
ATOM 8560 C CA . GLU C 1 319 ? -11.932 44.900 5.731 1.00 23.27 319 GLU C CA 1
ATOM 8561 C C . GLU C 1 319 ? -11.339 45.986 6.632 1.00 22.94 319 GLU C C 1
ATOM 8562 O O . GLU C 1 319 ? -10.736 45.656 7.680 1.00 23.55 319 GLU C O 1
ATOM 8568 N N . ALA C 1 320 ? -11.535 47.249 6.223 1.00 22.28 320 ALA C N 1
ATOM 8569 C CA . ALA C 1 320 ? -11.232 48.464 7.024 1.00 22.11 320 ALA C CA 1
ATOM 8570 C C . ALA C 1 320 ? -9.802 48.373 7.545 1.00 21.25 320 ALA C C 1
ATOM 8571 O O . ALA C 1 320 ? -9.578 48.418 8.757 1.00 20.87 320 ALA C O 1
ATOM 8573 N N . PRO C 1 321 ? -8.836 48.193 6.617 1.00 22.62 321 PRO C N 1
ATOM 8574 C CA . PRO C 1 321 ? -7.519 47.671 7.017 1.00 22.05 321 PRO C CA 1
ATOM 8575 C C . PRO C 1 321 ? -6.688 48.691 7.792 1.00 22.02 321 PRO C C 1
ATOM 8576 O O . PRO C 1 321 ? -5.731 48.304 8.475 1.00 21.57 321 PRO C O 1
ATOM 8580 N N . GLU C 1 322 ? -7.051 49.973 7.693 1.00 21.66 322 GLU C N 1
ATOM 8581 C CA . GLU C 1 322 ? -6.345 51.017 8.464 1.00 22.02 322 GLU C CA 1
ATOM 8582 C C . GLU C 1 322 ? -6.843 51.203 9.896 1.00 22.11 322 GLU C C 1
ATOM 8583 O O . GLU C 1 322 ? -6.253 51.972 10.661 1.00 20.82 322 GLU C O 1
ATOM 8589 N N . GLU C 1 323 ? -7.902 50.474 10.248 1.00 21.97 323 GLU C N 1
ATOM 8590 C CA . GLU C 1 323 ? -8.447 50.496 11.589 1.00 23.21 323 GLU C CA 1
ATOM 8591 C C . GLU C 1 323 ? -7.733 49.467 12.435 1.00 23.68 323 GLU C C 1
ATOM 8592 O O . GLU C 1 323 ? -7.577 48.299 12.046 1.00 22.69 323 GLU C O 1
ATOM 8598 N N . VAL C 1 324 ? -7.270 49.912 13.592 1.00 24.62 324 VAL C N 1
ATOM 8599 C CA . VAL C 1 324 ? -6.652 49.026 14.555 1.00 25.97 324 VAL C CA 1
ATOM 8600 C C . VAL C 1 324 ? -7.682 48.542 15.556 1.00 27.84 324 VAL C C 1
ATOM 8601 O O . VAL C 1 324 ? -8.309 49.352 16.260 1.00 28.09 324 VAL C O 1
ATOM 8605 N N . ARG C 1 325 ? -7.876 47.229 15.636 1.00 29.19 325 ARG C N 1
ATOM 8606 C CA . ARG C 1 325 ? -8.777 46.709 16.658 1.00 30.72 325 ARG C CA 1
ATOM 8607 C C . ARG C 1 325 ? -8.419 45.313 17.050 1.00 31.17 325 ARG C C 1
ATOM 8608 O O . ARG C 1 325 ? -8.097 44.502 16.184 1.00 30.02 325 ARG C O 1
ATOM 8616 N N . PHE C 1 326 ? -8.452 44.984 18.335 1.00 32.00 326 PHE C N 1
ATOM 8617 C CA . PHE C 1 326 ? -8.589 43.543 18.557 1.00 34.30 326 PHE C CA 1
ATOM 8618 C C . PHE C 1 326 ? -9.997 42.949 18.552 1.00 34.66 326 PHE C C 1
ATOM 8619 O O . PHE C 1 326 ? -10.200 41.803 18.947 1.00 35.49 326 PHE C O 1
ATOM 8627 N N . ASP C 1 327 ? -10.991 43.665 18.056 1.00 36.01 327 ASP C N 1
ATOM 8628 C CA . ASP C 1 327 ? -12.111 42.884 17.551 1.00 36.10 327 ASP C CA 1
ATOM 8629 C C . ASP C 1 327 ? -11.428 41.716 16.754 1.00 34.43 327 ASP C C 1
ATOM 8630 O O . ASP C 1 327 ? -11.777 40.532 16.903 1.00 33.60 327 ASP C O 1
ATOM 8635 N N . ARG C 1 328 ? -10.370 42.076 16.019 1.00 32.19 328 ARG C N 1
ATOM 8636 C CA . ARG C 1 328 ? -10.121 41.501 14.683 1.00 29.90 328 ARG C CA 1
ATOM 8637 C C . ARG C 1 328 ? -9.923 40.004 14.575 1.00 28.72 328 ARG C C 1
ATOM 8638 O O . ARG C 1 328 ? -10.593 39.374 13.754 1.00 28.62 328 ARG C O 1
ATOM 8646 N N . GLY C 1 329 ? -9.005 39.445 15.361 1.00 26.16 329 GLY C N 1
ATOM 8647 C CA . GLY C 1 329 ? -8.764 38.003 15.359 1.00 25.29 329 GLY C CA 1
ATOM 8648 C C . GLY C 1 329 ? -8.322 37.402 14.019 1.00 24.41 329 GLY C C 1
ATOM 8649 O O . GLY C 1 329 ? -8.597 36.237 13.750 1.00 23.51 329 GLY C O 1
ATOM 8650 N N . LEU C 1 330 ? -7.633 38.196 13.196 1.00 22.89 330 LEU C N 1
ATOM 8651 C CA . LEU C 1 330 ? -7.077 37.707 11.914 1.00 21.11 330 LEU C CA 1
ATOM 8652 C C . LEU C 1 330 ? -5.865 36.820 12.169 1.00 20.25 330 LEU C C 1
ATOM 8653 O O . LEU C 1 330 ? -4.930 37.240 12.855 1.00 19.44 330 LEU C O 1
ATOM 8658 N N . ALA C 1 331 ? -5.873 35.592 11.646 1.00 18.46 331 ALA C N 1
ATOM 8659 C CA . ALA C 1 331 ? -4.680 34.730 11.764 1.00 17.79 331 ALA C CA 1
ATOM 8660 C C . ALA C 1 331 ? -3.504 35.459 11.104 1.00 17.37 331 ALA C C 1
ATOM 8661 O O . ALA C 1 331 ? -3.649 35.925 9.978 1.00 17.00 331 ALA C O 1
ATOM 8663 N N . PRO C 1 332 ? -2.342 35.586 11.790 1.00 17.57 332 PRO C N 1
ATOM 8664 C CA . PRO C 1 332 ? -1.220 36.306 11.136 1.00 16.47 332 PRO C CA 1
ATOM 8665 C C . PRO C 1 332 ? -0.821 35.818 9.736 1.00 15.31 332 PRO C C 1
ATOM 8666 O O . PRO C 1 332 ? -0.351 36.617 8.941 1.00 13.14 332 PRO C O 1
ATOM 8670 N N . ILE C 1 333 ? -0.958 34.520 9.470 1.00 14.71 333 ILE C N 1
ATOM 8671 C CA . ILE C 1 333 ? -0.503 33.920 8.188 1.00 13.72 333 ILE C CA 1
ATOM 8672 C C . ILE C 1 333 ? -1.288 34.505 6.994 1.00 12.40 333 ILE C C 1
ATOM 8673 O O . ILE C 1 333 ? -0.790 34.544 5.829 1.00 10.13 333 ILE C O 1
ATOM 8678 N N . ARG C 1 334 ? -2.493 34.996 7.305 1.00 10.69 334 ARG C N 1
ATOM 8679 C CA . ARG C 1 334 ? -3.381 35.601 6.304 1.00 11.38 334 ARG C CA 1
ATOM 8680 C C . ARG C 1 334 ? -2.874 36.890 5.652 1.00 10.37 334 ARG C C 1
ATOM 8681 O O . ARG C 1 334 ? -3.194 37.162 4.483 1.00 10.32 334 ARG C O 1
ATOM 8689 N N . HIS C 1 335 ? -2.100 37.695 6.399 1.00 9.49 335 HIS C N 1
ATOM 8690 C CA . HIS C 1 335 ? -1.527 38.917 5.867 1.00 9.85 335 HIS C CA 1
ATOM 8691 C C . HIS C 1 335 ? -0.026 38.691 5.559 1.00 8.75 335 HIS C C 1
ATOM 8692 O O . HIS C 1 335 ? 0.502 37.581 5.750 1.00 9.01 335 HIS C O 1
ATOM 8699 N N . THR C 1 336 ? 0.632 39.733 5.070 1.00 8.79 336 THR C N 1
ATOM 8700 C CA . THR C 1 336 ? 1.919 39.582 4.380 1.00 9.29 336 THR C CA 1
ATOM 8701 C C . THR C 1 336 ? 3.017 40.332 5.094 1.00 8.20 336 THR C C 1
ATOM 8702 O O . THR C 1 336 ? 4.108 40.485 4.559 1.00 9.63 336 THR C O 1
ATOM 8706 N N . THR C 1 337 ? 2.782 40.719 6.348 1.00 8.93 337 THR C N 1
ATOM 8707 C CA . THR C 1 337 ? 3.875 41.402 7.077 1.00 9.18 337 THR C CA 1
ATOM 8708 C C . THR C 1 337 ? 5.156 40.580 7.104 1.00 9.14 337 THR C C 1
ATOM 8709 O O . THR C 1 337 ? 6.259 41.132 6.950 1.00 8.44 337 THR C O 1
ATOM 8713 N N . MET C 1 338 ? 5.016 39.277 7.325 1.00 9.30 338 MET C N 1
ATOM 8714 C CA . MET C 1 338 ? 6.171 38.360 7.413 1.00 10.50 338 MET C CA 1
ATOM 8715 C C . MET C 1 338 ? 6.376 37.598 6.134 1.00 10.38 338 MET C C 1
ATOM 8716 O O . MET C 1 338 ? 7.125 36.608 6.113 1.00 10.40 338 MET C O 1
ATOM 8721 N N . GLY C 1 339 ? 5.725 38.048 5.058 1.00 8.62 339 GLY C N 1
ATOM 8722 C CA . GLY C 1 339 ? 5.834 37.364 3.764 1.00 9.09 339 GLY C CA 1
ATOM 8723 C C . GLY C 1 339 ? 4.783 36.304 3.534 1.00 10.21 339 GLY C C 1
ATOM 8724 O O . GLY C 1 339 ? 3.778 36.261 4.255 1.00 9.96 339 GLY C O 1
ATOM 8725 N N . VAL C 1 340 ? 5.037 35.426 2.549 1.00 10.23 340 VAL C N 1
ATOM 8726 C CA . VAL C 1 340 ? 4.029 34.506 2.062 1.00 12.12 340 VAL C CA 1
ATOM 8727 C C . VAL C 1 340 ? 4.695 33.196 1.689 1.00 12.14 340 VAL C C 1
ATOM 8728 O O . VAL C 1 340 ? 5.713 33.208 0.981 1.00 12.33 340 VAL C O 1
ATOM 8732 N N . GLY C 1 341 ? 4.132 32.068 2.122 1.00 11.14 341 GLY C N 1
ATOM 8733 C CA . GLY C 1 341 ? 4.598 30.765 1.571 1.00 12.45 341 GLY C CA 1
ATOM 8734 C C . GLY C 1 341 ? 5.937 30.259 2.079 1.00 11.78 341 GLY C C 1
ATOM 8735 O O . GLY C 1 341 ? 6.254 30.403 3.275 1.00 11.37 341 GLY C O 1
ATOM 8736 N N . ALA C 1 342 ? 6.712 29.635 1.181 1.00 11.79 342 ALA C N 1
ATOM 8737 C CA . ALA C 1 342 ? 7.900 28.865 1.573 1.00 13.28 342 ALA C CA 1
ATOM 8738 C C . ALA C 1 342 ? 8.986 29.743 2.238 1.00 12.44 342 ALA C C 1
ATOM 8739 O O . ALA C 1 342 ? 9.707 29.280 3.096 1.00 11.90 342 ALA C O 1
ATOM 8741 N N . HIS C 1 343 ? 9.068 31.020 1.875 1.00 10.70 343 HIS C N 1
ATOM 8742 C CA . HIS C 1 343 ? 10.083 31.879 2.524 1.00 11.99 343 HIS C CA 1
ATOM 8743 C C . HIS C 1 343 ? 9.553 32.675 3.712 1.00 11.30 343 HIS C C 1
ATOM 8744 O O . HIS C 1 343 ? 10.246 33.583 4.183 1.00 11.78 343 HIS C O 1
ATOM 8751 N N . ARG C 1 344 ? 8.319 32.426 4.158 1.00 10.19 344 ARG C N 1
ATOM 8752 C CA . ARG C 1 344 ? 7.752 33.257 5.245 1.00 10.15 344 ARG C CA 1
ATOM 8753 C C . ARG C 1 344 ? 8.711 33.338 6.435 1.00 10.66 344 ARG C C 1
ATOM 8754 O O . ARG C 1 344 ? 9.308 32.337 6.842 1.00 10.43 344 ARG C O 1
ATOM 8762 N N . CYS C 1 345 ? 8.888 34.552 6.947 1.00 9.29 345 CYS C N 1
ATOM 8763 C CA . CYS C 1 345 ? 9.886 34.845 7.996 1.00 9.93 345 CYS C CA 1
ATOM 8764 C C . CYS C 1 345 ? 10.053 33.710 9.023 1.00 10.81 345 CYS C C 1
ATOM 8765 O O . CYS C 1 345 ? 9.107 33.397 9.737 1.00 9.56 345 CYS C O 1
ATOM 8768 N N . VAL C 1 346 ? 11.256 33.127 9.106 1.00 11.64 346 VAL C N 1
ATOM 8769 C CA . VAL C 1 346 ? 11.549 32.113 10.141 1.00 14.17 346 VAL C CA 1
ATOM 8770 C C . VAL C 1 346 ? 11.590 32.753 11.536 1.00 14.67 346 VAL C C 1
ATOM 8771 O O . VAL C 1 346 ? 11.496 32.060 12.547 1.00 16.68 346 VAL C O 1
ATOM 8775 N N . GLY C 1 347 ? 11.787 34.073 11.585 1.00 15.33 347 GLY C N 1
ATOM 8776 C CA . GLY C 1 347 ? 11.822 34.825 12.827 1.00 16.07 347 GLY C CA 1
ATOM 8777 C C . GLY C 1 347 ? 10.442 35.331 13.268 1.00 16.80 347 GLY C C 1
ATOM 8778 O O . GLY C 1 347 ? 10.352 36.123 14.196 1.00 16.71 347 GLY C O 1
ATOM 8779 N N . ALA C 1 348 ? 9.377 34.875 12.617 1.00 15.97 348 ALA C N 1
ATOM 8780 C CA . ALA C 1 348 ? 8.022 35.393 12.938 1.00 16.85 348 ALA C CA 1
ATOM 8781 C C . ALA C 1 348 ? 7.634 35.179 14.409 1.00 16.57 348 ALA C C 1
ATOM 8782 O O . ALA C 1 348 ? 7.083 36.068 15.029 1.00 16.26 348 ALA C O 1
ATOM 8784 N N . GLY C 1 349 ? 7.909 33.984 14.939 1.00 17.44 349 GLY C N 1
ATOM 8785 C CA . GLY C 1 349 ? 7.663 33.670 16.367 1.00 16.80 349 GLY C CA 1
ATOM 8786 C C . GLY C 1 349 ? 8.441 34.609 17.275 1.00 16.66 349 GLY C C 1
ATOM 8787 O O . GLY C 1 349 ? 7.902 35.222 18.222 1.00 16.01 349 GLY C O 1
ATOM 8788 N N . LEU C 1 350 ? 9.720 34.743 16.966 1.00 16.96 350 LEU C N 1
ATOM 8789 C CA . LEU C 1 350 ? 10.607 35.615 17.714 1.00 17.08 350 LEU C CA 1
ATOM 8790 C C . LEU C 1 350 ? 10.176 37.074 17.623 1.00 16.19 350 LEU C C 1
ATOM 8791 O O . LEU C 1 350 ? 10.162 37.795 18.611 1.00 15.11 350 LEU C O 1
ATOM 8796 N N . ALA C 1 351 ? 9.824 37.513 16.419 1.00 15.33 351 ALA C N 1
ATOM 8797 C CA . ALA C 1 351 ? 9.405 38.893 16.188 1.00 15.20 351 ALA C CA 1
ATOM 8798 C C . ALA C 1 351 ? 8.162 39.234 17.030 1.00 16.05 351 ALA C C 1
ATOM 8799 O O . ALA C 1 351 ? 8.066 40.319 17.632 1.00 15.87 351 ALA C O 1
ATOM 8801 N N . ARG C 1 352 ? 7.197 38.318 17.057 1.00 16.63 352 ARG C N 1
ATOM 8802 C CA . ARG C 1 352 ? 5.940 38.561 17.800 1.00 17.58 352 ARG C CA 1
ATOM 8803 C C . ARG C 1 352 ? 6.273 38.707 19.293 1.00 17.93 352 ARG C C 1
ATOM 8804 O O . ARG C 1 352 ? 5.777 39.617 19.954 1.00 18.22 352 ARG C O 1
ATOM 8812 N N . MET C 1 353 ? 7.118 37.811 19.786 1.00 18.19 353 MET C N 1
ATOM 8813 C CA . MET C 1 353 ? 7.569 37.814 21.209 1.00 20.47 353 MET C CA 1
ATOM 8814 C C . MET C 1 353 ? 8.238 39.136 21.584 1.00 20.48 353 MET C C 1
ATOM 8815 O O . MET C 1 353 ? 7.912 39.726 22.621 1.00 21.64 353 MET C O 1
ATOM 8820 N N . GLU C 1 354 ? 9.153 39.608 20.739 1.00 20.54 354 GLU C N 1
ATOM 8821 C CA . GLU C 1 354 ? 9.830 40.884 20.964 1.00 20.78 354 GLU C CA 1
ATOM 8822 C C . GLU C 1 354 ? 8.844 42.061 21.031 1.00 20.52 354 GLU C C 1
ATOM 8823 O O . GLU C 1 354 ? 8.946 42.905 21.927 1.00 20.92 354 GLU C O 1
ATOM 8829 N N . VAL C 1 355 ? 7.893 42.123 20.099 1.00 19.74 355 VAL C N 1
ATOM 8830 C CA . VAL C 1 355 ? 6.841 43.150 20.155 1.00 18.45 355 VAL C CA 1
ATOM 8831 C C . VAL C 1 355 ? 6.009 43.052 21.449 1.00 18.72 355 VAL C C 1
ATOM 8832 O O . VAL C 1 355 ? 5.736 44.076 22.091 1.00 18.84 355 VAL C O 1
ATOM 8836 N N . ILE C 1 356 ? 5.619 41.837 21.823 1.00 18.59 356 ILE C N 1
ATOM 8837 C CA . ILE C 1 356 ? 4.856 41.614 23.059 1.00 19.10 356 ILE C CA 1
ATOM 8838 C C . ILE C 1 356 ? 5.681 42.109 24.269 1.00 20.06 356 ILE C C 1
ATOM 8839 O O . ILE C 1 356 ? 5.158 42.875 25.103 1.00 20.02 356 ILE C O 1
ATOM 8844 N N . VAL C 1 357 ? 6.949 41.691 24.329 1.00 19.65 357 VAL C N 1
ATOM 8845 C CA . VAL C 1 357 ? 7.833 42.005 25.433 1.00 20.57 357 VAL C CA 1
ATOM 8846 C C . VAL C 1 357 ? 8.101 43.511 25.512 1.00 20.34 357 VAL C C 1
ATOM 8847 O O . VAL C 1 357 ? 8.208 44.077 26.611 1.00 20.92 357 VAL C O 1
ATOM 8851 N N . PHE C 1 358 ? 8.210 44.157 24.348 1.00 19.68 358 PHE C N 1
ATOM 8852 C CA . PHE C 1 358 ? 8.298 45.615 24.269 1.00 19.42 358 PHE C CA 1
ATOM 8853 C C . PHE C 1 358 ? 7.026 46.272 24.774 1.00 20.45 358 PHE C C 1
ATOM 8854 O O . PHE C 1 358 ? 7.079 47.232 25.558 1.00 20.57 358 PHE C O 1
ATOM 8862 N N . LEU C 1 359 ? 5.874 45.797 24.295 1.00 20.10 359 LEU C N 1
ATOM 8863 C CA . LEU C 1 359 ? 4.625 46.342 24.782 1.00 20.82 359 LEU C CA 1
ATOM 8864 C C . LEU C 1 359 ? 4.507 46.212 26.320 1.00 20.96 359 LEU C C 1
ATOM 8865 O O . LEU C 1 359 ? 4.105 47.158 26.960 1.00 21.08 359 LEU C O 1
ATOM 8870 N N . ARG C 1 360 ? 4.843 45.046 26.881 1.00 22.35 360 ARG C N 1
ATOM 8871 C CA . ARG C 1 360 ? 4.738 44.821 28.338 1.00 23.48 360 ARG C CA 1
ATOM 8872 C C . ARG C 1 360 ? 5.557 45.832 29.118 1.00 23.68 360 ARG C C 1
ATOM 8873 O O . ARG C 1 360 ? 5.022 46.537 29.987 1.00 22.36 360 ARG C O 1
ATOM 8881 N N . GLU C 1 361 ? 6.844 45.915 28.767 1.00 23.19 361 GLU C N 1
ATOM 8882 C CA . GLU C 1 361 ? 7.826 46.750 29.480 1.00 23.91 361 GLU C CA 1
ATOM 8883 C C . GLU C 1 361 ? 7.676 48.254 29.250 1.00 23.59 361 GLU C C 1
ATOM 8884 O O . GLU C 1 361 ? 7.750 49.055 30.195 1.00 23.80 361 GLU C O 1
ATOM 8890 N N . TRP C 1 362 ? 7.460 48.651 28.004 1.00 22.82 362 TRP C N 1
ATOM 8891 C CA . TRP C 1 362 ? 7.266 50.067 27.681 1.00 22.24 362 TRP C CA 1
ATOM 8892 C C . TRP C 1 362 ? 5.963 50.620 28.307 1.00 23.42 362 TRP C C 1
ATOM 8893 O O . TRP C 1 362 ? 5.981 51.655 28.985 1.00 22.63 362 TRP C O 1
ATOM 8904 N N . LEU C 1 363 ? 4.841 49.921 28.131 1.00 23.36 363 LEU C N 1
ATOM 8905 C CA . LEU C 1 363 ? 3.591 50.370 28.769 1.00 24.16 363 LEU C CA 1
ATOM 8906 C C . LEU C 1 363 ? 3.606 50.182 30.290 1.00 25.21 363 LEU C C 1
ATOM 8907 O O . LEU C 1 363 ? 3.159 51.067 31.017 1.00 25.98 363 LEU C O 1
ATOM 8912 N N . GLY C 1 364 ? 4.124 49.047 30.762 1.00 25.69 364 GLY C N 1
ATOM 8913 C CA . GLY C 1 364 ? 4.238 48.781 32.207 1.00 26.80 364 GLY C CA 1
ATOM 8914 C C . GLY C 1 364 ? 5.081 49.845 32.905 1.00 27.14 364 GLY C C 1
ATOM 8915 O O . GLY C 1 364 ? 4.731 50.320 33.996 1.00 27.62 364 GLY C O 1
ATOM 8916 N N . GLY C 1 365 ? 6.180 50.236 32.264 1.00 26.28 365 GLY C N 1
ATOM 8917 C CA . GLY C 1 365 ? 7.175 51.101 32.895 1.00 26.02 365 GLY C CA 1
ATOM 8918 C C . GLY C 1 365 ? 7.108 52.581 32.589 1.00 26.23 365 GLY C C 1
ATOM 8919 O O . GLY C 1 365 ? 7.555 53.404 33.404 1.00 26.41 365 GLY C O 1
ATOM 8920 N N . MET C 1 366 ? 6.561 52.946 31.426 1.00 25.45 366 MET C N 1
ATOM 8921 C CA . MET C 1 366 ? 6.492 54.350 31.050 1.00 25.67 366 MET C CA 1
ATOM 8922 C C . MET C 1 366 ? 5.174 54.961 31.486 1.00 25.85 366 MET C C 1
ATOM 8923 O O . MET C 1 366 ? 4.138 54.285 31.474 1.00 25.63 366 MET C O 1
ATOM 8928 N N . PRO C 1 367 ? 5.206 56.251 31.863 1.00 26.05 367 PRO C N 1
ATOM 8929 C CA . PRO C 1 367 ? 3.948 57.000 31.986 1.00 26.27 367 PRO C CA 1
ATOM 8930 C C . PRO C 1 367 ? 3.380 57.318 30.607 1.00 26.32 367 PRO C C 1
ATOM 8931 O O . PRO C 1 367 ? 3.995 56.945 29.600 1.00 26.09 367 PRO C O 1
ATOM 8935 N N . GLU C 1 368 ? 2.233 58.004 30.567 1.00 26.19 368 GLU C N 1
ATOM 8936 C CA . GLU C 1 368 ? 1.584 58.368 29.312 1.00 26.20 368 GLU C CA 1
ATOM 8937 C C . GLU C 1 368 ? 2.603 59.162 28.522 1.00 25.29 368 GLU C C 1
ATOM 8938 O O . GLU C 1 368 ? 3.258 60.044 29.068 1.00 23.12 368 GLU C O 1
ATOM 8944 N N . PHE C 1 369 ? 2.747 58.824 27.244 1.00 24.34 369 PHE C N 1
ATOM 8945 C CA . PHE C 1 369 ? 3.705 59.495 26.377 1.00 23.65 369 PHE C CA 1
ATOM 8946 C C . PHE C 1 369 ? 3.010 60.000 25.101 1.00 23.84 369 PHE C C 1
ATOM 8947 O O . PHE C 1 369 ? 1.927 59.501 24.709 1.00 24.11 369 PHE C O 1
ATOM 8955 N N . ALA C 1 370 ? 3.613 60.994 24.461 1.00 23.03 370 ALA C N 1
ATOM 8956 C CA . ALA C 1 370 ? 3.025 61.576 23.260 1.00 23.38 370 ALA C CA 1
ATOM 8957 C C . ALA C 1 370 ? 4.123 62.005 22.311 1.00 23.49 370 ALA C C 1
ATOM 8958 O O . ALA C 1 370 ? 5.313 61.976 22.677 1.00 22.95 370 ALA C O 1
ATOM 8960 N N . LEU C 1 371 ? 3.749 62.365 21.085 1.00 23.72 371 LEU C N 1
ATOM 8961 C CA . LEU C 1 371 ? 4.726 62.937 20.153 1.00 24.74 371 LEU C CA 1
ATOM 8962 C C . LEU C 1 371 ? 5.144 64.287 20.695 1.00 26.00 371 LEU C C 1
ATOM 8963 O O . LEU C 1 371 ? 4.317 65.004 21.258 1.00 26.14 371 LEU C O 1
ATOM 8968 N N . ALA C 1 372 ? 6.410 64.646 20.544 1.00 27.87 372 ALA C N 1
ATOM 8969 C CA . ALA C 1 372 ? 6.812 66.029 20.821 1.00 30.22 372 ALA C CA 1
ATOM 8970 C C . ALA C 1 372 ? 5.926 67.006 20.037 1.00 32.15 372 ALA C C 1
ATOM 8971 O O . ALA C 1 372 ? 5.708 66.826 18.832 1.00 32.12 372 ALA C O 1
ATOM 8973 N N . PRO C 1 373 ? 5.372 68.036 20.715 1.00 34.44 373 PRO C N 1
ATOM 8974 C CA . PRO C 1 373 ? 4.838 69.098 19.856 1.00 35.82 373 PRO C CA 1
ATOM 8975 C C . PRO C 1 373 ? 6.052 69.858 19.321 1.00 36.93 373 PRO C C 1
ATOM 8976 O O . PRO C 1 373 ? 7.079 69.872 19.994 1.00 38.58 373 PRO C O 1
ATOM 8980 N N . ASP C 1 374 ? 5.983 70.421 18.121 1.00 37.81 374 ASP C N 1
ATOM 8981 C CA . ASP C 1 374 ? 7.125 71.186 17.553 1.00 38.21 374 ASP C CA 1
ATOM 8982 C C . ASP C 1 374 ? 8.389 70.388 17.126 1.00 37.51 374 ASP C C 1
ATOM 8983 O O . ASP C 1 374 ? 9.410 70.989 16.782 1.00 37.45 374 ASP C O 1
ATOM 8988 N N . LYS C 1 375 ? 8.344 69.058 17.158 1.00 35.99 375 LYS C N 1
ATOM 8989 C CA . LYS C 1 375 ? 9.357 68.270 16.437 1.00 34.45 375 LYS C CA 1
ATOM 8990 C C . LYS C 1 375 ? 8.641 67.319 15.474 1.00 33.28 375 LYS C C 1
ATOM 8991 O O . LYS C 1 375 ? 7.567 66.811 15.795 1.00 33.29 375 LYS C O 1
ATOM 8997 N N . ALA C 1 376 ? 9.216 67.120 14.287 1.00 31.48 376 ALA C N 1
ATOM 8998 C CA . ALA C 1 376 ? 8.582 66.316 13.217 1.00 29.66 376 ALA C CA 1
ATOM 8999 C C . ALA C 1 376 ? 8.861 64.808 13.333 1.00 27.86 376 ALA C C 1
ATOM 9000 O O . ALA C 1 376 ? 9.947 64.409 13.731 1.00 27.35 376 ALA C O 1
ATOM 9002 N N . VAL C 1 377 ? 7.860 63.997 12.986 1.00 26.29 377 VAL C N 1
ATOM 9003 C CA . VAL C 1 377 ? 8.011 62.564 12.687 1.00 25.15 377 VAL C CA 1
ATOM 9004 C C . VAL C 1 377 ? 8.376 62.425 11.205 1.00 23.75 377 VAL C C 1
ATOM 9005 O O . VAL C 1 377 ? 7.667 62.934 10.341 1.00 24.06 377 VAL C O 1
ATOM 9009 N N . THR C 1 378 ? 9.491 61.755 10.920 1.00 22.26 378 THR C N 1
ATOM 9010 C CA . THR C 1 378 ? 9.940 61.551 9.537 1.00 20.81 378 THR C CA 1
ATOM 9011 C C . THR C 1 378 ? 10.180 60.050 9.299 1.00 19.30 378 THR C C 1
ATOM 9012 O O . THR C 1 378 ? 10.520 59.305 10.228 1.00 17.72 378 THR C O 1
ATOM 9016 N N . MET C 1 379 ? 9.990 59.621 8.055 1.00 18.43 379 MET C N 1
ATOM 9017 C CA . MET C 1 379 ? 10.075 58.206 7.673 1.00 17.05 379 MET C CA 1
ATOM 9018 C C . MET C 1 379 ? 10.956 58.084 6.431 1.00 17.10 379 MET C C 1
ATOM 9019 O O . MET C 1 379 ? 11.321 59.097 5.825 1.00 16.20 379 MET C O 1
ATOM 9024 N N . LYS C 1 380 ? 11.334 56.850 6.076 1.00 17.46 380 LYS C N 1
ATOM 9025 C CA . LYS C 1 380 ? 12.078 56.577 4.829 1.00 17.48 380 LYS C CA 1
ATOM 9026 C C . LYS C 1 380 ? 11.480 55.347 4.129 1.00 17.49 380 LYS C C 1
ATOM 9027 O O . LYS C 1 380 ? 10.724 54.580 4.756 1.00 16.84 380 LYS C O 1
ATOM 9033 N N . GLY C 1 381 ? 11.816 55.187 2.838 1.00 17.06 381 GLY C N 1
ATOM 9034 C CA . GLY C 1 381 ? 11.379 54.051 2.024 1.00 17.16 381 GLY C CA 1
ATOM 9035 C C . GLY C 1 381 ? 12.504 53.025 1.926 1.00 17.71 381 GLY C C 1
ATOM 9036 O O . GLY C 1 381 ? 13.189 52.769 2.916 1.00 17.97 381 GLY C O 1
ATOM 9037 N N . GLY C 1 382 ? 12.725 52.464 0.742 1.00 17.34 382 GLY C N 1
ATOM 9038 C CA . GLY C 1 382 ? 13.682 51.353 0.596 1.00 16.99 382 GLY C CA 1
ATOM 9039 C C . GLY C 1 382 ? 12.991 50.041 0.943 1.00 16.49 382 GLY C C 1
ATOM 9040 O O . GLY C 1 382 ? 11.744 49.981 1.018 1.00 16.11 382 GLY C O 1
ATOM 9041 N N . ASN C 1 383 ? 13.788 48.991 1.151 1.00 14.75 383 ASN C N 1
ATOM 9042 C CA . ASN C 1 383 ? 13.243 47.632 1.298 1.00 14.41 383 ASN C CA 1
ATOM 9043 C C . ASN C 1 383 ? 12.595 47.438 2.675 1.00 13.82 383 ASN C C 1
ATOM 9044 O O . ASN C 1 383 ? 11.673 46.634 2.844 1.00 14.48 383 ASN C O 1
ATOM 9049 N N . VAL C 1 384 ? 13.103 48.152 3.673 1.00 12.50 384 VAL C N 1
ATOM 9050 C CA . VAL C 1 384 ? 12.461 48.162 4.981 1.00 11.40 384 VAL C CA 1
ATOM 9051 C C . VAL C 1 384 ? 12.248 49.618 5.358 1.00 12.00 384 VAL C C 1
ATOM 9052 O O . VAL C 1 384 ? 13.197 50.347 5.767 1.00 10.95 384 VAL C O 1
ATOM 9056 N N . GLY C 1 385 ? 11.011 50.046 5.161 1.00 10.45 385 GLY C N 1
ATOM 9057 C CA . GLY C 1 385 ? 10.558 51.354 5.594 1.00 11.15 385 GLY C CA 1
ATOM 9058 C C . GLY C 1 385 ? 10.588 51.481 7.102 1.00 10.15 385 GLY C C 1
ATOM 9059 O O . GLY C 1 385 ? 10.433 50.500 7.829 1.00 9.50 385 GLY C O 1
ATOM 9060 N N . ALA C 1 386 ? 10.811 52.702 7.569 1.00 11.41 386 ALA C N 1
ATOM 9061 C CA . ALA C 1 386 ? 10.930 52.946 9.002 1.00 13.39 386 ALA C CA 1
ATOM 9062 C C . ALA C 1 386 ? 10.818 54.461 9.273 1.00 13.18 386 ALA C C 1
ATOM 9063 O O . ALA C 1 386 ? 11.033 55.272 8.380 1.00 13.54 386 ALA C O 1
ATOM 9065 N N . CYS C 1 387 ? 10.429 54.807 10.492 1.00 15.07 387 CYS C N 1
ATOM 9066 C CA . CYS C 1 387 ? 10.681 56.167 11.008 1.00 15.68 387 CYS C CA 1
ATOM 9067 C C . CYS C 1 387 ? 12.174 56.416 11.048 1.00 16.61 387 CYS C C 1
ATOM 9068 O O . CYS C 1 387 ? 13.000 55.516 11.380 1.00 15.00 387 CYS C O 1
ATOM 9071 N N . THR C 1 388 ? 12.526 57.633 10.674 1.00 16.70 388 THR C N 1
ATOM 9072 C CA . THR C 1 388 ? 13.894 58.077 10.819 1.00 17.58 388 THR C CA 1
ATOM 9073 C C . THR C 1 388 ? 14.031 59.061 11.968 1.00 18.25 388 THR C C 1
ATOM 9074 O O . THR C 1 388 ? 15.134 59.245 12.478 1.00 17.69 388 THR C O 1
ATOM 9078 N N . ALA C 1 389 ? 12.917 59.695 12.338 1.00 18.38 389 ALA C N 1
ATOM 9079 C CA . ALA C 1 389 ? 12.849 60.512 13.566 1.00 18.93 389 ALA C CA 1
ATOM 9080 C C . ALA C 1 389 ? 11.510 60.265 14.267 1.00 18.72 389 ALA C C 1
ATOM 9081 O O . ALA C 1 389 ? 10.430 60.355 13.652 1.00 18.38 389 ALA C O 1
ATOM 9083 N N . LEU C 1 390 ? 11.585 59.910 15.542 1.00 18.24 390 LEU C N 1
ATOM 9084 C CA . LEU C 1 390 ? 10.382 59.712 16.332 1.00 17.88 390 LEU C CA 1
ATOM 9085 C C . LEU C 1 390 ? 10.546 60.414 17.682 1.00 17.48 390 LEU C C 1
ATOM 9086 O O . LEU C 1 390 ? 10.916 59.775 18.659 1.00 17.15 390 LEU C O 1
ATOM 9091 N N . PRO C 1 391 ? 10.255 61.729 17.744 1.00 18.29 391 PRO C N 1
ATOM 9092 C CA . PRO C 1 391 ? 10.441 62.462 19.018 1.00 18.62 391 PRO C CA 1
ATOM 9093 C C . PRO C 1 391 ? 9.255 62.276 20.003 1.00 18.25 391 PRO C C 1
ATOM 9094 O O . PRO C 1 391 ? 8.110 62.655 19.697 1.00 18.53 391 PRO C O 1
ATOM 9098 N N . LEU C 1 392 ? 9.524 61.647 21.146 1.00 18.50 392 LEU C N 1
ATOM 9099 C CA . LEU C 1 392 ? 8.498 61.378 22.156 1.00 18.83 392 LEU C CA 1
ATOM 9100 C C . LEU C 1 392 ? 8.794 62.167 23.437 1.00 19.87 392 LEU C C 1
ATOM 9101 O O . LEU C 1 392 ? 9.956 62.481 23.714 1.00 18.24 392 LEU C O 1
ATOM 9106 N N . VAL C 1 393 ? 7.734 62.438 24.210 1.00 20.35 393 VAL C N 1
ATOM 9107 C CA . VAL C 1 393 ? 7.807 63.245 25.442 1.00 21.44 393 VAL C CA 1
ATOM 9108 C C . VAL C 1 393 ? 6.881 62.621 26.480 1.00 22.13 393 VAL C C 1
ATOM 9109 O O . VAL C 1 393 ? 5.858 62.009 26.139 1.00 22.01 393 VAL C O 1
ATOM 9113 N N . TRP C 1 394 ? 7.274 62.721 27.741 1.00 21.86 394 TRP C N 1
ATOM 9114 C CA . TRP C 1 394 ? 6.473 62.197 28.824 1.00 22.52 394 TRP C CA 1
ATOM 9115 C C . TRP C 1 394 ? 6.898 62.933 30.103 1.00 23.53 394 TRP C C 1
ATOM 9116 O O . TRP C 1 394 ? 7.904 63.648 30.113 1.00 23.49 394 TRP C O 1
ATOM 9127 N N . ARG C 1 395 ? 6.144 62.744 31.169 1.00 23.68 395 ARG C N 1
ATOM 9128 C CA . ARG C 1 395 ? 6.503 63.426 32.379 1.00 25.22 395 ARG C CA 1
ATOM 9129 C C . ARG C 1 395 ? 7.628 62.646 33.024 1.00 26.28 395 ARG C C 1
ATOM 9130 O O . ARG C 1 395 ? 7.450 61.498 33.467 1.00 25.75 395 ARG C O 1
ATOM 9138 N N . ALA C 1 396 ? 8.808 63.258 33.004 1.00 27.67 396 ALA C N 1
ATOM 9139 C CA . ALA C 1 396 ? 9.904 62.760 33.800 1.00 30.12 396 ALA C CA 1
ATOM 9140 C C . ALA C 1 396 ? 9.651 63.239 35.215 1.00 30.91 396 ALA C C 1
ATOM 9141 O O . ALA C 1 396 ? 10.301 62.768 36.131 1.00 33.41 396 ALA C O 1
#

Foldseek 3Di:
DDDPQADPQQEDQADQQFQVCCFAPVLVSLLVLLPGAQWHWHPPLPIFIEGRAQVQLQVVLACCPFWFQQCWDSHPPLSVQLVAPPRRDGDPQNVLLVVLLLVLQDLVVLVVCLVVLLVLLQVLLVVCFVPQKDFCLVSPLLQSLQSVVCSQLVDPPVCVVVLSVLCPCQSDPDDPQDSNNSLVSLLVSCVVSLVCLLVPNDSGSLNRSQVDPRPPHHDDPVNSSNHSSCVSNVRRLQLSFLLQQVVLVCQVCVVVLVVCLVPVVCLLLLLLLSLLQDAAAKTKTAGCDWDDDSRGIDHHGHMYMRGQSNNQVRCVNPPPSNDRDRPPPDDSQSGQSQTHHPNRDSCPSNSSSSSSSNSCNNSVPHDRKHFDDPDGWTWTGDRGIHTPTTMMGRDD/DDDPQADPQQEDQADQQFQPCQFAPVLVSLLVLLPGAQKHWHPPLPIFIEGFAQVQLFVQLQPCPFWFQQCWDSHPPLSVQQVAPPRRDGDPQNVLLVVLLLVLLDPVVLVVCLVVLLVLLQVLLVVCFVVQKDQCLVSPLLQSQVSSVCSQLVPDPVCVVVLSVLCSVLSDVQDSNNSLVSLLVSCVVSLVVCLVPNDSGSLNSSQVDPRVPHHDDPVNSSNHVSCVSNVRRLQLSFLLQQVVQVCQVCVVVLVVCLVPVVCLLLLLLLSLLQDAAAKTKTAGCQWDDDSNGIDHHGHMYIRGLSNNSVRCVNPPPSNDRDRPDPDDSQSGQSQTHHPNRDSCPSNSSSSSSSNSCNCSVPHDRKHFDPPDDFTWTGDRGIHTPGTMMGDDD/DDDPQADPQQEDQADQQFQVPQFAPVLVSLLVLVVGAQKHWHPPLPIFIEGRAQVSLFVVLACCPFWAQQCWDSHPPLSVLQVAPPRRDGDPQNVLLVVLLLVLQDPVVLVVCLVVLLVLLQVLLVVCQVPQKDQCLVRPLQQSLQSSVCVQLVPDDVCVVVLSVLCPLCPDSNRNLVSLCVSCVVSLVVLLVDPDRGSLNSSQVDDGVPHHQDSVNSSSHVSCVSNVRRLQLSFLLQQVVQVCQVCVVVLVCCLVPVVCLLLQLLQSLLQDAAAKTKTAGCAWDDDSHGIDHHGGMYIRGLSNNSVRCVNPPPSNDGDSVPPDDSQSGQSQTHHPPRNSCPSVSSSSSSSNSCNCSVPHDRKHFDDPDGFTWTGDRGIHTPGTMMGHDD

CATH classification: 1.10.630.10

Secondary structure (DSSP, 8-state):
---TTS-GGGEE---TTS-TTTTT-HHHHHHGGGGS-SEEEE-STTSEEEE-SHHHHHHHHH-TTTEESTT--SSTTHHHHH--TTTT--HHHHHHHHHHHHHHT-HHHHHHHHHHHHHHHHHHHHHHGGGSEEEHIIIIITTHHHHHHHHHTT--GGGHHHHHHHHHHHHS--SS--HHHHHHHHHHHHHHHHHHHHHS--SSHHHHHHTS-BTTBPPPHHHHHHHHHHHHHHHHHHHHHHHHHHHHHHHH-HHHHHHHHH-GGGHHHHHHHHHHH---BEEEEEESS-EEETTEEE-TT-EEEEETHHHHT-TTTSSSTTS--S-----GGGSSTT--GGG--TTHHHHHHHHHHHHHHHHHHS--EEE-SSS--EEE-SSB-EEEE-EEEE--/---TTS-GGGEE---TTS-TTTTT-HHHHHHGGGGS-SEEEE-STT-EEEE-SHHHHHHHHH-TTTEESTT-SSSTTHHHHH--TTTT--HHHHHHHHHHHHHHT-HHHHHHHHHHHHHHHHHHHHHHGGGSEEEHIIIIITTHHHHHHHHHTT--GGGHHHHHHHHHHHH----HHHHHHHHHHHHHHHHHHHHHS--SSHHHHHHTS-BTTBPPPHHHHHHHHHHHHHHTTHHHHHHHHHHHHHHHH-HHHHHHHHH-GGGHHHHHHHHHHH---BEEEEEESS-EEETTEEE-TT-EEEEETHHHHT-TTTSSSTTS--S-----GGGSSTT--GGG--TTHHHHHHHHHHHHHHHHHHS--EEEPTT---EEE-SSB-EEEE-EEEE--/---TTS-GGGEE---TTS-TTTTT-HHHHHHGGGGS-SEEEE-GGGSEEEE-SHHHHHHHHH-TTTEESSS-SSSTTHHHHH--TTTT--HHHHHHHHHHHHHHT-HHHHHHHHHHHHHHHHHHHHHHGGGSEEEHIIIIITTHHHHHHHHHTT--GGGHHHHHHHTTT---HHHHHHHHHHHHHHHHHHHHHS--SSHHHHHHSS-BTTBPPPHHHHHHHHHHHHHHHHHHHHHHHHHHHHHHHH-HHHHHHHHH-GGGHHHHHHHHHHH---BEEEEEESS-EEETTEEE-TT-EEEEETHHHHT-TTTSSSTT---TT----GGGSSTT-SGGG--TTHHHHHHHHHHHHHHHHHHS--EEEPTTS--EEE-SSB-EEEE-EEEE--

Sequence (1179 aa):
MIPAHVPADRVVDFDIFNPPGVEQDYFAAWKTLLDGPGLVWSTANGGHWIAARGDVVRELWGDAERLSSQCLAVTPGLGKVMQFIPLQQDGAEHKAFRTPVMKGLASRFVVALEPKVQAVARKLMESLRPRGSCDFVSDFAEILPLNIFLTLIDVPLEDRPRLRQLGVQLTRPDGSMTVEQLKQAADDYLWPFIEKRMAQPGDDLFSRILSEPVGGRPWTVDEARRMCRNLLFGGLDTVAAMIGMVALHLARHPEDQRLLRERPDLIPAAADELMRRYPTVAVSRNAVADVDADGVTIRKGDLVYLPSVLHNLDPASFEAPEEVRFDRGLAPIRHTTMGVGAHRCVGAGLARMEVIVFLREWLGGMPEFALAPDKAVTMKGGNVGACTALPLVWRAMIPAHVPADRVVDFDIFNPPGVEQDYFAAWKTLLDGPGLVWSTANGGHWIAARGDVVRELWGDAERLSSQCLAVTPGLGKVMQFIPLQQDGAEHKAFRTPVMKGLASRFVVALEPKVQAVARKLMESLRPRGSCDFVSDFAEILPLNIFLTLIDVPLEDRPRLRQLGVQLTRSMTVEQLKQAADDYLWPFIEKRMAQPGDDLFSRILSEPVGGRPWTVDEARRMCRNLLFGGLDTVAAMIGMVALHLARHPEDQRLLRERPDLIPAAADELMRRYPTVAVSRNAVADVDADGVTIRKGDLVYLPSVLHNLDPASFEAPEEVRFDRGLAPIRHTTMGVGAHRCVGAGLARMEVIVFLREWLGGMPEFALAPDKAVTMKGGNVGACTALPLVWRAMIPAHVPADRVVDFDIFNPPGVEQDYFAAWKTLLDGPGLVWSTANGGHWIAARGDVVRELWGDAERLSSQCLAVTPGLGKVMQFIPLQQDGAEHKAFRTPVMKGLASRFVVALEPKVQAVARKLMESLRPRGSCDFVSDFAEILPLNIFLTLIDVPLEDRPRLRQLGVQLMTVEQLKQAADDYLWPFIEKRMAQPGDDLFSRILSEPVGGRPWTVDEARRMCRNLLFGGLDTVAAMIGMVALHLARHPEDQRLLRERPDLIPAAADELMRRYPTVAVSRNAVADVDADGVTIRKGDLVYLPSVLHNLDPASFEAPEEVRFDRGLAPIRHTTMGVGAHRCVGAGLARMEVIVFLREWLGGMPEFALAPDKAVTMKGGNVGACTALPLVWRA

Radius of gyration: 35.02 Å; Cα contacts (8 Å, |Δi|>4): 1999; chains: 3; bounding box: 74×101×109 Å

Nearest PDB structures (foldseek):
  3oft-assembly2_B  TM=1.003E+00  e=4.636E-67  Novosphingobium aromaticivorans DSM 12444
  3ofu-assembly4_D  TM=1.001E+00  e=1.389E-61  Novosphingobium aromaticivorans DSM 12444
  3ofu-assembly3_C  TM=1.000E+00  e=1.855E-61  Novosphingobium aromaticivorans DSM 12444
  3ofu-assembly6_F  TM=9.971E-01  e=1.155E-60  Novosphingobium aromaticivorans DSM 12444
  5kyo-assembly2_B  TM=9.182E-01  e=3.909E-33  Sphingobium yanoikuyae

Organism: Novosphingobium aromaticivorans (strain ATCC 700278 / DSM 12444 / CCUG 56034 / CIP 105152 / NBRC 16084 / F199) (NCBI:txid279238)

B-factor: mean 21.27, std 11.94, range [2.48, 72.12]

Solvent-accessible surface area: 50366 Å² total; per-residue (Å²): 211,71,48,117,44,7,53,90,111,33,49,37,116,17,37,0,72,89,2,99,45,5,34,107,55,1,12,52,4,0,40,78,16,44,136,41,50,4,0,2,17,0,61,29,54,85,15,0,0,0,0,1,80,0,77,1,0,62,90,3,12,33,28,33,152,90,1,2,5,98,29,34,7,8,60,128,40,45,3,173,31,6,72,17,0,11,70,8,7,46,55,90,97,8,143,32,10,33,80,5,0,94,125,0,12,41,84,205,27,8,98,71,8,52,94,104,0,48,60,18,0,130,140,20,3,64,70,12,82,96,131,13,41,4,67,0,10,60,33,1,1,41,58,0,6,6,13,2,9,0,12,16,0,78,6,54,135,146,40,25,77,120,11,69,123,54,0,55,55,7,24,124,95,108,52,76,46,49,49,83,41,32,37,88,22,0,18,83,16,0,85,74,11,2,93,107,16,70,78,143,78,48,107,11,4,0,0,60,0,18,73,43,74,3,68,76,100,108,21,67,63,69,20,0,90,48,0,0,5,17,26,1,38,41,30,9,71,40,13,13,3,21,0,1,4,0,0,2,4,0,8,119,57,47,94,25,0,133,60,5,73,145,133,66,91,50,4,37,47,4,0,34,13,3,14,3,30,18,0,7,37,4,29,4,13,29,3,80,36,69,2,109,6,38,83,13,44,0,134,138,59,21,44,0,0,0,0,0,0,0,14,0,0,5,80,90,40,26,146,43,8,86,87,42,98,94,100,51,76,38,50,53,103,144,6,0,12,33,5,20,47,51,27,36,49,32,14,18,38,15,15,87,11,7,3,11,0,1,0,78,23,1,3,68,21,6,50,95,5,46,53,9,130,121,120,67,21,23,6,95,7,11,49,22,0,14,5,61,34,0,4,1,44,20,218,92,224,84,43,118,46,8,51,85,115,32,44,40,114,14,48,0,68,103,3,102,48,8,101,114,57,0,15,54,4,0,38,82,16,39,137,40,49,3,0,2,20,0,61,22,56,82,14,0,0,0,0,1,77,0,61,6,0,62,119,8,14,33,28,31,152,98,0,2,5,108,30,32,7,9,57,125,40,46,3,176,31,7,73,16,0,11,69,10,6,38,57,88,93,10,147,30,10,34,84,3,0,92,110,2,16,35,92,165,41,13,105,66,22,45,65,71,0,28,28,17,1,24,118,20,4,47,68,11,40,89,133,12,38,6,78,0,14,58,33,1,1,54,43,0,6,3,10,2,6,0,12,19,0,66,10,69,77,133,32,38,86,143,20,47,91,76,0,35,51,15,28,196,167,99,64,36,98,94,50,53,96,27,0,19,87,14,1,79,76,14,3,97,145,23,72,82,135,76,47,119,11,3,0,1,43,0,19,74,43,75,2,66,73,95,111,23,65,61,66,20,0,82,44,1,0,4,18,28,1,35,40,30,9,74,42,15,17,2,22,0,2,2,0,0,7,7,0,8,120,62,48,99,31,0,132,55,5,71,104,123,71,95,47,6,43,45,3,0,33,14,3,14,2,31,22,0,7,35,4,30,3,12,30,3,80,32,70,2,113,14,46,82,16,47,0,135,140,57,20,44,0,0,0,0,0,0,0,14,0,0,7,85,89,41,25,146,38,8,82,92,40,84,93,104,52,72,38,49,49,104,133,6,0,12,31,5,17,49,50,27,37,49,32,13,18,42,17,16,88,10,7,4,10,0,1,0,46,6,1,3,28,4,4,48,74,2,48,56,8,110,140,133,68,24,30,7,105,8,11,49,24,0,13,6,63,38,1,8,1,45,18,214,84,211,65,42,114,50,8,44,87,122,34,49,38,124,14,42,0,66,96,3,83,47,12,95,116,54,1,12,52,3,0,43,64,17,48,135,41,54,0,0,2,15,0,65,23,52,84,15,1,0,0,0,1,77,0,58,4,0,61,115,6,12,35,28,36,158,101,1,5,7,122,29,30,5,11,49,135,47,41,7,167,29,8,73,16,0,10,72,16,7,52,58,90,101,10,148,36,8,34,68,6,0,90,65,1,20,33,91,77,27,15,100,17,28,61,54,50,1,46,54,17,1,96,133,20,4,64,70,17,87,95,177,12,40,8,75,0,14,64,40,1,2,95,57,1,7,15,10,2,7,0,9,14,0,26,11,50,108,139,46,26,70,144,7,46,125,95,0,103,121,47,150,71,44,96,99,54,48,98,25,0,18,91,9,4,87,70,16,2,100,142,29,63,76,76,51,44,26,11,9,0,1,45,0,19,70,29,54,4,50,19,90,106,22,69,61,70,21,0,65,44,0,0,4,17,25,0,39,42,28,21,71,38,14,10,3,21,0,2,3,0,0,6,5,0,6,123,58,46,91,31,1,139,88,9,75,146,142,66,104,46,4,34,16,14,0,33,8,4,16,3,28,19,0,8,38,4,29,5,14,28,3,66,34,82,1,113,16,46,81,19,47,0,115,137,55,15,48,1,2,0,0,0,0,0,14,0,0,6,88,91,41,21,136,30,8,82,91,46,72,106,121,46,56,34,47,55,105,144,8,0,12,31,5,19,48,59,27,37,51,32,16,20,41,18,15,86,13,8,3,15,1,1,0,80,14,1,2,68,20,6,52,109,3,45,40,12,101,146,128,74,22,28,14,105,8,10,50,24,0,14,4,66,37,0,9,1,45,19,220,86

InterPro domains:
  IPR001128 Cytochrome P450 [PF00067] (218-361)
  IPR002397 Cytochrome P450, B-class [PR00359] (135-151)
  IPR002397 Cytochrome P450, B-class [PR00359] (152-167)
  IPR002397 Cytochrome P450, B-class [PR00359] (188-210)
  IPR002397 Cytochrome P450, B-class [PR00359] (285-312)
  IPR002397 Cytochrome P450, B-class [PR00359] (313-328)
  IPR002397 Cytochrome P450, B-class [PR00359] (336-345)
  IPR002397 Cytochrome P450, B-class [PR00359] (345-356)
  IPR036396 Cytochrome P450 superfamily [G3DSA:1.10.630.10] (1-396)
  IPR036396 Cytochrome P450 superfamily [SSF48264] (5-395)